Protein AF-0000000074299273 (afdb_homodimer)

Foldseek 3Di:
DPDDDPDPPPPPDDPPPDPPDPVVVVVVVVVVLVVLLVVLVVCVVVPVVVVSVVSLVVVCVVVVLDLSSLQSVLVSCVVVPVLLSSLVSLLSSCVSPVPPVSSVVSNVVSLVVVDDPLVVQAVVFPQNLVLLLVLLLVLVVLPFQAEEEEQCQLVSSQVSNVVSPRQAGEYEHQRPSSQSNNCVNCVVVVCNVRYHYYNDHLLPDADPPRPPAAGLEYEYDQQALLGCLRPPLVSLLSSQVGRHAAADDPDDDPPPRSHRGHAYFLQWKWKKKFFKADPQLQVVWFDPDQDDPPHGCVVVRVHGRQLVQDDPCPPPDHSWDWDLQLPHVVGMGTQFPIDTDDITGSSDSVRSVCLLVDFWDWDFTQTPAKDKGFWMWMGMWGRRDPPGIDTQDNVDDGSHTITIRTDSDTDIDHNDPDGDIDGRGSVSRD/DPDDDPDPPPPPDDPPPDPPDPVVVVVVVVVVLVVLLVVLVVCVVVPVVVVSVVSLVVVCVVVVLDLSSLLSVLVSCVVVPVLLSSLVSLLSSCVSPVPPVSSVVSNVVSLVVVDDPLVVQAVVFPQNLVLLLVLLLVLVVLPFQAEEEEQCQLVSSQVSNVVSPRQAGEYEHQRPSSQSNNCVNCVVVVCNVRYHYYNDHLLPDADPPRPPAAGLEYEYDQQALLGCLRPPLVSLLSSQVGRHAAADDPDDDPPCRSRRGHAYFLQKKWKKKFFKDDPQLQVVWFDPDQADPPHGCVVVRVHGRQLVQDDPCPPPDHSWDWDLQLPHVVGMGTQFPIDTDDITGSSDSVRSVCLLVDFWDWFFTQTPAKDKGFWMWMGMWGRRDPPGIDTQDNVDDGSHTITIRTDSDTDIDHNDPDGDIDGRGSVSRD

Structure (mmCIF, N/CA/C/O backbone):
data_AF-0000000074299273-model_v1
#
loop_
_entity.id
_entity.type
_entity.pdbx_description
1 polymer 'Protein arginine N-methyltransferase domain-containing protein'
#
loop_
_atom_site.group_PDB
_atom_site.id
_atom_site.type_symbol
_atom_site.label_atom_id
_atom_site.label_alt_id
_atom_site.label_comp_id
_atom_site.label_asym_id
_atom_site.label_entity_id
_atom_site.label_seq_id
_atom_site.pdbx_PDB_ins_code
_atom_site.Cartn_x
_atom_site.Cartn_y
_atom_site.Cartn_z
_atom_site.occupancy
_atom_site.B_iso_or_equiv
_atom_site.auth_seq_id
_atom_site.auth_comp_id
_atom_site.auth_asym_id
_atom_site.auth_atom_id
_atom_site.pdbx_PDB_model_num
ATOM 1 N N . MET A 1 1 ? -39.156 -10.43 -30.016 1 23.95 1 MET A N 1
ATOM 2 C CA . MET A 1 1 ? -40.188 -9.391 -29.938 1 23.95 1 MET A CA 1
ATOM 3 C C . MET A 1 1 ? -39.688 -8.203 -29.109 1 23.95 1 MET A C 1
ATOM 5 O O . MET A 1 1 ? -39.094 -8.383 -28.047 1 23.95 1 MET A O 1
ATOM 9 N N . PRO A 1 2 ? -39.594 -6.91 -29.75 1 25.08 2 PRO A N 1
ATOM 10 C CA . PRO A 1 2 ? -38.938 -5.715 -29.219 1 25.08 2 PRO A CA 1
ATOM 11 C C . PRO A 1 2 ? -39.531 -5.227 -27.906 1 25.08 2 PRO A C 1
ATOM 13 O O . PRO A 1 2 ? -40.719 -5.395 -27.672 1 25.08 2 PRO A O 1
ATOM 16 N N . LEU A 1 3 ? -38.812 -5.422 -26.781 1 25.59 3 LEU A N 1
ATOM 17 C CA . LEU A 1 3 ? -39.25 -5.137 -25.422 1 25.59 3 LEU A CA 1
ATOM 18 C C . LEU A 1 3 ? -39.875 -3.752 -25.328 1 25.59 3 LEU A C 1
ATOM 20 O O . LEU A 1 3 ? -39.375 -2.795 -25.922 1 25.59 3 LEU A O 1
ATOM 24 N N . PRO A 1 4 ? -41.25 -3.594 -25.094 1 26.61 4 PRO A N 1
ATOM 25 C CA . PRO A 1 4 ? -42 -2.336 -25.156 1 26.61 4 PRO A CA 1
ATOM 26 C C . PRO A 1 4 ? -41.344 -1.207 -24.391 1 26.61 4 PRO A C 1
ATOM 28 O O . PRO A 1 4 ? -40.562 -1.464 -23.453 1 26.61 4 PRO A O 1
ATOM 31 N N . ALA A 1 5 ? -41.156 -0.043 -25.062 1 28.45 5 ALA A N 1
ATOM 32 C CA . ALA A 1 5 ? -40.625 1.282 -24.75 1 28.45 5 ALA A CA 1
ATOM 33 C C . ALA A 1 5 ? -41.25 1.847 -23.484 1 28.45 5 ALA A C 1
ATOM 35 O O . ALA A 1 5 ? -42.5 1.976 -23.422 1 28.45 5 ALA A O 1
ATOM 36 N N . GLY A 1 6 ? -40.781 1.539 -22.281 1 27.16 6 GLY A N 1
ATOM 37 C CA . GLY A 1 6 ? -41.281 1.94 -20.984 1 27.16 6 GLY A CA 1
ATOM 38 C C . GLY A 1 6 ? -41.656 3.412 -20.922 1 27.16 6 GLY A C 1
ATOM 39 O O . GLY A 1 6 ? -41.094 4.227 -21.672 1 27.16 6 GLY A O 1
ATOM 40 N N . PRO A 1 7 ? -42.906 3.891 -20.578 1 29.45 7 PRO A N 1
ATOM 41 C CA . PRO A 1 7 ? -43.438 5.246 -20.547 1 29.45 7 PRO A CA 1
ATOM 42 C C . PRO A 1 7 ? -42.469 6.266 -19.938 1 29.45 7 PRO A C 1
ATOM 44 O O . PRO A 1 7 ? -41.781 5.957 -18.969 1 29.45 7 PRO A O 1
ATOM 47 N N . ARG A 1 8 ? -41.906 7.172 -20.781 1 31.61 8 ARG A N 1
ATOM 48 C CA . ARG A 1 8 ? -41.156 8.391 -20.484 1 31.61 8 ARG A CA 1
ATOM 49 C C . ARG A 1 8 ? -41.969 9.312 -19.562 1 31.61 8 ARG A C 1
ATOM 51 O O . ARG A 1 8 ? -42.844 10.047 -20.016 1 31.61 8 ARG A O 1
ATOM 58 N N . HIS A 1 9 ? -42.5 8.922 -18.5 1 29.06 9 HIS A N 1
ATOM 59 C CA . HIS A 1 9 ? -43.125 9.953 -17.672 1 29.06 9 HIS A CA 1
ATOM 60 C C . HIS A 1 9 ? -42.156 11.133 -17.484 1 29.06 9 HIS A C 1
ATOM 62 O O . HIS A 1 9 ? -41.125 10.984 -16.859 1 29.06 9 HIS A O 1
ATOM 68 N N . ARG A 1 10 ? -42.125 12.078 -18.5 1 30.22 10 ARG A N 1
ATOM 69 C CA . ARG A 1 10 ? -41.5 13.391 -18.406 1 30.22 10 ARG A CA 1
ATOM 70 C C . ARG A 1 10 ? -41.906 14.109 -17.125 1 30.22 10 ARG A C 1
ATOM 72 O O . ARG A 1 10 ? -43.094 14.297 -16.875 1 30.22 10 ARG A O 1
ATOM 79 N N . VAL A 1 11 ? -41.25 13.992 -16.094 1 32.69 11 VAL A N 1
ATOM 80 C CA . VAL A 1 11 ? -41.438 14.891 -14.961 1 32.69 11 VAL A CA 1
ATOM 81 C C . VAL A 1 11 ? -41.531 16.328 -15.445 1 32.69 11 VAL A C 1
ATOM 83 O O . VAL A 1 11 ? -40.594 16.891 -16 1 32.69 11 VAL A O 1
ATOM 86 N N . ARG A 1 12 ? -42.75 16.797 -16.062 1 30.5 12 ARG A N 1
ATOM 87 C CA . ARG A 1 12 ? -43.031 18.172 -16.469 1 30.5 12 ARG A CA 1
ATOM 88 C C . ARG A 1 12 ? -42.625 19.156 -15.367 1 30.5 12 ARG A C 1
ATOM 90 O O . ARG A 1 12 ? -42.969 18.953 -14.195 1 30.5 12 ARG A O 1
ATOM 97 N N . PRO A 1 13 ? -41.75 20.016 -15.688 1 35 13 PRO A N 1
ATOM 98 C CA . PRO A 1 13 ? -41.344 21.062 -14.742 1 35 13 PRO A CA 1
ATOM 99 C C . PRO A 1 13 ? -42.531 21.844 -14.188 1 35 13 PRO A C 1
ATOM 101 O O . PRO A 1 13 ? -43.531 22.016 -14.883 1 35 13 PRO A O 1
ATOM 104 N N . LEU A 1 14 ? -42.844 21.703 -12.961 1 35.34 14 LEU A N 1
ATOM 105 C CA . LEU A 1 14 ? -43.875 22.547 -12.359 1 35.34 14 LEU A CA 1
ATOM 106 C C . LEU A 1 14 ? -43.719 24 -12.82 1 35.34 14 LEU A C 1
ATOM 108 O O . LEU A 1 14 ? -42.594 24.453 -13.062 1 35.34 14 LEU A O 1
ATOM 112 N N . PRO A 1 15 ? -44.812 24.672 -13.359 1 34.72 15 PRO A N 1
ATOM 113 C CA . PRO A 1 15 ? -44.75 26.078 -13.781 1 34.72 15 PRO A CA 1
ATOM 114 C C . PRO A 1 15 ? -44.094 26.984 -12.742 1 34.72 15 PRO A C 1
ATOM 116 O O . PRO A 1 15 ? -44.219 26.734 -11.539 1 34.72 15 PRO A O 1
ATOM 119 N N . PRO A 1 16 ? -43.156 27.781 -13.07 1 38.59 16 PRO A N 1
ATOM 120 C CA . PRO A 1 16 ? -42.375 28.656 -12.203 1 38.59 16 PRO A CA 1
ATOM 121 C C . PRO A 1 16 ? -43.219 29.422 -11.203 1 38.59 16 PRO A C 1
ATOM 123 O O . PRO A 1 16 ? -42.75 29.766 -10.117 1 38.59 16 PRO A O 1
ATOM 126 N N . GLY A 1 17 ? -44.375 29.984 -11.578 1 37.88 17 GLY A N 1
ATOM 127 C CA . GLY A 1 17 ? -45.094 31.062 -10.914 1 37.88 17 GLY A CA 1
ATOM 128 C C . GLY A 1 17 ? -45.938 30.609 -9.758 1 37.88 17 GLY A C 1
ATOM 129 O O . GLY A 1 17 ? -46.812 31.344 -9.281 1 37.88 17 GLY A O 1
ATOM 130 N N . LEU A 1 18 ? -46.188 29.359 -9.617 1 35.31 18 LEU A N 1
ATOM 131 C CA . LEU A 1 18 ? -47.188 29.156 -8.594 1 35.31 18 LEU A CA 1
ATOM 132 C C . LEU A 1 18 ? -46.688 29.547 -7.215 1 35.31 18 LEU A C 1
ATOM 134 O O . LEU A 1 18 ? -45.719 28.969 -6.723 1 35.31 18 LEU A O 1
ATOM 138 N N . ASN A 1 19 ? -46.844 30.812 -6.832 1 38.5 19 ASN A N 1
ATOM 139 C CA . ASN A 1 19 ? -46.781 31.297 -5.457 1 38.5 19 ASN A CA 1
ATOM 140 C C . ASN A 1 19 ? -47.469 30.328 -4.492 1 38.5 19 ASN A C 1
ATOM 142 O O . ASN A 1 19 ? -48.656 30.438 -4.223 1 38.5 19 ASN A O 1
ATOM 146 N N . LEU A 1 20 ? -47.219 29.094 -4.617 1 42.16 20 LEU A N 1
ATOM 147 C CA . LEU A 1 20 ? -47.875 28.188 -3.668 1 42.16 20 LEU A CA 1
ATOM 148 C C . LEU A 1 20 ? -47.5 28.562 -2.234 1 42.16 20 LEU A C 1
ATOM 150 O O . LEU A 1 20 ? -46.406 29.047 -1.975 1 42.16 20 LEU A O 1
ATOM 154 N N . ALA A 1 21 ? -48.469 28.672 -1.383 1 49.62 21 ALA A N 1
ATOM 155 C CA . ALA A 1 21 ? -48.25 28.828 0.056 1 49.62 21 ALA A CA 1
ATOM 156 C C . ALA A 1 21 ? -47.094 27.953 0.538 1 49.62 21 ALA A C 1
ATOM 158 O O . ALA A 1 21 ? -46.844 26.875 -0.01 1 49.62 21 ALA A O 1
ATOM 159 N N . PRO A 1 22 ? -46.281 28.531 1.396 1 52.56 22 PRO A N 1
ATOM 160 C CA . PRO A 1 22 ? -45.094 27.844 1.901 1 52.56 22 PRO A CA 1
ATOM 161 C C . PRO A 1 22 ? -45.375 26.359 2.17 1 52.56 22 PRO A C 1
ATOM 163 O O . PRO A 1 22 ? -44.5 25.516 1.874 1 52.56 22 PRO A O 1
ATOM 166 N N . ALA A 1 23 ? -46.562 26.047 2.701 1 52.88 23 ALA A N 1
ATOM 167 C CA . ALA A 1 23 ? -46.906 24.656 3.006 1 52.88 23 ALA A CA 1
ATOM 168 C C . ALA A 1 23 ? -47.031 23.844 1.729 1 52.88 23 ALA A C 1
ATOM 170 O O . ALA A 1 23 ? -46.656 22.672 1.698 1 52.88 23 ALA A O 1
ATOM 171 N N . LEU A 1 24 ? -47.594 24.484 0.777 1 51.31 24 LEU A N 1
ATOM 172 C CA . LEU A 1 24 ? -47.781 23.766 -0.483 1 51.31 24 LEU A CA 1
ATOM 173 C C . LEU A 1 24 ? -46.438 23.562 -1.201 1 51.31 24 LEU A C 1
ATOM 175 O O . LEU A 1 24 ? -46.25 22.531 -1.854 1 51.31 24 LEU A O 1
ATOM 179 N N . LYS A 1 25 ? -45.625 24.5 -0.967 1 58.84 25 LYS A N 1
ATOM 180 C CA . LYS A 1 25 ? -44.281 24.359 -1.534 1 58.84 25 LYS A CA 1
ATOM 181 C C . LYS A 1 25 ? -43.531 23.188 -0.903 1 58.84 25 LYS A C 1
ATOM 183 O O . LYS A 1 25 ? -42.844 22.438 -1.597 1 58.84 25 LYS A O 1
ATOM 188 N N . ASP A 1 26 ? -43.812 23.109 0.321 1 65.69 26 ASP A N 1
ATOM 189 C CA . ASP A 1 26 ? -43.156 22.016 1.038 1 65.69 26 ASP A CA 1
ATOM 190 C C . ASP A 1 26 ? -43.688 20.656 0.582 1 65.69 26 ASP A C 1
ATOM 192 O O . ASP A 1 26 ? -42.938 19.703 0.423 1 65.69 26 ASP A O 1
ATOM 196 N N . LEU A 1 27 ? -45.031 20.594 0.42 1 63.28 27 LEU A N 1
ATOM 197 C CA . LEU A 1 27 ? -45.625 19.359 -0.045 1 63.28 27 LEU A CA 1
ATOM 198 C C . LEU A 1 27 ? -45.156 19.016 -1.453 1 63.28 27 LEU A C 1
ATOM 200 O O . LEU A 1 27 ? -44.875 17.844 -1.758 1 63.28 27 LEU A O 1
ATOM 204 N N . ALA A 1 28 ? -45.094 20.078 -2.189 1 66.88 28 ALA A N 1
ATOM 205 C CA . ALA A 1 28 ? -44.625 19.891 -3.559 1 66.88 28 ALA A CA 1
ATOM 206 C C . ALA A 1 28 ? -43.188 19.406 -3.582 1 66.88 28 ALA A C 1
ATOM 208 O O . ALA A 1 28 ? -42.812 18.531 -4.371 1 66.88 28 ALA A O 1
ATOM 209 N N . ARG A 1 29 ? -42.531 19.984 -2.66 1 76.06 29 ARG A N 1
ATOM 210 C CA . ARG A 1 29 ? -41.125 19.594 -2.576 1 76.06 29 ARG A CA 1
ATOM 211 C C . ARG A 1 29 ? -40.969 18.141 -2.152 1 76.06 29 ARG A C 1
ATOM 213 O O . ARG A 1 29 ? -40.188 17.391 -2.727 1 76.06 29 ARG A O 1
ATOM 220 N N . ASP A 1 30 ? -41.812 17.781 -1.223 1 79.25 30 ASP A N 1
ATOM 221 C CA . ASP A 1 30 ? -41.75 16.422 -0.722 1 79.25 30 ASP A CA 1
ATOM 222 C C . ASP A 1 30 ? -42.156 15.414 -1.806 1 79.25 30 ASP A C 1
ATOM 224 O O . ASP A 1 30 ? -41.562 14.352 -1.93 1 79.25 30 ASP A O 1
ATOM 228 N N . SER A 1 31 ? -43.188 15.828 -2.443 1 75.06 31 SER A N 1
ATOM 229 C CA . SER A 1 31 ? -43.625 14.961 -3.529 1 75.06 31 SER A CA 1
ATOM 230 C C . SER A 1 31 ? -42.594 14.859 -4.629 1 75.06 31 SER A C 1
ATOM 232 O O . SER A 1 31 ? -42.344 13.789 -5.188 1 75.06 31 SER A O 1
ATOM 234 N N . PHE A 1 32 ? -42.094 16 -4.891 1 77.56 32 PHE A N 1
ATOM 235 C CA . PHE A 1 32 ? -41.031 16.047 -5.898 1 77.56 32 PHE A CA 1
ATOM 236 C C . PHE A 1 32 ? -39.844 15.164 -5.484 1 77.56 32 PHE A C 1
ATOM 238 O O . PHE A 1 32 ? -39.344 14.367 -6.285 1 77.56 32 PHE A O 1
ATOM 245 N N . ARG A 1 33 ? -39.375 15.289 -4.266 1 85.19 33 ARG A N 1
ATOM 246 C CA . ARG A 1 33 ? -38.312 14.469 -3.723 1 85.19 33 ARG A CA 1
ATOM 247 C C . ARG A 1 33 ? -38.594 12.984 -3.916 1 85.19 33 ARG A C 1
ATOM 249 O O . ARG A 1 33 ? -37.75 12.242 -4.414 1 85.19 33 ARG A O 1
ATOM 256 N N . PHE A 1 34 ? -39.75 12.664 -3.531 1 82.62 34 PHE A N 1
ATOM 257 C CA . PHE A 1 34 ? -40.125 11.266 -3.57 1 82.62 34 PHE A CA 1
ATOM 258 C C . PHE A 1 34 ? -40.062 10.719 -4.992 1 82.62 34 PHE A C 1
ATOM 260 O O . PHE A 1 34 ? -39.531 9.641 -5.227 1 82.62 34 PHE A O 1
ATOM 267 N N . THR A 1 35 ? -40.594 11.445 -5.883 1 78.31 35 THR A N 1
ATOM 268 C CA . THR A 1 35 ? -40.625 11.023 -7.277 1 78.31 35 THR A CA 1
ATOM 269 C C . THR A 1 35 ? -39.219 10.953 -7.836 1 78.31 35 THR A C 1
ATOM 271 O O . THR A 1 35 ? -38.844 10.016 -8.555 1 78.31 35 THR A O 1
ATOM 274 N N . LEU A 1 36 ? -38.5 11.938 -7.539 1 79.81 36 LEU A N 1
ATOM 275 C CA . LEU A 1 36 ? -37.125 11.984 -8.023 1 79.81 36 LEU A CA 1
ATOM 276 C C . LEU A 1 36 ? -36.312 10.773 -7.531 1 79.81 36 LEU A C 1
ATOM 278 O O . LEU A 1 36 ? -35.625 10.117 -8.32 1 79.81 36 LEU A O 1
ATOM 282 N N . LEU A 1 37 ? -36.406 10.5 -6.289 1 84.12 37 LEU A N 1
ATOM 283 C CA . LEU A 1 37 ? -35.625 9.414 -5.695 1 84.12 37 LEU A CA 1
ATOM 284 C C . LEU A 1 37 ? -36.062 8.07 -6.27 1 84.12 37 LEU A C 1
ATOM 286 O O . LEU A 1 37 ? -35.188 7.227 -6.574 1 84.12 37 LEU A O 1
ATOM 290 N N . LYS A 1 38 ? -37.344 7.934 -6.434 1 83.25 38 LYS A N 1
ATOM 291 C CA . LYS A 1 38 ? -37.844 6.695 -7.023 1 83.25 38 LYS A CA 1
ATOM 292 C C . LYS A 1 38 ? -37.375 6.539 -8.461 1 83.25 38 LYS A C 1
ATOM 294 O O . LYS A 1 38 ? -36.969 5.449 -8.867 1 83.25 38 LYS A O 1
ATOM 299 N N . TRP A 1 39 ? -37.531 7.609 -9.148 1 82.44 39 TRP A N 1
ATOM 300 C CA . TRP A 1 39 ? -37.094 7.602 -10.547 1 82.44 39 TRP A CA 1
ATOM 301 C C . TRP A 1 39 ? -35.594 7.352 -10.664 1 82.44 39 TRP A C 1
ATOM 303 O O . TRP A 1 39 ? -35.156 6.59 -11.531 1 82.44 39 TRP A O 1
ATOM 313 N N . ALA A 1 40 ? -34.844 7.973 -9.844 1 83.19 40 ALA A N 1
ATOM 314 C CA . ALA A 1 40 ? -33.406 7.805 -9.859 1 83.19 40 ALA A CA 1
ATOM 315 C C . ALA A 1 40 ? -33 6.359 -9.562 1 83.19 40 ALA A C 1
ATOM 317 O O . ALA A 1 40 ? -32.125 5.805 -10.211 1 83.19 40 ALA A O 1
ATOM 318 N N . ASP A 1 41 ? -33.688 5.793 -8.664 1 86.38 41 ASP A N 1
ATOM 319 C CA . ASP A 1 41 ? -33.438 4.395 -8.32 1 86.38 41 ASP A CA 1
ATOM 320 C C . ASP A 1 41 ? -33.75 3.479 -9.508 1 86.38 41 ASP A C 1
ATOM 322 O O . ASP A 1 41 ? -33.031 2.502 -9.734 1 86.38 41 ASP A O 1
ATOM 326 N N . GLU A 1 42 ? -34.75 3.781 -10.156 1 82.19 42 GLU A N 1
ATOM 327 C CA . GLU A 1 42 ? -35.094 3.004 -11.336 1 82.19 42 GLU A CA 1
ATOM 328 C C . GLU A 1 42 ? -34.062 3.133 -12.43 1 82.19 42 GLU A C 1
ATOM 330 O O . GLU A 1 42 ? -33.656 2.141 -13.055 1 82.19 42 GLU A O 1
ATOM 335 N N . LEU A 1 43 ? -33.719 4.363 -12.656 1 84.06 43 LEU A N 1
ATOM 336 C CA . LEU A 1 43 ? -32.688 4.613 -13.672 1 84.06 43 LEU A CA 1
ATOM 337 C C . LEU A 1 43 ? -31.391 3.904 -13.312 1 84.06 43 LEU A C 1
ATOM 339 O O . LEU A 1 43 ? -30.719 3.354 -14.188 1 84.06 43 LEU A O 1
ATOM 343 N N . ASP A 1 44 ? -31.031 3.951 -12.023 1 84 44 ASP A N 1
ATOM 344 C CA . ASP A 1 44 ? -29.828 3.262 -11.539 1 84 44 ASP A CA 1
ATOM 345 C C . ASP A 1 44 ? -29.922 1.758 -11.789 1 84 44 ASP A C 1
ATOM 347 O O . ASP A 1 44 ? -28.953 1.133 -12.234 1 84 44 ASP A O 1
ATOM 351 N N . GLY A 1 45 ? -31.016 1.208 -11.555 1 82.12 45 GLY A N 1
ATOM 352 C CA . GLY A 1 45 ? -31.25 -0.219 -11.719 1 82.12 45 GLY A CA 1
ATOM 353 C C . GLY A 1 45 ? -31.062 -0.694 -13.148 1 82.12 45 GLY A C 1
ATOM 354 O O . GLY A 1 45 ? -30.594 -1.815 -13.375 1 82.12 45 GLY A O 1
ATOM 355 N N . VAL A 1 46 ? -31.328 0.138 -14.078 1 83 46 VAL A N 1
ATOM 356 C CA . VAL A 1 46 ? -31.234 -0.26 -15.484 1 83 46 VAL A CA 1
ATOM 357 C C . VAL A 1 46 ? -29.938 0.275 -16.094 1 83 46 VAL A C 1
ATOM 359 O O . VAL A 1 46 ? -29.703 0.135 -17.297 1 83 46 VAL A O 1
ATOM 362 N N . GLY A 1 47 ? -29.188 1.021 -15.359 1 84.69 47 GLY A N 1
ATOM 363 C CA . GLY A 1 47 ? -27.859 1.445 -15.773 1 84.69 47 GLY A CA 1
ATOM 364 C C . GLY A 1 47 ? -27.875 2.701 -16.625 1 84.69 47 GLY A C 1
ATOM 365 O O . GLY A 1 47 ? -26.922 2.967 -17.359 1 84.69 47 GLY A O 1
ATOM 366 N N . ARG A 1 48 ? -29 3.379 -16.719 1 85.12 48 ARG A N 1
ATOM 367 C CA . ARG A 1 48 ? -29.078 4.652 -17.438 1 85.12 48 ARG A CA 1
ATOM 368 C C . ARG A 1 48 ? -28.5 5.785 -16.594 1 85.12 48 ARG A C 1
ATOM 370 O O . ARG A 1 48 ? -29.234 6.703 -16.188 1 85.12 48 ARG A O 1
ATOM 377 N N . ILE A 1 49 ? -27.312 5.848 -16.484 1 86.44 49 ILE A N 1
ATOM 378 C CA . ILE A 1 49 ? -26.578 6.66 -15.516 1 86.44 49 ILE A CA 1
ATOM 379 C C . ILE A 1 49 ? -26.609 8.125 -15.953 1 86.44 49 ILE A C 1
ATOM 381 O O . ILE A 1 49 ? -26.75 9.023 -15.125 1 86.44 49 ILE A O 1
ATOM 385 N N . GLN A 1 50 ? -26.422 8.367 -17.188 1 85.12 50 GLN A N 1
ATOM 386 C CA . GLN A 1 50 ? -26.438 9.75 -17.672 1 85.12 50 GLN A CA 1
ATOM 387 C C . GLN A 1 50 ? -27.766 10.422 -17.375 1 85.12 50 GLN A C 1
ATOM 389 O O . GLN A 1 50 ? -27.812 11.562 -16.922 1 85.12 50 GLN A O 1
ATOM 394 N N . GLU A 1 51 ? -28.812 9.789 -17.641 1 83.62 51 GLU A N 1
ATOM 395 C CA . GLU A 1 51 ? -30.141 10.336 -17.375 1 83.62 51 GLU A CA 1
ATOM 396 C C . GLU A 1 51 ? -30.359 10.547 -15.883 1 83.62 51 GLU A C 1
ATOM 398 O O . GLU A 1 51 ? -31.016 11.508 -15.477 1 83.62 51 GLU A O 1
ATOM 403 N N . LEU A 1 52 ? -29.875 9.641 -15.164 1 87.69 52 LEU A N 1
ATOM 404 C CA . LEU A 1 52 ? -29.953 9.75 -13.711 1 87.69 52 LEU A CA 1
ATOM 405 C C . LEU A 1 52 ? -29.328 11.055 -13.227 1 87.69 52 LEU A C 1
ATOM 407 O O . LEU A 1 52 ? -29.969 11.82 -12.5 1 87.69 52 LEU A O 1
ATOM 411 N N . PHE A 1 53 ? -28.203 11.375 -13.695 1 87.81 53 PHE A N 1
ATOM 412 C CA . PHE A 1 53 ? -27.516 12.578 -13.234 1 87.81 53 PHE A CA 1
ATOM 413 C C . PHE A 1 53 ? -28.141 13.828 -13.836 1 87.81 53 PHE A C 1
ATOM 415 O O . PHE A 1 53 ? -28.188 14.875 -13.195 1 87.81 53 PHE A O 1
ATOM 422 N N . ASP A 1 54 ? -28.672 13.641 -14.984 1 84.62 54 ASP A N 1
ATOM 423 C CA . ASP A 1 54 ? -29.406 14.758 -15.57 1 84.62 54 ASP A CA 1
ATOM 424 C C . ASP A 1 54 ? -30.609 15.133 -14.703 1 84.62 54 ASP A C 1
ATOM 426 O O . ASP A 1 54 ? -30.891 16.328 -14.516 1 84.62 54 ASP A O 1
ATOM 430 N N . CYS A 1 55 ? -31.281 14.156 -14.273 1 85.38 55 CYS A N 1
ATOM 431 C CA . CYS A 1 55 ? -32.438 14.391 -13.406 1 85.38 55 CYS A CA 1
ATOM 432 C C . CYS A 1 55 ? -32 15.133 -12.141 1 85.38 55 CYS A C 1
ATOM 434 O O . CYS A 1 55 ? -32.688 16.062 -11.711 1 85.38 55 CYS A O 1
ATOM 436 N N . TYR A 1 56 ? -30.922 14.734 -11.578 1 88.88 56 TYR A N 1
ATOM 437 C CA . TYR A 1 56 ? -30.453 15.398 -10.367 1 88.88 56 TYR A CA 1
ATOM 438 C C . TYR A 1 56 ? -30 16.828 -10.656 1 88.88 56 TYR A C 1
ATOM 440 O O . TYR A 1 56 ? -30.25 17.734 -9.859 1 88.88 56 TYR A O 1
ATOM 448 N N . GLU A 1 57 ? -29.375 17 -11.75 1 85.62 57 GLU A N 1
ATOM 449 C CA . GLU A 1 57 ? -28.953 18.344 -12.125 1 85.62 57 GLU A CA 1
ATOM 450 C C . GLU A 1 57 ? -30.141 19.281 -12.289 1 85.62 57 GLU A C 1
ATOM 452 O O . GLU A 1 57 ? -30.109 20.422 -11.844 1 85.62 57 GLU A O 1
ATOM 457 N N . GLN A 1 58 ? -31.094 18.75 -12.914 1 82.25 58 GLN A N 1
ATOM 458 C CA . GLN A 1 58 ? -32.312 19.531 -13.086 1 82.25 58 GLN A CA 1
ATOM 459 C C . GLN A 1 58 ? -32.969 19.812 -11.742 1 82.25 58 GLN A C 1
ATOM 461 O O . GLN A 1 58 ? -33.469 20.922 -11.5 1 82.25 58 GLN A O 1
ATOM 466 N N . ALA A 1 59 ? -33.031 18.844 -10.969 1 86.56 59 ALA A N 1
ATOM 467 C CA . ALA A 1 59 ? -33.625 19 -9.641 1 86.56 59 ALA A CA 1
ATOM 468 C C . ALA A 1 59 ? -32.875 20.047 -8.828 1 86.56 59 ALA A C 1
ATOM 470 O O . ALA A 1 59 ? -33.469 20.859 -8.141 1 86.56 59 ALA A O 1
ATOM 471 N N . LEU A 1 60 ? -31.594 20.062 -8.953 1 87.56 60 LEU A N 1
ATOM 472 C CA . LEU A 1 60 ? -30.766 20.984 -8.18 1 87.56 60 LEU A CA 1
ATOM 473 C C . LEU A 1 60 ? -30.828 22.391 -8.75 1 87.56 60 LEU A C 1
ATOM 475 O O . LEU A 1 60 ? -30.562 23.359 -8.047 1 87.56 60 LEU A O 1
ATOM 479 N N . GLU A 1 61 ? -31.172 22.453 -9.969 1 83.81 61 GLU A N 1
ATOM 480 C CA . GLU A 1 61 ? -31.453 23.766 -10.531 1 83.81 61 GLU A CA 1
ATOM 481 C C . GLU A 1 61 ? -32.719 24.359 -9.938 1 83.81 61 GLU A C 1
ATOM 483 O O . GLU A 1 61 ? -32.812 25.562 -9.695 1 83.81 61 GLU A O 1
ATOM 488 N N . LEU A 1 62 ? -33.688 23.531 -9.742 1 80.81 62 LEU A N 1
ATOM 489 C CA . LEU A 1 62 ? -34.969 23.938 -9.188 1 80.81 62 LEU A CA 1
ATOM 490 C C . LEU A 1 62 ? -34.875 24.125 -7.68 1 80.81 62 LEU A C 1
ATOM 492 O O . LEU A 1 62 ? -35.469 25.047 -7.125 1 80.81 62 LEU A O 1
ATOM 496 N N . PHE A 1 63 ? -34.125 23.219 -7.035 1 87.69 63 PHE A N 1
ATOM 497 C CA . PHE A 1 63 ? -33.969 23.266 -5.586 1 87.69 63 PHE A CA 1
ATOM 498 C C . PHE A 1 63 ? -32.5 23.156 -5.191 1 87.69 63 PHE A C 1
ATOM 500 O O . PHE A 1 63 ? -32.094 22.141 -4.633 1 87.69 63 PHE A O 1
ATOM 507 N N . PRO A 1 64 ? -31.734 24.203 -5.27 1 85.88 64 PRO A N 1
ATOM 508 C CA . PRO A 1 64 ? -30.281 24.125 -5.07 1 85.88 64 PRO A CA 1
ATOM 509 C C . PRO A 1 64 ? -29.891 23.906 -3.607 1 85.88 64 PRO A C 1
ATOM 511 O O . PRO A 1 64 ? -28.797 23.406 -3.32 1 85.88 64 PRO A O 1
ATOM 514 N N . LYS A 1 65 ? -30.844 24.219 -2.688 1 90.81 65 LYS A N 1
ATOM 515 C CA . LYS A 1 65 ? -30.5 24.125 -1.271 1 90.81 65 LYS A CA 1
ATOM 516 C C . LYS A 1 65 ? -31.266 23 -0.593 1 90.81 65 LYS A C 1
ATOM 518 O O . LYS A 1 65 ? -31.641 23.094 0.582 1 90.81 65 LYS A O 1
ATOM 523 N N . ASP A 1 66 ? -31.609 22.094 -1.35 1 90.69 66 ASP A N 1
ATOM 524 C CA . ASP A 1 66 ? -32.312 20.953 -0.77 1 90.69 66 ASP A CA 1
ATOM 525 C C . ASP A 1 66 ? -31.328 19.875 -0.311 1 90.69 66 ASP A C 1
ATOM 527 O O . ASP A 1 66 ? -30.734 19.188 -1.135 1 90.69 66 ASP A O 1
ATOM 531 N N . GLU A 1 67 ? -31.219 19.641 0.99 1 92.81 67 GLU A N 1
ATOM 532 C CA . GLU A 1 67 ? -30.234 18.734 1.573 1 92.81 67 GLU A CA 1
ATOM 533 C C . GLU A 1 67 ? -30.516 17.281 1.193 1 92.81 67 GLU A C 1
ATOM 535 O O . GLU A 1 67 ? -29.609 16.469 1.035 1 92.81 67 GLU A O 1
ATOM 540 N N . VAL A 1 68 ? -31.797 16.953 1.032 1 91.94 68 VAL A N 1
ATOM 541 C CA . VAL A 1 68 ? -32.188 15.578 0.742 1 91.94 68 VAL A CA 1
ATOM 542 C C . VAL A 1 68 ? -31.75 15.211 -0.678 1 91.94 68 VAL A C 1
ATOM 544 O O . VAL A 1 68 ? -31.219 14.125 -0.909 1 91.94 68 VAL A O 1
ATOM 547 N N . ILE A 1 69 ? -32 16.109 -1.597 1 90.44 69 ILE A N 1
ATOM 548 C CA . ILE A 1 69 ? -31.641 15.875 -2.992 1 90.44 69 ILE A CA 1
ATOM 549 C C . ILE A 1 69 ? -30.125 15.789 -3.133 1 90.44 69 ILE A C 1
ATOM 551 O O . ILE A 1 69 ? -29.609 14.883 -3.795 1 90.44 69 ILE A O 1
ATOM 555 N N . VAL A 1 70 ? -29.453 16.688 -2.496 1 92.56 70 VAL A N 1
ATOM 556 C CA . VAL A 1 70 ? -28 16.734 -2.547 1 92.56 70 VAL A CA 1
ATOM 557 C C . VAL A 1 70 ? -27.422 15.438 -1.959 1 92.56 70 VAL A C 1
ATOM 559 O O . VAL A 1 70 ? -26.531 14.828 -2.545 1 92.56 70 VAL A O 1
ATOM 562 N N . ASN A 1 71 ? -27.938 15.008 -0.878 1 93.69 71 ASN A N 1
ATOM 563 C CA . ASN A 1 71 ? -27.484 13.781 -0.227 1 93.69 71 ASN A CA 1
ATOM 564 C C . ASN A 1 71 ? -27.75 12.555 -1.1 1 93.69 71 ASN A C 1
ATOM 566 O O . ASN A 1 71 ? -26.906 11.656 -1.189 1 93.69 71 ASN A O 1
ATOM 570 N N . SER A 1 72 ? -28.922 12.555 -1.65 1 91.62 72 SER A N 1
ATOM 571 C CA . SER A 1 72 ? -29.297 11.43 -2.5 1 91.62 72 SER A CA 1
ATOM 572 C C . SER A 1 72 ? -28.359 11.32 -3.705 1 91.62 72 SER A C 1
ATOM 574 O O . SER A 1 72 ? -27.969 10.219 -4.094 1 91.62 72 SER A O 1
ATOM 576 N N . MET A 1 73 ? -28.078 12.406 -4.297 1 90.31 73 MET A N 1
ATOM 577 C CA . MET A 1 73 ? -27.109 12.406 -5.398 1 90.31 73 MET A CA 1
ATOM 578 C C . MET A 1 73 ? -25.781 11.82 -4.965 1 90.31 73 MET A C 1
ATOM 580 O O . MET A 1 73 ? -25.172 11.031 -5.695 1 90.31 73 MET A O 1
ATOM 584 N N . GLY A 1 74 ? -25.297 12.219 -3.785 1 91.44 74 GLY A N 1
ATOM 585 C CA . GLY A 1 74 ? -24.078 11.664 -3.234 1 91.44 74 GLY A CA 1
ATOM 586 C C . GLY A 1 74 ? -24.109 10.156 -3.105 1 91.44 74 GLY A C 1
ATOM 587 O O . GLY A 1 74 ? -23.109 9.484 -3.367 1 91.44 74 GLY A O 1
ATOM 588 N N . GLU A 1 75 ? -25.266 9.617 -2.711 1 90.44 75 GLU A N 1
ATOM 589 C CA . GLU A 1 75 ? -25.406 8.172 -2.543 1 90.44 75 GLU A CA 1
ATOM 590 C C . GLU A 1 75 ? -25.203 7.441 -3.867 1 90.44 75 GLU A C 1
ATOM 592 O O . GLU A 1 75 ? -24.562 6.391 -3.908 1 90.44 75 GLU A O 1
ATOM 597 N N . HIS A 1 76 ? -25.734 7.984 -4.883 1 87.88 76 HIS A N 1
ATOM 598 C CA . HIS A 1 76 ? -25.547 7.371 -6.191 1 87.88 76 HIS A CA 1
ATOM 599 C C . HIS A 1 76 ? -24.094 7.484 -6.66 1 87.88 76 HIS A C 1
ATOM 601 O O . HIS A 1 76 ? -23.547 6.539 -7.23 1 87.88 76 HIS A O 1
ATOM 607 N N . LEU A 1 77 ? -23.531 8.617 -6.457 1 86.81 77 LEU A N 1
ATOM 608 C CA . LEU A 1 77 ? -22.141 8.805 -6.801 1 86.81 77 LEU A CA 1
ATOM 609 C C . LEU A 1 77 ? -21.25 7.801 -6.07 1 86.81 77 LEU A C 1
ATOM 611 O O . LEU A 1 77 ? -20.344 7.215 -6.668 1 86.81 77 LEU A O 1
ATOM 615 N N . PHE A 1 78 ? -21.531 7.523 -4.906 1 87.62 78 PHE A N 1
ATOM 616 C CA . PHE A 1 78 ? -20.766 6.578 -4.102 1 87.62 78 PHE A CA 1
ATOM 617 C C . PHE A 1 78 ? -20.891 5.168 -4.66 1 87.62 78 PHE A C 1
ATOM 619 O O . PHE A 1 78 ? -19.891 4.449 -4.781 1 87.62 78 PHE A O 1
ATOM 626 N N . ARG A 1 79 ? -22.078 4.883 -4.934 1 81.62 79 ARG A N 1
ATOM 627 C CA . ARG A 1 79 ? -22.328 3.553 -5.477 1 81.62 79 ARG A CA 1
ATOM 628 C C . ARG A 1 79 ? -21.562 3.34 -6.777 1 81.62 79 ARG A C 1
ATOM 630 O O . ARG A 1 79 ? -21.125 2.227 -7.074 1 81.62 79 ARG A O 1
ATOM 637 N N . MET A 1 80 ? -21.359 4.406 -7.438 1 77.44 80 MET A N 1
ATOM 638 C CA . MET A 1 80 ? -20.688 4.332 -8.734 1 77.44 80 MET A CA 1
ATOM 639 C C . MET A 1 80 ? -19.172 4.465 -8.562 1 77.44 80 MET A C 1
ATOM 641 O O . MET A 1 80 ? -18.438 4.438 -9.547 1 77.44 80 MET A O 1
ATOM 645 N N . GLY A 1 81 ? -18.703 4.75 -7.34 1 77.5 81 GLY A N 1
ATOM 646 C CA . GLY A 1 81 ? -17.266 4.754 -7.082 1 77.5 81 GLY A CA 1
ATOM 647 C C . GLY A 1 81 ? -16.672 6.148 -7.055 1 77.5 81 GLY A C 1
ATOM 648 O O . GLY A 1 81 ? -15.461 6.305 -6.887 1 77.5 81 GLY A O 1
ATOM 649 N N . PHE A 1 82 ? -17.484 7.098 -7.348 1 81.19 82 PHE A N 1
ATOM 650 C CA . PHE A 1 82 ? -16.984 8.469 -7.293 1 81.19 82 PHE A CA 1
ATOM 651 C C . PHE A 1 82 ? -16.938 8.969 -5.855 1 81.19 82 PHE A C 1
ATOM 653 O O . PHE A 1 82 ? -17.766 9.797 -5.453 1 81.19 82 PHE A O 1
ATOM 660 N N . ARG A 1 83 ? -15.961 8.547 -5.137 1 83.88 83 ARG A N 1
ATOM 661 C CA . ARG A 1 83 ? -15.922 8.727 -3.689 1 83.88 83 ARG A CA 1
ATOM 662 C C . ARG A 1 83 ? -15.68 10.188 -3.326 1 83.88 83 ARG A C 1
ATOM 664 O O . ARG A 1 83 ? -16.328 10.727 -2.428 1 83.88 83 ARG A O 1
ATOM 671 N N . ASP A 1 84 ? -14.773 10.828 -3.998 1 84.31 84 ASP A N 1
ATOM 672 C CA . ASP A 1 84 ? -14.492 12.234 -3.701 1 84.31 84 ASP A CA 1
ATOM 673 C C . ASP A 1 84 ? -15.727 13.102 -3.916 1 84.31 84 ASP A C 1
ATOM 675 O O . ASP A 1 84 ? -16.078 13.922 -3.061 1 84.31 84 ASP A O 1
ATOM 679 N N . GLU A 1 85 ? -16.344 12.898 -5.031 1 87.38 85 GLU A N 1
ATOM 680 C CA . GLU A 1 85 ? -17.531 13.672 -5.359 1 87.38 85 GLU A CA 1
ATOM 681 C C . GLU A 1 85 ? -18.672 13.375 -4.387 1 87.38 85 GLU A C 1
ATOM 683 O O . GLU A 1 85 ? -19.406 14.281 -3.982 1 87.38 85 GLU A O 1
ATOM 688 N N . ALA A 1 86 ? -18.812 12.125 -4.082 1 90.25 86 ALA A N 1
ATOM 689 C CA . ALA A 1 86 ? -19.828 11.742 -3.107 1 90.25 86 ALA A CA 1
ATOM 690 C C . ALA A 1 86 ? -19.609 12.445 -1.772 1 90.25 86 ALA A C 1
ATOM 692 O O . ALA A 1 86 ? -20.531 13.031 -1.208 1 90.25 86 ALA A O 1
ATOM 693 N N . ALA A 1 87 ? -18.359 12.414 -1.328 1 89.12 87 ALA A N 1
ATOM 694 C CA . ALA A 1 87 ? -18.016 13.055 -0.064 1 89.12 87 ALA A CA 1
ATOM 695 C C . ALA A 1 87 ? -18.375 14.539 -0.094 1 89.12 87 ALA A C 1
ATOM 697 O O . ALA A 1 87 ? -18.922 15.078 0.876 1 89.12 87 ALA A O 1
ATOM 698 N N . ALA A 1 88 ? -18.094 15.141 -1.164 1 89.44 88 ALA A N 1
ATOM 699 C CA . ALA A 1 88 ? -18.375 16.562 -1.319 1 89.44 88 ALA A CA 1
ATOM 700 C C . ALA A 1 88 ? -19.875 16.844 -1.225 1 89.44 88 ALA A C 1
ATOM 702 O O . ALA A 1 88 ? -20.297 17.828 -0.622 1 89.44 88 ALA A O 1
ATOM 703 N N . HIS A 1 89 ? -20.672 15.984 -1.825 1 91.44 89 HIS A N 1
ATOM 704 C CA . HIS A 1 89 ? -22.109 16.156 -1.789 1 91.44 89 HIS A CA 1
ATOM 705 C C . HIS A 1 89 ? -22.656 15.914 -0.387 1 91.44 89 HIS A C 1
ATOM 707 O O . HIS A 1 89 ? -23.547 16.641 0.072 1 91.44 89 HIS A O 1
ATOM 713 N N . PHE A 1 90 ? -22.156 14.953 0.274 1 92.69 90 PHE A N 1
ATOM 714 C CA . PHE A 1 90 ? -22.594 14.695 1.642 1 92.69 90 PHE A CA 1
ATOM 715 C C . PHE A 1 90 ? -22.25 15.867 2.551 1 92.69 90 PHE A C 1
ATOM 717 O O . PHE A 1 90 ? -23.078 16.281 3.371 1 92.69 90 PHE A O 1
ATOM 724 N N . TYR A 1 91 ? -21.078 16.344 2.381 1 90.75 91 TYR A N 1
ATOM 725 C CA . TYR A 1 91 ? -20.656 17.484 3.186 1 90.75 91 TYR A CA 1
ATOM 726 C C . TYR A 1 91 ? -21.516 18.703 2.883 1 90.75 91 TYR A C 1
ATOM 728 O O . TYR A 1 91 ? -21.891 19.453 3.793 1 90.75 91 TYR A O 1
ATOM 736 N N . LYS A 1 92 ? -21.734 18.922 1.602 1 91.62 92 LYS A N 1
ATOM 737 C CA . LYS A 1 92 ? -22.609 20.031 1.22 1 91.62 92 LYS A CA 1
ATOM 738 C C . LYS A 1 92 ? -23.984 19.891 1.88 1 91.62 92 LYS A C 1
ATOM 740 O O . LYS A 1 92 ? -24.547 20.875 2.35 1 91.62 92 LYS A O 1
ATOM 745 N N . ALA A 1 93 ? -24.547 18.734 1.888 1 93 93 ALA A N 1
ATOM 746 C CA . ALA A 1 93 ? -25.812 18.469 2.557 1 93 93 ALA A CA 1
ATOM 747 C C . ALA A 1 93 ? -25.734 18.797 4.043 1 93 93 ALA A C 1
ATOM 749 O O . ALA A 1 93 ? -26.672 19.359 4.617 1 93 93 ALA A O 1
ATOM 750 N N . LEU A 1 94 ? -24.625 18.531 4.613 1 88.69 94 LEU A N 1
ATOM 751 C CA . LEU A 1 94 ? -24.406 18.797 6.031 1 88.69 94 LEU A CA 1
ATOM 752 C C . LEU A 1 94 ? -24.328 20.297 6.293 1 88.69 94 LEU A C 1
ATOM 754 O O . LEU A 1 94 ? -24.766 20.781 7.344 1 88.69 94 LEU A O 1
ATOM 758 N N . LYS A 1 95 ? -23.719 20.953 5.426 1 88.25 95 LYS A N 1
ATOM 759 C CA . LYS A 1 95 ? -23.641 22.406 5.555 1 88.25 95 LYS A CA 1
ATOM 760 C C . LYS A 1 95 ? -25.031 23.031 5.469 1 88.25 95 LYS A C 1
ATOM 762 O O . LYS A 1 95 ? -25.328 24.016 6.16 1 88.25 95 LYS A O 1
ATOM 767 N N . LEU A 1 96 ? -25.875 22.438 4.613 1 90.44 96 LEU A N 1
ATOM 768 C CA . LEU A 1 96 ? -27.25 22.938 4.445 1 90.44 96 LEU A CA 1
ATOM 769 C C . LEU A 1 96 ? -28.094 22.609 5.672 1 90.44 96 LEU A C 1
ATOM 771 O O . LEU A 1 96 ? -28.938 23.422 6.078 1 90.44 96 LEU A O 1
ATOM 775 N N . LYS A 1 97 ? -27.859 21.453 6.25 1 91.94 97 LYS A N 1
ATOM 776 C CA . LYS A 1 97 ? -28.531 21.016 7.469 1 91.94 97 LYS A CA 1
ATOM 777 C C . LYS A 1 97 ? -27.594 20.25 8.375 1 91.94 97 LYS A C 1
ATOM 779 O O . LYS A 1 97 ? -27.5 19.016 8.297 1 91.94 97 LYS A O 1
ATOM 784 N N . PRO A 1 98 ? -26.969 20.922 9.336 1 85.06 98 PRO A N 1
ATOM 785 C CA . PRO A 1 98 ? -25.922 20.328 10.172 1 85.06 98 PRO A CA 1
ATOM 786 C C . PRO A 1 98 ? -26.422 19.141 10.984 1 85.06 98 PRO A C 1
ATOM 788 O O . PRO A 1 98 ? -25.641 18.266 11.359 1 85.06 98 PRO A O 1
ATOM 791 N N . ASP A 1 99 ? -27.75 19.062 11.211 1 86 99 ASP A N 1
ATOM 792 C CA . ASP A 1 99 ? -28.297 17.984 12.031 1 86 99 ASP A CA 1
ATOM 793 C C . ASP A 1 99 ? -28.906 16.891 11.164 1 86 99 ASP A C 1
ATOM 795 O O . ASP A 1 99 ? -29.734 16.109 11.633 1 86 99 ASP A O 1
ATOM 799 N N . PHE A 1 100 ? -28.531 16.859 9.93 1 91.19 100 PHE A N 1
ATOM 800 C CA . PHE A 1 100 ? -29.016 15.836 9.016 1 91.19 100 PHE A CA 1
ATOM 801 C C . PHE A 1 100 ? -28.281 14.516 9.25 1 91.19 100 PHE A C 1
ATOM 803 O O . PHE A 1 100 ? -27.203 14.305 8.719 1 91.19 100 PHE A O 1
ATOM 810 N N . PRO A 1 101 ? -28.875 13.555 9.953 1 88.69 101 PRO A N 1
ATOM 811 C CA . PRO A 1 101 ? -28.156 12.352 10.383 1 88.69 101 PRO A CA 1
ATOM 812 C C . PRO A 1 101 ? -27.688 11.492 9.219 1 88.69 101 PRO A C 1
ATOM 814 O O . PRO A 1 101 ? -26.578 10.953 9.25 1 88.69 101 PRO A O 1
ATOM 817 N N . GLU A 1 102 ? -28.516 11.359 8.211 1 89.44 102 GLU A N 1
ATOM 818 C CA . GLU A 1 102 ? -28.141 10.523 7.07 1 89.44 102 GLU A CA 1
ATOM 819 C C . GLU A 1 102 ? -26.922 11.086 6.348 1 89.44 102 GLU A C 1
ATOM 821 O O . GLU A 1 102 ? -26.016 10.328 5.953 1 89.44 102 GLU A O 1
ATOM 826 N N . ALA A 1 103 ? -26.922 12.383 6.121 1 90.56 103 ALA A N 1
ATOM 827 C CA . ALA A 1 103 ? -25.797 13.023 5.453 1 90.56 103 ALA A CA 1
ATOM 828 C C . ALA A 1 103 ? -24.516 12.875 6.273 1 90.56 103 ALA A C 1
ATOM 830 O O . ALA A 1 103 ? -23.438 12.656 5.719 1 90.56 103 ALA A O 1
ATOM 831 N N . LYS A 1 104 ? -24.672 13.039 7.535 1 85.75 104 LYS A N 1
ATOM 832 C CA . LYS A 1 104 ? -23.531 12.898 8.43 1 85.75 104 LYS A CA 1
ATOM 833 C C . LYS A 1 104 ? -22.953 11.484 8.367 1 85.75 104 LYS A C 1
ATOM 835 O O . LYS A 1 104 ? -21.75 11.312 8.203 1 85.75 104 LYS A O 1
ATOM 840 N N . GLU A 1 105 ? -23.812 10.531 8.438 1 84.88 105 GLU A N 1
ATOM 841 C CA . GLU A 1 105 ? -23.391 9.133 8.352 1 84.88 105 GLU A CA 1
ATOM 842 C C . GLU A 1 105 ? -22.734 8.836 7.008 1 84.88 105 GLU A C 1
ATOM 844 O O . GLU A 1 105 ? -21.703 8.172 6.949 1 84.88 105 GLU A O 1
ATOM 849 N N . ASN A 1 106 ? -23.359 9.32 5.977 1 87.38 106 ASN A N 1
ATOM 850 C CA . ASN A 1 106 ? -22.812 9.102 4.641 1 87.38 106 ASN A CA 1
ATOM 851 C C . ASN A 1 106 ? -21.438 9.75 4.473 1 87.38 106 ASN A C 1
ATOM 853 O O . ASN A 1 106 ? -20.547 9.164 3.873 1 87.38 106 ASN A O 1
ATOM 857 N N . PHE A 1 107 ? -21.297 10.898 5.004 1 86.25 107 PHE A N 1
ATOM 858 C CA . PHE A 1 107 ? -20.031 11.609 4.883 1 86.25 107 PHE A CA 1
ATOM 859 C C . PHE A 1 107 ? -18.906 10.836 5.566 1 86.25 107 PHE A C 1
ATOM 861 O O . PHE A 1 107 ? -17.859 10.586 4.969 1 86.25 107 PHE A O 1
ATOM 868 N N . TYR A 1 108 ? -19.156 10.453 6.738 1 80.56 108 TYR A N 1
ATOM 869 C CA . TYR A 1 108 ? -18.125 9.766 7.492 1 80.56 108 TYR A CA 1
ATOM 870 C C . TYR A 1 108 ? -17.828 8.398 6.898 1 80.56 108 TYR A C 1
ATOM 872 O O . TYR A 1 108 ? -16.688 7.941 6.891 1 80.56 108 TYR A O 1
ATOM 880 N N . ARG A 1 109 ? -18.812 7.809 6.375 1 78.5 109 ARG A N 1
ATOM 881 C CA . ARG A 1 109 ? -18.625 6.531 5.695 1 78.5 109 ARG A CA 1
ATOM 882 C C . ARG A 1 109 ? -17.672 6.684 4.516 1 78.5 109 ARG A C 1
ATOM 884 O O . ARG A 1 109 ? -16.734 5.887 4.355 1 78.5 109 ARG A O 1
ATOM 891 N N . VAL A 1 110 ? -17.922 7.656 3.754 1 80.62 110 VAL A N 1
ATOM 892 C CA . VAL A 1 110 ? -17.094 7.867 2.568 1 80.62 110 VAL A CA 1
ATOM 893 C C . VAL A 1 110 ? -15.711 8.375 2.982 1 80.62 110 VAL A C 1
ATOM 895 O O . VAL A 1 110 ? -14.695 7.984 2.396 1 80.62 110 VAL A O 1
ATOM 898 N N . ALA A 1 111 ? -15.664 9.211 3.959 1 79.62 111 ALA A N 1
ATOM 899 C CA . ALA A 1 111 ? -14.391 9.727 4.461 1 79.62 111 ALA A CA 1
ATOM 900 C C . ALA A 1 111 ? -13.5 8.594 4.969 1 79.62 111 ALA A C 1
ATOM 902 O O . ALA A 1 111 ? -12.281 8.641 4.812 1 79.62 111 ALA A O 1
ATOM 903 N N . ASN A 1 112 ? -14.086 7.645 5.469 1 76.31 112 ASN A N 1
ATOM 904 C CA . ASN A 1 112 ? -13.352 6.488 5.969 1 76.31 112 ASN A CA 1
ATOM 905 C C . ASN A 1 112 ? -12.562 5.805 4.855 1 76.31 112 ASN A C 1
ATOM 907 O O . ASN A 1 112 ? -11.508 5.215 5.109 1 76.31 112 ASN A O 1
ATOM 911 N N . TRP A 1 113 ? -13.055 6.008 3.742 1 69.06 113 TRP A N 1
ATOM 912 C CA . TRP A 1 113 ? -12.383 5.418 2.59 1 69.06 113 TRP A CA 1
ATOM 913 C C . TRP A 1 113 ? -11.25 6.316 2.102 1 69.06 113 TRP A C 1
ATOM 915 O O . TRP A 1 113 ? -10.273 5.832 1.526 1 69.06 113 TRP A O 1
ATOM 925 N N . LEU A 1 114 ? -11.43 7.484 2.371 1 70.75 114 LEU A N 1
ATOM 926 C CA . LEU A 1 114 ? -10.57 8.453 1.701 1 70.75 114 LEU A CA 1
ATOM 927 C C . LEU A 1 114 ? -9.453 8.922 2.631 1 70.75 114 LEU A C 1
ATOM 929 O O . LEU A 1 114 ? -8.438 9.445 2.174 1 70.75 114 LEU A O 1
ATOM 933 N N . VAL A 1 115 ? -9.578 8.672 3.916 1 77.12 115 VAL A N 1
ATOM 934 C CA . VAL A 1 115 ? -8.578 9.133 4.879 1 77.12 115 VAL A CA 1
ATOM 935 C C . VAL A 1 115 ? -7.523 8.047 5.082 1 77.12 115 VAL A C 1
ATOM 937 O O . VAL A 1 115 ? -7.852 6.887 5.34 1 77.12 115 VAL A O 1
ATOM 940 N N . GLU A 1 116 ? -6.305 8.469 4.93 1 78.06 116 GLU A N 1
ATOM 941 C CA . GLU A 1 116 ? -5.203 7.527 5.09 1 78.06 116 GLU A CA 1
ATOM 942 C C . GLU A 1 116 ? -5.008 7.148 6.555 1 78.06 116 GLU A C 1
ATOM 944 O O . GLU A 1 116 ? -5.141 7.996 7.441 1 78.06 116 GLU A O 1
ATOM 949 N N . ARG A 1 117 ? -4.566 5.941 6.789 1 78.81 117 ARG A N 1
ATOM 950 C CA . ARG A 1 117 ? -4.504 5.348 8.117 1 78.81 117 ARG A CA 1
ATOM 951 C C . ARG A 1 117 ? -3.432 6.02 8.969 1 78.81 117 ARG A C 1
ATOM 953 O O . ARG A 1 117 ? -3.52 6.023 10.203 1 78.81 117 ARG A O 1
ATOM 960 N N . TRP A 1 118 ? -2.473 6.547 8.328 1 80.62 118 TRP A N 1
ATOM 961 C CA . TRP A 1 118 ? -1.396 7.16 9.094 1 80.62 118 TRP A CA 1
ATOM 962 C C . TRP A 1 118 ? -1.913 8.352 9.898 1 80.62 118 TRP A C 1
ATOM 964 O O . TRP A 1 118 ? -1.283 8.766 10.875 1 80.62 118 TRP A O 1
ATOM 974 N N . HIS A 1 119 ? -3.033 8.93 9.531 1 84.19 119 HIS A N 1
ATOM 975 C CA . HIS A 1 119 ? -3.609 10.031 10.289 1 84.19 119 HIS A CA 1
ATOM 976 C C . HIS A 1 119 ? -3.971 9.594 11.703 1 84.19 119 HIS A C 1
ATOM 978 O O . HIS A 1 119 ? -3.809 10.359 12.656 1 84.19 119 HIS A O 1
ATOM 984 N N . PHE A 1 120 ? -4.434 8.367 11.828 1 85.5 120 PHE A N 1
ATOM 985 C CA . PHE A 1 120 ? -4.789 7.855 13.148 1 85.5 120 PHE A CA 1
ATOM 986 C C . PHE A 1 120 ? -3.553 7.715 14.031 1 85.5 120 PHE A C 1
ATOM 988 O O . PHE A 1 120 ? -3.57 8.086 15.203 1 85.5 120 PHE A O 1
ATOM 995 N N . LEU A 1 121 ? -2.572 7.188 13.406 1 87.94 121 LEU A N 1
ATOM 996 C CA . LEU A 1 121 ? -1.327 7.008 14.141 1 87.94 121 LEU A CA 1
ATOM 997 C C . LEU A 1 121 ? -0.793 8.344 14.641 1 87.94 121 LEU A C 1
ATOM 999 O O . LEU A 1 121 ? -0.35 8.445 15.789 1 87.94 121 LEU A O 1
ATOM 1003 N N . MET A 1 122 ? -0.88 9.328 13.828 1 89.81 122 MET A N 1
ATOM 1004 C CA . MET A 1 122 ? -0.361 10.641 14.188 1 89.81 122 MET A CA 1
ATOM 1005 C C . MET A 1 122 ? -1.219 11.281 15.273 1 89.81 122 MET A C 1
ATOM 1007 O O . MET A 1 122 ? -0.692 11.836 16.234 1 89.81 122 MET A O 1
ATOM 1011 N N . LEU A 1 123 ? -2.475 11.188 15.094 1 89.19 123 LEU A N 1
ATOM 1012 C CA . LEU A 1 123 ? -3.387 11.758 16.078 1 89.19 123 LEU A CA 1
ATOM 1013 C C . LEU A 1 123 ? -3.271 11.039 17.406 1 89.19 123 LEU A C 1
ATOM 1015 O O . LEU A 1 123 ? -3.422 11.656 18.469 1 89.19 123 LEU A O 1
ATOM 1019 N N . ASN A 1 124 ? -2.965 9.766 17.344 1 89.56 124 ASN A N 1
ATOM 1020 C CA . ASN A 1 124 ? -2.857 8.938 18.547 1 89.56 124 ASN A CA 1
ATOM 1021 C C . ASN A 1 124 ? -1.492 9.094 19.203 1 89.56 124 ASN A C 1
ATOM 1023 O O . ASN A 1 124 ? -1.274 8.586 20.312 1 89.56 124 ASN A O 1
ATOM 1027 N N . ASP A 1 125 ? -0.526 9.742 18.641 1 92.06 125 ASP A N 1
ATOM 1028 C CA . ASP A 1 125 ? 0.812 9.938 19.188 1 92.06 125 ASP A CA 1
ATOM 1029 C C . ASP A 1 125 ? 0.846 11.141 20.125 1 92.06 125 ASP A C 1
ATOM 1031 O O . ASP A 1 125 ? 1.11 12.266 19.703 1 92.06 125 ASP A O 1
ATOM 1035 N N . ASN A 1 126 ? 0.683 10.859 21.344 1 91.25 126 ASN A N 1
ATOM 1036 C CA . ASN A 1 126 ? 0.578 11.906 22.359 1 91.25 126 ASN A CA 1
ATOM 1037 C C . ASN A 1 126 ? 1.868 12.719 22.469 1 91.25 126 ASN A C 1
ATOM 1039 O O . ASN A 1 126 ? 1.829 13.93 22.672 1 91.25 126 ASN A O 1
ATOM 1043 N N . GLY A 1 127 ? 2.971 11.984 22.438 1 92.75 127 GLY A N 1
ATOM 1044 C CA . GLY A 1 127 ? 4.246 12.672 22.516 1 92.75 127 GLY A CA 1
ATOM 1045 C C . GLY A 1 127 ? 4.445 13.695 21.422 1 92.75 127 GLY A C 1
ATOM 1046 O O . GLY A 1 127 ? 4.82 14.836 21.672 1 92.75 127 GLY A O 1
ATOM 1047 N N . ARG A 1 128 ? 4.172 13.289 20.203 1 94.25 128 ARG A N 1
ATOM 1048 C CA . ARG A 1 128 ? 4.246 14.164 19.047 1 94.25 128 ARG A CA 1
ATOM 1049 C C . ARG A 1 128 ? 3.33 15.375 19.219 1 94.25 128 ARG A C 1
ATOM 1051 O O . ARG A 1 128 ? 3.752 16.516 19.016 1 94.25 128 ARG A O 1
ATOM 1058 N N . ASN A 1 129 ? 2.094 15.164 19.562 1 93.88 129 ASN A N 1
ATOM 1059 C CA . ASN A 1 129 ? 1.093 16.219 19.656 1 93.88 129 ASN A CA 1
ATOM 1060 C C . ASN A 1 129 ? 1.447 17.219 20.75 1 93.88 129 ASN A C 1
ATOM 1062 O O . ASN A 1 129 ? 1.314 18.438 20.562 1 93.88 129 ASN A O 1
ATOM 1066 N N . ARG A 1 130 ? 1.913 16.703 21.828 1 94.62 130 ARG A N 1
ATOM 1067 C CA . ARG A 1 130 ? 2.287 17.578 22.953 1 94.62 130 ARG A CA 1
ATOM 1068 C C . ARG A 1 130 ? 3.465 18.469 22.578 1 94.62 130 ARG A C 1
ATOM 1070 O O . ARG A 1 130 ? 3.465 19.656 22.891 1 94.62 130 ARG A O 1
ATOM 1077 N N . LYS A 1 131 ? 4.414 17.922 21.969 1 96.56 131 LYS A N 1
ATOM 1078 C CA . LYS A 1 131 ? 5.609 18.672 21.609 1 96.56 131 LYS A CA 1
ATOM 1079 C C . LYS A 1 131 ? 5.277 19.781 20.609 1 96.56 131 LYS A C 1
ATOM 1081 O O . LYS A 1 131 ? 5.785 20.891 20.719 1 96.56 131 LYS A O 1
ATOM 1086 N N . TYR A 1 132 ? 4.473 19.516 19.625 1 97.19 132 TYR A N 1
ATOM 1087 C CA . TYR A 1 132 ? 4.027 20.547 18.703 1 97.19 132 TYR A CA 1
ATOM 1088 C C . TYR A 1 132 ? 3.24 21.641 19.422 1 97.19 132 TYR A C 1
ATOM 1090 O O . TYR A 1 132 ? 3.438 22.828 19.156 1 97.19 132 TYR A O 1
ATOM 1098 N N . GLN A 1 133 ? 2.346 21.203 20.281 1 96.62 133 GLN A N 1
ATOM 1099 C CA . GLN A 1 133 ? 1.547 22.172 21.047 1 96.62 133 GLN A CA 1
ATOM 1100 C C . GLN A 1 133 ? 2.438 23.109 21.844 1 96.62 133 GLN A C 1
ATOM 1102 O O . GLN A 1 133 ? 2.219 24.328 21.844 1 96.62 133 GLN A O 1
ATOM 1107 N N . LEU A 1 134 ? 3.41 22.531 22.516 1 97.06 134 LEU A N 1
ATOM 1108 C CA . LEU A 1 134 ? 4.32 23.328 23.328 1 97.06 134 LEU A CA 1
ATOM 1109 C C . LEU A 1 134 ? 5.102 24.312 22.469 1 97.06 134 LEU A C 1
ATOM 1111 O O . LEU A 1 134 ? 5.262 25.484 22.828 1 97.06 134 LEU A O 1
ATOM 1115 N N . ALA A 1 135 ? 5.605 23.875 21.359 1 98.19 135 ALA A N 1
ATOM 1116 C CA . ALA A 1 135 ? 6.391 24.719 20.469 1 98.19 135 ALA A CA 1
ATOM 1117 C C . ALA A 1 135 ? 5.543 25.859 19.922 1 98.19 135 ALA A C 1
ATOM 1119 O O . ALA A 1 135 ? 5.996 27.016 19.859 1 98.19 135 ALA A O 1
ATOM 1120 N N . ILE A 1 136 ? 4.332 25.609 19.531 1 98.12 136 ILE A N 1
ATOM 1121 C CA . ILE A 1 136 ? 3.43 26.609 18.984 1 98.12 136 ILE A CA 1
ATOM 1122 C C . ILE A 1 136 ? 3.041 27.609 20.062 1 98.12 136 ILE A C 1
ATOM 1124 O O . ILE A 1 136 ? 3.045 28.812 19.844 1 98.12 136 ILE A O 1
ATOM 1128 N N . GLN A 1 137 ? 2.738 27.062 21.203 1 97.06 137 GLN A N 1
ATOM 1129 C CA . GLN A 1 137 ? 2.391 27.938 22.328 1 97.06 137 GLN A CA 1
ATOM 1130 C C . GLN A 1 137 ? 3.514 28.922 22.641 1 97.06 137 GLN A C 1
ATOM 1132 O O . GLN A 1 137 ? 3.264 30.109 22.844 1 97.06 137 GLN A O 1
ATOM 1137 N N . ARG A 1 138 ? 4.688 28.453 22.703 1 97.25 138 ARG A N 1
ATOM 1138 C CA . ARG A 1 138 ? 5.836 29.297 22.969 1 97.25 138 ARG A CA 1
ATOM 1139 C C . ARG A 1 138 ? 6 30.359 21.891 1 97.25 138 ARG A C 1
ATOM 1141 O O . ARG A 1 138 ? 6.281 31.531 22.188 1 97.25 138 ARG A O 1
ATOM 1148 N N . ALA A 1 139 ? 5.887 29.984 20.672 1 97.19 139 ALA A N 1
ATOM 1149 C CA . ALA A 1 139 ? 6.023 30.922 19.562 1 97.19 139 ALA A CA 1
ATOM 1150 C C . ALA A 1 139 ? 4.984 32.031 19.656 1 97.19 139 ALA A C 1
ATOM 1152 O O . ALA A 1 139 ? 5.301 33.219 19.453 1 97.19 139 ALA A O 1
ATOM 1153 N N . VAL A 1 140 ? 3.77 31.672 19.969 1 97.25 140 VAL A N 1
ATOM 1154 C CA . VAL A 1 140 ? 2.691 32.656 20.078 1 97.25 140 VAL A CA 1
ATOM 1155 C C . VAL A 1 140 ? 2.938 33.562 21.281 1 97.25 140 VAL A C 1
ATOM 1157 O O . VAL A 1 140 ? 2.768 34.781 21.188 1 97.25 140 VAL A O 1
ATOM 1160 N N . GLN A 1 141 ? 3.393 33 22.312 1 95.75 141 GLN A N 1
ATOM 1161 C CA . GLN A 1 141 ? 3.707 33.781 23.5 1 95.75 141 GLN A CA 1
ATOM 1162 C C . GLN A 1 141 ? 4.883 34.719 23.25 1 95.75 141 GLN A C 1
ATOM 1164 O O . GLN A 1 141 ? 4.953 35.812 23.828 1 95.75 141 GLN A O 1
ATOM 1169 N N . ASP A 1 142 ? 5.738 34.312 22.391 1 94.5 142 ASP A N 1
ATOM 1170 C CA . ASP A 1 142 ? 6.91 35.094 22.047 1 94.5 142 ASP A CA 1
ATOM 1171 C C . ASP A 1 142 ? 6.539 36.219 21.109 1 94.5 142 ASP A C 1
ATOM 1173 O O . ASP A 1 142 ? 7.375 37.094 20.781 1 94.5 142 ASP A O 1
ATOM 1177 N N . GLY A 1 143 ? 5.309 36.188 20.562 1 94.69 143 GLY A N 1
ATOM 1178 C CA . GLY A 1 143 ? 4.887 37.375 19.797 1 94.69 143 GLY A CA 1
ATOM 1179 C C . GLY A 1 143 ? 4.375 37.031 18.422 1 94.69 143 GLY A C 1
ATOM 1180 O O . GLY A 1 143 ? 3.943 37.938 17.672 1 94.69 143 GLY A O 1
ATOM 1181 N N . CYS A 1 144 ? 4.449 35.781 18.016 1 95.56 144 CYS A N 1
ATOM 1182 C CA . CYS A 1 144 ? 3.861 35.406 16.734 1 95.56 144 CYS A CA 1
ATOM 1183 C C . CYS A 1 144 ? 2.342 35.5 16.781 1 95.56 144 CYS A C 1
ATOM 1185 O O . CYS A 1 144 ? 1.687 34.594 17.312 1 95.56 144 CYS A O 1
ATOM 1187 N N . ARG A 1 145 ? 1.771 36.406 16.047 1 94.81 145 ARG A N 1
ATOM 1188 C CA . ARG A 1 145 ? 0.349 36.688 16.219 1 94.81 145 ARG A CA 1
ATOM 1189 C C . ARG A 1 145 ? -0.458 36.156 15.039 1 94.81 145 ARG A C 1
ATOM 1191 O O . ARG A 1 145 ? -1.662 35.906 15.164 1 94.81 145 ARG A O 1
ATOM 1198 N N . SER A 1 146 ? 0.13 36.062 13.891 1 97.75 146 SER A N 1
ATOM 1199 C CA . SER A 1 146 ? -0.521 35.531 12.695 1 97.75 146 SER A CA 1
ATOM 1200 C C . SER A 1 146 ? 0.115 34.219 12.258 1 97.75 146 SER A C 1
ATOM 1202 O O . SER A 1 146 ? 1.328 34.156 12.055 1 97.75 146 SER A O 1
ATOM 1204 N N . VAL A 1 147 ? -0.744 33.188 12.109 1 98.62 147 VAL A N 1
ATOM 1205 C CA . VAL A 1 147 ? -0.223 31.844 11.906 1 98.62 147 VAL A CA 1
ATOM 1206 C C . VAL A 1 147 ? -0.854 31.219 10.664 1 98.62 147 VAL A C 1
ATOM 1208 O O . VAL A 1 147 ? -2.051 31.391 10.414 1 98.62 147 VAL A O 1
ATOM 1211 N N . LEU A 1 148 ? -0.031 30.578 9.859 1 98.88 148 LEU A N 1
ATOM 1212 C CA . LEU A 1 148 ? -0.5 29.766 8.75 1 98.88 148 LEU A CA 1
ATOM 1213 C C . LEU A 1 148 ? -0.112 28.297 8.945 1 98.88 148 LEU A C 1
ATOM 1215 O O . LEU A 1 148 ? 1.073 27.984 9.062 1 98.88 148 LEU A O 1
ATOM 1219 N N . ASP A 1 149 ? -1.076 27.438 9.055 1 98.81 149 ASP A N 1
ATOM 1220 C CA . ASP A 1 149 ? -0.927 26 9.156 1 98.81 149 ASP A CA 1
ATOM 1221 C C . ASP A 1 149 ? -0.977 25.328 7.781 1 98.81 149 ASP A C 1
ATOM 1223 O O . ASP A 1 149 ? -2.059 25.078 7.25 1 98.81 149 ASP A O 1
ATOM 1227 N N . ILE A 1 150 ? 0.209 24.984 7.234 1 98.81 150 ILE A N 1
ATOM 1228 C CA . ILE A 1 150 ? 0.306 24.406 5.898 1 98.81 150 ILE A CA 1
ATOM 1229 C C . ILE A 1 150 ? 0.143 22.891 5.973 1 98.81 150 ILE A C 1
ATOM 1231 O O . ILE A 1 150 ? 0.867 22.219 6.711 1 98.81 150 ILE A O 1
ATOM 1235 N N . GLY A 1 151 ? -0.754 22.328 5.09 1 97.75 151 GLY A N 1
ATOM 1236 C CA . GLY A 1 151 ? -1.082 20.922 5.223 1 97.75 151 GLY A CA 1
ATOM 1237 C C . GLY A 1 151 ? -1.743 20.578 6.543 1 97.75 151 GLY A C 1
ATOM 1238 O O . GLY A 1 151 ? -1.252 19.734 7.289 1 97.75 151 GLY A O 1
ATOM 1239 N N . THR A 1 152 ? -2.873 21.141 6.723 1 97.19 152 THR A N 1
ATOM 1240 C CA . THR A 1 152 ? -3.412 21.219 8.078 1 97.19 152 THR A CA 1
ATOM 1241 C C . THR A 1 152 ? -3.967 19.859 8.508 1 97.19 152 THR A C 1
ATOM 1243 O O . THR A 1 152 ? -4.098 19.594 9.711 1 97.19 152 THR A O 1
ATOM 1246 N N . GLY A 1 153 ? -4.305 19 7.551 1 93.62 153 GLY A N 1
ATOM 1247 C CA . GLY A 1 153 ? -4.918 17.734 7.914 1 93.62 153 GLY A CA 1
ATOM 1248 C C . GLY A 1 153 ? -6.211 17.906 8.688 1 93.62 153 GLY A C 1
ATOM 1249 O O . GLY A 1 153 ? -7.16 18.516 8.203 1 93.62 153 GLY A O 1
ATOM 1250 N N . THR A 1 154 ? -6.242 17.484 10 1 92.12 154 THR A N 1
ATOM 1251 C CA . THR A 1 154 ? -7.449 17.562 10.812 1 92.12 154 THR A CA 1
ATOM 1252 C C . THR A 1 154 ? -7.559 18.938 11.484 1 92.12 154 THR A C 1
ATOM 1254 O O . THR A 1 154 ? -8.523 19.203 12.195 1 92.12 154 THR A O 1
ATOM 1257 N N . GLY A 1 155 ? -6.621 19.812 11.297 1 95.31 155 GLY A N 1
ATOM 1258 C CA . GLY A 1 155 ? -6.699 21.188 11.781 1 95.31 155 GLY A CA 1
ATOM 1259 C C . GLY A 1 155 ? -6.062 21.375 13.141 1 95.31 155 GLY A C 1
ATOM 1260 O O . GLY A 1 155 ? -6.109 22.469 13.711 1 95.31 155 GLY A O 1
ATOM 1261 N N . ILE A 1 156 ? -5.352 20.406 13.641 1 94.31 156 ILE A N 1
ATOM 1262 C CA . ILE A 1 156 ? -4.93 20.375 15.039 1 94.31 156 ILE A CA 1
ATOM 1263 C C . ILE A 1 156 ? -3.889 21.469 15.289 1 94.31 156 ILE A C 1
ATOM 1265 O O . ILE A 1 156 ? -3.928 22.156 16.312 1 94.31 156 ILE A O 1
ATOM 1269 N N . LEU A 1 157 ? -2.936 21.656 14.445 1 97.44 157 LEU A N 1
ATOM 1270 C CA . LEU A 1 157 ? -1.86 22.609 14.688 1 97.44 157 LEU A CA 1
ATOM 1271 C C . LEU A 1 157 ? -2.385 24.031 14.648 1 97.44 157 LEU A C 1
ATOM 1273 O O . LEU A 1 157 ? -1.996 24.875 15.469 1 97.44 157 LEU A O 1
ATOM 1277 N N . GLY A 1 158 ? -3.252 24.328 13.664 1 97.94 158 GLY A N 1
ATOM 1278 C CA . GLY A 1 158 ? -3.904 25.641 13.641 1 97.94 158 GLY A CA 1
ATOM 1279 C C . GLY A 1 158 ? -4.719 25.922 14.891 1 97.94 158 GLY A C 1
ATOM 1280 O O . GLY A 1 158 ? -4.684 27.031 15.422 1 97.94 158 GLY A O 1
ATOM 1281 N N . MET A 1 159 ? -5.43 24.922 15.336 1 97.62 159 MET A N 1
ATOM 1282 C CA . MET A 1 159 ? -6.23 25.062 16.547 1 97.62 159 MET A CA 1
ATOM 1283 C C . MET A 1 159 ? -5.34 25.312 17.766 1 97.62 159 MET A C 1
ATOM 1285 O O . MET A 1 159 ? -5.699 26.078 18.656 1 97.62 159 MET A O 1
ATOM 1289 N N . CYS A 1 160 ? -4.191 24.641 17.828 1 97.19 160 CYS A N 1
ATOM 1290 C CA . CYS A 1 160 ? -3.221 24.891 18.891 1 97.19 160 CYS A CA 1
ATOM 1291 C C . CYS A 1 160 ? -2.789 26.344 18.906 1 97.19 160 CYS A C 1
ATOM 1293 O O . CYS A 1 160 ? -2.662 26.938 19.984 1 97.19 160 CYS A O 1
ATOM 1295 N N . ALA A 1 161 ? -2.555 26.875 17.766 1 98.12 161 ALA A N 1
ATOM 1296 C CA . ALA A 1 161 ? -2.158 28.281 17.656 1 98.12 161 ALA A CA 1
ATOM 1297 C C . ALA A 1 161 ? -3.26 29.188 18.188 1 98.12 161 ALA A C 1
ATOM 1299 O O . ALA A 1 161 ? -2.988 30.141 18.938 1 98.12 161 ALA A O 1
ATOM 1300 N N . LYS A 1 162 ? -4.477 28.922 17.766 1 97.81 162 LYS A N 1
ATOM 1301 C CA . LYS A 1 162 ? -5.605 29.734 18.219 1 97.81 162 LYS A CA 1
ATOM 1302 C C . LYS A 1 162 ? -5.773 29.641 19.734 1 97.81 162 LYS A C 1
ATOM 1304 O O . LYS A 1 162 ? -5.973 30.656 20.406 1 97.81 162 LYS A O 1
ATOM 1309 N N . LYS A 1 163 ? -5.727 28.453 20.25 1 96 163 LYS A N 1
ATOM 1310 C CA . LYS A 1 163 ? -5.84 28.219 21.688 1 96 163 LYS A CA 1
ATOM 1311 C C . LYS A 1 163 ? -4.746 28.953 22.453 1 96 163 LYS A C 1
ATOM 1313 O O . LYS A 1 163 ? -4.973 29.438 23.562 1 96 163 LYS A O 1
ATOM 1318 N N . ALA A 1 164 ? -3.576 29.062 21.891 1 96.75 164 ALA A N 1
ATOM 1319 C CA . ALA A 1 164 ? -2.432 29.734 22.5 1 96.75 164 ALA A CA 1
ATOM 1320 C C . ALA A 1 164 ? -2.605 31.25 22.484 1 96.75 164 ALA A C 1
ATOM 1322 O O . ALA A 1 164 ? -1.849 31.969 23.141 1 96.75 164 ALA A O 1
ATOM 1323 N N . GLY A 1 165 ? -3.543 31.75 21.672 1 97 165 GLY A N 1
ATOM 1324 C CA . GLY A 1 165 ? -3.846 33.188 21.719 1 97 165 GLY A CA 1
ATOM 1325 C C . GLY A 1 165 ? -3.473 33.906 20.453 1 97 165 GLY A C 1
ATOM 1326 O O . GLY A 1 165 ? -3.484 35.156 20.422 1 97 165 GLY A O 1
ATOM 1327 N N . ALA A 1 166 ? -3.135 33.219 19.406 1 97.75 166 ALA A N 1
ATOM 1328 C CA . ALA A 1 166 ? -2.838 33.875 18.125 1 97.75 166 ALA A CA 1
ATOM 1329 C C . ALA A 1 166 ? -4.035 34.688 17.641 1 97.75 166 ALA A C 1
ATOM 1331 O O . ALA A 1 166 ? -5.176 34.25 17.734 1 97.75 166 ALA A O 1
ATOM 1332 N N . SER A 1 167 ? -3.797 35.906 17.125 1 96.94 167 SER A N 1
ATOM 1333 C CA . SER A 1 167 ? -4.855 36.812 16.703 1 96.94 167 SER A CA 1
ATOM 1334 C C . SER A 1 167 ? -5.5 36.344 15.398 1 96.94 167 SER A C 1
ATOM 1336 O O . SER A 1 167 ? -6.719 36.406 15.242 1 96.94 167 SER A O 1
ATOM 1338 N N . GLU A 1 168 ? -4.641 35.938 14.477 1 97.56 168 GLU A N 1
ATOM 1339 C CA . GLU A 1 168 ? -5.09 35.438 13.172 1 97.56 168 GLU A CA 1
ATOM 1340 C C . GLU A 1 168 ? -4.527 34.062 12.875 1 97.56 168 GLU A C 1
ATOM 1342 O O . GLU A 1 168 ? -3.318 33.844 12.984 1 97.56 168 GLU A O 1
ATOM 1347 N N . VAL A 1 169 ? -5.422 33.156 12.547 1 98.75 169 VAL A N 1
ATOM 1348 C CA . VAL A 1 169 ? -4.988 31.812 12.211 1 98.75 169 VAL A CA 1
ATOM 1349 C C . VAL A 1 169 ? -5.602 31.391 10.875 1 98.75 169 VAL A C 1
ATOM 1351 O O . VAL A 1 169 ? -6.816 31.469 10.695 1 98.75 169 VAL A O 1
ATOM 1354 N N . TYR A 1 170 ? -4.75 30.984 9.969 1 98.81 170 TYR A N 1
ATOM 1355 C CA . TYR A 1 170 ? -5.117 30.453 8.664 1 98.81 170 TYR A CA 1
ATOM 1356 C C . TYR A 1 170 ? -4.586 29.031 8.492 1 98.81 170 TYR A C 1
ATOM 1358 O O . TYR A 1 170 ? -3.635 28.641 9.164 1 98.81 170 TYR A O 1
ATOM 1366 N N . ALA A 1 171 ? -5.258 28.266 7.664 1 98.75 171 ALA A N 1
ATOM 1367 C CA . ALA A 1 171 ? -4.801 26.922 7.316 1 98.75 171 ALA A CA 1
ATOM 1368 C C . ALA A 1 171 ? -5.113 26.594 5.859 1 98.75 171 ALA A C 1
ATOM 1370 O O . ALA A 1 171 ? -6.004 27.203 5.258 1 98.75 171 ALA A O 1
ATOM 1371 N N . CYS A 1 172 ? -4.348 25.734 5.273 1 98.56 172 CYS A N 1
ATOM 1372 C CA . CYS A 1 172 ? -4.648 25.266 3.924 1 98.56 172 CYS A CA 1
ATOM 1373 C C . CYS A 1 172 ? -4.465 23.75 3.814 1 98.56 172 CYS A C 1
ATOM 1375 O O . CYS A 1 172 ? -3.637 23.172 4.52 1 98.56 172 CYS A O 1
ATOM 1377 N N . GLU A 1 173 ? -5.258 23.156 3.012 1 96.69 173 GLU A N 1
ATOM 1378 C CA . GLU A 1 173 ? -5.297 21.703 2.803 1 96.69 173 GLU A CA 1
ATOM 1379 C C . GLU A 1 173 ? -5.66 21.375 1.36 1 96.69 173 GLU A C 1
ATOM 1381 O O . GLU A 1 173 ? -6.613 21.922 0.808 1 96.69 173 GLU A O 1
ATOM 1386 N N . LEU A 1 174 ? -4.816 20.484 0.829 1 93 174 LEU A N 1
ATOM 1387 C CA . LEU A 1 174 ? -5.004 20.125 -0.572 1 93 174 LEU A CA 1
ATOM 1388 C C . LEU A 1 174 ? -6.148 19.141 -0.729 1 93 174 LEU A C 1
ATOM 1390 O O . LEU A 1 174 ? -6.973 19.266 -1.638 1 93 174 LEU A O 1
ATOM 1394 N N . SER A 1 175 ? -6.18 18.109 0.119 1 88.5 175 SER A N 1
ATOM 1395 C CA . SER A 1 175 ? -7.211 17.078 0.046 1 88.5 175 SER A CA 1
ATOM 1396 C C . SER A 1 175 ? -8.586 17.656 0.386 1 88.5 175 SER A C 1
ATOM 1398 O O . SER A 1 175 ? -8.789 18.188 1.475 1 88.5 175 SER A O 1
ATOM 1400 N N . LYS A 1 176 ? -9.531 17.51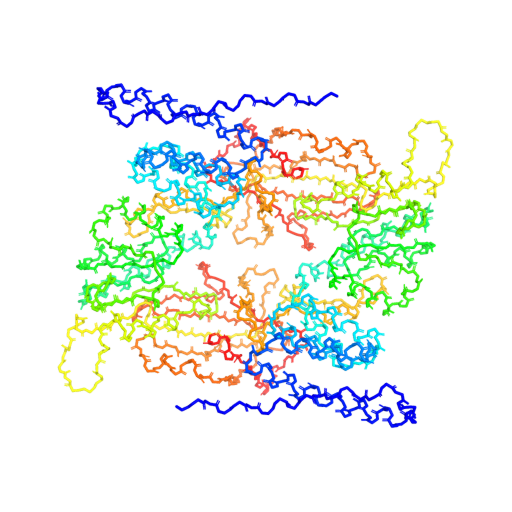6 -0.503 1 88.75 176 LYS A N 1
ATOM 1401 C CA . LYS A 1 176 ? -10.875 18.031 -0.281 1 88.75 176 LYS A CA 1
ATOM 1402 C C . LYS A 1 176 ? -11.523 17.391 0.939 1 88.75 176 LYS A C 1
ATOM 1404 O O . LYS A 1 176 ? -12.109 18.078 1.777 1 88.75 176 LYS A O 1
ATOM 1409 N N . THR A 1 177 ? -11.422 16.094 1.021 1 86.12 177 THR A N 1
ATOM 1410 C CA . THR A 1 177 ? -12.023 15.375 2.137 1 86.12 177 THR A CA 1
ATOM 1411 C C . THR A 1 177 ? -11.391 15.805 3.459 1 86.12 177 THR A C 1
ATOM 1413 O O . THR A 1 177 ? -12.094 16 4.453 1 86.12 177 THR A O 1
ATOM 1416 N N . MET A 1 178 ? -10.094 15.898 3.469 1 89.94 178 MET A N 1
ATOM 1417 C CA . MET A 1 178 ? -9.422 16.312 4.695 1 89.94 178 MET A CA 1
ATOM 1418 C C . MET A 1 178 ? -9.789 17.75 5.047 1 89.94 178 MET A C 1
ATOM 1420 O O . MET A 1 178 ? -9.938 18.094 6.223 1 89.94 178 MET A O 1
ATOM 1424 N N . TYR A 1 179 ? -9.867 18.578 4.008 1 93.25 179 TYR A N 1
ATOM 1425 C CA . TYR A 1 179 ? -10.32 19.953 4.203 1 93.25 179 TYR A CA 1
ATOM 1426 C C . TYR A 1 179 ? -11.68 19.984 4.887 1 93.25 179 TYR A C 1
ATOM 1428 O O . TYR A 1 179 ? -11.875 20.703 5.871 1 93.25 179 TYR A O 1
ATOM 1436 N N . GLU A 1 180 ? -12.609 19.234 4.398 1 89.75 180 GLU A N 1
ATOM 1437 C CA . GLU A 1 180 ? -13.961 19.188 4.941 1 89.75 180 GLU A CA 1
ATOM 1438 C C . GLU A 1 180 ? -13.961 18.641 6.363 1 89.75 180 GLU A C 1
ATOM 1440 O O . GLU A 1 180 ? -14.695 19.125 7.227 1 89.75 180 GLU A O 1
ATOM 1445 N N . LEU A 1 181 ? -13.141 17.641 6.586 1 88.19 181 LEU A N 1
ATOM 1446 C CA . LEU A 1 181 ? -13.016 17.078 7.926 1 88.19 181 LEU A CA 1
ATOM 1447 C C . LEU A 1 181 ? -12.445 18.109 8.891 1 88.19 181 LEU A C 1
ATOM 1449 O O . LEU A 1 181 ? -12.914 18.234 10.031 1 88.19 181 LEU A O 1
ATOM 1453 N N . ALA A 1 182 ? -11.445 18.797 8.461 1 93.69 182 ALA A N 1
ATOM 1454 C CA . ALA A 1 182 ? -10.859 19.859 9.281 1 93.69 182 ALA A CA 1
ATOM 1455 C C . ALA A 1 182 ? -11.906 20.906 9.664 1 93.69 182 ALA A C 1
ATOM 1457 O O . ALA A 1 182 ? -11.953 21.359 10.805 1 93.69 182 ALA A O 1
ATOM 1458 N N . CYS A 1 183 ? -12.695 21.266 8.695 1 93.25 183 CYS A N 1
ATOM 1459 C CA . CYS A 1 183 ? -13.758 22.234 8.953 1 93.25 183 CYS A CA 1
ATOM 1460 C C . CYS A 1 183 ? -14.711 21.719 10.023 1 93.25 183 CYS A C 1
ATOM 1462 O O . CYS A 1 183 ? -15.117 22.484 10.914 1 93.25 183 CYS A O 1
ATOM 1464 N N . GLU A 1 184 ? -15.039 20.453 9.945 1 88.06 184 GLU A N 1
ATOM 1465 C CA . GLU A 1 184 ? -15.914 19.859 10.945 1 88.06 184 GLU A CA 1
ATOM 1466 C C . GLU A 1 184 ? -15.266 19.859 12.32 1 88.06 184 GLU A C 1
ATOM 1468 O O . GLU A 1 184 ? -15.922 20.156 13.32 1 88.06 184 GLU A O 1
ATOM 1473 N N . VAL A 1 185 ? -13.992 19.531 12.43 1 90.75 185 VAL A N 1
ATOM 1474 C CA . VAL A 1 185 ? -13.266 19.453 13.688 1 90.75 185 VAL A CA 1
ATOM 1475 C C . VAL A 1 185 ? -13.148 20.844 14.312 1 90.75 185 VAL A C 1
ATOM 1477 O O . VAL A 1 185 ? -13.414 21.016 15.5 1 90.75 185 VAL A O 1
ATOM 1480 N N . VAL A 1 186 ? -12.781 21.797 13.5 1 94.88 186 VAL A N 1
ATOM 1481 C CA . VAL A 1 186 ? -12.641 23.172 13.961 1 94.88 186 VAL A CA 1
ATOM 1482 C C . VAL A 1 186 ? -13.984 23.688 14.453 1 94.88 186 VAL A C 1
ATOM 1484 O O . VAL A 1 186 ? -14.055 24.375 15.477 1 94.88 186 VAL A O 1
ATOM 1487 N N . SER A 1 187 ? -15.055 23.391 13.711 1 90.94 187 SER A N 1
ATOM 1488 C CA . SER A 1 187 ? -16.406 23.797 14.102 1 90.94 187 SER A CA 1
ATOM 1489 C C . SER A 1 187 ? -16.797 23.172 15.438 1 90.94 187 SER A C 1
ATOM 1491 O O . SER A 1 187 ? -17.375 23.844 16.297 1 90.94 187 SER A O 1
ATOM 1493 N N . ALA A 1 188 ? -16.484 21.953 15.617 1 87.25 188 ALA A N 1
ATOM 1494 C CA . ALA A 1 188 ? -16.797 21.234 16.844 1 87.25 188 ALA A CA 1
ATOM 1495 C C . ALA A 1 188 ? -16.094 21.859 18.047 1 87.25 188 ALA A C 1
ATOM 1497 O O . ALA A 1 188 ? -16.547 21.719 19.188 1 87.25 188 ALA A O 1
ATOM 1498 N N . ASN A 1 189 ? -15.023 22.562 17.844 1 94.06 189 ASN A N 1
ATOM 1499 C CA . ASN A 1 189 ? -14.258 23.203 18.922 1 94.06 189 ASN A CA 1
ATOM 1500 C C . ASN A 1 189 ? -14.594 24.688 19.047 1 94.06 189 ASN A C 1
ATOM 1502 O O . ASN A 1 189 ? -13.898 25.422 19.734 1 94.06 189 ASN A O 1
ATOM 1506 N N . GLY A 1 190 ? -15.602 25.125 18.281 1 93 190 GLY A N 1
ATOM 1507 C CA . GLY A 1 190 ? -16.062 26.5 18.375 1 93 190 GLY A CA 1
ATOM 1508 C C . GLY A 1 190 ? -15.109 27.5 17.734 1 93 190 GLY A C 1
ATOM 1509 O O . GLY A 1 190 ? -15.062 28.672 18.125 1 93 190 GLY A O 1
ATOM 1510 N N . MET A 1 191 ? -14.328 27.047 16.75 1 95.75 191 MET A N 1
ATOM 1511 C CA . MET A 1 191 ? -13.297 27.906 16.188 1 95.75 191 MET A CA 1
ATOM 1512 C C . MET A 1 191 ? -13.555 28.141 14.695 1 95.75 191 MET A C 1
ATOM 1514 O O . MET A 1 191 ? -12.656 28.562 13.969 1 95.75 191 MET A O 1
ATOM 1518 N N . ALA A 1 192 ? -14.719 27.875 14.188 1 93.06 192 ALA A N 1
ATOM 1519 C CA . ALA A 1 192 ? -15.047 28 12.766 1 93.06 192 ALA A CA 1
ATOM 1520 C C . ALA A 1 192 ? -14.859 29.438 12.281 1 93.06 192 ALA A C 1
ATOM 1522 O O . ALA A 1 192 ? -14.453 29.672 11.141 1 93.06 192 ALA A O 1
ATOM 1523 N N . ASP A 1 193 ? -15.172 30.375 13.195 1 94.81 193 ASP A N 1
ATOM 1524 C CA . ASP A 1 193 ? -15.078 31.797 12.82 1 94.81 193 ASP A CA 1
ATOM 1525 C C . ASP A 1 193 ? -13.688 32.344 13.102 1 94.81 193 ASP A C 1
ATOM 1527 O O . ASP A 1 193 ? -13.336 33.438 12.641 1 94.81 193 ASP A O 1
ATOM 1531 N N . SER A 1 194 ? -12.914 31.609 13.812 1 96.25 194 SER A N 1
ATOM 1532 C CA . SER A 1 194 ? -11.625 32.125 14.273 1 96.25 194 SER A CA 1
ATOM 1533 C C . SER A 1 194 ? -10.484 31.578 13.422 1 96.25 194 SER A C 1
ATOM 1535 O O . SER A 1 194 ? -9.375 32.125 13.445 1 96.25 194 SER A O 1
ATOM 1537 N N . ILE A 1 195 ? -10.672 30.516 12.734 1 98.25 195 ILE A N 1
ATOM 1538 C CA . ILE A 1 195 ? -9.672 29.906 11.867 1 98.25 195 ILE A CA 1
ATOM 1539 C C . ILE A 1 195 ? -10.203 29.828 10.438 1 98.25 195 ILE A C 1
ATOM 1541 O O . ILE A 1 195 ? -11.258 29.234 10.203 1 98.25 195 ILE A O 1
ATOM 1545 N N . LYS A 1 196 ? -9.555 30.422 9.547 1 98.25 196 LYS A N 1
ATOM 1546 C CA . LYS A 1 196 ? -9.93 30.312 8.133 1 98.25 196 LYS A CA 1
ATOM 1547 C C . LYS A 1 196 ? -9.164 29.188 7.441 1 98.25 196 LYS A C 1
ATOM 1549 O O . LYS A 1 196 ? -7.938 29.266 7.301 1 98.25 196 LYS A O 1
ATOM 1554 N N . ILE A 1 197 ? -9.836 28.188 7 1 98.25 197 ILE A N 1
ATOM 1555 C CA . ILE A 1 197 ? -9.211 27.062 6.312 1 98.25 197 ILE A CA 1
ATOM 1556 C C . ILE A 1 197 ? -9.469 27.172 4.812 1 98.25 197 ILE A C 1
ATOM 1558 O O . ILE A 1 197 ? -10.617 27.328 4.383 1 98.25 197 ILE A O 1
ATOM 1562 N N . LEU A 1 198 ? -8.438 27.109 4.043 1 98.19 198 LEU A N 1
ATOM 1563 C CA . LEU A 1 198 ? -8.539 27.203 2.588 1 98.19 198 LEU A CA 1
ATOM 1564 C C . LEU A 1 198 ? -8.289 25.844 1.941 1 98.19 198 LEU A C 1
ATOM 1566 O O . LEU A 1 198 ? -7.328 25.156 2.295 1 98.19 198 LEU A O 1
ATOM 1570 N N . HIS A 1 199 ? -9.195 25.391 1.047 1 96.69 199 HIS A N 1
ATOM 1571 C CA . HIS A 1 199 ? -8.945 24.234 0.211 1 96.69 199 HIS A CA 1
ATOM 1572 C C . HIS A 1 199 ? -8.008 24.562 -0.944 1 96.69 199 HIS A C 1
ATOM 1574 O O . HIS A 1 199 ? -8.461 24.797 -2.068 1 96.69 199 HIS A O 1
ATOM 1580 N N . LYS A 1 200 ? -6.691 24.484 -0.631 1 96.56 200 LYS A N 1
ATOM 1581 C CA . LYS A 1 200 ? -5.719 24.969 -1.607 1 96.56 200 LYS A CA 1
ATOM 1582 C C . LYS A 1 200 ? -4.324 24.422 -1.307 1 96.56 200 LYS A C 1
ATOM 1584 O O . LYS A 1 200 ? -3.998 24.141 -0.151 1 96.56 200 LYS A O 1
ATOM 1589 N N . LYS A 1 201 ? -3.613 24.219 -2.395 1 96.12 201 LYS A N 1
ATOM 1590 C CA . LYS A 1 201 ? -2.184 23.953 -2.252 1 96.12 201 LYS A CA 1
ATOM 1591 C C . LYS A 1 201 ? -1.435 25.203 -1.805 1 96.12 201 LYS A C 1
ATOM 1593 O O . LYS A 1 201 ? -1.697 26.312 -2.301 1 96.12 201 LYS A O 1
ATOM 1598 N N . SER A 1 202 ? -0.551 25.062 -0.863 1 97.75 202 SER A N 1
ATOM 1599 C CA . SER A 1 202 ? 0.163 26.219 -0.327 1 97.75 202 SER A CA 1
ATOM 1600 C C . SER A 1 202 ? 0.928 26.953 -1.423 1 97.75 202 SER A C 1
ATOM 1602 O O . SER A 1 202 ? 1.038 28.188 -1.395 1 97.75 202 SER A O 1
ATOM 1604 N N . LEU A 1 203 ? 1.438 26.203 -2.412 1 96.94 203 LEU A N 1
ATOM 1605 C CA . LEU A 1 203 ? 2.242 26.766 -3.492 1 96.94 203 LEU A CA 1
ATOM 1606 C C . LEU A 1 203 ? 1.409 27.703 -4.359 1 96.94 203 LEU A C 1
ATOM 1608 O O . LEU A 1 203 ? 1.958 28.484 -5.145 1 96.94 203 LEU A O 1
ATOM 1612 N N . GLU A 1 204 ? 0.146 27.656 -4.23 1 97.19 204 GLU A N 1
ATOM 1613 C CA . GLU A 1 204 ? -0.753 28.469 -5.055 1 97.19 204 GLU A CA 1
ATOM 1614 C C . GLU A 1 204 ? -1.333 29.641 -4.258 1 97.19 204 GLU A C 1
ATOM 1616 O O . GLU A 1 204 ? -2.086 30.453 -4.797 1 97.19 204 GLU A O 1
ATOM 1621 N N . MET A 1 205 ? -1.024 29.766 -3.035 1 97.75 205 MET A N 1
ATOM 1622 C CA . MET A 1 205 ? -1.575 30.812 -2.18 1 97.75 205 MET A CA 1
ATOM 1623 C C . MET A 1 205 ? -0.93 32.156 -2.484 1 97.75 205 MET A C 1
ATOM 1625 O O . MET A 1 205 ? 0.266 32.219 -2.775 1 97.75 205 MET A O 1
ATOM 1629 N N . GLU A 1 206 ? -1.745 33.188 -2.396 1 96.44 206 GLU A N 1
ATOM 1630 C CA . GLU A 1 206 ? -1.28 34.531 -2.697 1 96.44 206 GLU A CA 1
ATOM 1631 C C . GLU A 1 206 ? -1.842 35.562 -1.699 1 96.44 206 GLU A C 1
ATOM 1633 O O . GLU A 1 206 ? -2.914 35.344 -1.129 1 96.44 206 GLU A O 1
ATOM 1638 N N . ILE A 1 207 ? -1.105 36.594 -1.486 1 96.69 207 ILE A N 1
ATOM 1639 C CA . ILE A 1 207 ? -1.537 37.781 -0.744 1 96.69 207 ILE A CA 1
ATOM 1640 C C . ILE A 1 207 ? -1.878 38.906 -1.717 1 96.69 207 ILE A C 1
ATOM 1642 O O . ILE A 1 207 ? -1.098 39.219 -2.623 1 96.69 207 ILE A O 1
ATOM 1646 N N . PRO A 1 208 ? -2.965 39.531 -1.607 1 95.81 208 PRO A N 1
ATOM 1647 C CA . PRO A 1 208 ? -3.951 39.438 -0.528 1 95.81 208 PRO A CA 1
ATOM 1648 C C . PRO A 1 208 ? -5.129 38.531 -0.881 1 95.81 208 PRO A C 1
ATOM 1650 O O . PRO A 1 208 ? -6.113 38.469 -0.136 1 95.81 208 PRO A O 1
ATOM 1653 N N . ARG A 1 209 ? -5.055 37.812 -1.844 1 96.06 209 ARG A N 1
ATOM 1654 C CA . ARG A 1 209 ? -6.191 37.062 -2.361 1 96.06 209 ARG A CA 1
ATOM 1655 C C . ARG A 1 209 ? -6.633 36 -1.373 1 96.06 209 ARG A C 1
ATOM 1657 O O . ARG A 1 209 ? -7.824 35.875 -1.092 1 96.06 209 ARG A O 1
ATOM 1664 N N . ASP A 1 210 ? -5.711 35.312 -0.852 1 97.44 210 ASP A N 1
ATOM 1665 C CA . ASP A 1 210 ? -6.031 34.156 -0.011 1 97.44 210 ASP A CA 1
ATOM 1666 C C . ASP A 1 210 ? -5.898 34.5 1.47 1 97.44 210 ASP A C 1
ATOM 1668 O O . ASP A 1 210 ? -6.723 34.094 2.287 1 97.44 210 ASP A O 1
ATOM 1672 N N . ILE A 1 211 ? -4.891 35.188 1.837 1 97.62 211 ILE A N 1
ATOM 1673 C CA . ILE A 1 211 ? -4.715 35.781 3.166 1 97.62 211 ILE A CA 1
ATOM 1674 C C . ILE A 1 211 ? -4.305 37.219 3.043 1 97.62 211 ILE A C 1
ATOM 1676 O O . ILE A 1 211 ? -3.604 37.625 2.1 1 97.62 211 ILE A O 1
ATOM 1680 N N . PRO A 1 212 ? -4.785 38 3.953 1 97.31 212 PRO A N 1
ATOM 1681 C CA . PRO A 1 212 ? -4.66 39.438 3.76 1 97.31 212 PRO A CA 1
ATOM 1682 C C . PRO A 1 212 ? -3.217 39.906 3.85 1 97.31 212 PRO A C 1
ATOM 1684 O O . PRO A 1 212 ? -2.818 40.812 3.107 1 97.31 212 PRO A O 1
ATOM 1687 N N . ASN A 1 213 ? -2.451 39.406 4.762 1 97 213 ASN A N 1
ATOM 1688 C CA . ASN A 1 213 ? -1.079 39.844 5 1 97 213 ASN A CA 1
ATOM 1689 C C . ASN A 1 213 ? -0.146 38.656 5.223 1 97 213 ASN A C 1
ATOM 1691 O O . ASN A 1 213 ? -0.604 37.531 5.457 1 97 213 ASN A O 1
ATOM 1695 N N . ARG A 1 214 ? 1.151 38.938 5.086 1 97.62 214 ARG A N 1
ATOM 1696 C CA . ARG A 1 214 ? 2.145 37.938 5.461 1 97.62 214 ARG A CA 1
ATOM 1697 C C . ARG A 1 214 ? 2.014 37.562 6.93 1 97.62 214 ARG A C 1
ATOM 1699 O O . ARG A 1 214 ? 1.655 38.406 7.762 1 97.62 214 ARG A O 1
ATOM 1706 N N . VAL A 1 215 ? 2.271 36.406 7.207 1 98.19 215 VAL A N 1
ATOM 1707 C CA . VAL A 1 215 ? 2.088 35.906 8.57 1 98.19 215 VAL A CA 1
ATOM 1708 C C . VAL A 1 215 ? 3.436 35.875 9.289 1 98.19 215 VAL A C 1
ATOM 1710 O O . VAL A 1 215 ? 4.488 35.906 8.648 1 98.19 215 VAL A O 1
ATOM 1713 N N . SER A 1 216 ? 3.393 35.812 10.609 1 97.81 216 SER A N 1
ATOM 1714 C CA . SER A 1 216 ? 4.605 35.781 11.422 1 97.81 216 SER A CA 1
ATOM 1715 C C . SER A 1 216 ? 5.043 34.375 11.742 1 97.81 216 SER A C 1
ATOM 1717 O O . SER A 1 216 ? 6.18 34.156 12.164 1 97.81 216 SER A O 1
ATOM 1719 N N . LEU A 1 217 ? 4.152 33.375 11.523 1 98.5 217 LEU A N 1
ATOM 1720 C CA . LEU A 1 217 ? 4.488 31.984 11.828 1 98.5 217 LEU A CA 1
ATOM 1721 C C . LEU A 1 217 ? 3.852 31.031 10.82 1 98.5 217 LEU A C 1
ATOM 1723 O O . LEU A 1 217 ? 2.66 31.141 10.531 1 98.5 217 LEU A O 1
ATOM 1727 N N . VAL A 1 218 ? 4.676 30.172 10.266 1 98.75 218 VAL A N 1
ATOM 1728 C CA . VAL A 1 218 ? 4.195 29.031 9.508 1 98.75 218 VAL A CA 1
ATOM 1729 C C . VAL A 1 218 ? 4.445 27.75 10.297 1 98.75 218 VAL A C 1
ATOM 1731 O O . VAL A 1 218 ? 5.555 27.516 10.789 1 98.75 218 VAL A O 1
ATOM 1734 N N . VAL A 1 219 ? 3.426 27 10.523 1 98.81 219 VAL A N 1
ATOM 1735 C CA . VAL A 1 219 ? 3.547 25.672 11.109 1 98.81 219 VAL A CA 1
ATOM 1736 C C . VAL A 1 219 ? 3.16 24.625 10.078 1 98.81 219 VAL A C 1
ATOM 1738 O O . VAL A 1 219 ? 2.217 24.812 9.305 1 98.81 219 VAL A O 1
ATOM 1741 N N . THR A 1 220 ? 3.951 23.547 9.977 1 98.56 220 THR A N 1
ATOM 1742 C CA . THR A 1 220 ? 3.666 22.5 9 1 98.56 220 THR A CA 1
ATOM 1743 C C . THR A 1 220 ? 4.309 21.172 9.414 1 98.56 220 THR A C 1
ATOM 1745 O O . THR A 1 220 ? 5.316 21.172 10.125 1 98.56 220 THR A O 1
ATOM 1748 N N . GLU A 1 221 ? 3.676 20.094 9.117 1 96.06 221 GLU A N 1
ATOM 1749 C CA . GLU A 1 221 ? 4.281 18.766 9.211 1 96.06 221 GLU A CA 1
ATOM 1750 C C . GLU A 1 221 ? 4.055 17.969 7.93 1 96.06 221 GLU A C 1
ATOM 1752 O O . GLU A 1 221 ? 3.449 16.891 7.957 1 96.06 221 GLU A O 1
ATOM 1757 N N . THR A 1 222 ? 4.516 18.484 6.855 1 95.56 222 THR A N 1
ATOM 1758 C CA . THR A 1 222 ? 4.441 17.812 5.555 1 95.56 222 THR A CA 1
ATOM 1759 C C . THR A 1 222 ? 5.73 17.062 5.262 1 95.56 222 THR A C 1
ATOM 1761 O O . THR A 1 222 ? 6.441 17.375 4.305 1 95.56 222 THR A O 1
ATOM 1764 N N . VAL A 1 223 ? 5.934 16.094 6.086 1 94.44 223 VAL A N 1
ATOM 1765 C CA . VAL A 1 223 ? 7.109 15.234 5.961 1 94.44 223 VAL A CA 1
ATOM 1766 C C . VAL A 1 223 ? 6.684 13.773 5.895 1 94.44 223 VAL A C 1
ATOM 1768 O O . VAL A 1 223 ? 5.605 13.414 6.379 1 94.44 223 VAL A O 1
ATOM 1771 N N . ASP A 1 224 ? 7.488 13.008 5.242 1 92.06 224 ASP A N 1
ATOM 1772 C CA . ASP A 1 224 ? 7.309 11.562 5.215 1 92.06 224 ASP A CA 1
ATOM 1773 C C . ASP A 1 224 ? 8.461 10.852 5.918 1 92.06 224 ASP A C 1
ATOM 1775 O O . ASP A 1 224 ? 9.266 11.492 6.602 1 92.06 224 ASP A O 1
ATOM 1779 N N . ALA A 1 225 ? 8.461 9.562 5.777 1 91.56 225 ALA A N 1
ATOM 1780 C CA . ALA A 1 225 ? 9.469 8.789 6.5 1 91.56 225 ALA A CA 1
ATOM 1781 C C . ALA A 1 225 ? 10.883 9.18 6.059 1 91.56 225 ALA A C 1
ATOM 1783 O O . ALA A 1 225 ? 11.836 9.07 6.832 1 91.56 225 ALA A O 1
ATOM 1784 N N . GLY A 1 226 ? 11.016 9.648 4.832 1 90.44 226 GLY A N 1
ATOM 1785 C CA . GLY A 1 226 ? 12.297 10.117 4.324 1 90.44 226 GLY A CA 1
ATOM 1786 C C . GLY A 1 226 ? 12.5 11.609 4.5 1 90.44 226 GLY A C 1
ATOM 1787 O O . GLY A 1 226 ? 13.477 12.172 4.008 1 90.44 226 GLY A O 1
ATOM 1788 N N . LEU A 1 227 ? 11.5 12.305 5.117 1 92.5 227 LEU A N 1
ATOM 1789 C CA . LEU A 1 227 ? 11.516 13.719 5.496 1 92.5 227 LEU A CA 1
ATOM 1790 C C . LEU A 1 227 ? 11.047 14.594 4.34 1 92.5 227 LEU A C 1
ATOM 1792 O O . LEU A 1 227 ? 10.133 15.406 4.508 1 92.5 227 LEU A O 1
ATOM 1796 N N . LEU A 1 228 ? 11.609 14.43 3.162 1 88.62 228 LEU A N 1
ATOM 1797 C CA . LEU A 1 228 ? 11.469 15.469 2.145 1 88.62 228 LEU A CA 1
ATOM 1798 C C . LEU A 1 228 ? 10.445 15.062 1.091 1 88.62 228 LEU A C 1
ATOM 1800 O O . LEU A 1 228 ? 10.078 15.859 0.229 1 88.62 228 LEU A O 1
ATOM 1804 N N . GLY A 1 229 ? 9.969 13.891 1.156 1 83.62 229 GLY A N 1
ATOM 1805 C CA . GLY A 1 229 ? 9.18 13.32 0.076 1 83.62 229 GLY A CA 1
ATOM 1806 C C . GLY A 1 229 ? 7.848 14.023 -0.121 1 83.62 229 GLY A C 1
ATOM 1807 O O . GLY A 1 229 ? 7.242 13.93 -1.191 1 83.62 229 GLY A O 1
ATOM 1808 N N . GLU A 1 230 ? 7.418 14.734 0.816 1 86.81 230 GLU A N 1
ATOM 1809 C CA . GLU A 1 230 ? 6.113 15.383 0.716 1 86.81 230 GLU A CA 1
ATOM 1810 C C . GLU A 1 230 ? 6.25 16.828 0.244 1 86.81 230 GLU A C 1
ATOM 1812 O O . GLU A 1 230 ? 5.266 17.562 0.211 1 86.81 230 GLU A O 1
ATOM 1817 N N . GLY A 1 231 ? 7.457 17.297 0.005 1 88.38 231 GLY A N 1
ATOM 1818 C CA . GLY A 1 231 ? 7.66 18.609 -0.619 1 88.38 231 GLY A CA 1
ATOM 1819 C C . GLY A 1 231 ? 7.746 19.734 0.383 1 88.38 231 GLY A C 1
ATOM 1820 O O . GLY A 1 231 ? 7.332 20.859 0.09 1 88.38 231 GLY A O 1
ATOM 1821 N N . ILE A 1 232 ? 8.172 19.453 1.526 1 95.38 232 ILE A N 1
ATOM 1822 C CA . ILE A 1 232 ? 8.227 20.469 2.57 1 95.38 232 ILE A CA 1
ATOM 1823 C C . ILE A 1 232 ? 9.164 21.594 2.145 1 95.38 232 ILE A C 1
ATOM 1825 O O . ILE A 1 232 ? 8.891 22.766 2.412 1 95.38 232 ILE A O 1
ATOM 1829 N N . VAL A 1 233 ? 10.195 21.312 1.462 1 93.88 233 VAL A N 1
ATOM 1830 C CA . VAL A 1 233 ? 11.188 22.328 1.081 1 93.88 233 VAL A CA 1
ATOM 1831 C C . VAL A 1 233 ? 10.57 23.297 0.079 1 93.88 233 VAL A C 1
ATOM 1833 O O . VAL A 1 233 ? 10.648 24.516 0.261 1 93.88 233 VAL A O 1
ATOM 1836 N N . GLU A 1 234 ? 9.969 22.766 -0.894 1 93.38 234 GLU A N 1
ATOM 1837 C CA . GLU A 1 234 ? 9.32 23.609 -1.891 1 93.38 234 GLU A CA 1
ATOM 1838 C C . GLU A 1 234 ? 8.242 24.484 -1.253 1 93.38 234 GLU A C 1
ATOM 1840 O O . GLU A 1 234 ? 8.133 25.672 -1.577 1 93.38 234 GLU A O 1
ATOM 1845 N N . SER A 1 235 ? 7.48 23.922 -0.405 1 96.69 235 SER A N 1
ATOM 1846 C CA . SER A 1 235 ? 6.418 24.641 0.281 1 96.69 235 SER A CA 1
ATOM 1847 C C . SER A 1 235 ? 6.98 25.781 1.117 1 96.69 235 SER A C 1
ATOM 1849 O O . SER A 1 235 ? 6.434 26.891 1.122 1 96.69 235 SER A O 1
ATOM 1851 N N . LEU A 1 236 ? 8.07 25.516 1.785 1 97.81 236 LEU A N 1
ATOM 1852 C CA . LEU A 1 236 ? 8.641 26.531 2.674 1 97.81 236 LEU A CA 1
ATOM 1853 C C . LEU A 1 236 ? 9.352 27.625 1.876 1 97.81 236 LEU A C 1
ATOM 1855 O O . LEU A 1 236 ? 9.352 28.781 2.273 1 97.81 236 LEU A O 1
ATOM 1859 N N . ILE A 1 237 ? 9.992 27.234 0.788 1 96.38 237 ILE A N 1
ATOM 1860 C CA . ILE A 1 237 ? 10.578 28.25 -0.088 1 96.38 237 ILE A CA 1
ATOM 1861 C C . ILE A 1 237 ? 9.484 29.203 -0.559 1 96.38 237 ILE A C 1
ATOM 1863 O O . ILE A 1 237 ? 9.648 30.422 -0.49 1 96.38 237 ILE A O 1
ATOM 1867 N N . HIS A 1 238 ? 8.422 28.656 -1.033 1 97.88 238 HIS A N 1
ATOM 1868 C CA . HIS A 1 238 ? 7.293 29.469 -1.464 1 97.88 238 HIS A CA 1
ATOM 1869 C C . HIS A 1 238 ? 6.777 30.344 -0.323 1 97.88 238 HIS A C 1
ATOM 1871 O O . HIS A 1 238 ? 6.488 31.531 -0.52 1 97.88 238 HIS A O 1
ATOM 1877 N N . ALA A 1 239 ? 6.617 29.812 0.868 1 98.5 239 ALA A N 1
ATOM 1878 C CA . ALA A 1 239 ? 6.109 30.547 2.023 1 98.5 239 ALA A CA 1
ATOM 1879 C C . ALA A 1 239 ? 7.02 31.719 2.363 1 98.5 239 ALA A C 1
ATOM 1881 O O . ALA A 1 239 ? 6.539 32.844 2.617 1 98.5 239 ALA A O 1
ATOM 1882 N N . TRP A 1 240 ? 8.297 31.484 2.404 1 97.88 240 TRP A N 1
ATOM 1883 C CA . TRP A 1 240 ? 9.25 32.531 2.717 1 97.88 240 TRP A CA 1
ATOM 1884 C C . TRP A 1 240 ? 9.203 33.625 1.662 1 97.88 240 TRP A C 1
ATOM 1886 O O . TRP A 1 240 ? 9.328 34.812 1.984 1 97.88 240 TRP A O 1
ATOM 1896 N N . LYS A 1 241 ? 9.023 33.281 0.469 1 97.19 241 LYS A N 1
ATOM 1897 C CA . LYS A 1 241 ? 9.008 34.25 -0.622 1 97.19 241 LYS A CA 1
ATOM 1898 C C . LYS A 1 241 ? 7.711 35.062 -0.624 1 97.19 241 LYS A C 1
ATOM 1900 O O . LYS A 1 241 ? 7.715 36.25 -0.946 1 97.19 241 LYS A O 1
ATOM 1905 N N . HIS A 1 242 ? 6.609 34.406 -0.196 1 97.69 242 HIS A N 1
ATOM 1906 C CA . HIS A 1 242 ? 5.352 35.062 -0.551 1 97.69 242 HIS A CA 1
ATOM 1907 C C . HIS A 1 242 ? 4.438 35.188 0.662 1 97.69 242 HIS A C 1
ATOM 1909 O O . HIS A 1 242 ? 3.533 36.031 0.678 1 97.69 242 HIS A O 1
ATOM 1915 N N . LEU A 1 243 ? 4.605 34.375 1.697 1 98.44 243 LEU A N 1
ATOM 1916 C CA . LEU A 1 243 ? 3.541 34.25 2.686 1 98.44 243 LEU A CA 1
ATOM 1917 C C . LEU A 1 243 ? 4.039 34.656 4.074 1 98.44 243 LEU A C 1
ATOM 1919 O O . LEU A 1 243 ? 3.242 35.031 4.938 1 98.44 243 LEU A O 1
ATOM 1923 N N . LEU A 1 244 ? 5.348 34.531 4.312 1 97.69 244 LEU A N 1
ATOM 1924 C CA . LEU A 1 244 ? 5.949 34.812 5.617 1 97.69 244 LEU A CA 1
ATOM 1925 C C . LEU A 1 244 ? 6.559 36.188 5.656 1 97.69 244 LEU A C 1
ATOM 1927 O O . LEU A 1 244 ? 7.012 36.719 4.633 1 97.69 244 LEU A O 1
ATOM 1931 N N . LEU A 1 245 ? 6.465 36.781 6.848 1 96.56 245 LEU A N 1
ATOM 1932 C CA . LEU A 1 245 ? 7.301 37.938 7.109 1 96.56 245 LEU A CA 1
ATOM 1933 C C . LEU A 1 245 ? 8.773 37.594 6.918 1 96.56 245 LEU A C 1
ATOM 1935 O O . LEU A 1 245 ? 9.156 36.438 6.945 1 96.56 245 LEU A O 1
ATOM 1939 N N . PRO A 1 246 ? 9.633 38.625 6.645 1 94.19 246 PRO A N 1
ATOM 1940 C CA . PRO A 1 246 ? 11.055 38.344 6.418 1 94.19 246 PRO A CA 1
ATOM 1941 C C . PRO A 1 246 ? 11.742 37.75 7.641 1 94.19 246 PRO A C 1
ATOM 1943 O O . PRO A 1 246 ? 11.305 37.969 8.773 1 94.19 246 PRO A O 1
ATOM 1946 N N . PRO A 1 247 ? 12.766 36.938 7.371 1 91.12 247 PRO A N 1
ATOM 1947 C CA . PRO A 1 247 ? 13.508 36.375 8.5 1 91.12 247 PRO A CA 1
ATOM 1948 C C . PRO A 1 247 ? 14.227 37.438 9.328 1 91.12 247 PRO A C 1
ATOM 1950 O O . PRO A 1 247 ? 14.43 38.562 8.852 1 91.12 247 PRO A O 1
ATOM 1953 N N . PRO A 1 248 ? 14.539 37.062 10.531 1 80.69 248 PRO A N 1
ATOM 1954 C CA . PRO A 1 248 ? 15.266 38.062 11.328 1 80.69 248 PRO A CA 1
ATOM 1955 C C . PRO A 1 248 ? 16.641 38.375 10.742 1 80.69 248 PRO A C 1
ATOM 1957 O O . PRO A 1 248 ? 17.297 37.5 10.18 1 80.69 248 PRO A O 1
ATOM 1960 N N . ASN A 1 249 ? 17.141 39.562 10.211 1 68.06 249 ASN A N 1
ATOM 1961 C CA . ASN A 1 249 ? 18.438 40 9.695 1 68.06 249 ASN A CA 1
ATOM 1962 C C . ASN A 1 249 ? 19.531 39.875 10.75 1 68.06 249 ASN A C 1
ATOM 1964 O O . ASN A 1 249 ? 19.312 40.281 11.906 1 68.06 249 ASN A O 1
ATOM 1968 N N . ALA A 1 250 ? 20.594 39 10.375 1 56.47 250 ALA A N 1
ATOM 1969 C CA . ALA A 1 250 ? 21.766 38.875 11.234 1 56.47 250 ALA A CA 1
ATOM 1970 C C . ALA A 1 250 ? 22.328 40.25 11.602 1 56.47 250 ALA A C 1
ATOM 1972 O O . ALA A 1 250 ? 23.031 40.406 12.602 1 56.47 250 ALA A O 1
ATOM 1973 N N . GLU A 1 251 ? 22.703 41.219 10.602 1 51.44 251 GLU A N 1
ATOM 1974 C CA . GLU A 1 251 ? 23.484 42.438 10.914 1 51.44 251 GLU A CA 1
ATOM 1975 C C . GLU A 1 251 ? 22.734 43.312 11.898 1 51.44 251 GLU A C 1
ATOM 1977 O O . GLU A 1 251 ? 23.297 43.75 12.922 1 51.44 251 GLU A O 1
ATOM 1982 N N . ASP A 1 252 ? 22.234 44.594 11.352 1 42.28 252 ASP A N 1
ATOM 1983 C CA . ASP A 1 252 ? 22.078 45.938 11.945 1 42.28 252 ASP A CA 1
ATOM 1984 C C . ASP A 1 252 ? 20.953 45.938 12.984 1 42.28 252 ASP A C 1
ATOM 1986 O O . ASP A 1 252 ? 20.906 46.844 13.836 1 42.28 252 ASP A O 1
ATOM 1990 N N . VAL A 1 253 ? 19.656 46 12.43 1 45.84 253 VAL A N 1
ATOM 1991 C CA . VAL A 1 253 ? 18.688 46.812 13.164 1 45.84 253 VAL A CA 1
ATOM 1992 C C . VAL A 1 253 ? 18.297 46.094 14.453 1 45.84 253 VAL A C 1
ATOM 1994 O O . VAL A 1 253 ? 18.234 44.844 14.5 1 45.84 253 VAL A O 1
ATOM 1997 N N . PRO A 1 254 ? 18.062 46.844 15.531 1 45.94 254 PRO A N 1
ATOM 1998 C CA . PRO A 1 254 ? 17.594 46.5 16.875 1 45.94 254 PRO A CA 1
ATOM 1999 C C . PRO A 1 254 ? 16.641 45.281 16.875 1 45.94 254 PRO A C 1
ATOM 2001 O O . PRO A 1 254 ? 16.109 44.938 15.836 1 45.94 254 PRO A O 1
ATOM 2004 N N . LEU A 1 255 ? 16.062 44.812 18.141 1 48 255 LEU A N 1
ATOM 2005 C CA . LEU A 1 255 ? 15.133 43.844 18.719 1 48 255 LEU A CA 1
ATOM 2006 C C . LEU A 1 255 ? 13.922 43.656 17.812 1 48 255 LEU A C 1
ATOM 2008 O O . LEU A 1 255 ? 12.93 44.375 17.938 1 48 255 LEU A O 1
ATOM 2012 N N . SER A 1 256 ? 14.094 43.406 16.609 1 52.94 256 SER A N 1
ATOM 2013 C CA . SER A 1 256 ? 12.859 43.188 15.852 1 52.94 256 SER A CA 1
ATOM 2014 C C . SER A 1 256 ? 11.93 42.219 16.547 1 52.94 256 SER A C 1
ATOM 2016 O O . SER A 1 256 ? 12.375 41.219 17.078 1 52.94 256 SER A O 1
ATOM 2018 N N . SER A 1 257 ? 10.82 42.688 17.062 1 64.19 257 SER A N 1
ATOM 2019 C CA . SER A 1 257 ? 9.766 41.938 17.766 1 64.19 257 SER A CA 1
ATOM 2020 C C . SER A 1 257 ? 9.312 40.719 16.953 1 64.19 257 SER A C 1
ATOM 2022 O O . SER A 1 257 ? 9.328 40.75 15.727 1 64.19 257 SER A O 1
ATOM 2024 N N . PRO A 1 258 ? 9.398 39.531 17.562 1 69.19 258 PRO A N 1
ATOM 2025 C CA . PRO A 1 258 ? 8.906 38.312 16.906 1 69.19 258 PRO A CA 1
ATOM 2026 C C . PRO A 1 258 ? 7.68 38.562 16.031 1 69.19 258 PRO A C 1
ATOM 2028 O O . PRO A 1 258 ? 7.391 37.781 15.125 1 69.19 258 PRO A O 1
ATOM 2031 N N . SER A 1 259 ? 7.129 39.688 16.25 1 74.75 259 SER A N 1
ATOM 2032 C CA . SER A 1 259 ? 5.949 40 15.453 1 74.75 259 SER A CA 1
ATOM 2033 C C . SER A 1 259 ? 6.34 40.594 14.109 1 74.75 259 SER A C 1
ATOM 2035 O O . SER A 1 259 ? 5.512 40.688 13.195 1 74.75 259 SER A O 1
ATOM 2037 N N . GLN A 1 260 ? 7.605 40.844 14.016 1 85.38 260 GLN A N 1
ATOM 2038 C CA . GLN A 1 260 ? 8.008 41.531 12.797 1 85.38 260 GLN A CA 1
ATOM 2039 C C . GLN A 1 260 ? 8.867 40.625 11.922 1 85.38 260 GLN A C 1
ATOM 2041 O O . GLN A 1 260 ? 9.344 41.031 10.859 1 85.38 260 GLN A O 1
ATOM 2046 N N . THR A 1 261 ? 8.977 39.469 12.398 1 92.69 261 THR A N 1
ATOM 2047 C CA . THR A 1 261 ? 9.766 38.531 11.625 1 92.69 261 THR A CA 1
ATOM 2048 C C . THR A 1 261 ? 9.008 37.188 11.461 1 92.69 261 THR A C 1
ATOM 2050 O O . THR A 1 261 ? 8.109 36.906 12.25 1 92.69 261 THR A O 1
ATOM 2053 N N . GLY A 1 262 ? 9.367 36.562 10.375 1 95.81 262 GLY A N 1
ATOM 2054 C CA . GLY A 1 262 ? 8.758 35.25 10.117 1 95.81 262 GLY A CA 1
ATOM 2055 C C . GLY A 1 262 ? 9.477 34.125 10.805 1 95.81 262 GLY A C 1
ATOM 2056 O O . GLY A 1 262 ? 10.672 34.219 11.086 1 95.81 262 GLY A O 1
ATOM 2057 N N . ARG A 1 263 ? 8.742 33.094 11.047 1 96.88 263 ARG A N 1
ATOM 2058 C CA . ARG A 1 263 ? 9.273 31.891 11.68 1 96.88 263 ARG A CA 1
ATOM 2059 C C . ARG A 1 263 ? 8.547 30.656 11.18 1 96.88 263 ARG A C 1
ATOM 2061 O O . ARG A 1 263 ? 7.379 30.719 10.797 1 96.88 263 ARG A O 1
ATOM 2068 N N . VAL A 1 264 ? 9.32 29.531 11.18 1 98.38 264 VAL A N 1
ATOM 2069 C CA . VAL A 1 264 ? 8.734 28.266 10.766 1 98.38 264 VAL A CA 1
ATOM 2070 C C . VAL A 1 264 ? 8.875 27.234 11.891 1 98.38 264 VAL A C 1
ATOM 2072 O O . VAL A 1 264 ? 9.914 27.156 12.547 1 98.38 264 VAL A O 1
ATOM 2075 N N . ILE A 1 265 ? 7.816 26.562 12.156 1 98.75 265 ILE A N 1
ATOM 2076 C CA . ILE A 1 265 ? 7.824 25.344 12.969 1 98.75 265 ILE A CA 1
ATOM 2077 C C . ILE A 1 265 ? 7.422 24.141 12.109 1 98.75 265 ILE A C 1
ATOM 2079 O O . ILE A 1 265 ? 6.316 24.109 11.555 1 98.75 265 ILE A O 1
ATOM 2083 N N . PRO A 1 266 ? 8.219 23.109 12.07 1 98.56 266 PRO A N 1
ATOM 2084 C CA . PRO A 1 266 ? 9.484 22.875 12.766 1 98.56 266 PRO A CA 1
ATOM 2085 C C . PRO A 1 266 ? 10.594 23.812 12.305 1 98.56 266 PRO A C 1
ATOM 2087 O O . PRO A 1 266 ? 10.617 24.234 11.141 1 98.56 266 PRO A O 1
ATOM 2090 N N . ALA A 1 267 ? 11.523 24.094 13.219 1 98.38 267 ALA A N 1
ATOM 2091 C CA . ALA A 1 267 ? 12.625 25.016 12.93 1 98.38 267 ALA A CA 1
ATOM 2092 C C . ALA A 1 267 ? 13.633 24.359 11.992 1 98.38 267 ALA A C 1
ATOM 2094 O O . ALA A 1 267 ? 14.297 25.047 11.211 1 98.38 267 ALA A O 1
ATOM 2095 N N . GLY A 1 268 ? 13.742 23.141 12.062 1 98 268 GLY A N 1
ATOM 2096 C CA . GLY A 1 268 ? 14.695 22.406 11.242 1 98 268 GLY A CA 1
ATOM 2097 C C . GLY A 1 268 ? 14.633 20.906 11.438 1 98 268 GLY A C 1
ATOM 2098 O O . GLY A 1 268 ? 13.727 20.406 12.102 1 98 268 GLY A O 1
ATOM 2099 N N . ALA A 1 269 ? 15.539 20.203 10.75 1 97.62 269 ALA A N 1
ATOM 2100 C CA . ALA A 1 269 ? 15.594 18.75 10.852 1 97.62 269 ALA A CA 1
ATOM 2101 C C . ALA A 1 269 ? 17.016 18.234 10.641 1 97.62 269 ALA A C 1
ATOM 2103 O O . ALA A 1 269 ? 17.812 18.859 9.945 1 97.62 269 ALA A O 1
ATOM 2104 N N . THR A 1 270 ? 17.297 17.172 11.336 1 96.56 270 THR A N 1
ATOM 2105 C CA . THR A 1 270 ? 18.531 16.438 11.133 1 96.56 270 THR A CA 1
ATOM 2106 C C . THR A 1 270 ? 18.25 15.016 10.648 1 96.56 270 THR A C 1
ATOM 2108 O O . THR A 1 270 ? 17.453 14.305 11.25 1 96.56 270 THR A O 1
ATOM 2111 N N . VAL A 1 271 ? 18.891 14.625 9.547 1 93.94 271 VAL A N 1
ATOM 2112 C CA . VAL A 1 271 ? 18.672 13.305 8.961 1 93.94 271 VAL A CA 1
ATOM 2113 C C . VAL A 1 271 ? 19.828 12.375 9.32 1 93.94 271 VAL A C 1
ATOM 2115 O O . VAL A 1 271 ? 21 12.773 9.25 1 93.94 271 VAL A O 1
ATOM 2118 N N . PHE A 1 272 ? 19.453 11.211 9.742 1 93.88 272 PHE A N 1
ATOM 2119 C CA . PHE A 1 272 ? 20.438 10.195 10.102 1 93.88 272 PHE A CA 1
ATOM 2120 C C . PHE A 1 272 ? 20.344 8.984 9.18 1 93.88 272 PHE A C 1
ATOM 2122 O O . PHE A 1 272 ? 19.281 8.719 8.617 1 93.88 272 PHE A O 1
ATOM 2129 N N . ALA A 1 273 ? 21.438 8.266 8.969 1 92.06 273 ALA A N 1
ATOM 2130 C CA . ALA A 1 273 ? 21.469 7.012 8.219 1 92.06 273 ALA A CA 1
ATOM 2131 C C . ALA A 1 273 ? 22.312 5.965 8.93 1 92.06 273 ALA A C 1
ATOM 2133 O O . ALA A 1 273 ? 23.219 6.312 9.688 1 92.06 273 ALA A O 1
ATOM 2134 N N . MET A 1 274 ? 22 4.746 8.711 1 92.88 274 MET A N 1
ATOM 2135 C CA . MET A 1 274 ? 22.703 3.615 9.312 1 92.88 274 MET A CA 1
ATOM 2136 C C . MET A 1 274 ? 22.609 2.381 8.422 1 92.88 274 MET A C 1
ATOM 2138 O O . MET A 1 274 ? 21.531 2.041 7.934 1 92.88 274 MET A O 1
ATOM 2142 N N . ALA A 1 275 ? 23.781 1.813 8.109 1 92 275 ALA A N 1
ATOM 2143 C CA . ALA A 1 275 ? 23.766 0.531 7.41 1 92 275 ALA A CA 1
ATOM 2144 C C . ALA A 1 275 ? 23.359 -0.601 8.352 1 92 275 ALA A C 1
ATOM 2146 O O . ALA A 1 275 ? 23.859 -0.684 9.477 1 92 275 ALA A O 1
ATOM 2147 N N . VAL A 1 276 ? 22.484 -1.438 7.867 1 95.12 276 VAL A N 1
ATOM 2148 C CA . VAL A 1 276 ? 21.984 -2.471 8.773 1 95.12 276 VAL A CA 1
ATOM 2149 C C . VAL A 1 276 ? 22.016 -3.826 8.07 1 95.12 276 VAL A C 1
ATOM 2151 O O . VAL A 1 276 ? 21.891 -3.902 6.844 1 95.12 276 VAL A O 1
ATOM 2154 N N . GLU A 1 277 ? 22.312 -4.824 8.844 1 95.62 277 GLU A N 1
ATOM 2155 C CA . GLU A 1 277 ? 22.047 -6.211 8.477 1 95.62 277 GLU A CA 1
ATOM 2156 C C . GLU A 1 277 ? 20.719 -6.688 9.062 1 95.62 277 GLU A C 1
ATOM 2158 O O . GLU A 1 277 ? 20.5 -6.598 10.273 1 95.62 277 GLU A O 1
ATOM 2163 N N . CYS A 1 278 ? 19.828 -7.027 8.211 1 95 278 CYS A N 1
ATOM 2164 C CA . CYS A 1 278 ? 18.516 -7.461 8.641 1 95 278 CYS A CA 1
ATOM 2165 C C . CYS A 1 278 ? 17.953 -8.531 7.711 1 95 278 CYS A C 1
ATOM 2167 O O . CYS A 1 278 ? 17.594 -8.242 6.57 1 95 278 CYS A O 1
ATOM 2169 N N . HIS A 1 279 ? 17.828 -9.695 8.281 1 92.25 279 HIS A N 1
ATOM 2170 C CA . HIS A 1 279 ? 17.375 -10.836 7.492 1 92.25 279 HIS A CA 1
ATOM 2171 C C . HIS A 1 279 ? 15.969 -10.602 6.945 1 92.25 279 HIS A C 1
ATOM 2173 O O . HIS A 1 279 ? 15.664 -10.984 5.812 1 92.25 279 HIS A O 1
ATOM 2179 N N . GLU A 1 280 ? 15.102 -10.023 7.703 1 90.12 280 GLU A N 1
ATOM 2180 C CA . GLU A 1 280 ? 13.727 -9.781 7.285 1 90.12 280 GLU A CA 1
ATOM 2181 C C . GLU A 1 280 ? 13.664 -8.836 6.09 1 90.12 280 GLU A C 1
ATOM 2183 O O . GLU A 1 280 ? 12.898 -9.062 5.152 1 90.12 280 GLU A O 1
ATOM 2188 N N . ILE A 1 281 ? 14.422 -7.789 6.117 1 90.81 281 ILE A N 1
ATOM 2189 C CA . ILE A 1 281 ? 14.477 -6.871 4.988 1 90.81 281 ILE A CA 1
ATOM 2190 C C . ILE A 1 281 ? 15.023 -7.594 3.758 1 90.81 281 ILE A C 1
ATOM 2192 O O . ILE A 1 281 ? 14.5 -7.438 2.652 1 90.81 281 ILE A O 1
ATOM 2196 N N . ARG A 1 282 ? 16.016 -8.398 3.971 1 90.5 282 ARG A N 1
ATOM 2197 C CA . ARG A 1 282 ? 16.625 -9.156 2.885 1 90.5 282 ARG A CA 1
ATOM 2198 C C . ARG A 1 282 ? 15.594 -10.023 2.176 1 90.5 282 ARG A C 1
ATOM 2200 O O . ARG A 1 282 ? 15.484 -9.984 0.949 1 90.5 282 ARG A O 1
ATOM 2207 N N . ARG A 1 283 ? 14.883 -10.75 2.9 1 88.19 283 ARG A N 1
ATOM 2208 C CA . ARG A 1 283 ? 13.969 -11.727 2.312 1 88.19 283 ARG A CA 1
ATOM 2209 C C . ARG A 1 283 ? 12.789 -11.031 1.633 1 88.19 283 ARG A C 1
ATOM 2211 O O . ARG A 1 283 ? 12.109 -11.633 0.799 1 88.19 283 ARG A O 1
ATOM 2218 N N . HIS A 1 284 ? 12.539 -9.812 1.99 1 86.88 284 HIS A N 1
ATOM 2219 C CA . HIS A 1 284 ? 11.453 -9.055 1.377 1 86.88 284 HIS A CA 1
ATOM 2220 C C . HIS A 1 284 ? 11.891 -8.422 0.062 1 86.88 284 HIS A C 1
ATOM 2222 O O . HIS A 1 284 ? 11.055 -8.055 -0.767 1 86.88 284 HIS A O 1
ATOM 2228 N N . HIS A 1 285 ? 13.219 -8.328 -0.068 1 85 285 HIS A N 1
ATOM 2229 C CA . HIS A 1 285 ? 13.625 -7.453 -1.164 1 85 285 HIS A CA 1
ATOM 2230 C C . HIS A 1 285 ? 14.562 -8.18 -2.123 1 85 285 HIS A C 1
ATOM 2232 O O . HIS A 1 285 ? 14.945 -7.629 -3.16 1 85 285 HIS A O 1
ATOM 2238 N N . ARG A 1 286 ? 14.898 -9.344 -1.805 1 84.25 286 ARG A N 1
ATOM 2239 C CA . ARG A 1 286 ? 15.758 -10.094 -2.717 1 84.25 286 ARG A CA 1
ATOM 2240 C C . ARG A 1 286 ? 15.508 -11.594 -2.59 1 84.25 286 ARG A C 1
ATOM 2242 O O . ARG A 1 286 ? 15 -12.062 -1.567 1 84.25 286 ARG A O 1
ATOM 2249 N N . LEU A 1 287 ? 15.781 -12.258 -3.611 1 86.5 287 LEU A N 1
ATOM 2250 C CA . LEU A 1 287 ? 15.773 -13.711 -3.57 1 86.5 287 LEU A CA 1
ATOM 2251 C C . LEU A 1 287 ? 16.969 -14.242 -2.781 1 86.5 287 LEU A C 1
ATOM 2253 O O . LEU A 1 287 ? 18.109 -13.898 -3.08 1 86.5 287 LEU A O 1
ATOM 2257 N N . CYS A 1 288 ? 16.703 -15.031 -1.758 1 86.69 288 CYS A N 1
ATOM 2258 C CA . CYS A 1 288 ? 17.75 -15.508 -0.867 1 86.69 288 CYS A CA 1
ATOM 2259 C C . CYS A 1 288 ? 18.141 -16.938 -1.201 1 86.69 288 CYS A C 1
ATOM 2261 O O . CYS A 1 288 ? 19.078 -17.484 -0.628 1 86.69 288 CYS A O 1
ATOM 2263 N N . VAL A 1 289 ? 17.391 -17.484 -2.121 1 84.81 289 VAL A N 1
ATOM 2264 C CA . VAL A 1 289 ? 17.656 -18.859 -2.488 1 84.81 289 VAL A CA 1
ATOM 2265 C C . VAL A 1 289 ? 18.016 -18.953 -3.971 1 84.81 289 VAL A C 1
ATOM 2267 O O . VAL A 1 289 ? 17.469 -18.203 -4.793 1 84.81 289 VAL A O 1
ATOM 2270 N N . SER A 1 290 ? 18.938 -19.766 -4.277 1 82.75 290 SER A N 1
ATOM 2271 C CA . SER A 1 290 ? 19.375 -19.906 -5.664 1 82.75 290 SER A CA 1
ATOM 2272 C C . SER A 1 290 ? 18.578 -21 -6.379 1 82.75 290 SER A C 1
ATOM 2274 O O . SER A 1 290 ? 18.562 -21.062 -7.609 1 82.75 290 SER A O 1
ATOM 2276 N N . ALA A 1 291 ? 17.984 -21.828 -5.574 1 87.25 291 ALA A N 1
ATOM 2277 C CA . ALA A 1 291 ? 17.203 -22.922 -6.156 1 87.25 291 ALA A CA 1
ATOM 2278 C C . ALA A 1 291 ? 16.109 -23.391 -5.207 1 87.25 291 ALA A C 1
ATOM 2280 O O . ALA A 1 291 ? 16.203 -23.188 -3.992 1 87.25 291 ALA A O 1
ATOM 2281 N N . VAL A 1 292 ? 15.078 -23.844 -5.746 1 81.56 292 VAL A N 1
ATOM 2282 C CA . VAL A 1 292 ? 13.992 -24.469 -5.004 1 81.56 292 VAL A CA 1
ATOM 2283 C C . VAL A 1 292 ? 13.773 -25.891 -5.527 1 81.56 292 VAL A C 1
ATOM 2285 O O . VAL A 1 292 ? 13.406 -26.078 -6.688 1 81.56 292 VAL A O 1
ATOM 2288 N N . GLY A 1 293 ? 14 -26.922 -4.66 1 79.38 293 GLY A N 1
ATOM 2289 C CA . GLY A 1 293 ? 13.797 -28.297 -5.082 1 79.38 293 GLY A CA 1
ATOM 2290 C C . GLY A 1 293 ? 14.625 -28.688 -6.293 1 79.38 293 GLY A C 1
ATOM 2291 O O . GLY A 1 293 ? 14.133 -29.375 -7.195 1 79.38 293 GLY A O 1
ATOM 2292 N N . GLY A 1 294 ? 15.773 -28.141 -6.465 1 81.94 294 GLY A N 1
ATOM 2293 C CA . GLY A 1 294 ? 16.656 -28.438 -7.578 1 81.94 294 GLY A CA 1
ATOM 2294 C C . GLY A 1 294 ? 16.391 -27.578 -8.797 1 81.94 294 GLY A C 1
ATOM 2295 O O . GLY A 1 294 ? 17.062 -27.719 -9.82 1 81.94 294 GLY A O 1
ATOM 2296 N N . LEU A 1 295 ? 15.445 -26.766 -8.711 1 87.25 295 LEU A N 1
ATOM 2297 C CA . LEU A 1 295 ? 15.133 -25.859 -9.812 1 87.25 295 LEU A CA 1
ATOM 2298 C C . LEU A 1 295 ? 15.883 -24.547 -9.664 1 87.25 295 LEU A C 1
ATOM 2300 O O . LEU A 1 295 ? 15.836 -23.906 -8.602 1 87.25 295 LEU A O 1
ATOM 2304 N N . ASP A 1 296 ? 16.531 -24.125 -10.688 1 88.75 296 ASP A N 1
ATOM 2305 C CA . ASP A 1 296 ? 17.375 -22.938 -10.688 1 88.75 296 ASP A CA 1
ATOM 2306 C C . ASP A 1 296 ? 16.531 -21.672 -10.75 1 88.75 296 ASP A C 1
ATOM 2308 O O . ASP A 1 296 ? 15.703 -21.516 -11.656 1 88.75 296 ASP A O 1
ATOM 2312 N N . LEU A 1 297 ? 16.812 -20.781 -9.828 1 85.25 297 LEU A N 1
ATOM 2313 C CA . LEU A 1 297 ? 16.062 -19.547 -9.789 1 85.25 297 LEU A CA 1
ATOM 2314 C C . LEU A 1 297 ? 16.953 -18.344 -10.117 1 85.25 297 LEU A C 1
ATOM 2316 O O . LEU A 1 297 ? 16.609 -17.203 -9.836 1 85.25 297 LEU A O 1
ATOM 2320 N N . ALA A 1 298 ? 18.016 -18.547 -10.75 1 79.62 298 ALA A N 1
ATOM 2321 C CA . ALA A 1 298 ? 18.984 -17.484 -11.031 1 79.62 298 ALA A CA 1
ATOM 2322 C C . ALA A 1 298 ? 18.359 -16.375 -11.859 1 79.62 298 ALA A C 1
ATOM 2324 O O . ALA A 1 298 ? 18.656 -15.195 -11.648 1 79.62 298 ALA A O 1
ATOM 2325 N N . ALA A 1 299 ? 17.594 -16.75 -12.805 1 77.25 299 ALA A N 1
ATOM 2326 C CA . ALA A 1 299 ? 16.969 -15.742 -13.656 1 77.25 299 ALA A CA 1
ATOM 2327 C C . ALA A 1 299 ? 16.062 -14.82 -12.836 1 77.25 299 ALA A C 1
ATOM 2329 O O . ALA A 1 299 ? 16.016 -13.617 -13.086 1 77.25 299 ALA A O 1
ATOM 2330 N N . ALA A 1 300 ? 15.383 -15.438 -11.883 1 76.12 300 ALA A N 1
ATOM 2331 C CA . ALA A 1 300 ? 14.523 -14.648 -11.008 1 76.12 300 ALA A CA 1
ATOM 2332 C C . ALA A 1 300 ? 15.344 -13.812 -10.031 1 76.12 300 ALA A C 1
ATOM 2334 O O . ALA A 1 300 ? 14.859 -12.805 -9.5 1 76.12 300 ALA A O 1
ATOM 2335 N N . GLY A 1 301 ? 16.516 -14.234 -9.867 1 74.69 301 GLY A N 1
ATOM 2336 C CA . GLY A 1 301 ? 17.406 -13.562 -8.922 1 74.69 301 GLY A CA 1
ATOM 2337 C C . GLY A 1 301 ? 17.812 -12.18 -9.383 1 74.69 301 GLY A C 1
ATOM 2338 O O . GLY A 1 301 ? 18.281 -11.367 -8.578 1 74.69 301 GLY A O 1
ATOM 2339 N N . HIS A 1 302 ? 17.594 -11.953 -10.672 1 73.06 302 HIS A N 1
ATOM 2340 C CA . HIS A 1 302 ? 17.938 -10.633 -11.195 1 73.06 302 HIS A CA 1
ATOM 2341 C C . HIS A 1 302 ? 16.891 -9.594 -10.805 1 73.06 302 HIS A C 1
ATOM 2343 O O . HIS A 1 302 ? 17.141 -8.391 -10.906 1 73.06 302 HIS A O 1
ATOM 2349 N N . ILE A 1 303 ? 15.82 -10.156 -10.367 1 69.69 303 ILE A N 1
ATOM 2350 C CA . ILE A 1 303 ? 14.773 -9.242 -9.93 1 69.69 303 ILE A CA 1
ATOM 2351 C C . ILE A 1 303 ? 15.047 -8.797 -8.5 1 69.69 303 ILE A C 1
ATOM 2353 O O . ILE A 1 303 ? 15.312 -9.617 -7.625 1 69.69 303 ILE A O 1
ATOM 2357 N N . ARG A 1 304 ? 15.141 -7.543 -8.352 1 67 304 ARG A N 1
ATOM 2358 C CA . ARG A 1 304 ? 15.359 -6.945 -7.039 1 67 304 ARG A CA 1
ATOM 2359 C C . ARG A 1 304 ? 14.391 -5.789 -6.797 1 67 304 ARG A C 1
ATOM 2361 O O . ARG A 1 304 ? 13.867 -5.207 -7.746 1 67 304 ARG A O 1
ATOM 2368 N N . SER A 1 305 ? 13.844 -5.781 -5.574 1 60.44 305 SER A N 1
ATOM 2369 C CA . SER A 1 305 ? 12.945 -4.668 -5.289 1 60.44 305 SER A CA 1
ATOM 2370 C C . SER A 1 305 ? 13.57 -3.334 -5.68 1 60.44 305 SER A C 1
ATOM 2372 O O . SER A 1 305 ? 14.758 -3.105 -5.441 1 60.44 305 SER A O 1
ATOM 2374 N N . PRO A 1 306 ? 12.828 -2.621 -6.609 1 52.28 306 PRO A N 1
ATOM 2375 C CA . PRO A 1 306 ? 13.414 -1.363 -7.078 1 52.28 306 PRO A CA 1
ATOM 2376 C C . PRO A 1 306 ? 13.703 -0.385 -5.938 1 52.28 306 PRO A C 1
ATOM 2378 O O . PRO A 1 306 ? 12.914 -0.284 -4.996 1 52.28 306 PRO A O 1
ATOM 2381 N N . VAL A 1 307 ? 14.773 -0.515 -5.137 1 48.62 307 VAL A N 1
ATOM 2382 C CA . VAL A 1 307 ? 15.031 0.7 -4.371 1 48.62 307 VAL A CA 1
ATOM 2383 C C . VAL A 1 307 ? 15.477 1.818 -5.312 1 48.62 307 VAL A C 1
ATOM 2385 O O . VAL A 1 307 ? 16.312 1.6 -6.199 1 48.62 307 VAL A O 1
ATOM 2388 N N . ARG A 1 308 ? 14.531 2.549 -5.773 1 44.25 308 ARG A N 1
ATOM 2389 C CA . ARG A 1 308 ? 14.781 3.623 -6.73 1 44.25 308 ARG A CA 1
ATOM 2390 C C . ARG A 1 308 ? 16.078 4.359 -6.402 1 44.25 308 ARG A C 1
ATOM 2392 O O . ARG A 1 308 ? 16.094 5.242 -5.543 1 44.25 308 ARG A O 1
ATOM 2399 N N . CYS A 1 309 ? 17.25 3.709 -6.16 1 34.91 309 CYS A N 1
ATOM 2400 C CA . CYS A 1 309 ? 18.359 4.648 -6.059 1 34.91 309 CYS A CA 1
ATOM 2401 C C . CYS A 1 309 ? 18.469 5.496 -7.32 1 34.91 309 CYS A C 1
ATOM 2403 O O . CYS A 1 309 ? 19.328 6.371 -7.41 1 34.91 309 CYS A O 1
ATOM 2405 N N . SER A 1 310 ? 18.422 4.836 -8.453 1 34.34 310 SER A N 1
ATOM 2406 C CA . SER A 1 310 ? 19.016 5.551 -9.586 1 34.34 310 SER A CA 1
ATOM 2407 C C . SER A 1 310 ? 18.141 6.727 -10.008 1 34.34 310 SER A C 1
ATOM 2409 O O . SER A 1 310 ? 16.938 6.754 -9.719 1 34.34 310 SER A O 1
ATOM 2411 N N . GLY A 1 311 ? 18.719 7.707 -10.609 1 32.72 311 GLY A N 1
ATOM 2412 C CA . GLY A 1 311 ? 18.406 9.008 -11.172 1 32.72 311 GLY A CA 1
ATOM 2413 C C . GLY A 1 311 ? 17.141 9.016 -12.008 1 32.72 311 GLY A C 1
ATOM 2414 O O . GLY A 1 311 ? 16.781 10.039 -12.594 1 32.72 311 GLY A O 1
ATOM 2415 N N . ASP A 1 312 ? 16.875 7.934 -12.734 1 36.28 312 ASP A N 1
ATOM 2416 C CA . ASP A 1 312 ? 15.789 8.172 -13.695 1 36.28 312 ASP A CA 1
ATOM 2417 C C . ASP A 1 312 ? 14.43 8.203 -12.992 1 36.28 312 ASP A C 1
ATOM 2419 O O . ASP A 1 312 ? 13.945 7.176 -12.523 1 36.28 312 ASP A O 1
ATOM 2423 N N . ALA A 1 313 ? 14.242 9.234 -12.273 1 37 313 ALA A N 1
ATOM 2424 C CA . ALA A 1 313 ? 13.148 9.781 -11.469 1 37 313 ALA A CA 1
ATOM 2425 C C . ALA A 1 313 ? 11.797 9.445 -12.078 1 37 313 ALA A C 1
ATOM 2427 O O . ALA A 1 313 ? 11.367 10.094 -13.039 1 37 313 ALA A O 1
ATOM 2428 N N . ASP A 1 314 ? 11.367 8.32 -12.492 1 38.53 314 ASP A N 1
ATOM 2429 C CA . ASP A 1 314 ? 9.922 8.469 -12.602 1 38.53 314 ASP A CA 1
ATOM 2430 C C . ASP A 1 314 ? 9.336 9.039 -11.312 1 38.53 314 ASP A C 1
ATOM 2432 O O . ASP A 1 314 ? 9.695 8.609 -10.211 1 38.53 314 ASP A O 1
ATOM 2436 N N . GLU A 1 315 ? 8.953 10.297 -11.18 1 41.94 315 GLU A N 1
ATOM 2437 C CA . GLU A 1 315 ? 8.469 11.273 -10.211 1 41.94 315 GLU A CA 1
ATOM 2438 C C . GLU A 1 315 ? 7.676 10.602 -9.094 1 41.94 315 GLU A C 1
ATOM 2440 O O . GLU A 1 315 ? 7.668 11.078 -7.957 1 41.94 315 GLU A O 1
ATOM 2445 N N . SER A 1 316 ? 6.859 9.539 -9.383 1 43.34 316 SER A N 1
ATOM 2446 C CA . SER A 1 316 ? 5.785 9.289 -8.422 1 43.34 316 SER A CA 1
ATOM 2447 C C . SER A 1 316 ? 6.215 8.289 -7.359 1 43.34 316 SER A C 1
ATOM 2449 O O . SER A 1 316 ? 5.617 8.219 -6.281 1 43.34 316 SER A O 1
ATOM 2451 N N . SER A 1 317 ? 7.227 7.312 -7.574 1 50.41 317 SER A N 1
ATOM 2452 C CA . SER A 1 317 ? 7.363 6.246 -6.586 1 50.41 317 SER A CA 1
ATOM 2453 C C . SER A 1 317 ? 8.523 6.523 -5.633 1 50.41 317 SER A C 1
ATOM 2455 O O . SER A 1 317 ? 9.57 7.016 -6.047 1 50.41 317 SER A O 1
ATOM 2457 N N . GLU A 1 318 ? 8.258 6.645 -4.336 1 59.59 318 GLU A N 1
ATOM 2458 C CA . GLU A 1 318 ? 9.266 6.816 -3.295 1 59.59 318 GLU A CA 1
ATOM 2459 C C . GLU A 1 318 ? 10.375 5.77 -3.418 1 59.59 318 GLU A C 1
ATOM 2461 O O . GLU A 1 318 ? 10.094 4.586 -3.621 1 59.59 318 GLU A O 1
ATOM 2466 N N . PRO A 1 319 ? 11.633 6.219 -3.496 1 66.94 319 PRO A N 1
ATOM 2467 C CA . PRO A 1 319 ? 12.773 5.324 -3.691 1 66.94 319 PRO A CA 1
ATOM 2468 C C . PRO A 1 319 ? 13.023 4.418 -2.49 1 66.94 319 PRO A C 1
ATOM 2470 O O . PRO A 1 319 ? 14.031 3.697 -2.453 1 66.94 319 PRO A O 1
ATOM 2473 N N . TYR A 1 320 ? 12.156 4.547 -1.444 1 79.56 320 TYR A N 1
ATOM 2474 C CA . TYR A 1 320 ? 12.352 3.732 -0.25 1 79.56 320 TYR A CA 1
ATOM 2475 C C . TYR A 1 320 ? 11.039 3.094 0.196 1 79.56 320 TYR A C 1
ATOM 2477 O O . TYR A 1 320 ? 9.961 3.484 -0.265 1 79.56 320 TYR A O 1
ATOM 2485 N N . THR A 1 321 ? 11.188 2.055 0.907 1 85.44 321 THR A N 1
ATOM 2486 C CA . THR A 1 321 ? 10.07 1.518 1.686 1 85.44 321 THR A CA 1
ATOM 2487 C C . THR A 1 321 ? 10.203 1.914 3.154 1 85.44 321 THR A C 1
ATOM 2489 O O . THR A 1 321 ? 11.125 2.639 3.529 1 85.44 321 THR A O 1
ATOM 2492 N N . THR A 1 322 ? 9.219 1.584 3.926 1 90.25 322 THR A N 1
ATOM 2493 C CA . THR A 1 322 ? 9.258 1.949 5.336 1 90.25 322 THR A CA 1
ATOM 2494 C C . THR A 1 322 ? 9.141 0.71 6.219 1 90.25 322 THR A C 1
ATOM 2496 O O . THR A 1 322 ? 8.477 -0.259 5.852 1 90.25 322 THR A O 1
ATOM 2499 N N . GLU A 1 323 ? 9.922 0.727 7.305 1 90.75 323 GLU A N 1
ATOM 2500 C CA . GLU A 1 323 ? 9.859 -0.318 8.32 1 90.75 323 GLU A CA 1
ATOM 2501 C C . GLU A 1 323 ? 10.016 0.266 9.727 1 90.75 323 GLU A C 1
ATOM 2503 O O . GLU A 1 323 ? 10.648 1.307 9.898 1 90.75 323 GLU A O 1
ATOM 2508 N N . ARG A 1 324 ? 9.328 -0.423 10.609 1 90 324 ARG A N 1
ATOM 2509 C CA . ARG A 1 324 ? 9.688 -0.208 12.008 1 90 324 ARG A CA 1
ATOM 2510 C C . ARG A 1 324 ? 10.805 -1.153 12.445 1 90 324 ARG A C 1
ATOM 2512 O O . ARG A 1 324 ? 10.539 -2.275 12.883 1 90 324 ARG A O 1
ATOM 2519 N N . LEU A 1 325 ? 11.984 -0.659 12.453 1 92.12 325 LEU A N 1
ATOM 2520 C CA . LEU A 1 325 ? 13.164 -1.495 12.633 1 92.12 325 LEU A CA 1
ATOM 2521 C C . LEU A 1 325 ? 13.117 -2.223 13.969 1 92.12 325 LEU A C 1
ATOM 2523 O O . LEU A 1 325 ? 13.492 -3.395 14.062 1 92.12 325 LEU A O 1
ATOM 2527 N N . SER A 1 326 ? 12.672 -1.547 14.984 1 87.62 326 SER A N 1
ATOM 2528 C CA . SER A 1 326 ? 12.672 -2.104 16.328 1 87.62 326 SER A CA 1
ATOM 2529 C C . SER A 1 326 ? 11.719 -3.287 16.438 1 87.62 326 SER A C 1
ATOM 2531 O O . SER A 1 326 ? 11.758 -4.035 17.422 1 87.62 326 SER A O 1
ATOM 2533 N N . ARG A 1 327 ? 10.992 -3.471 15.422 1 84.06 327 ARG A N 1
ATOM 2534 C CA . ARG A 1 327 ? 9.953 -4.488 15.539 1 84.06 327 ARG A CA 1
ATOM 2535 C C . ARG A 1 327 ? 10.125 -5.57 14.477 1 84.06 327 ARG A C 1
ATOM 2537 O O . ARG A 1 327 ? 9.281 -6.461 14.352 1 84.06 327 ARG A O 1
ATOM 2544 N N . LEU A 1 328 ? 11.117 -5.488 13.719 1 87.56 328 LEU A N 1
ATOM 2545 C CA . LEU A 1 328 ? 11.344 -6.488 12.68 1 87.56 328 LEU A CA 1
ATOM 2546 C C . LEU A 1 328 ? 11.672 -7.844 13.297 1 87.56 328 LEU A C 1
ATOM 2548 O O . LEU A 1 328 ? 12.43 -7.922 14.273 1 87.56 328 LEU A O 1
ATOM 2552 N N . PRO A 1 329 ? 11.062 -8.891 12.766 1 81.88 329 PRO A N 1
ATOM 2553 C CA . PRO A 1 329 ? 11.438 -10.227 13.242 1 81.88 329 PRO A CA 1
ATOM 2554 C C . PRO A 1 329 ? 12.938 -10.492 13.141 1 81.88 329 PRO A C 1
ATOM 2556 O O . PRO A 1 329 ? 13.547 -10.203 12.109 1 81.88 329 PRO A O 1
ATOM 2559 N N . GLY A 1 330 ? 13.492 -11.055 14.242 1 86.69 330 GLY A N 1
ATOM 2560 C CA . GLY A 1 330 ? 14.914 -11.344 14.266 1 86.69 330 GLY A CA 1
ATOM 2561 C C . GLY A 1 330 ? 15.766 -10.109 14.523 1 86.69 330 GLY A C 1
ATOM 2562 O O . GLY A 1 330 ? 16.969 -10.227 14.742 1 86.69 330 GLY A O 1
ATOM 2563 N N . GLY A 1 331 ? 15.078 -8.938 14.516 1 89.88 331 GLY A N 1
ATOM 2564 C CA . GLY A 1 331 ? 15.781 -7.695 14.781 1 89.88 331 GLY A CA 1
ATOM 2565 C C . GLY A 1 331 ? 16.719 -7.289 13.656 1 89.88 331 GLY A C 1
ATOM 2566 O O . GLY A 1 331 ? 16.609 -7.793 12.531 1 89.88 331 GLY A O 1
ATOM 2567 N N . PHE A 1 332 ? 17.5 -6.285 13.922 1 95.12 332 PHE A N 1
ATOM 2568 C CA . PHE A 1 332 ? 18.516 -5.828 12.992 1 95.12 332 PHE A CA 1
ATOM 2569 C C . PHE A 1 332 ? 19.844 -5.629 13.703 1 95.12 332 PHE A C 1
ATOM 2571 O O . PHE A 1 332 ? 19.891 -5.52 14.93 1 95.12 332 PHE A O 1
ATOM 2578 N N . THR A 1 333 ? 20.891 -5.746 12.953 1 95.75 333 THR A N 1
ATOM 2579 C CA . THR A 1 333 ? 22.234 -5.461 13.453 1 95.75 333 THR A CA 1
ATOM 2580 C C . THR A 1 333 ? 22.797 -4.211 12.797 1 95.75 333 THR A C 1
ATOM 2582 O O . THR A 1 333 ? 22.906 -4.137 11.57 1 95.75 333 THR A O 1
ATOM 2585 N N . ALA A 1 334 ? 23.109 -3.264 13.672 1 94.94 334 ALA A N 1
ATOM 2586 C CA . ALA A 1 334 ? 23.766 -2.07 13.148 1 94.94 334 ALA A CA 1
ATOM 2587 C C . ALA A 1 334 ? 25.188 -2.385 12.68 1 94.94 334 ALA A C 1
ATOM 2589 O O . ALA A 1 334 ? 25.984 -2.949 13.438 1 94.94 334 ALA A O 1
ATOM 2590 N N . LEU A 1 335 ? 25.453 -2.051 11.438 1 93.56 335 LEU A N 1
ATOM 2591 C CA . LEU A 1 335 ? 26.797 -2.283 10.906 1 93.56 335 LEU A CA 1
ATOM 2592 C C . LEU A 1 335 ? 27.641 -1.018 10.984 1 93.56 335 LEU A C 1
ATOM 2594 O O . LEU A 1 335 ? 28.875 -1.085 10.938 1 93.56 335 LEU A O 1
ATOM 2598 N N . THR A 1 336 ? 26.984 0.153 11.031 1 90.81 336 THR A N 1
ATOM 2599 C CA . THR A 1 336 ? 27.609 1.45 11.258 1 90.81 336 THR A CA 1
ATOM 2600 C C . THR A 1 336 ? 26.906 2.201 12.383 1 90.81 336 THR A C 1
ATOM 2602 O O . THR A 1 336 ? 25.781 1.876 12.742 1 90.81 336 THR A O 1
ATOM 2605 N N . GLU A 1 337 ? 27.641 3.158 12.953 1 90.75 337 GLU A N 1
ATOM 2606 C CA . GLU A 1 337 ? 26.938 4.094 13.836 1 90.75 337 GLU A CA 1
ATOM 2607 C C . GLU A 1 337 ? 26.016 5.016 13.039 1 90.75 337 GLU A C 1
ATOM 2609 O O . GLU A 1 337 ? 26.266 5.277 11.859 1 90.75 337 GLU A O 1
ATOM 2614 N N . PRO A 1 338 ? 24.859 5.383 13.742 1 92.38 338 PRO A N 1
ATOM 2615 C CA . PRO A 1 338 ? 24.078 6.418 13.062 1 92.38 338 PRO A CA 1
ATOM 2616 C C . PRO A 1 338 ? 24.922 7.641 12.688 1 92.38 338 PRO A C 1
ATOM 2618 O O . PRO A 1 338 ? 25.656 8.164 13.523 1 92.38 338 PRO A O 1
ATOM 2621 N N . CYS A 1 339 ? 24.891 7.996 11.469 1 90.06 339 CYS A N 1
ATOM 2622 C CA . CYS A 1 339 ? 25.641 9.148 10.992 1 90.06 339 CYS A CA 1
ATOM 2623 C C . CYS A 1 339 ? 24.719 10.258 10.523 1 90.06 339 CYS A C 1
ATOM 2625 O O . CYS A 1 339 ? 23.672 9.992 9.914 1 90.06 339 CYS A O 1
ATOM 2627 N N . ARG A 1 340 ? 25.062 11.445 10.836 1 90.31 340 ARG A N 1
ATOM 2628 C CA . ARG A 1 340 ? 24.312 12.602 10.359 1 90.31 340 ARG A CA 1
ATOM 2629 C C . ARG A 1 340 ? 24.578 12.844 8.875 1 90.31 340 ARG A C 1
ATOM 2631 O O . ARG A 1 340 ? 25.719 13.07 8.469 1 90.31 340 ARG A O 1
ATOM 2638 N N . VAL A 1 341 ? 23.547 12.797 8.148 1 86 341 VAL A N 1
ATOM 2639 C CA . VAL A 1 341 ? 23.688 12.906 6.699 1 86 341 VAL A CA 1
ATOM 2640 C C . VAL A 1 341 ? 23.391 14.336 6.254 1 86 341 VAL A C 1
ATOM 2642 O O . VAL A 1 341 ? 23.953 14.82 5.277 1 86 341 VAL A O 1
ATOM 2645 N N . MET A 1 342 ? 22.453 14.906 6.977 1 87.94 342 MET A N 1
ATOM 2646 C CA . MET A 1 342 ? 22.016 16.234 6.551 1 87.94 342 MET A CA 1
ATOM 2647 C C . MET A 1 342 ? 21.391 17 7.711 1 87.94 342 MET A C 1
ATOM 2649 O O . MET A 1 342 ? 20.781 16.406 8.602 1 87.94 342 MET A O 1
ATOM 2653 N N . ASN A 1 343 ? 21.688 18.266 7.723 1 92.44 343 ASN A N 1
ATOM 2654 C CA . ASN A 1 343 ? 21.016 19.219 8.594 1 92.44 343 ASN A CA 1
ATOM 2655 C C . ASN A 1 343 ? 20.328 20.328 7.797 1 92.44 343 ASN A C 1
ATOM 2657 O O . ASN A 1 343 ? 20.938 20.922 6.906 1 92.44 343 ASN A O 1
ATOM 2661 N N . ILE A 1 344 ? 19.094 20.531 8.086 1 94.62 344 ILE A N 1
ATOM 2662 C CA . ILE A 1 344 ? 18.344 21.531 7.344 1 94.62 344 ILE A CA 1
ATOM 2663 C C . ILE A 1 344 ? 17.766 22.562 8.312 1 94.62 344 ILE A C 1
ATOM 2665 O O . ILE A 1 344 ? 17.172 22.188 9.328 1 94.62 344 ILE A O 1
ATOM 2669 N N . ASP A 1 345 ? 18 23.797 8.039 1 96.38 345 ASP A N 1
ATOM 2670 C CA . ASP A 1 345 ? 17.359 24.906 8.75 1 96.38 345 ASP A CA 1
ATOM 2671 C C . ASP A 1 345 ? 16.172 25.453 7.969 1 96.38 345 ASP A C 1
ATOM 2673 O O . ASP A 1 345 ? 16.344 26.172 6.988 1 96.38 345 ASP A O 1
ATOM 2677 N N . PHE A 1 346 ? 14.984 25.188 8.422 1 97.44 346 PHE A N 1
ATOM 2678 C CA . PHE A 1 346 ? 13.781 25.594 7.707 1 97.44 346 PHE A CA 1
ATOM 2679 C C . PHE A 1 346 ? 13.555 27.094 7.84 1 97.44 346 PHE A C 1
ATOM 2681 O O . PHE A 1 346 ? 12.688 27.656 7.16 1 97.44 346 PHE A O 1
ATOM 2688 N N . ASN A 1 347 ? 14.297 27.734 8.672 1 97.19 347 ASN A N 1
ATOM 2689 C CA . ASN A 1 347 ? 14.172 29.188 8.867 1 97.19 347 ASN A CA 1
ATOM 2690 C C . ASN A 1 347 ? 15.266 29.938 8.117 1 97.19 347 ASN A C 1
ATOM 2692 O O . ASN A 1 347 ? 15.484 31.125 8.383 1 97.19 347 ASN A O 1
ATOM 2696 N N . ASN A 1 348 ? 15.992 29.297 7.297 1 95.12 348 ASN A N 1
ATOM 2697 C CA . ASN A 1 348 ? 16.984 29.891 6.418 1 95.12 348 ASN A CA 1
ATOM 2698 C C . ASN A 1 348 ? 16.609 29.719 4.949 1 95.12 348 ASN A C 1
ATOM 2700 O O . ASN A 1 348 ? 17.047 28.766 4.301 1 95.12 348 ASN A O 1
ATOM 2704 N N . PRO A 1 349 ? 15.945 30.734 4.438 1 94.44 349 PRO A N 1
ATOM 2705 C CA . PRO A 1 349 ? 15.461 30.625 3.061 1 94.44 349 PRO A CA 1
ATOM 2706 C C . PRO A 1 349 ? 16.578 30.391 2.055 1 94.44 349 PRO A C 1
ATOM 2708 O O . PRO A 1 349 ? 16.406 29.688 1.063 1 94.44 349 PRO A O 1
ATOM 2711 N N . GLN A 1 350 ? 17.734 30.953 2.283 1 91.56 350 GLN A N 1
ATOM 2712 C CA . GLN A 1 350 ? 18.859 30.766 1.374 1 91.56 350 GLN A CA 1
ATOM 2713 C C . GLN A 1 350 ? 19.328 29.312 1.363 1 91.56 350 GLN A C 1
ATOM 2715 O O . GLN A 1 350 ? 19.594 28.75 0.301 1 91.56 350 GLN A O 1
ATOM 2720 N N . GLU A 1 351 ? 19.375 28.828 2.518 1 91.44 351 GLU A N 1
ATOM 2721 C CA . GLU A 1 351 ? 19.766 27.422 2.619 1 91.44 351 GLU A CA 1
ATOM 2722 C C . GLU A 1 351 ? 18.734 26.516 1.936 1 91.44 351 GLU A C 1
ATOM 2724 O O . GLU A 1 351 ? 19.109 25.547 1.268 1 91.44 351 GLU A O 1
ATOM 2729 N N . LEU A 1 352 ? 17.5 26.812 2.094 1 93.38 352 LEU A N 1
ATOM 2730 C CA . LEU A 1 352 ? 16.438 26.016 1.497 1 93.38 352 LEU A CA 1
ATOM 2731 C C . LEU A 1 352 ? 16.531 26.047 -0.025 1 93.38 352 LEU A C 1
ATOM 2733 O O . LEU A 1 352 ? 16.391 25 -0.672 1 93.38 352 LEU A O 1
ATOM 2737 N N . GLU A 1 353 ? 16.781 27.125 -0.559 1 90.62 353 GLU A N 1
ATOM 2738 C CA . GLU A 1 353 ? 16.891 27.266 -2.008 1 90.62 353 GLU A CA 1
ATOM 2739 C C . GLU A 1 353 ? 18.109 26.5 -2.535 1 90.62 353 GLU A C 1
ATOM 2741 O O . GLU A 1 353 ? 18.078 25.969 -3.646 1 90.62 353 GLU A O 1
ATOM 2746 N N . GLY A 1 354 ? 19.094 26.375 -1.743 1 85.94 354 GLY A N 1
ATOM 2747 C CA . GLY A 1 354 ? 20.297 25.672 -2.125 1 85.94 354 GLY A CA 1
ATOM 2748 C C . GLY A 1 354 ? 20.156 24.156 -2.07 1 85.94 354 GLY A C 1
ATOM 2749 O O . GLY A 1 354 ? 20.875 23.438 -2.76 1 85.94 354 GLY A O 1
ATOM 2750 N N . LEU A 1 355 ? 19.328 23.672 -1.209 1 82.19 355 LEU A N 1
ATOM 2751 C CA . LEU A 1 355 ? 19.125 22.25 -1.044 1 82.19 355 LEU A CA 1
ATOM 2752 C C . LEU A 1 355 ? 18.625 21.609 -2.34 1 82.19 355 LEU A C 1
ATOM 2754 O O . LEU A 1 355 ? 18.969 20.469 -2.648 1 82.19 355 LEU A O 1
ATOM 2758 N N . CYS A 1 356 ? 17.875 22.234 -3.09 1 64.12 356 CYS A N 1
ATOM 2759 C CA . CYS A 1 356 ? 17.297 21.75 -4.34 1 64.12 356 CYS A CA 1
ATOM 2760 C C . CYS A 1 356 ? 18.391 21.578 -5.395 1 64.12 356 CYS A C 1
ATOM 2762 O O . CYS A 1 356 ? 18.219 20.812 -6.352 1 64.12 356 CYS A O 1
ATOM 2764 N N . LEU A 1 357 ? 19.469 22.109 -5.152 1 60.56 357 LEU A N 1
ATOM 2765 C CA . LEU A 1 357 ? 20.547 22.125 -6.141 1 60.56 357 LEU A CA 1
ATOM 2766 C C . LEU A 1 357 ? 21.688 21.203 -5.711 1 60.56 357 LEU A C 1
ATOM 2768 O O . LEU A 1 357 ? 22.625 20.953 -6.484 1 60.56 357 LEU A O 1
ATOM 2772 N N . ARG A 1 358 ? 21.516 20.734 -4.617 1 61.84 358 ARG A N 1
ATOM 2773 C CA . ARG A 1 358 ? 22.641 19.984 -4.066 1 61.84 358 ARG A CA 1
ATOM 2774 C C . ARG A 1 358 ? 22.797 18.641 -4.773 1 61.84 358 ARG A C 1
ATOM 2776 O O . ARG A 1 358 ? 21.797 17.984 -5.09 1 61.84 358 ARG A O 1
ATOM 2783 N N . GLU A 1 359 ? 24.016 18.281 -5.191 1 60.72 359 GLU A N 1
ATOM 2784 C CA . GLU A 1 359 ? 24.375 17.016 -5.797 1 60.72 359 GLU A CA 1
ATOM 2785 C C . GLU A 1 359 ? 24.516 15.914 -4.742 1 60.72 359 GLU A C 1
ATOM 2787 O O . GLU A 1 359 ? 24.578 16.203 -3.547 1 60.72 359 GLU A O 1
ATOM 2792 N N . ALA A 1 360 ? 24.547 14.742 -5.258 1 61.47 360 ALA A N 1
ATOM 2793 C CA . ALA A 1 360 ? 24.719 13.578 -4.387 1 61.47 360 ALA A CA 1
ATOM 2794 C C . ALA A 1 360 ? 26.016 13.695 -3.582 1 61.47 360 ALA A C 1
ATOM 2796 O O . ALA A 1 360 ? 27.031 14.164 -4.094 1 61.47 360 ALA A O 1
ATOM 2797 N N . THR A 1 361 ? 25.797 13.703 -2.203 1 63.09 361 THR A N 1
ATOM 2798 C CA . THR A 1 361 ? 26.969 13.734 -1.322 1 63.09 361 THR A CA 1
ATOM 2799 C C . THR A 1 361 ? 27.375 12.32 -0.93 1 63.09 361 THR A C 1
ATOM 2801 O O . THR A 1 361 ? 26.531 11.445 -0.755 1 63.09 361 THR A O 1
ATOM 2804 N N . ARG A 1 362 ? 28.688 12.109 -1.018 1 68.19 362 ARG A N 1
ATOM 2805 C CA . ARG A 1 362 ? 29.266 10.852 -0.549 1 68.19 362 ARG A CA 1
ATOM 2806 C C . ARG A 1 362 ? 29.625 10.93 0.93 1 68.19 362 ARG A C 1
ATOM 2808 O O . ARG A 1 362 ? 30.156 11.938 1.389 1 68.19 362 ARG A O 1
ATOM 2815 N N . LEU A 1 363 ? 29.047 10.039 1.665 1 71.19 363 LEU A N 1
ATOM 2816 C CA . LEU A 1 363 ? 29.359 10.016 3.09 1 71.19 363 LEU A CA 1
ATOM 2817 C C . LEU A 1 363 ? 30.172 8.773 3.447 1 71.19 363 LEU A C 1
ATOM 2819 O O . LEU A 1 363 ? 29.891 7.68 2.945 1 71.19 363 LEU A O 1
ATOM 2823 N N . ARG A 1 364 ? 31.266 9.062 4.105 1 74.75 364 ARG A N 1
ATOM 2824 C CA . ARG A 1 364 ? 32.062 7.973 4.652 1 74.75 364 ARG A CA 1
ATOM 2825 C C . ARG A 1 364 ? 31.641 7.637 6.078 1 74.75 364 ARG A C 1
ATOM 2827 O O . ARG A 1 364 ? 31.656 8.5 6.957 1 74.75 364 ARG A O 1
ATOM 2834 N N . VAL A 1 365 ? 31.172 6.434 6.223 1 78.06 365 VAL A N 1
ATOM 2835 C CA . VAL A 1 365 ? 30.734 6.035 7.551 1 78.06 365 VAL A CA 1
ATOM 2836 C C . VAL A 1 365 ? 31.547 4.84 8.039 1 78.06 365 VAL A C 1
ATOM 2838 O O . VAL A 1 365 ? 31.734 3.867 7.305 1 78.06 365 VAL A O 1
ATOM 2841 N N . PRO A 1 366 ? 32.125 4.988 9.227 1 81.69 366 PRO A N 1
ATOM 2842 C CA . PRO A 1 366 ? 32.875 3.861 9.773 1 81.69 366 PRO A CA 1
ATOM 2843 C C . PRO A 1 366 ? 32 2.631 10.023 1 81.69 366 PRO A C 1
ATOM 2845 O O . PRO A 1 366 ? 30.875 2.754 10.516 1 81.69 366 PRO A O 1
ATOM 2848 N N . VAL A 1 367 ? 32.562 1.478 9.648 1 88 367 VAL A N 1
ATOM 2849 C CA . VAL A 1 367 ? 31.906 0.2 9.914 1 88 367 VAL A CA 1
ATOM 2850 C C . VAL A 1 367 ? 32.312 -0.3 11.305 1 88 367 VAL A C 1
ATOM 2852 O O . VAL A 1 367 ? 33.5 -0.37 11.633 1 88 367 VAL A O 1
ATOM 2855 N N . ILE A 1 368 ? 31.359 -0.61 12.094 1 90.69 368 ILE A N 1
ATOM 2856 C CA . ILE A 1 368 ? 31.641 -0.971 13.477 1 90.69 368 ILE A CA 1
ATOM 2857 C C . ILE A 1 368 ? 31.516 -2.482 13.656 1 90.69 368 ILE A C 1
ATOM 2859 O O . ILE A 1 368 ? 31.938 -3.033 14.672 1 90.69 368 ILE A O 1
ATOM 2863 N N . ARG A 1 369 ? 30.906 -3.174 12.719 1 90.75 369 ARG A N 1
ATOM 2864 C CA . ARG A 1 369 ? 30.703 -4.613 12.805 1 90.75 369 ARG A CA 1
ATOM 2865 C C . ARG A 1 369 ? 30.734 -5.254 11.422 1 90.75 369 ARG A C 1
ATOM 2867 O O . ARG A 1 369 ? 30.203 -4.691 10.453 1 90.75 369 ARG A O 1
ATOM 2874 N N . ASP A 1 370 ? 31.406 -6.441 11.375 1 91 370 ASP A N 1
ATOM 2875 C CA . ASP A 1 370 ? 31.359 -7.203 10.133 1 91 370 ASP A CA 1
ATOM 2876 C C . ASP A 1 370 ? 29.969 -7.746 9.859 1 91 370 ASP A C 1
ATOM 2878 O O . ASP A 1 370 ? 29.25 -8.117 10.789 1 91 370 ASP A O 1
ATOM 2882 N N . GLY A 1 371 ? 29.562 -7.625 8.617 1 92.12 371 GLY A N 1
ATOM 2883 C CA . GLY A 1 371 ? 28.281 -8.203 8.266 1 92.12 371 GLY A CA 1
ATOM 2884 C C . GLY A 1 371 ? 27.859 -7.906 6.84 1 92.12 371 GLY A C 1
ATOM 2885 O O . GLY A 1 371 ? 28.625 -7.32 6.07 1 92.12 371 GLY A O 1
ATOM 2886 N N . ASP A 1 372 ? 26.719 -8.406 6.457 1 91.19 372 ASP A N 1
ATOM 2887 C CA . ASP A 1 372 ? 26.125 -8.156 5.148 1 91.19 372 ASP A CA 1
ATOM 2888 C C . ASP A 1 372 ? 25.172 -6.965 5.195 1 91.19 372 ASP A C 1
ATOM 2890 O O . ASP A 1 372 ? 24.266 -6.93 6.02 1 91.19 372 ASP A O 1
ATOM 2894 N N . VAL A 1 373 ? 25.422 -6.008 4.309 1 90.56 373 VAL A N 1
ATOM 2895 C CA . VAL A 1 373 ? 24.562 -4.836 4.273 1 90.56 373 VAL A CA 1
ATOM 2896 C C . VAL A 1 373 ? 23.266 -5.172 3.541 1 90.56 373 VAL A C 1
ATOM 2898 O O . VAL A 1 373 ? 23.266 -5.371 2.324 1 90.56 373 VAL A O 1
ATOM 2901 N N . ASP A 1 374 ? 22.203 -5.176 4.246 1 91.75 374 ASP A N 1
ATOM 2902 C CA . ASP A 1 374 ? 20.906 -5.473 3.645 1 91.75 374 ASP A CA 1
ATOM 2903 C C . ASP A 1 374 ? 20.156 -4.188 3.277 1 91.75 374 ASP A C 1
ATOM 2905 O O . ASP A 1 374 ? 19.375 -4.168 2.328 1 91.75 374 ASP A O 1
ATOM 2909 N N . ALA A 1 375 ? 20.422 -3.125 4.047 1 91.69 375 ALA A N 1
ATOM 2910 C CA . ALA A 1 375 ? 19.719 -1.869 3.773 1 91.69 375 ALA A CA 1
ATOM 2911 C C . ALA A 1 375 ? 20.422 -0.694 4.441 1 91.69 375 ALA A C 1
ATOM 2913 O O . ALA A 1 375 ? 21.25 -0.885 5.344 1 91.69 375 ALA A O 1
ATOM 2914 N N . LEU A 1 376 ? 20.125 0.416 3.902 1 90.19 376 LEU A N 1
ATOM 2915 C CA . LEU A 1 376 ? 20.375 1.672 4.605 1 90.19 376 LEU A CA 1
ATOM 2916 C C . LEU A 1 376 ? 19.094 2.182 5.262 1 90.19 376 LEU A C 1
ATOM 2918 O O . LEU A 1 376 ? 18.094 2.395 4.586 1 90.19 376 LEU A O 1
ATOM 2922 N N . ALA A 1 377 ? 19.141 2.268 6.551 1 94.12 377 ALA A N 1
ATOM 2923 C CA . ALA A 1 377 ? 18.016 2.834 7.289 1 94.12 377 ALA A CA 1
ATOM 2924 C C . ALA A 1 377 ? 18.203 4.336 7.504 1 94.12 377 ALA A C 1
ATOM 2926 O O . ALA A 1 377 ? 19.266 4.777 7.957 1 94.12 377 ALA A O 1
ATOM 2927 N N . VAL A 1 378 ? 17.172 5.086 7.16 1 93.12 378 VAL A N 1
ATOM 2928 C CA . VAL A 1 378 ? 17.219 6.539 7.273 1 93.12 378 VAL A CA 1
ATOM 2929 C C . VAL A 1 378 ? 16.078 7.027 8.156 1 93.12 378 VAL A C 1
ATOM 2931 O O . VAL A 1 378 ? 14.961 6.516 8.07 1 93.12 378 VAL A O 1
ATOM 2934 N N . TRP A 1 379 ? 16.359 7.895 9.039 1 96.31 379 TRP A N 1
ATOM 2935 C CA . TRP A 1 379 ? 15.352 8.547 9.867 1 96.31 379 TRP A CA 1
ATOM 2936 C C . TRP A 1 379 ? 15.758 9.992 10.18 1 96.31 379 TRP A C 1
ATOM 2938 O O . TRP A 1 379 ? 16.766 10.477 9.672 1 96.31 379 TRP A O 1
ATOM 2948 N N . PHE A 1 380 ? 14.898 10.758 10.93 1 97.06 380 PHE A N 1
ATOM 2949 C CA . PHE A 1 380 ? 15.242 12.148 11.172 1 97.06 380 PHE A CA 1
ATOM 2950 C C . PHE A 1 380 ? 14.789 12.586 12.562 1 97.06 380 PHE A C 1
ATOM 2952 O O . PHE A 1 380 ? 14.047 11.859 13.234 1 97.06 380 PHE A O 1
ATOM 2959 N N . GLN A 1 381 ? 15.422 13.594 13.031 1 97.5 381 GLN A N 1
ATOM 2960 C CA . GLN A 1 381 ? 14.969 14.383 14.172 1 97.5 381 GLN A CA 1
ATOM 2961 C C . GLN A 1 381 ? 14.406 15.727 13.727 1 97.5 381 GLN A C 1
ATOM 2963 O O . GLN A 1 381 ? 15.094 16.5 13.062 1 97.5 381 GLN A O 1
ATOM 2968 N N . LEU A 1 382 ? 13.195 15.898 14 1 97.81 382 LEU A N 1
ATOM 2969 C CA . LEU A 1 382 ? 12.547 17.172 13.703 1 97.81 382 LEU A CA 1
ATOM 2970 C C . LEU A 1 382 ? 12.703 18.141 14.867 1 97.81 382 LEU A C 1
ATOM 2972 O O . LEU A 1 382 ? 12.273 17.859 15.984 1 97.81 382 LEU A O 1
ATOM 2976 N N . HIS A 1 383 ? 13.367 19.25 14.617 1 98.5 383 HIS A N 1
ATOM 2977 C CA . HIS A 1 383 ? 13.531 20.266 15.641 1 98.5 383 HIS A CA 1
ATOM 2978 C C . HIS A 1 383 ? 12.406 21.297 15.578 1 98.5 383 HIS A C 1
ATOM 2980 O O . HIS A 1 383 ? 12.422 22.188 14.727 1 98.5 383 HIS A O 1
ATOM 2986 N N . LEU A 1 384 ? 11.477 21.156 16.5 1 98.5 384 LEU A N 1
ATOM 2987 C CA . LEU A 1 384 ? 10.336 22.062 16.484 1 98.5 384 LEU A CA 1
ATOM 2988 C C . LEU A 1 384 ? 10.742 23.453 16.953 1 98.5 384 LEU A C 1
ATOM 2990 O O . LEU A 1 384 ? 10.375 24.453 16.328 1 98.5 384 LEU A O 1
ATOM 2994 N N . ASP A 1 385 ? 11.43 23.562 18 1 96.25 385 ASP A N 1
ATOM 2995 C CA . ASP A 1 385 ? 12.055 24.766 18.516 1 96.25 385 ASP A CA 1
ATOM 2996 C C . ASP A 1 385 ? 13.328 24.453 19.297 1 96.25 385 ASP A C 1
ATOM 2998 O O . ASP A 1 385 ? 13.961 23.422 19.062 1 96.25 385 ASP A O 1
ATOM 3002 N N . GLN A 1 386 ? 13.805 25.344 20.125 1 92.94 386 GLN A N 1
ATOM 3003 C CA . GLN A 1 386 ? 15.094 25.172 20.797 1 92.94 386 GLN A CA 1
ATOM 3004 C C . GLN A 1 386 ? 15.031 24.062 21.844 1 92.94 386 GLN A C 1
ATOM 3006 O O . GLN A 1 386 ? 16.047 23.438 22.141 1 92.94 386 GLN A O 1
ATOM 3011 N N . GLU A 1 387 ? 13.828 23.688 22.297 1 93.94 387 GLU A N 1
ATOM 3012 C CA . GLU A 1 387 ? 13.711 22.766 23.438 1 93.94 387 GLU A CA 1
ATOM 3013 C C . GLU A 1 387 ? 13.023 21.469 23.031 1 93.94 387 GLU A C 1
ATOM 3015 O O . GLU A 1 387 ? 13.211 20.438 23.672 1 93.94 387 GLU A O 1
ATOM 3020 N N . ASN A 1 388 ? 12.242 21.578 22.016 1 96.06 388 ASN A N 1
ATOM 3021 C CA . ASN A 1 388 ? 11.398 20.438 21.672 1 96.06 388 ASN A CA 1
ATOM 3022 C C . ASN A 1 388 ? 11.805 19.812 20.344 1 96.06 388 ASN A C 1
ATOM 3024 O O . ASN A 1 388 ? 11.922 20.516 19.328 1 96.06 388 ASN A O 1
ATOM 3028 N N . SER A 1 389 ? 12.07 18.516 20.375 1 97.25 389 SER A N 1
ATOM 3029 C CA . SER A 1 389 ? 12.383 17.766 19.156 1 97.25 389 SER A CA 1
ATOM 3030 C C . SER A 1 389 ? 11.664 16.422 19.141 1 97.25 389 SER A C 1
ATOM 3032 O O . SER A 1 389 ? 11.32 15.875 20.188 1 97.25 389 SER A O 1
ATOM 3034 N N . ILE A 1 390 ? 11.352 15.984 17.922 1 96.81 390 ILE A N 1
ATOM 3035 C CA . ILE A 1 390 ? 10.742 14.68 17.703 1 96.81 390 ILE A CA 1
ATOM 3036 C C . ILE A 1 390 ? 11.695 13.797 16.906 1 96.81 390 ILE A C 1
ATOM 3038 O O . ILE A 1 390 ? 12.109 14.156 15.805 1 96.81 390 ILE A O 1
ATOM 3042 N N . SER A 1 391 ? 12.047 12.664 17.453 1 96.25 391 SER A N 1
ATOM 3043 C CA . SER A 1 391 ? 12.898 11.711 16.75 1 96.25 391 SER A CA 1
ATOM 3044 C C . SER A 1 391 ? 12.078 10.578 16.141 1 96.25 391 SER A C 1
ATOM 3046 O O . SER A 1 391 ? 11.133 10.094 16.766 1 96.25 391 SER A O 1
ATOM 3048 N N . THR A 1 392 ? 12.43 10.211 14.906 1 95.88 392 THR A N 1
ATOM 3049 C CA . THR A 1 392 ? 11.789 9.086 14.242 1 95.88 392 THR A CA 1
ATOM 3050 C C . THR A 1 392 ? 12.703 7.867 14.227 1 95.88 392 THR A C 1
ATOM 3052 O O . THR A 1 392 ? 12.492 6.93 13.461 1 95.88 392 THR A O 1
ATOM 3055 N N . GLY A 1 393 ? 13.688 7.879 15.055 1 95.75 393 GLY A N 1
ATOM 3056 C CA . GLY A 1 393 ? 14.688 6.82 15.094 1 95.75 393 GLY A CA 1
ATOM 3057 C C . GLY A 1 393 ? 14.125 5.484 15.547 1 95.75 393 GLY A C 1
ATOM 3058 O O . GLY A 1 393 ? 13.008 5.422 16.078 1 95.75 393 GLY A O 1
ATOM 3059 N N . PRO A 1 394 ? 14.883 4.426 15.336 1 93.12 394 PRO A N 1
ATOM 3060 C CA . PRO A 1 394 ? 14.406 3.064 15.586 1 93.12 394 PRO A CA 1
ATOM 3061 C C . PRO A 1 394 ? 14.094 2.811 17.062 1 93.12 394 PRO A C 1
ATOM 3063 O O . PRO A 1 394 ? 13.281 1.945 17.391 1 93.12 394 PRO A O 1
ATOM 3066 N N . ASP A 1 395 ? 14.641 3.52 17.938 1 90.12 395 ASP A N 1
ATOM 3067 C CA . ASP A 1 395 ? 14.453 3.262 19.359 1 90.12 395 ASP A CA 1
ATOM 3068 C C . ASP A 1 395 ? 13.281 4.074 19.906 1 90.12 395 ASP A C 1
ATOM 3070 O O . ASP A 1 395 ? 12.945 3.959 21.094 1 90.12 395 ASP A O 1
ATOM 3074 N N . GLU A 1 396 ? 12.703 4.859 19.062 1 90 396 GLU A N 1
ATOM 3075 C CA . GLU A 1 396 ? 11.609 5.723 19.5 1 90 396 GLU A CA 1
ATOM 3076 C C . GLU A 1 396 ? 10.258 5.02 19.375 1 90 396 GLU A C 1
ATOM 3078 O O . GLU A 1 396 ? 10.062 4.227 18.453 1 90 396 GLU A O 1
ATOM 3083 N N . ASP A 1 397 ? 9.398 5.258 20.312 1 83.81 397 ASP A N 1
ATOM 3084 C CA . ASP A 1 397 ? 8.008 4.82 20.203 1 83.81 397 ASP A CA 1
ATOM 3085 C C . ASP A 1 397 ? 7.117 5.941 19.672 1 83.81 397 ASP A C 1
ATOM 3087 O O . ASP A 1 397 ? 6.48 6.656 20.438 1 83.81 397 ASP A O 1
ATOM 3091 N N . THR A 1 398 ? 7.148 6.141 18.406 1 86.81 398 THR A N 1
ATOM 3092 C CA . THR A 1 398 ? 6.398 7.195 17.719 1 86.81 398 THR A CA 1
ATOM 3093 C C . THR A 1 398 ? 5.566 6.621 16.578 1 86.81 398 THR A C 1
ATOM 3095 O O . THR A 1 398 ? 5.566 5.41 16.359 1 86.81 398 THR A O 1
ATOM 3098 N N . CYS A 1 399 ? 4.836 7.441 15.984 1 87.31 399 CYS A N 1
ATOM 3099 C CA . CYS A 1 399 ? 4.004 7.047 14.852 1 87.31 399 CYS A CA 1
ATOM 3100 C C . CYS A 1 399 ? 4.852 6.844 13.594 1 87.31 399 CYS A C 1
ATOM 3102 O O . CYS A 1 399 ? 4.367 6.309 12.594 1 87.31 399 CYS A O 1
ATOM 3104 N N . TRP A 1 400 ? 6.113 7.094 13.664 1 89.88 400 TRP A N 1
ATOM 3105 C CA . TRP A 1 400 ? 6.945 7.129 12.461 1 89.88 400 TRP A CA 1
ATOM 3106 C C . TRP A 1 400 ? 7.719 5.828 12.297 1 89.88 400 TRP A C 1
ATOM 3108 O O . TRP A 1 400 ? 8.125 5.211 13.281 1 89.88 400 TRP A O 1
ATOM 3118 N N . GLU A 1 401 ? 7.84 5.461 11.07 1 91.75 401 GLU A N 1
ATOM 3119 C CA . GLU A 1 401 ? 8.734 4.387 10.648 1 91.75 401 GLU A CA 1
ATOM 3120 C C . GLU A 1 401 ? 10.016 4.949 10.031 1 91.75 401 GLU A C 1
ATOM 3122 O O . GLU A 1 401 ? 10.164 6.164 9.898 1 91.75 401 GLU A O 1
ATOM 3127 N N . GLN A 1 402 ? 10.953 4.07 9.828 1 95.06 402 GLN A N 1
ATOM 3128 C CA . GLN A 1 402 ? 12.195 4.473 9.18 1 95.06 402 GLN A CA 1
ATOM 3129 C C . GLN A 1 402 ? 12.133 4.223 7.672 1 95.06 402 GLN A C 1
ATOM 3131 O O . GLN A 1 402 ? 11.5 3.27 7.223 1 95.06 402 GLN A O 1
ATOM 3136 N N . ALA A 1 403 ? 12.695 5.137 6.93 1 92.69 403 ALA A N 1
ATOM 3137 C CA . ALA A 1 403 ? 12.859 4.914 5.492 1 92.69 403 ALA A CA 1
ATOM 3138 C C . ALA A 1 403 ? 13.953 3.877 5.223 1 92.69 403 ALA A C 1
ATOM 3140 O O . ALA A 1 403 ? 15.078 4.016 5.695 1 92.69 403 ALA A O 1
ATOM 3141 N N . ILE A 1 404 ? 13.609 2.844 4.496 1 91.75 404 ILE A N 1
ATOM 3142 C CA . ILE A 1 404 ? 14.523 1.74 4.246 1 91.75 404 ILE A CA 1
ATOM 3143 C C . ILE A 1 404 ? 14.93 1.727 2.773 1 91.75 404 ILE A C 1
ATOM 3145 O O . ILE A 1 404 ? 14.07 1.676 1.89 1 91.75 404 ILE A O 1
ATOM 3149 N N . TYR A 1 405 ? 16.172 1.818 2.561 1 87 405 TYR A N 1
ATOM 3150 C CA . TYR A 1 405 ? 16.75 1.673 1.229 1 87 405 TYR A CA 1
ATOM 3151 C C . TYR A 1 405 ? 17.469 0.33 1.085 1 87 405 TYR A C 1
ATOM 3153 O O . TYR A 1 405 ? 18.641 0.202 1.424 1 87 405 TYR A O 1
ATOM 3161 N N . PRO A 1 406 ? 16.766 -0.648 0.602 1 86.38 406 PRO A N 1
ATOM 3162 C CA . PRO A 1 406 ? 17.375 -1.976 0.499 1 86.38 406 PRO A CA 1
ATOM 3163 C C . PRO A 1 406 ? 18.531 -2.016 -0.498 1 86.38 406 PRO A C 1
ATOM 3165 O O . PRO A 1 406 ? 18.484 -1.339 -1.528 1 86.38 406 PRO A O 1
ATOM 3168 N N . VAL A 1 407 ? 19.516 -2.779 -0.18 1 80.69 407 VAL A N 1
ATOM 3169 C CA . VAL A 1 407 ? 20.641 -3.008 -1.077 1 80.69 407 VAL A CA 1
ATOM 3170 C C . VAL A 1 407 ? 20.359 -4.219 -1.963 1 80.69 407 VAL A C 1
ATOM 3172 O O . VAL A 1 407 ? 20.125 -5.324 -1.462 1 80.69 407 VAL A O 1
ATOM 3175 N N . PRO A 1 408 ? 20.328 -3.957 -3.225 1 72.12 408 PRO A N 1
ATOM 3176 C CA . PRO A 1 408 ? 19.875 -5.004 -4.137 1 72.12 408 PRO A CA 1
ATOM 3177 C C . PRO A 1 408 ? 20.844 -6.176 -4.234 1 72.12 408 PRO A C 1
ATOM 3179 O O . PRO A 1 408 ? 20.453 -7.289 -4.578 1 72.12 408 PRO A O 1
ATOM 3182 N N . THR A 1 409 ? 22.094 -5.938 -4.156 1 73.38 409 THR A N 1
ATOM 3183 C CA . THR A 1 409 ? 23.078 -7.004 -4.305 1 73.38 409 THR A CA 1
ATOM 3184 C C . THR A 1 409 ? 23.797 -7.273 -2.986 1 73.38 409 THR A C 1
ATOM 3186 O O . THR A 1 409 ? 23.812 -6.414 -2.102 1 73.38 409 THR A O 1
ATOM 3189 N N . HIS A 1 410 ? 24.219 -8.531 -2.996 1 77.38 410 HIS A N 1
ATOM 3190 C CA . HIS A 1 410 ? 24.953 -8.906 -1.799 1 77.38 410 HIS A CA 1
ATOM 3191 C C . HIS A 1 410 ? 26.188 -8.016 -1.613 1 77.38 410 HIS A C 1
ATOM 3193 O O . HIS A 1 410 ? 26.969 -7.828 -2.549 1 77.38 410 HIS A O 1
ATOM 3199 N N . TYR A 1 411 ? 26.25 -7.375 -0.493 1 79.31 411 TYR A N 1
ATOM 3200 C CA . TYR A 1 411 ? 27.344 -6.477 -0.142 1 79.31 411 TYR A CA 1
ATOM 3201 C C . TYR A 1 411 ? 27.781 -6.695 1.3 1 79.31 411 TYR A C 1
ATOM 3203 O O . TYR A 1 411 ? 26.984 -6.559 2.229 1 79.31 411 TYR A O 1
ATOM 3211 N N . SER A 1 412 ? 29 -7.129 1.444 1 83.88 412 SER A N 1
ATOM 3212 C CA . SER A 1 412 ? 29.531 -7.379 2.779 1 83.88 412 SER A CA 1
ATOM 3213 C C . SER A 1 412 ? 30.531 -6.297 3.188 1 83.88 412 SER A C 1
ATOM 3215 O O . SER A 1 412 ? 31.219 -5.73 2.34 1 83.88 412 SER A O 1
ATOM 3217 N N . VAL A 1 413 ? 30.531 -5.938 4.477 1 82.12 413 VAL A N 1
ATOM 3218 C CA . VAL A 1 413 ? 31.453 -4.945 5.012 1 82.12 413 VAL A CA 1
ATOM 3219 C C . VAL A 1 413 ? 32.25 -5.547 6.164 1 82.12 413 VAL A C 1
ATOM 3221 O O . VAL A 1 413 ? 31.797 -6.492 6.812 1 82.12 413 VAL A O 1
ATOM 3224 N N . LYS A 1 414 ? 33.5 -5.223 6.328 1 81.06 414 LYS A N 1
ATOM 3225 C CA . LYS A 1 414 ? 34.375 -5.637 7.426 1 81.06 414 LYS A CA 1
ATOM 3226 C C . LYS A 1 414 ? 34.812 -4.434 8.258 1 81.06 414 LYS A C 1
ATOM 3228 O O . LYS A 1 414 ? 35 -3.34 7.723 1 81.06 414 LYS A O 1
ATOM 3233 N N . ARG A 1 415 ? 34.688 -4.852 9.633 1 76.31 415 ARG A N 1
ATOM 3234 C CA . ARG A 1 415 ? 35.188 -3.828 10.555 1 76.31 415 ARG A CA 1
ATOM 3235 C C . ARG A 1 415 ? 36.625 -3.459 10.234 1 76.31 415 ARG A C 1
ATOM 3237 O O . ARG A 1 415 ? 37.5 -4.336 10.07 1 76.31 415 ARG A O 1
ATOM 3244 N N . THR A 1 416 ? 37 -3.172 9.188 1 59.5 416 THR A N 1
ATOM 3245 C CA . THR A 1 416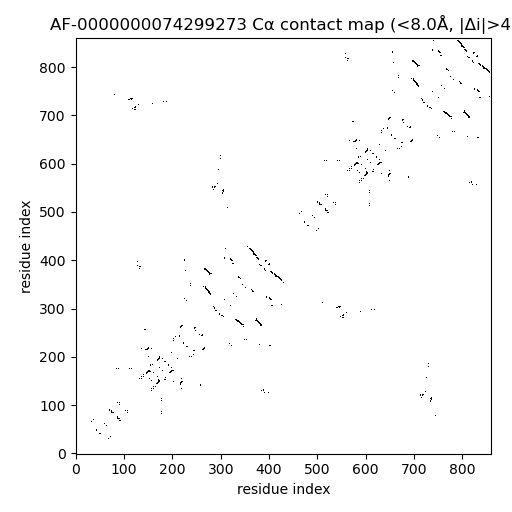 ? 38.312 -2.572 8.977 1 59.5 416 THR A CA 1
ATOM 3246 C C . THR A 1 416 ? 38.188 -1.082 8.672 1 59.5 416 THR A C 1
ATOM 3248 O O . THR A 1 416 ? 37.062 -0.572 8.5 1 59.5 416 THR A O 1
ATOM 3251 N N . VAL A 1 417 ? 39.25 -0.494 8.062 1 49.62 417 VAL A N 1
ATOM 3252 C CA . VAL A 1 417 ? 39.438 0.874 7.598 1 49.62 417 VAL A CA 1
ATOM 3253 C C . VAL A 1 417 ? 38.375 1.244 6.586 1 49.62 417 VAL A C 1
ATOM 3255 O O . VAL A 1 417 ? 38.344 2.361 6.062 1 49.62 417 VAL A O 1
ATOM 3258 N N . MET A 1 418 ? 37.531 0.317 6.141 1 47.44 418 MET A N 1
ATOM 3259 C CA . MET A 1 418 ? 36.844 0.714 4.91 1 47.44 418 MET A CA 1
ATOM 3260 C C . MET A 1 418 ? 35.625 1.557 5.215 1 47.44 418 MET A C 1
ATOM 3262 O O . MET A 1 418 ? 34.812 1.203 6.082 1 47.44 418 MET A O 1
ATOM 3266 N N . ASN A 1 419 ? 35.812 2.766 4.883 1 51.38 419 ASN A N 1
ATOM 3267 C CA . ASN A 1 419 ? 34.75 3.777 4.773 1 51.38 419 ASN A CA 1
ATOM 3268 C C . ASN A 1 419 ? 33.688 3.377 3.76 1 51.38 419 ASN A C 1
ATOM 3270 O O . ASN A 1 419 ? 34 2.805 2.715 1 51.38 419 ASN A O 1
ATOM 3274 N N . CYS A 1 420 ? 32.562 2.9 4.191 1 52.75 420 CYS A N 1
ATOM 3275 C CA . CYS A 1 420 ? 31.484 2.723 3.246 1 52.75 420 CYS A CA 1
ATOM 3276 C C . CYS A 1 420 ? 31 4.062 2.697 1 52.75 420 CYS A C 1
ATOM 3278 O O . CYS A 1 420 ? 30.828 5.02 3.453 1 52.75 420 CYS A O 1
ATOM 3280 N N . TRP A 1 421 ? 31.25 4.176 1.356 1 52.94 421 TRP A N 1
ATOM 3281 C CA . TRP A 1 421 ? 30.75 5.363 0.673 1 52.94 421 TRP A CA 1
ATOM 3282 C C . TRP A 1 421 ? 29.297 5.172 0.234 1 52.94 421 TRP A C 1
ATOM 3284 O O . TRP A 1 421 ? 28.953 4.121 -0.307 1 52.94 421 TRP A O 1
ATOM 3294 N N . TRP A 1 422 ? 28.516 5.902 0.927 1 52.78 422 TRP A N 1
ATOM 3295 C CA . TRP A 1 422 ? 27.125 5.855 0.495 1 52.78 422 TRP A CA 1
ATOM 3296 C C . TRP A 1 422 ? 26.766 7.105 -0.302 1 52.78 422 TRP A C 1
ATOM 3298 O O . TRP A 1 422 ? 27.094 8.219 0.094 1 52.78 422 TRP A O 1
ATOM 3308 N N . LYS A 1 423 ? 26.375 6.848 -1.625 1 49.38 423 LYS A N 1
ATOM 3309 C CA . LYS A 1 423 ? 25.828 7.949 -2.414 1 49.38 423 LYS A CA 1
ATOM 3310 C C . LYS A 1 423 ? 24.328 8.102 -2.188 1 49.38 423 LYS A C 1
ATOM 3312 O O . LYS A 1 423 ? 23.562 7.156 -2.385 1 49.38 423 LYS A O 1
ATOM 3317 N N . PHE A 1 424 ? 23.969 9 -1.384 1 46.62 424 PHE A N 1
ATOM 3318 C CA . PHE A 1 424 ? 22.547 9.297 -1.213 1 46.62 424 PHE A CA 1
ATOM 3319 C C . PHE A 1 424 ? 22.016 10.133 -2.371 1 46.62 424 PHE A C 1
ATOM 3321 O O . PHE A 1 424 ? 22.594 11.188 -2.689 1 46.62 424 PHE A O 1
ATOM 3328 N N . PRO A 1 425 ? 21.266 9.477 -3.209 1 45.09 425 PRO A N 1
ATOM 3329 C CA . PRO A 1 425 ? 20.766 10.25 -4.344 1 45.09 425 PRO A CA 1
ATOM 3330 C C . PRO A 1 425 ? 20.172 11.586 -3.92 1 45.09 425 PRO A C 1
ATOM 3332 O O . PRO A 1 425 ? 19.609 11.703 -2.822 1 45.09 425 PRO A O 1
ATOM 3335 N N . ALA A 1 426 ? 20.562 12.523 -4.785 1 43.22 426 ALA A N 1
ATOM 3336 C CA . ALA A 1 426 ? 20 13.859 -4.652 1 43.22 426 ALA A CA 1
ATOM 3337 C C . ALA A 1 426 ? 18.484 13.789 -4.488 1 43.22 426 ALA A C 1
ATOM 3339 O O . ALA A 1 426 ? 17.875 14.617 -3.803 1 43.22 426 ALA A O 1
ATOM 3340 N N . GLU A 1 427 ? 18 12.727 -4.988 1 45.41 427 GLU A N 1
ATOM 3341 C CA . GLU A 1 427 ? 16.531 12.625 -5.008 1 45.41 427 GLU A CA 1
ATOM 3342 C C . GLU A 1 427 ? 15.992 12.312 -3.617 1 45.41 427 GLU A C 1
ATOM 3344 O O . GLU A 1 427 ? 14.82 12.586 -3.33 1 45.41 427 GLU A O 1
ATOM 3349 N N . MET A 1 428 ? 16.734 11.523 -3.004 1 42.75 428 MET A N 1
ATOM 3350 C CA . MET A 1 428 ? 16.328 11.391 -1.606 1 42.75 428 MET A CA 1
ATOM 3351 C C . MET A 1 428 ? 16.219 12.758 -0.939 1 42.75 428 MET A C 1
ATOM 3353 O O . MET A 1 428 ? 15.5 12.914 0.05 1 42.75 428 MET A O 1
ATOM 3357 N N . LEU A 1 429 ? 17.062 13.68 -1.45 1 39.41 429 LEU A N 1
ATOM 3358 C CA . LEU A 1 429 ? 17.156 14.992 -0.822 1 39.41 429 LEU A CA 1
ATOM 3359 C C . LEU A 1 429 ? 16.25 16 -1.514 1 39.41 429 LEU A C 1
ATOM 3361 O O . LEU A 1 429 ? 16.047 17.109 -1.012 1 39.41 429 LEU A O 1
ATOM 3365 N N . THR A 1 430 ? 15.781 15.703 -2.773 1 36.41 430 THR A N 1
ATOM 3366 C CA . THR A 1 430 ? 14.953 16.703 -3.457 1 36.41 430 THR A CA 1
ATOM 3367 C C . THR A 1 430 ? 13.562 16.141 -3.742 1 36.41 430 THR A C 1
ATOM 3369 O O . THR A 1 430 ? 13.414 14.953 -4.027 1 36.41 430 THR A O 1
ATOM 3372 N N . MET B 1 1 ? 12.867 38.469 -32.562 1 22.55 1 MET B N 1
ATOM 3373 C CA . MET B 1 1 ? 13.25 37.844 -33.844 1 22.55 1 MET B CA 1
ATOM 3374 C C . MET B 1 1 ? 13.031 36.312 -33.75 1 22.55 1 MET B C 1
ATOM 3376 O O . MET B 1 1 ? 13.32 35.688 -32.75 1 22.55 1 MET B O 1
ATOM 3380 N N . PRO B 1 2 ? 12.117 35.719 -34.719 1 24.72 2 PRO B N 1
ATOM 3381 C CA . PRO B 1 2 ? 11.562 34.344 -34.75 1 24.72 2 PRO B CA 1
ATOM 3382 C C . PRO B 1 2 ? 12.641 33.281 -34.812 1 24.72 2 PRO B C 1
ATOM 3384 O O . PRO B 1 2 ? 13.695 33.5 -35.406 1 24.72 2 PRO B O 1
ATOM 3387 N N . LEU B 1 3 ? 12.867 32.531 -33.719 1 25.23 3 LEU B N 1
ATOM 3388 C CA . LEU B 1 3 ? 13.93 31.531 -33.594 1 25.23 3 LEU B CA 1
ATOM 3389 C C . LEU B 1 3 ? 13.961 30.594 -34.781 1 25.23 3 LEU B C 1
ATOM 3391 O O . LEU B 1 3 ? 12.922 30.156 -35.281 1 25.23 3 LEU B O 1
ATOM 3395 N N . PRO B 1 4 ? 15.023 30.625 -35.719 1 25.81 4 PRO B N 1
ATOM 3396 C CA . PRO B 1 4 ? 15.109 29.906 -37 1 25.81 4 PRO B CA 1
ATOM 3397 C C . PRO B 1 4 ? 14.773 28.422 -36.875 1 25.81 4 PRO B C 1
ATOM 3399 O O . PRO B 1 4 ? 14.922 27.859 -35.781 1 25.81 4 PRO B O 1
ATOM 3402 N N . ALA B 1 5 ? 13.812 27.938 -37.719 1 28.42 5 ALA B N 1
ATOM 3403 C CA . ALA B 1 5 ? 13.18 26.656 -38.031 1 28.42 5 ALA B CA 1
ATOM 3404 C C . ALA B 1 5 ? 14.227 25.578 -38.281 1 28.42 5 ALA B C 1
ATOM 3406 O O . ALA B 1 5 ? 15.078 25.75 -39.156 1 28.42 5 ALA B O 1
ATOM 3407 N N . GLY B 1 6 ? 14.711 24.875 -37.281 1 26.91 6 GLY B N 1
ATOM 3408 C CA . GLY B 1 6 ? 15.766 23.859 -37.312 1 26.91 6 GLY B CA 1
ATOM 3409 C C . GLY B 1 6 ? 15.602 22.859 -38.438 1 26.91 6 GLY B C 1
ATOM 3410 O O . GLY B 1 6 ? 14.484 22.594 -38.875 1 26.91 6 GLY B O 1
ATOM 3411 N N . PRO B 1 7 ? 16.547 22.625 -39.406 1 29.28 7 PRO B N 1
ATOM 3412 C CA . PRO B 1 7 ? 16.547 21.797 -40.625 1 29.28 7 PRO B CA 1
ATOM 3413 C C . PRO B 1 7 ? 15.953 20.406 -40.344 1 29.28 7 PRO B C 1
ATOM 3415 O O . PRO B 1 7 ? 16.203 19.812 -39.312 1 29.28 7 PRO B O 1
ATOM 3418 N N . ARG B 1 8 ? 14.734 20.125 -40.906 1 31.61 8 ARG B N 1
ATOM 3419 C CA . ARG B 1 8 ? 14.016 18.859 -41.062 1 31.61 8 ARG B CA 1
ATOM 3420 C C . ARG B 1 8 ? 14.859 17.828 -41.781 1 31.61 8 ARG B C 1
ATOM 3422 O O . ARG B 1 8 ? 14.945 17.844 -43 1 31.61 8 ARG B O 1
ATOM 3429 N N . HIS B 1 9 ? 16.047 17.562 -41.438 1 28.53 9 HIS B N 1
ATOM 3430 C CA . HIS B 1 9 ? 16.656 16.453 -42.156 1 28.53 9 HIS B CA 1
ATOM 3431 C C . HIS B 1 9 ? 15.734 15.234 -42.188 1 28.53 9 HIS B C 1
ATOM 3433 O O . HIS B 1 9 ? 15.43 14.656 -41.156 1 28.53 9 HIS B O 1
ATOM 3439 N N . ARG B 1 10 ? 14.75 15.219 -43.188 1 30.2 10 ARG B N 1
ATOM 3440 C CA . ARG B 1 10 ? 13.953 14.055 -43.562 1 30.2 10 ARG B CA 1
ATOM 3441 C C . ARG B 1 10 ? 14.836 12.828 -43.781 1 30.2 10 ARG B C 1
ATOM 3443 O O . ARG B 1 10 ? 15.773 12.859 -44.562 1 30.2 10 ARG B O 1
ATOM 3450 N N . VAL B 1 11 ? 15.07 12.055 -42.844 1 32.31 11 VAL B N 1
ATOM 3451 C CA . VAL B 1 11 ? 15.648 10.734 -43.062 1 32.31 11 VAL B CA 1
ATOM 3452 C C . VAL B 1 11 ? 14.961 10.047 -44.219 1 32.31 11 VAL B C 1
ATOM 3454 O O . VAL B 1 11 ? 13.773 9.734 -44.156 1 32.31 11 VAL B O 1
ATOM 3457 N N . ARG B 1 12 ? 15.258 10.445 -45.594 1 30.36 12 ARG B N 1
ATOM 3458 C CA . ARG B 1 12 ? 14.773 9.789 -46.812 1 30.36 12 ARG B CA 1
ATOM 3459 C C . ARG B 1 12 ? 14.914 8.273 -46.688 1 30.36 12 ARG B C 1
ATOM 3461 O O . ARG B 1 12 ? 15.969 7.773 -46.281 1 30.36 12 ARG B O 1
ATOM 3468 N N . PRO B 1 13 ? 13.828 7.605 -46.781 1 34.84 13 PRO B N 1
ATOM 3469 C CA . PRO B 1 13 ? 13.852 6.141 -46.812 1 34.84 13 PRO B CA 1
ATOM 3470 C C . PRO B 1 13 ? 14.828 5.578 -47.844 1 34.84 13 PRO B C 1
ATOM 3472 O O . PRO B 1 13 ? 15.031 6.184 -48.906 1 34.84 13 PRO B O 1
ATOM 3475 N N . LEU B 1 14 ? 15.883 4.992 -47.469 1 35.62 14 LEU B N 1
ATOM 3476 C CA . LEU B 1 14 ? 16.734 4.289 -48.406 1 35.62 14 LEU B CA 1
ATOM 3477 C C . LEU B 1 14 ? 15.914 3.506 -49.438 1 35.62 14 LEU B C 1
ATOM 3479 O O . LEU B 1 14 ? 14.836 3.008 -49.094 1 35.62 14 LEU B O 1
ATOM 3483 N N . PRO B 1 15 ? 16.109 3.666 -50.781 1 34.72 15 PRO B N 1
ATOM 3484 C CA . PRO B 1 15 ? 15.398 2.914 -51.812 1 34.72 15 PRO B CA 1
ATOM 3485 C C . PRO B 1 15 ? 15.352 1.414 -51.531 1 34.72 15 PRO B C 1
ATOM 3487 O O . PRO B 1 15 ? 16.297 0.867 -50.938 1 34.72 15 PRO B O 1
ATOM 3490 N N . PRO B 1 16 ? 14.266 0.773 -51.562 1 38.78 16 PRO B N 1
ATOM 3491 C CA . PRO B 1 16 ? 14.023 -0.637 -51.25 1 38.78 16 PRO B CA 1
ATOM 3492 C C . PRO B 1 16 ? 15.062 -1.568 -51.875 1 38.78 16 PRO B C 1
ATOM 3494 O O . PRO B 1 16 ? 15.336 -2.643 -51.344 1 38.78 16 PRO B O 1
ATOM 3497 N N . GLY B 1 17 ? 15.484 -1.393 -53.156 1 37.84 17 GLY B N 1
ATOM 3498 C CA . GLY B 1 17 ? 16.109 -2.379 -54.031 1 37.84 17 GLY B CA 1
ATOM 3499 C C . GLY B 1 17 ? 17.594 -2.518 -53.781 1 37.84 17 GLY B C 1
ATOM 3500 O O . GLY B 1 17 ? 18.312 -3.094 -54.625 1 37.84 17 GLY B O 1
ATOM 3501 N N . LEU B 1 18 ? 18.203 -1.648 -53.094 1 35.09 18 LEU B N 1
ATOM 3502 C CA . LEU B 1 18 ? 19.656 -1.853 -53.219 1 35.09 18 LEU B CA 1
ATOM 3503 C C . LEU B 1 18 ? 20.062 -3.158 -52.531 1 35.09 18 LEU B C 1
ATOM 3505 O O . LEU B 1 18 ? 19.875 -3.334 -51.344 1 35.09 18 LEU B O 1
ATOM 3509 N N . ASN B 1 19 ? 20.094 -4.246 -53.281 1 38.41 19 ASN B N 1
ATOM 3510 C CA . ASN B 1 19 ? 20.812 -5.48 -52.969 1 38.41 19 ASN B CA 1
ATOM 3511 C C . ASN B 1 19 ? 22.188 -5.199 -52.375 1 38.41 19 ASN B C 1
ATOM 3513 O O . ASN B 1 19 ? 23.172 -5.094 -53.094 1 38.41 19 ASN B O 1
ATOM 3517 N N . LEU B 1 20 ? 22.281 -4.297 -51.5 1 41.75 20 LEU B N 1
ATOM 3518 C CA . LEU B 1 20 ? 23.609 -4.066 -50.938 1 41.75 20 LEU B CA 1
ATOM 3519 C C . LEU B 1 20 ? 24.172 -5.348 -50.344 1 41.75 20 LEU B C 1
ATOM 3521 O O . LEU B 1 20 ? 23.438 -6.18 -49.812 1 41.75 20 LEU B O 1
ATOM 3525 N N . ALA B 1 21 ? 25.375 -5.676 -50.688 1 48.88 21 ALA B N 1
ATOM 3526 C CA . ALA B 1 21 ? 26.125 -6.75 -50.062 1 48.88 21 ALA B CA 1
ATOM 3527 C C . ALA B 1 21 ? 25.891 -6.77 -48.562 1 48.88 21 ALA B C 1
ATOM 3529 O O . ALA B 1 21 ? 25.656 -5.723 -47.938 1 48.88 21 ALA B O 1
ATOM 3530 N N . PRO B 1 22 ? 25.719 -7.965 -48.031 1 52.34 22 PRO B N 1
ATOM 3531 C CA . PRO B 1 22 ? 25.422 -8.133 -46.625 1 52.34 22 PRO B CA 1
ATOM 3532 C C . PRO B 1 22 ? 26.203 -7.16 -45.75 1 52.34 22 PRO B C 1
ATOM 3534 O O . PRO B 1 22 ? 25.641 -6.625 -44.781 1 52.34 22 PRO B O 1
ATOM 3537 N N . ALA B 1 23 ? 27.438 -6.922 -46.094 1 52.41 23 ALA B N 1
ATOM 3538 C CA . ALA B 1 23 ? 28.281 -6.016 -45.312 1 52.41 23 ALA B CA 1
ATOM 3539 C C . ALA B 1 23 ? 27.781 -4.578 -45.406 1 52.41 23 ALA B C 1
ATOM 3541 O O . ALA B 1 23 ? 27.828 -3.83 -44.438 1 52.41 23 ALA B O 1
ATOM 3542 N N . LEU B 1 24 ? 27.344 -4.273 -46.562 1 50.28 24 LEU B N 1
ATOM 3543 C CA . LEU B 1 24 ? 26.859 -2.914 -46.75 1 50.28 24 LEU B CA 1
ATOM 3544 C C . LEU B 1 24 ? 25.516 -2.701 -46.062 1 50.28 24 LEU B C 1
ATOM 3546 O O . LEU B 1 24 ? 25.25 -1.612 -45.562 1 50.28 24 LEU B O 1
ATOM 3550 N N . LYS B 1 25 ? 24.828 -3.754 -46.031 1 58.47 25 LYS B N 1
ATOM 3551 C CA . LYS B 1 25 ? 23.562 -3.689 -45.281 1 58.47 25 LYS B CA 1
ATOM 3552 C C . LYS B 1 25 ? 23.797 -3.471 -43.812 1 58.47 25 LYS B C 1
ATOM 3554 O O . LYS B 1 25 ? 23.078 -2.695 -43.156 1 58.47 25 LYS B O 1
ATOM 3559 N N . ASP B 1 26 ? 24.812 -4.117 -43.438 1 65.19 26 ASP B N 1
ATOM 3560 C CA . ASP B 1 26 ? 25.141 -3.98 -42 1 65.19 26 ASP B CA 1
ATOM 3561 C C . ASP B 1 26 ? 25.609 -2.561 -41.688 1 65.19 26 ASP B C 1
ATOM 3563 O O . ASP B 1 26 ? 25.25 -2.004 -40.656 1 65.19 26 ASP B O 1
ATOM 3567 N N . LEU B 1 27 ? 26.453 -2.016 -42.594 1 62.53 27 LEU B N 1
ATOM 3568 C CA . LEU B 1 27 ? 26.922 -0.65 -42.375 1 62.53 27 LEU B CA 1
ATOM 3569 C C . LEU B 1 27 ? 25.766 0.342 -42.438 1 62.53 27 LEU B C 1
ATOM 3571 O O . LEU B 1 27 ? 25.719 1.291 -41.656 1 62.53 27 LEU B O 1
ATOM 3575 N N . ALA B 1 28 ? 24.938 0.017 -43.375 1 66.31 28 ALA B N 1
ATOM 3576 C CA . ALA B 1 28 ? 23.766 0.884 -43.531 1 66.31 28 ALA B CA 1
ATOM 3577 C C . ALA B 1 28 ? 22.891 0.813 -42.281 1 66.31 28 ALA B C 1
ATOM 3579 O O . ALA B 1 28 ? 22.375 1.834 -41.812 1 66.31 28 ALA B O 1
ATOM 3580 N N . ARG B 1 29 ? 22.859 -0.38 -41.844 1 75.69 29 ARG B N 1
ATOM 3581 C CA . ARG B 1 29 ? 22.047 -0.57 -40.656 1 75.69 29 ARG B CA 1
ATOM 3582 C C . ARG B 1 29 ? 22.641 0.17 -39.469 1 75.69 29 ARG B C 1
ATOM 3584 O O . ARG B 1 29 ? 21.922 0.826 -38.688 1 75.69 29 ARG B O 1
ATOM 3591 N N . ASP B 1 30 ? 23.953 0.089 -39.375 1 78.38 30 ASP B N 1
ATOM 3592 C CA . ASP B 1 30 ? 24.625 0.742 -38.281 1 78.38 30 ASP B CA 1
ATOM 3593 C C . ASP B 1 30 ? 24.484 2.26 -38.344 1 78.38 30 ASP B C 1
ATOM 3595 O O . ASP B 1 30 ? 24.281 2.924 -37.344 1 78.38 30 ASP B O 1
ATOM 3599 N N . SER B 1 31 ? 24.656 2.678 -39.562 1 74.06 31 SER B N 1
ATOM 3600 C CA . SER B 1 31 ? 24.5 4.117 -39.75 1 74.06 31 SER B CA 1
ATOM 3601 C C . SER B 1 31 ? 23.078 4.562 -39.469 1 74.06 31 SER B C 1
ATOM 3603 O O . SER B 1 31 ? 22.859 5.617 -38.875 1 74.06 31 SER B O 1
ATOM 3605 N N . PHE B 1 32 ? 22.234 3.742 -39.969 1 76.81 32 PHE B N 1
ATOM 3606 C CA . PHE B 1 32 ? 20.828 4.035 -39.719 1 76.81 32 PHE B CA 1
ATOM 3607 C C . PHE B 1 32 ? 20.531 4.062 -38.219 1 76.81 32 PHE B C 1
ATOM 3609 O O . PHE B 1 32 ? 19.875 4.984 -37.75 1 76.81 32 PHE B O 1
ATOM 3616 N N . ARG B 1 33 ? 20.969 3.066 -37.5 1 84.62 33 ARG B N 1
ATOM 3617 C CA . ARG B 1 33 ? 20.797 2.99 -36.062 1 84.62 33 ARG B CA 1
ATOM 3618 C C . ARG B 1 33 ? 21.297 4.266 -35.375 1 84.62 33 ARG B C 1
ATOM 3620 O O . ARG B 1 33 ? 20.578 4.859 -34.562 1 84.62 33 ARG B O 1
ATOM 3627 N N . PHE B 1 34 ? 22.438 4.605 -35.75 1 81.94 34 PHE B N 1
ATOM 3628 C CA . PHE B 1 34 ? 23.078 5.758 -35.156 1 81.94 34 PHE B CA 1
ATOM 3629 C C . PHE B 1 34 ? 22.25 7.016 -35.344 1 81.94 34 PHE B C 1
ATOM 3631 O O . PHE B 1 34 ? 22.031 7.777 -34.406 1 81.94 34 PHE B O 1
ATOM 3638 N N . THR B 1 35 ? 21.844 7.211 -36.531 1 77.31 35 THR B N 1
ATOM 3639 C CA . THR B 1 35 ? 21.047 8.391 -36.844 1 77.31 35 THR B CA 1
ATOM 3640 C C . THR B 1 35 ? 19.719 8.367 -36.125 1 77.31 35 THR B C 1
ATOM 3642 O O . THR B 1 35 ? 19.266 9.391 -35.594 1 77.31 35 THR B O 1
ATOM 3645 N N . LEU B 1 36 ? 19.141 7.262 -36.156 1 79.56 36 LEU B N 1
ATOM 3646 C CA . LEU B 1 36 ? 17.844 7.117 -35.5 1 79.56 36 LEU B CA 1
ATOM 3647 C C . LEU B 1 36 ? 17.953 7.441 -34 1 79.56 36 LEU B C 1
ATOM 3649 O O . LEU B 1 36 ? 17.141 8.211 -33.469 1 79.56 36 LEU B O 1
ATOM 3653 N N . LEU B 1 37 ? 18.906 6.895 -33.375 1 83.69 37 LEU B N 1
ATOM 3654 C CA . LEU B 1 37 ? 19.062 7.07 -31.922 1 83.69 37 LEU B CA 1
ATOM 3655 C C . LEU B 1 37 ? 19.359 8.531 -31.594 1 83.69 37 LEU B C 1
ATOM 3657 O O . LEU B 1 37 ? 18.812 9.07 -30.625 1 83.69 37 LEU B O 1
ATOM 3661 N N . LYS B 1 38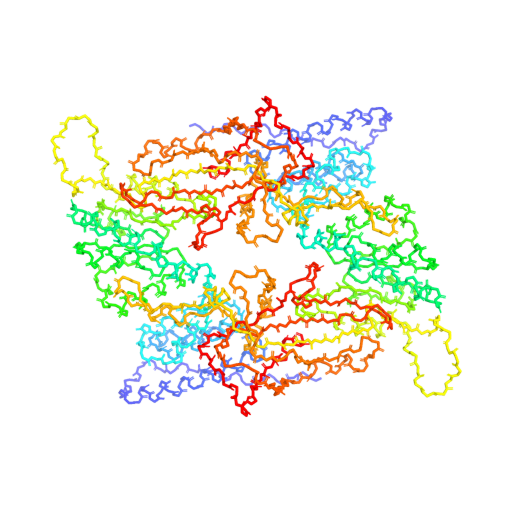 ? 20.188 9.125 -32.406 1 83 38 LYS B N 1
ATOM 3662 C CA . LYS B 1 38 ? 20.5 10.531 -32.188 1 83 38 LYS B CA 1
ATOM 3663 C C . LYS B 1 38 ? 19.266 11.406 -32.375 1 83 38 LYS B C 1
ATOM 3665 O O . LYS B 1 38 ? 19.031 12.32 -31.609 1 83 38 LYS B O 1
ATOM 3670 N N . TRP B 1 39 ? 18.625 11.094 -33.469 1 82 39 TRP B N 1
ATOM 3671 C CA . TRP B 1 39 ? 17.422 11.859 -33.75 1 82 39 TRP B CA 1
ATOM 3672 C C . TRP B 1 39 ? 16.375 11.664 -32.688 1 82 39 TRP B C 1
ATOM 3674 O O . TRP B 1 39 ? 15.703 12.617 -32.281 1 82 39 TRP B O 1
ATOM 3684 N N . ALA B 1 40 ? 16.203 10.484 -32.25 1 82.88 40 ALA B N 1
ATOM 3685 C CA . ALA B 1 40 ? 15.219 10.18 -31.188 1 82.88 40 ALA B CA 1
ATOM 3686 C C . ALA B 1 40 ? 15.555 10.922 -29.906 1 82.88 40 ALA B C 1
ATOM 3688 O O . ALA B 1 40 ? 14.656 11.453 -29.234 1 82.88 40 ALA B O 1
ATOM 3689 N N . ASP B 1 41 ? 16.781 10.969 -29.625 1 85.94 41 ASP B N 1
ATOM 3690 C CA . ASP B 1 41 ? 17.219 11.688 -28.422 1 85.94 41 ASP B CA 1
ATOM 3691 C C . ASP B 1 41 ? 16.906 13.172 -28.531 1 85.94 41 ASP B C 1
ATOM 3693 O O . ASP B 1 41 ? 16.531 13.812 -27.547 1 85.94 41 ASP B O 1
ATOM 3697 N N . GLU B 1 42 ? 17.109 13.664 -29.656 1 81.69 42 GLU B N 1
ATOM 3698 C CA . GLU B 1 42 ? 16.797 15.07 -29.891 1 81.69 42 GLU B CA 1
ATOM 3699 C C . GLU B 1 42 ? 15.312 15.344 -29.734 1 81.69 42 GLU B C 1
ATOM 3701 O O . GLU B 1 42 ? 14.914 16.344 -29.125 1 81.69 42 GLU B O 1
ATOM 3706 N N . LEU B 1 43 ? 14.578 14.5 -30.406 1 83.31 43 LEU B N 1
ATOM 3707 C CA . LEU B 1 43 ? 13.125 14.656 -30.312 1 83.31 43 LEU B CA 1
ATOM 3708 C C . LEU B 1 43 ? 12.648 14.547 -28.875 1 83.31 43 LEU B C 1
ATOM 3710 O O . LEU B 1 43 ? 11.758 15.297 -28.453 1 83.31 43 LEU B O 1
ATOM 3714 N N . ASP B 1 44 ? 13.219 13.602 -28.125 1 83.44 44 ASP B N 1
ATOM 3715 C CA . ASP B 1 44 ? 12.898 13.438 -26.703 1 83.44 44 ASP B CA 1
ATOM 3716 C C . ASP B 1 44 ? 13.227 14.703 -25.922 1 83.44 44 ASP B C 1
ATOM 3718 O O . ASP B 1 44 ? 12.43 15.141 -25.078 1 83.44 44 ASP B O 1
ATOM 3722 N N . GLY B 1 45 ? 14.289 15.281 -26.172 1 81.62 45 GLY B N 1
ATOM 3723 C CA . GLY B 1 45 ? 14.742 16.484 -25.484 1 81.62 45 GLY B CA 1
ATOM 3724 C C . GLY B 1 45 ? 13.805 17.656 -25.656 1 81.62 45 GLY B C 1
ATOM 3725 O O . GLY B 1 45 ? 13.648 18.469 -24.75 1 81.62 45 GLY B O 1
ATOM 3726 N N . VAL B 1 46 ? 13.148 17.719 -26.75 1 82.44 46 VAL B N 1
ATOM 3727 C CA . VAL B 1 46 ? 12.273 18.859 -27.031 1 82.44 46 VAL B CA 1
ATOM 3728 C C . VAL B 1 46 ? 10.82 18.469 -26.781 1 82.44 46 VAL B C 1
ATOM 3730 O O . VAL B 1 46 ? 9.906 19.25 -27.047 1 82.44 46 VAL B O 1
ATOM 3733 N N . GLY B 1 47 ? 10.57 17.25 -26.469 1 84.5 47 GLY B N 1
ATOM 3734 C CA . GLY B 1 47 ? 9.25 16.812 -26.047 1 84.5 47 GLY B CA 1
ATOM 3735 C C . GLY B 1 47 ? 8.344 16.438 -27.203 1 84.5 47 GLY B C 1
ATOM 3736 O O . GLY B 1 47 ? 7.121 16.438 -27.078 1 84.5 47 GLY B O 1
ATOM 3737 N N . ARG B 1 48 ? 8.891 16.359 -28.422 1 84.75 48 ARG B N 1
ATOM 3738 C CA . ARG B 1 48 ? 8.117 15.914 -29.578 1 84.75 48 ARG B CA 1
ATOM 3739 C C . ARG B 1 48 ? 7.949 14.398 -29.562 1 84.75 48 ARG B C 1
ATOM 3741 O O . ARG B 1 48 ? 8.461 13.703 -30.453 1 84.75 48 ARG B O 1
ATOM 3748 N N . ILE B 1 49 ? 7.172 13.938 -28.797 1 86.25 49 ILE B N 1
ATOM 3749 C CA . ILE B 1 49 ? 7.062 12.531 -28.422 1 86.25 49 ILE B CA 1
ATOM 3750 C C . ILE B 1 49 ? 6.375 11.758 -29.547 1 86.25 49 ILE B C 1
ATOM 3752 O O . ILE B 1 49 ? 6.773 10.633 -29.875 1 86.25 49 ILE B O 1
ATOM 3756 N N . GLN B 1 50 ? 5.375 12.297 -30.109 1 85 50 GLN B N 1
ATOM 3757 C CA . GLN B 1 50 ? 4.68 11.609 -31.188 1 85 50 GLN B CA 1
ATOM 3758 C C . GLN B 1 50 ? 5.617 11.336 -32.344 1 85 50 GLN B C 1
ATOM 3760 O O . GLN B 1 50 ? 5.621 10.234 -32.906 1 85 50 GLN B O 1
ATOM 3765 N N . GLU B 1 51 ? 6.352 12.281 -32.75 1 83.38 51 GLU B N 1
ATOM 3766 C CA . GLU B 1 51 ? 7.301 12.117 -33.844 1 83.38 51 GLU B CA 1
ATOM 3767 C C . GLU B 1 51 ? 8.383 11.094 -33.5 1 83.38 51 GLU B C 1
ATOM 3769 O O . GLU B 1 51 ? 8.836 10.344 -34.344 1 83.38 51 GLU B O 1
ATOM 3774 N N . LEU B 1 52 ? 8.75 11.141 -32.312 1 87.62 52 LEU B N 1
ATOM 3775 C CA . LEU B 1 52 ? 9.727 10.18 -31.797 1 87.62 52 LEU B CA 1
ATOM 3776 C C . LEU B 1 52 ? 9.242 8.75 -32.031 1 87.62 52 LEU B C 1
ATOM 3778 O O . LEU B 1 52 ? 9.953 7.938 -32.625 1 87.62 52 LEU B O 1
ATOM 3782 N N . PHE B 1 53 ? 8.062 8.477 -31.703 1 87.62 53 PHE B N 1
ATOM 3783 C CA . PHE B 1 53 ? 7.547 7.117 -31.828 1 87.62 53 PHE B CA 1
ATOM 3784 C C . PHE B 1 53 ? 7.242 6.781 -33.281 1 87.62 53 PHE B C 1
ATOM 3786 O O . PHE B 1 53 ? 7.395 5.633 -33.688 1 87.62 53 PHE B O 1
ATOM 3793 N N . ASP B 1 54 ? 6.902 7.789 -33.969 1 84.44 54 ASP B N 1
ATOM 3794 C CA . ASP B 1 54 ? 6.727 7.574 -35.406 1 84.44 54 ASP B CA 1
ATOM 3795 C C . ASP B 1 54 ? 8.023 7.117 -36.062 1 84.44 54 ASP B C 1
ATOM 3797 O O . ASP B 1 54 ? 8.016 6.234 -36.938 1 84.44 54 ASP B O 1
ATOM 3801 N N . CYS B 1 55 ? 9.039 7.754 -35.719 1 85.12 55 CYS B N 1
ATOM 3802 C CA . CYS B 1 55 ? 10.352 7.387 -36.25 1 85.12 55 CYS B CA 1
ATOM 3803 C C . CYS B 1 55 ? 10.68 5.934 -35.906 1 85.12 55 CYS B C 1
ATOM 3805 O O . CYS B 1 55 ? 11.18 5.199 -36.75 1 85.12 55 CYS B O 1
ATOM 3807 N N . TYR B 1 56 ? 10.398 5.535 -34.719 1 88.69 56 TYR B N 1
ATOM 3808 C CA . TYR B 1 56 ? 10.68 4.164 -34.312 1 88.69 56 TYR B CA 1
ATOM 3809 C C . TYR B 1 56 ? 9.773 3.184 -35.062 1 88.69 56 TYR B C 1
ATOM 3811 O O . TYR B 1 56 ? 10.211 2.104 -35.469 1 88.69 56 TYR B O 1
ATOM 3819 N N . GLU B 1 57 ? 8.578 3.561 -35.219 1 85.31 57 GLU B N 1
ATOM 3820 C CA . GLU B 1 57 ? 7.656 2.695 -35.938 1 85.31 57 GLU B CA 1
ATOM 3821 C C . GLU B 1 57 ? 8.125 2.486 -37.375 1 85.31 57 GLU B C 1
ATOM 3823 O O . GLU B 1 57 ? 8.07 1.368 -37.906 1 85.31 57 GLU B O 1
ATOM 3828 N N . GLN B 1 58 ? 8.508 3.535 -37.938 1 82 58 GLN B N 1
ATOM 3829 C CA . GLN B 1 58 ? 9.031 3.443 -39.281 1 82 58 GLN B CA 1
ATOM 3830 C C . GLN B 1 58 ? 10.297 2.598 -39.344 1 82 58 GLN B C 1
ATOM 3832 O O . GLN B 1 58 ? 10.484 1.786 -40.25 1 82 58 GLN B O 1
ATOM 3837 N N . ALA B 1 59 ? 11.133 2.828 -38.438 1 86.38 59 ALA B N 1
ATOM 3838 C CA . ALA B 1 59 ? 12.367 2.055 -38.344 1 86.38 59 ALA B CA 1
ATOM 3839 C C . ALA B 1 59 ? 12.078 0.567 -38.188 1 86.38 59 ALA B C 1
ATOM 3841 O O . ALA B 1 59 ? 12.727 -0.274 -38.812 1 86.38 59 ALA B O 1
ATOM 3842 N N . LEU B 1 60 ? 11.086 0.256 -37.406 1 87.38 60 LEU B N 1
ATOM 3843 C CA . LEU B 1 60 ? 10.75 -1.136 -37.125 1 87.38 60 LEU B CA 1
ATOM 3844 C C . LEU B 1 60 ? 10.023 -1.771 -38.312 1 87.38 60 LEU B C 1
ATOM 3846 O O . LEU B 1 60 ? 10.023 -2.996 -38.438 1 87.38 60 LEU B O 1
ATOM 3850 N N . GLU B 1 61 ? 9.461 -0.945 -39.062 1 83.56 61 GLU B N 1
ATOM 3851 C CA . GLU B 1 61 ? 8.914 -1.455 -40.312 1 83.56 61 GLU B CA 1
ATOM 3852 C C . GLU B 1 61 ? 10.031 -1.876 -41.281 1 83.56 61 GLU B C 1
ATOM 3854 O O . GLU B 1 61 ? 9.906 -2.877 -42 1 83.56 61 GLU B O 1
ATOM 3859 N N . LEU B 1 62 ? 11.039 -1.13 -41.281 1 80.56 62 LEU B N 1
ATOM 3860 C CA . LEU B 1 62 ? 12.188 -1.393 -42.156 1 80.56 62 LEU B CA 1
ATOM 3861 C C . LEU B 1 62 ? 13.062 -2.504 -41.594 1 80.56 62 LEU B C 1
ATOM 3863 O O . LEU B 1 62 ? 13.586 -3.336 -42.344 1 80.56 62 LEU B O 1
ATOM 3867 N N . PHE B 1 63 ? 13.211 -2.482 -40.25 1 87.5 63 PHE B N 1
ATOM 3868 C CA . PHE B 1 63 ? 14.047 -3.469 -39.562 1 87.5 63 PHE B CA 1
ATOM 3869 C C . PHE B 1 63 ? 13.312 -4.07 -38.375 1 87.5 63 PHE B C 1
ATOM 3871 O O . PHE B 1 63 ? 13.68 -3.818 -37.219 1 87.5 63 PHE B O 1
ATOM 3878 N N . PRO B 1 64 ? 12.43 -4.996 -38.562 1 85.56 64 PRO B N 1
ATOM 3879 C CA . PRO B 1 64 ? 11.57 -5.504 -37.5 1 85.56 64 PRO B CA 1
ATOM 3880 C C . PRO B 1 64 ? 12.328 -6.375 -36.5 1 85.56 64 PRO B C 1
ATOM 3882 O O . PRO B 1 64 ? 11.891 -6.527 -35.375 1 85.56 64 PRO B O 1
ATOM 3885 N N . LYS B 1 65 ? 13.492 -6.898 -36.938 1 90.56 65 LYS B N 1
ATOM 3886 C CA . LYS B 1 65 ? 14.211 -7.82 -36.062 1 90.56 65 LYS B CA 1
ATOM 3887 C C . LYS B 1 65 ? 15.516 -7.203 -35.562 1 90.56 65 LYS B C 1
ATOM 3889 O O . LYS B 1 65 ? 16.5 -7.91 -35.344 1 90.56 65 LYS B O 1
ATOM 3894 N N . ASP B 1 66 ? 15.523 -5.969 -35.531 1 90.5 66 ASP B N 1
ATOM 3895 C CA . ASP B 1 66 ? 16.719 -5.305 -35 1 90.5 66 ASP B CA 1
ATOM 3896 C C . ASP B 1 66 ? 16.641 -5.113 -33.5 1 90.5 66 ASP B C 1
ATOM 3898 O O . ASP B 1 66 ? 15.867 -4.281 -33 1 90.5 66 ASP B O 1
ATOM 3902 N N . GLU B 1 67 ? 17.469 -5.797 -32.719 1 92.62 67 GLU B N 1
ATOM 3903 C CA . GLU B 1 67 ? 17.422 -5.801 -31.266 1 92.62 67 GLU B CA 1
ATOM 3904 C C . GLU B 1 67 ? 17.797 -4.434 -30.688 1 92.62 67 GLU B C 1
ATOM 3906 O O . GLU B 1 67 ? 17.266 -4.031 -29.656 1 92.62 67 GLU B O 1
ATOM 3911 N N . VAL B 1 68 ? 18.656 -3.717 -31.391 1 91.69 68 VAL B N 1
ATOM 3912 C CA . VAL B 1 68 ? 19.125 -2.43 -30.891 1 91.69 68 VAL B CA 1
ATOM 3913 C C . VAL B 1 68 ? 18 -1.4 -30.969 1 91.69 68 VAL B C 1
ATOM 3915 O O . VAL B 1 68 ? 17.781 -0.637 -30.031 1 91.69 68 VAL B O 1
ATOM 3918 N N . ILE B 1 69 ? 17.312 -1.405 -32.094 1 90.19 69 ILE B N 1
ATOM 3919 C CA . ILE B 1 69 ? 16.219 -0.466 -32.281 1 90.19 69 ILE B CA 1
ATOM 3920 C C . ILE B 1 69 ? 15.094 -0.765 -31.312 1 90.19 69 ILE B C 1
ATOM 3922 O O . ILE B 1 69 ? 14.555 0.147 -30.672 1 90.19 69 ILE B O 1
ATOM 3926 N N . VAL B 1 70 ? 14.789 -2.01 -31.172 1 92.38 70 VAL B N 1
ATOM 3927 C CA . VAL B 1 70 ? 13.727 -2.438 -30.281 1 92.38 70 VAL B CA 1
ATOM 3928 C C . VAL B 1 70 ? 14.078 -2.047 -28.844 1 92.38 70 VAL B C 1
ATOM 3930 O O . VAL B 1 70 ? 13.234 -1.506 -28.109 1 92.38 70 VAL B O 1
ATOM 3933 N N . ASN B 1 71 ? 15.258 -2.27 -28.438 1 93.56 71 ASN B N 1
ATOM 3934 C CA . ASN B 1 71 ? 15.727 -1.924 -27.094 1 93.56 71 ASN B CA 1
ATOM 3935 C C . ASN B 1 71 ? 15.68 -0.417 -26.859 1 93.56 71 ASN B C 1
ATOM 3937 O O . ASN B 1 71 ? 15.289 0.035 -25.781 1 93.56 71 ASN B O 1
ATOM 3941 N N . SER B 1 72 ? 16.141 0.284 -27.859 1 91.44 72 SER B N 1
ATOM 3942 C CA . SER B 1 72 ? 16.156 1.738 -27.734 1 91.44 72 SER B CA 1
ATOM 3943 C C . SER B 1 72 ? 14.75 2.297 -27.562 1 91.44 72 SER B C 1
ATOM 3945 O O . SER B 1 72 ? 14.531 3.219 -26.781 1 91.44 72 SER B O 1
ATOM 3947 N N . MET B 1 73 ? 13.852 1.797 -28.312 1 90 73 MET B N 1
ATOM 3948 C CA . MET B 1 73 ? 12.461 2.203 -28.156 1 90 73 MET B CA 1
ATOM 3949 C C . MET B 1 73 ? 11.977 1.953 -26.734 1 90 73 MET B C 1
ATOM 3951 O O . MET B 1 73 ? 11.297 2.797 -26.141 1 90 73 MET B O 1
ATOM 3955 N N . GLY B 1 74 ? 12.305 0.785 -26.188 1 91.12 74 GLY B N 1
ATOM 3956 C CA . GLY B 1 74 ? 11.969 0.472 -24.797 1 91.12 74 GLY B CA 1
ATOM 3957 C C . GLY B 1 74 ? 12.5 1.489 -23.812 1 91.12 74 GLY B C 1
ATOM 3958 O O . GLY B 1 74 ? 11.82 1.843 -22.844 1 91.12 74 GLY B O 1
ATOM 3959 N N . GLU B 1 75 ? 13.719 1.979 -24.047 1 90.25 75 GLU B N 1
ATOM 3960 C CA . GLU B 1 75 ? 14.336 2.957 -23.172 1 90.25 75 GLU B CA 1
ATOM 3961 C C . GLU B 1 75 ? 13.531 4.254 -23.125 1 90.25 75 GLU B C 1
ATOM 3963 O O . GLU B 1 75 ? 13.352 4.844 -22.062 1 90.25 75 GLU B O 1
ATOM 3968 N N . HIS B 1 76 ? 13.078 4.652 -24.234 1 87.5 76 HIS B N 1
ATOM 3969 C CA . HIS B 1 76 ? 12.266 5.863 -24.281 1 87.5 76 HIS B CA 1
ATOM 3970 C C . HIS B 1 76 ? 10.914 5.645 -23.609 1 87.5 76 HIS B C 1
ATOM 3972 O O . HIS B 1 76 ? 10.43 6.523 -22.891 1 87.5 76 HIS B O 1
ATOM 3978 N N . LEU B 1 77 ? 10.328 4.531 -23.875 1 86.5 77 LEU B N 1
ATOM 3979 C CA . LEU B 1 77 ? 9.07 4.191 -23.219 1 86.5 77 LEU B CA 1
ATOM 3980 C C . LEU B 1 77 ? 9.219 4.199 -21.703 1 86.5 77 LEU B C 1
ATOM 3982 O O . LEU B 1 77 ? 8.359 4.723 -21 1 86.5 77 LEU B O 1
ATOM 3986 N N . PHE B 1 78 ? 10.25 3.748 -21.219 1 87.38 78 PHE B N 1
ATOM 3987 C CA . PHE B 1 78 ? 10.508 3.697 -19.797 1 87.38 78 PHE B CA 1
ATOM 3988 C C . PHE B 1 78 ? 10.633 5.102 -19.219 1 87.38 78 PHE B C 1
ATOM 3990 O O . PHE B 1 78 ? 10.062 5.398 -18.156 1 87.38 78 PHE B O 1
ATOM 3997 N N . ARG B 1 79 ? 11.367 5.832 -19.922 1 81.44 79 ARG B N 1
ATOM 3998 C CA . ARG B 1 79 ? 11.562 7.207 -19.469 1 81.44 79 ARG B CA 1
ATOM 3999 C C . ARG B 1 79 ? 10.234 7.949 -19.375 1 81.44 79 ARG B C 1
ATOM 4001 O O . ARG B 1 79 ? 10.047 8.805 -18.516 1 81.44 79 ARG B O 1
ATOM 4008 N N . MET B 1 80 ? 9.359 7.539 -20.219 1 77.31 80 MET B N 1
ATOM 4009 C CA . MET B 1 80 ? 8.055 8.203 -20.266 1 77.31 80 MET B CA 1
ATOM 4010 C C . MET B 1 80 ? 7.074 7.551 -19.297 1 77.31 80 MET B C 1
ATOM 4012 O O . MET B 1 80 ? 5.918 7.969 -19.203 1 77.31 80 MET B O 1
ATOM 4016 N N . GLY B 1 81 ? 7.457 6.43 -18.641 1 77.38 81 GLY B N 1
ATOM 4017 C CA . GLY B 1 81 ? 6.629 5.836 -17.594 1 77.38 81 GLY B CA 1
ATOM 4018 C C . GLY B 1 81 ? 5.832 4.641 -18.078 1 77.38 81 GLY B C 1
ATOM 4019 O O . GLY B 1 81 ? 5.059 4.055 -17.328 1 77.38 81 GLY B O 1
ATOM 4020 N N . PHE B 1 82 ? 5.934 4.387 -19.328 1 81.06 82 PHE B N 1
ATOM 4021 C CA . PHE B 1 82 ? 5.238 3.219 -19.859 1 81.06 82 PHE B CA 1
ATOM 4022 C C . PHE B 1 82 ? 6.012 1.941 -19.547 1 81.06 82 PHE B C 1
ATOM 4024 O O . PHE B 1 82 ? 6.598 1.332 -20.453 1 81.06 82 PHE B O 1
ATOM 4031 N N . ARG B 1 83 ? 5.926 1.51 -18.344 1 83.69 83 ARG B N 1
ATOM 4032 C CA . ARG B 1 83 ? 6.797 0.46 -17.828 1 83.69 83 ARG B CA 1
ATOM 4033 C C . ARG B 1 83 ? 6.449 -0.892 -18.438 1 83.69 83 ARG B C 1
ATOM 4035 O O . ARG B 1 83 ? 7.34 -1.65 -18.828 1 83.69 83 ARG B O 1
ATOM 4042 N N . ASP B 1 84 ? 5.207 -1.212 -18.547 1 83.88 84 ASP B N 1
ATOM 4043 C CA . ASP B 1 84 ? 4.809 -2.492 -19.125 1 83.88 84 ASP B CA 1
ATOM 4044 C C . ASP B 1 84 ? 5.281 -2.615 -20.562 1 83.88 84 ASP B C 1
ATOM 4046 O O . ASP B 1 84 ? 5.852 -3.637 -20.953 1 83.88 84 ASP B O 1
ATOM 4050 N N . GLU B 1 85 ? 5.031 -1.572 -21.297 1 87.06 85 GLU B N 1
ATOM 4051 C CA . GLU B 1 85 ? 5.426 -1.575 -22.703 1 87.06 85 GLU B CA 1
ATOM 4052 C C . GLU B 1 85 ? 6.945 -1.64 -22.844 1 87.06 85 GLU B C 1
ATOM 4054 O O . GLU B 1 85 ? 7.457 -2.33 -23.734 1 87.06 85 GLU B O 1
ATOM 4059 N N . ALA B 1 86 ? 7.598 -0.892 -22.031 1 90.06 86 ALA B N 1
ATOM 4060 C CA . ALA B 1 86 ? 9.055 -0.927 -22.031 1 90.06 86 ALA B CA 1
ATOM 4061 C C . ALA B 1 86 ? 9.57 -2.34 -21.781 1 90.06 86 ALA B C 1
ATOM 4063 O O . ALA B 1 86 ? 10.422 -2.84 -22.516 1 90.06 86 ALA B O 1
ATOM 4064 N N . ALA B 1 87 ? 9.008 -2.957 -20.766 1 88.94 87 ALA B N 1
ATOM 4065 C CA . ALA B 1 87 ? 9.414 -4.316 -20.422 1 88.94 87 ALA B CA 1
ATOM 4066 C C . ALA B 1 87 ? 9.219 -5.262 -21.609 1 88.94 87 ALA B C 1
ATOM 4068 O O . ALA B 1 87 ? 10.086 -6.094 -21.891 1 88.94 87 ALA B O 1
ATOM 4069 N N . ALA B 1 88 ? 8.156 -5.105 -22.25 1 89.25 88 ALA B N 1
ATOM 4070 C CA . ALA B 1 88 ? 7.844 -5.949 -23.391 1 89.25 88 ALA B CA 1
ATOM 4071 C C . ALA B 1 88 ? 8.875 -5.762 -24.5 1 89.25 88 ALA B C 1
ATOM 4073 O O . ALA B 1 88 ? 9.281 -6.727 -25.156 1 89.25 88 ALA B O 1
ATOM 4074 N N . HIS B 1 89 ? 9.281 -4.531 -24.734 1 91.25 89 HIS B N 1
ATOM 4075 C CA . HIS B 1 89 ? 10.266 -4.254 -25.766 1 91.25 89 HIS B CA 1
ATOM 4076 C C . HIS B 1 89 ? 11.641 -4.797 -25.391 1 91.25 89 HIS B C 1
ATOM 4078 O O . HIS B 1 89 ? 12.352 -5.344 -26.234 1 91.25 89 HIS B O 1
ATOM 4084 N N . PHE B 1 90 ? 11.992 -4.676 -24.172 1 92.5 90 PHE B N 1
ATOM 4085 C CA . PHE B 1 90 ? 13.266 -5.219 -23.719 1 92.5 90 PHE B CA 1
ATOM 4086 C C . PHE B 1 90 ? 13.281 -6.738 -23.859 1 92.5 90 PHE B C 1
ATOM 4088 O O . PHE B 1 90 ? 14.273 -7.312 -24.312 1 92.5 90 PHE B O 1
ATOM 4095 N N . TYR B 1 91 ? 12.219 -7.309 -23.453 1 90.44 91 TYR B N 1
ATOM 4096 C CA . TYR B 1 91 ? 12.125 -8.758 -23.578 1 90.44 91 TYR B CA 1
ATOM 4097 C C . TYR B 1 91 ? 12.18 -9.195 -25.031 1 90.44 91 TYR B C 1
ATOM 4099 O O . TYR B 1 91 ? 12.828 -10.195 -25.359 1 90.44 91 TYR B O 1
ATOM 4107 N N . LYS B 1 92 ? 11.43 -8.484 -25.859 1 91.38 92 LYS B N 1
ATOM 4108 C CA . LYS B 1 92 ? 11.484 -8.773 -27.281 1 91.38 92 LYS B CA 1
ATOM 4109 C C . LYS B 1 92 ? 12.922 -8.688 -27.812 1 91.38 92 LYS B C 1
ATOM 4111 O O . LYS B 1 92 ? 13.344 -9.523 -28.609 1 91.38 92 LYS B O 1
ATOM 4116 N N . ALA B 1 93 ? 13.633 -7.699 -27.438 1 92.81 93 ALA B N 1
ATOM 4117 C CA . ALA B 1 93 ? 15.039 -7.551 -27.828 1 92.81 93 ALA B CA 1
ATOM 4118 C C . ALA B 1 93 ? 15.859 -8.75 -27.359 1 92.81 93 ALA B C 1
ATOM 4120 O O . ALA B 1 93 ? 16.734 -9.227 -28.078 1 92.81 93 ALA B O 1
ATOM 4121 N N . LEU B 1 94 ? 15.539 -9.234 -26.219 1 88.38 94 LEU B N 1
ATOM 4122 C CA . LEU B 1 94 ? 16.234 -10.391 -25.656 1 88.38 94 LEU B CA 1
ATOM 4123 C C . LEU B 1 94 ? 15.93 -11.656 -26.453 1 88.38 94 LEU B C 1
ATOM 4125 O O . LEU B 1 94 ? 16.781 -12.531 -26.594 1 88.38 94 LEU B O 1
ATOM 4129 N N . LYS B 1 95 ? 14.75 -11.766 -26.828 1 87.75 95 LYS B N 1
ATOM 4130 C CA . LYS B 1 95 ? 14.375 -12.914 -27.641 1 87.75 95 LYS B CA 1
ATOM 4131 C C . LYS B 1 95 ? 15.109 -12.898 -28.984 1 87.75 95 LYS B C 1
ATOM 4133 O O . LYS B 1 95 ? 15.484 -13.945 -29.5 1 87.75 95 LYS B O 1
ATOM 4138 N N . LEU B 1 96 ? 15.305 -11.695 -29.531 1 90.19 96 LEU B N 1
ATOM 4139 C CA . LEU B 1 96 ? 16.016 -11.531 -30.797 1 90.19 96 LEU B CA 1
ATOM 4140 C C . LEU B 1 96 ? 17.5 -11.82 -30.625 1 90.19 96 LEU B C 1
ATOM 4142 O O . LEU B 1 96 ? 18.125 -12.414 -31.5 1 90.19 96 LEU B O 1
ATOM 4146 N N . LYS B 1 97 ? 18.047 -11.414 -29.5 1 91.75 97 LYS B N 1
ATOM 4147 C CA . LYS B 1 97 ? 19.453 -11.664 -29.141 1 91.75 97 LYS B CA 1
ATOM 414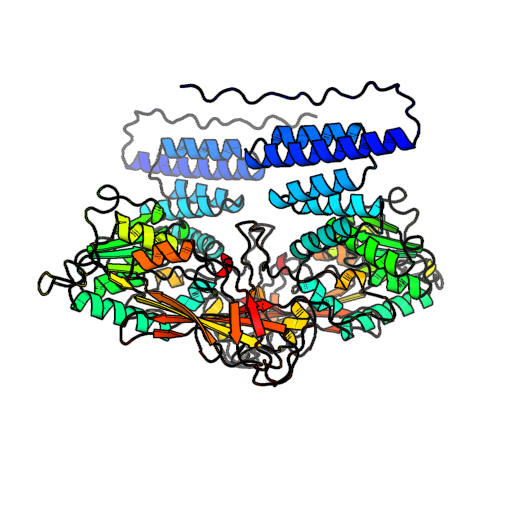8 C C . LYS B 1 97 ? 19.594 -11.961 -27.656 1 91.75 97 LYS B C 1
ATOM 4150 O O . LYS B 1 97 ? 19.844 -11.047 -26.859 1 91.75 97 LYS B O 1
ATOM 4155 N N . PRO B 1 98 ? 19.609 -13.234 -27.266 1 84.88 98 PRO B N 1
ATOM 4156 C CA . PRO B 1 98 ? 19.594 -13.633 -25.859 1 84.88 98 PRO B CA 1
ATOM 4157 C C . PRO B 1 98 ? 20.812 -13.141 -25.094 1 84.88 98 PRO B C 1
ATOM 4159 O O . PRO B 1 98 ? 20.75 -12.977 -23.875 1 84.88 98 PRO B O 1
ATOM 4162 N N . ASP B 1 99 ? 21.906 -12.844 -25.828 1 85.94 99 ASP B N 1
ATOM 4163 C CA . ASP B 1 99 ? 23.125 -12.422 -25.156 1 85.94 99 ASP B CA 1
ATOM 4164 C C . ASP B 1 99 ? 23.297 -10.906 -25.219 1 85.94 99 ASP B C 1
ATOM 4166 O O . ASP B 1 99 ? 24.406 -10.391 -25.062 1 85.94 99 ASP B O 1
ATOM 4170 N N . PHE B 1 100 ? 22.234 -10.219 -25.484 1 91 100 PHE B N 1
ATOM 4171 C CA . PHE B 1 100 ? 22.281 -8.758 -25.531 1 91 100 PHE B CA 1
ATOM 4172 C C . PHE B 1 100 ? 22.297 -8.172 -24.125 1 91 100 PHE B C 1
ATOM 4174 O O . PHE B 1 100 ? 21.234 -8.008 -23.5 1 91 100 PHE B O 1
ATOM 4181 N N . PRO B 1 101 ? 23.438 -7.746 -23.609 1 88.62 101 PRO B N 1
ATOM 4182 C CA . PRO B 1 101 ? 23.562 -7.363 -22.203 1 88.62 101 PRO B CA 1
ATOM 4183 C C . PRO B 1 101 ? 22.719 -6.152 -21.844 1 88.62 101 PRO B C 1
ATOM 4185 O O . PRO B 1 101 ? 22.109 -6.117 -20.766 1 88.62 101 PRO B O 1
ATOM 4188 N N . GLU B 1 102 ? 22.656 -5.176 -22.719 1 89.31 102 GLU B N 1
ATOM 4189 C CA . GLU B 1 102 ? 21.891 -3.969 -22.422 1 89.31 102 GLU B CA 1
ATOM 4190 C C . GLU B 1 102 ? 20.406 -4.281 -22.281 1 89.31 102 GLU B C 1
ATOM 4192 O O . GLU B 1 102 ? 19.734 -3.756 -21.391 1 89.31 102 GLU B O 1
ATOM 4197 N N . ALA B 1 103 ? 19.891 -5.074 -23.203 1 90.38 103 ALA B N 1
ATOM 4198 C CA . ALA B 1 103 ? 18.484 -5.453 -23.141 1 90.38 103 ALA B CA 1
ATOM 4199 C C . ALA B 1 103 ? 18.172 -6.242 -21.875 1 90.38 103 ALA B C 1
ATOM 4201 O O . ALA B 1 103 ? 17.109 -6.059 -21.266 1 90.38 103 ALA B O 1
ATOM 4202 N N . LYS B 1 104 ? 19.047 -7.113 -21.562 1 85.56 104 LYS B N 1
ATOM 4203 C CA . LYS B 1 104 ? 18.891 -7.91 -20.344 1 85.56 104 LYS B CA 1
ATOM 4204 C C . LYS B 1 104 ? 18.844 -7.023 -19.109 1 85.56 104 LYS B C 1
ATOM 4206 O O . LYS B 1 104 ? 17.938 -7.156 -18.266 1 85.56 104 LYS B O 1
ATOM 4211 N N . GLU B 1 105 ? 19.766 -6.125 -19.016 1 84.62 105 GLU B N 1
ATOM 4212 C CA . GLU B 1 105 ? 19.812 -5.184 -17.906 1 84.62 105 GLU B CA 1
ATOM 4213 C C . GLU B 1 105 ? 18.547 -4.324 -17.844 1 84.62 105 GLU B C 1
ATOM 4215 O O . GLU B 1 105 ? 17.984 -4.121 -16.781 1 84.62 105 GLU B O 1
ATOM 4220 N N . ASN B 1 106 ? 18.172 -3.842 -19 1 87.06 106 ASN B N 1
ATOM 4221 C CA . ASN B 1 106 ? 16.969 -3.004 -19.078 1 87.06 106 ASN B CA 1
ATOM 4222 C C . ASN B 1 106 ? 15.719 -3.775 -18.656 1 87.06 106 ASN B C 1
ATOM 4224 O O . ASN B 1 106 ? 14.867 -3.24 -17.953 1 87.06 106 ASN B O 1
ATOM 4228 N N . PHE B 1 107 ? 15.648 -4.977 -19.062 1 86.06 107 PHE B N 1
ATOM 4229 C CA . PHE B 1 107 ? 14.477 -5.785 -18.734 1 86.06 107 PHE B CA 1
ATOM 4230 C C . PHE B 1 107 ? 14.367 -5.988 -17.234 1 86.06 107 PHE B C 1
ATOM 4232 O O . PHE B 1 107 ? 13.305 -5.75 -16.641 1 86.06 107 PHE B O 1
ATOM 4239 N N . TYR B 1 108 ? 15.414 -6.387 -16.672 1 80.31 108 TYR B N 1
ATOM 4240 C CA . TYR B 1 108 ? 15.375 -6.672 -15.242 1 80.31 108 TYR B CA 1
ATOM 4241 C C . TYR B 1 108 ? 15.172 -5.395 -14.438 1 80.31 108 TYR B C 1
ATOM 4243 O O . TYR B 1 108 ? 14.492 -5.406 -13.406 1 80.31 108 TYR B O 1
ATOM 4251 N N . ARG B 1 109 ? 15.68 -4.344 -14.922 1 78.31 109 ARG B N 1
ATOM 4252 C CA . ARG B 1 109 ? 15.461 -3.055 -14.273 1 78.31 109 ARG B CA 1
ATOM 4253 C C . ARG B 1 109 ? 13.977 -2.703 -14.242 1 78.31 109 ARG B C 1
ATOM 4255 O O . ARG B 1 109 ? 13.445 -2.309 -13.203 1 78.31 109 ARG B O 1
ATOM 4262 N N . VAL B 1 110 ? 13.375 -2.854 -15.344 1 80.44 110 VAL B N 1
ATOM 4263 C CA . VAL B 1 110 ? 11.961 -2.506 -15.438 1 80.44 110 VAL B CA 1
ATOM 4264 C C . VAL B 1 110 ? 11.125 -3.537 -14.688 1 80.44 110 VAL B C 1
ATOM 4266 O O . VAL B 1 110 ? 10.141 -3.188 -14.031 1 80.44 110 VAL B O 1
ATOM 4269 N N . ALA B 1 111 ? 11.5 -4.77 -14.773 1 79.44 111 ALA B N 1
ATOM 4270 C CA . ALA B 1 111 ? 10.797 -5.832 -14.062 1 79.44 111 ALA B CA 1
ATOM 4271 C C . ALA B 1 111 ? 10.828 -5.594 -12.555 1 79.44 111 ALA B C 1
ATOM 4273 O O . ALA B 1 111 ? 9.852 -5.891 -11.852 1 79.44 111 ALA B O 1
ATOM 4274 N N . ASN B 1 112 ? 11.836 -5.062 -12.125 1 76.12 112 ASN B N 1
ATOM 4275 C CA . ASN B 1 112 ? 11.977 -4.758 -10.703 1 76.12 112 ASN B CA 1
ATOM 4276 C C . ASN B 1 112 ? 10.898 -3.797 -10.227 1 76.12 112 ASN B C 1
ATOM 4278 O O . ASN B 1 112 ? 10.492 -3.838 -9.062 1 76.12 112 ASN B O 1
ATOM 4282 N N . TRP B 1 113 ? 10.445 -3.1 -11.148 1 68.69 113 TRP B N 1
ATOM 4283 C CA . TRP B 1 113 ? 9.391 -2.145 -10.82 1 68.69 113 TRP B CA 1
ATOM 4284 C C . TRP B 1 113 ? 8.023 -2.812 -10.852 1 68.69 113 TRP B C 1
ATOM 4286 O O . TRP B 1 113 ? 7.098 -2.387 -10.156 1 68.69 113 TRP B O 1
ATOM 4296 N N . LEU B 1 114 ? 7.996 -3.773 -11.586 1 70.12 114 LEU B N 1
ATOM 4297 C CA . LEU B 1 114 ? 6.676 -4.301 -11.914 1 70.12 114 LEU B CA 1
ATOM 4298 C C . LEU B 1 114 ? 6.375 -5.551 -11.094 1 70.12 114 LEU B C 1
ATOM 4300 O O . LEU B 1 114 ? 5.211 -5.938 -10.953 1 70.12 114 LEU B O 1
ATOM 4304 N N . VAL B 1 115 ? 7.379 -6.141 -10.477 1 76.75 115 VAL B N 1
ATOM 4305 C CA . VAL B 1 115 ? 7.18 -7.371 -9.719 1 76.75 115 VAL B CA 1
ATOM 4306 C C . VAL B 1 115 ? 6.895 -7.031 -8.258 1 76.75 115 VAL B C 1
ATOM 4308 O O . VAL B 1 115 ? 7.637 -6.266 -7.633 1 76.75 115 VAL B O 1
ATOM 4311 N N . GLU B 1 116 ? 5.82 -7.59 -7.785 1 77.56 116 GLU B N 1
ATOM 4312 C CA . GLU B 1 116 ? 5.426 -7.336 -6.402 1 77.56 116 GLU B CA 1
ATOM 4313 C C . GLU B 1 116 ? 6.359 -8.039 -5.426 1 77.56 116 GLU B C 1
ATOM 4315 O O . GLU B 1 116 ? 6.789 -9.172 -5.676 1 77.56 116 GLU B O 1
ATOM 4320 N N . ARG B 1 117 ? 6.555 -7.449 -4.285 1 78.31 117 ARG B N 1
ATOM 4321 C CA . ARG B 1 117 ? 7.551 -7.879 -3.311 1 78.31 117 ARG B CA 1
ATOM 4322 C C . ARG B 1 117 ? 7.164 -9.211 -2.684 1 78.31 117 ARG B C 1
ATOM 4324 O O . ARG B 1 117 ? 8.031 -9.969 -2.229 1 78.31 117 ARG B O 1
ATOM 4331 N N . TRP B 1 118 ? 5.918 -9.461 -2.666 1 80.19 118 TRP B N 1
ATOM 4332 C CA . TRP B 1 118 ? 5.488 -10.703 -2.031 1 80.19 118 TRP B CA 1
ATOM 4333 C C . TRP B 1 118 ? 6.035 -11.914 -2.781 1 80.19 118 TRP B C 1
ATOM 4335 O O . TRP B 1 118 ? 6.113 -13.016 -2.225 1 80.19 118 TRP B O 1
ATOM 4345 N N . HIS B 1 119 ? 6.414 -11.773 -4.031 1 83.88 119 HIS B N 1
ATOM 4346 C CA . HIS B 1 119 ? 6.996 -12.883 -4.781 1 83.88 119 HIS B CA 1
ATOM 4347 C C . HIS B 1 119 ? 8.297 -13.359 -4.145 1 83.88 119 HIS B C 1
ATOM 4349 O O . HIS B 1 119 ? 8.586 -14.555 -4.125 1 83.88 119 HIS B O 1
ATOM 4355 N N . PHE B 1 120 ? 9.062 -12.414 -3.623 1 85.31 120 PHE B N 1
ATOM 4356 C CA . PHE B 1 120 ? 10.32 -12.773 -2.984 1 85.31 120 PHE B CA 1
ATOM 4357 C C . PHE B 1 120 ? 10.07 -13.586 -1.718 1 85.31 120 PHE B C 1
ATOM 4359 O O . PHE B 1 120 ? 10.742 -14.586 -1.471 1 85.31 120 PHE B O 1
ATOM 4366 N N . LEU B 1 121 ? 9.125 -13.094 -1.003 1 87.94 121 LEU B N 1
ATOM 4367 C CA . LEU B 1 121 ? 8.789 -13.797 0.233 1 87.94 121 LEU 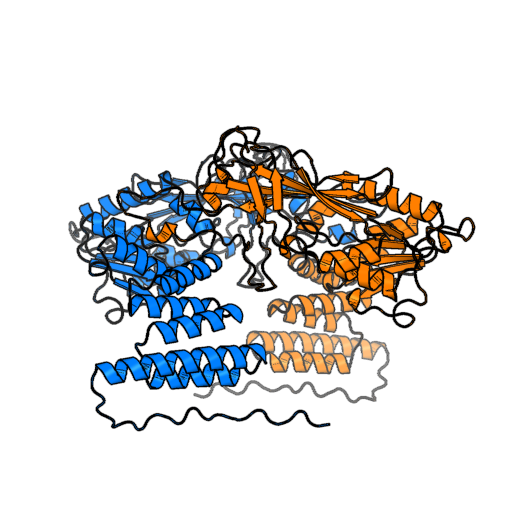B CA 1
ATOM 4368 C C . LEU B 1 121 ? 8.359 -15.227 -0.053 1 87.94 121 LEU B C 1
ATOM 4370 O O . LEU B 1 121 ? 8.766 -16.156 0.65 1 87.94 121 LEU B O 1
ATOM 4374 N N . MET B 1 122 ? 7.602 -15.391 -1.073 1 89.69 122 MET B N 1
ATOM 4375 C CA . MET B 1 122 ? 7.094 -16.719 -1.413 1 89.69 122 MET B CA 1
ATOM 4376 C C . MET B 1 122 ? 8.211 -17.625 -1.928 1 89.69 122 MET B C 1
ATOM 4378 O O . MET B 1 122 ? 8.312 -18.781 -1.53 1 89.69 122 MET B O 1
ATOM 4382 N N . LEU B 1 123 ? 9.016 -17.062 -2.762 1 89.12 123 LEU B N 1
ATOM 4383 C CA . LEU B 1 123 ? 10.133 -17.828 -3.309 1 89.12 123 LEU B CA 1
ATOM 4384 C C . LEU B 1 123 ? 11.133 -18.203 -2.217 1 89.12 123 LEU B C 1
ATOM 4386 O O . LEU B 1 123 ? 11.742 -19.266 -2.26 1 89.12 123 LEU B O 1
ATOM 4390 N N . ASN B 1 124 ? 11.234 -17.328 -1.236 1 89.62 124 ASN B N 1
ATOM 4391 C CA . ASN B 1 124 ? 12.188 -17.516 -0.143 1 89.62 124 ASN B CA 1
ATOM 4392 C C . ASN B 1 124 ? 11.617 -18.438 0.929 1 89.62 124 ASN B C 1
ATOM 4394 O O . ASN B 1 124 ? 12.336 -18.844 1.851 1 89.62 124 ASN B O 1
ATOM 4398 N N . ASP B 1 125 ? 10.383 -18.844 0.908 1 92.06 125 ASP B N 1
ATOM 4399 C CA . ASP B 1 125 ? 9.75 -19.719 1.885 1 92.06 125 ASP B CA 1
ATOM 4400 C C . ASP B 1 125 ? 9.992 -21.188 1.542 1 92.06 125 ASP B C 1
ATOM 4402 O O . ASP B 1 125 ? 9.203 -21.797 0.828 1 92.06 125 ASP B O 1
ATOM 4406 N N . ASN B 1 126 ? 10.977 -21.703 2.123 1 91.25 126 ASN B N 1
ATOM 4407 C CA . ASN B 1 126 ? 11.414 -23.062 1.819 1 91.25 126 ASN B CA 1
ATOM 4408 C C . ASN B 1 126 ? 10.344 -24.078 2.195 1 91.25 126 ASN B C 1
ATOM 4410 O O . ASN B 1 126 ? 10.148 -25.078 1.483 1 91.25 126 ASN B O 1
ATOM 4414 N N . GLY B 1 127 ? 9.773 -23.875 3.369 1 92.75 127 GLY B N 1
ATOM 4415 C CA . GLY B 1 127 ? 8.734 -24.797 3.799 1 92.75 127 GLY B CA 1
ATOM 4416 C C . GLY B 1 127 ? 7.578 -24.875 2.824 1 92.75 127 GLY B C 1
ATOM 4417 O O . GLY B 1 127 ? 7.152 -25.969 2.453 1 92.75 127 GLY B O 1
ATOM 4418 N N . ARG B 1 128 ? 7.094 -23.75 2.391 1 94.12 128 ARG B N 1
ATOM 4419 C CA . ARG B 1 128 ? 6.027 -23.656 1.399 1 94.12 128 ARG B CA 1
ATOM 4420 C C . ARG B 1 128 ? 6.426 -24.375 0.107 1 94.12 128 ARG B C 1
ATOM 4422 O O . ARG B 1 128 ? 5.668 -25.188 -0.416 1 94.12 128 ARG B O 1
ATOM 4429 N N . ASN B 1 129 ? 7.578 -24.078 -0.42 1 93.81 129 ASN B N 1
ATOM 4430 C CA . ASN B 1 129 ? 8.039 -24.609 -1.699 1 93.81 129 ASN B CA 1
ATOM 4431 C C . ASN B 1 129 ? 8.211 -26.125 -1.646 1 93.81 129 ASN B C 1
ATOM 4433 O O . ASN B 1 129 ? 7.824 -26.828 -2.578 1 93.81 129 ASN B O 1
ATOM 4437 N N . ARG B 1 130 ? 8.742 -26.578 -0.566 1 94.62 130 ARG B N 1
ATOM 4438 C CA . ARG B 1 130 ? 8.953 -28 -0.402 1 94.62 130 ARG B CA 1
ATOM 4439 C C . ARG B 1 130 ? 7.633 -28.766 -0.351 1 94.62 130 ARG B C 1
ATOM 4441 O O . ARG B 1 130 ? 7.484 -29.812 -0.978 1 94.62 130 ARG B O 1
ATOM 4448 N N . LYS B 1 131 ? 6.73 -28.25 0.363 1 96.5 131 LYS B N 1
ATOM 4449 C CA . LYS B 1 131 ? 5.441 -28.922 0.511 1 96.5 131 LYS B CA 1
ATOM 4450 C C . LYS B 1 131 ? 4.699 -28.984 -0.821 1 96.5 131 LYS B C 1
ATOM 4452 O O . LYS B 1 131 ? 4.09 -30.016 -1.15 1 96.5 131 LYS B O 1
ATOM 4457 N N . TYR B 1 132 ? 4.691 -27.953 -1.593 1 97.12 132 TYR B N 1
ATOM 4458 C CA . TYR B 1 132 ? 4.098 -27.969 -2.924 1 97.12 132 TYR B CA 1
ATOM 4459 C C . TYR B 1 132 ? 4.801 -28.969 -3.822 1 97.12 132 TYR B C 1
ATOM 4461 O O . TYR B 1 132 ? 4.148 -29.719 -4.555 1 97.12 132 TYR B O 1
ATOM 4469 N N . GLN B 1 133 ? 6.125 -28.953 -3.766 1 96.62 133 GLN B N 1
ATOM 4470 C CA . GLN B 1 133 ? 6.898 -29.891 -4.574 1 96.62 133 GLN B CA 1
ATOM 4471 C C . GLN B 1 133 ? 6.523 -31.344 -4.254 1 96.62 133 GLN B C 1
ATOM 4473 O O . GLN B 1 133 ? 6.328 -32.156 -5.164 1 96.62 133 GLN B O 1
ATOM 4478 N N . LEU B 1 134 ? 6.445 -31.625 -2.975 1 97.06 134 LEU B N 1
ATOM 4479 C CA . LEU B 1 134 ? 6.109 -32.969 -2.543 1 97.06 134 LEU B CA 1
ATOM 4480 C C . LEU B 1 134 ? 4.715 -33.375 -3.016 1 97.06 134 LEU B C 1
ATOM 4482 O O . LEU B 1 134 ? 4.504 -34.5 -3.496 1 97.06 134 LEU B O 1
ATOM 4486 N N . ALA B 1 135 ? 3.773 -32.5 -2.875 1 98.19 135 ALA B N 1
ATOM 4487 C CA . ALA B 1 135 ? 2.396 -32.781 -3.277 1 98.19 135 ALA B CA 1
ATOM 4488 C C . ALA B 1 135 ? 2.301 -33 -4.781 1 98.19 135 ALA B C 1
ATOM 4490 O O . ALA B 1 135 ? 1.615 -33.938 -5.23 1 98.19 135 ALA B O 1
ATOM 4491 N N . ILE B 1 136 ? 2.971 -32.219 -5.57 1 98.12 136 ILE B N 1
ATOM 4492 C CA . ILE B 1 136 ? 2.949 -32.344 -7.023 1 98.12 136 ILE B CA 1
ATOM 4493 C C . ILE B 1 136 ? 3.641 -33.625 -7.453 1 98.12 136 ILE B C 1
ATOM 4495 O O . ILE B 1 136 ? 3.135 -34.375 -8.312 1 98.12 136 ILE B O 1
ATOM 4499 N N . GLN B 1 137 ? 4.758 -33.875 -6.832 1 97.06 137 GLN B N 1
ATOM 4500 C CA . GLN B 1 137 ? 5.484 -35.094 -7.129 1 97.06 137 GLN B CA 1
ATOM 4501 C C . GLN B 1 137 ? 4.613 -36.344 -6.891 1 97.06 137 GLN B C 1
ATOM 4503 O O . GLN B 1 137 ? 4.57 -37.25 -7.719 1 97.06 137 GLN B O 1
ATOM 4508 N N . ARG B 1 138 ? 3.965 -36.375 -5.801 1 97.25 138 ARG B N 1
ATOM 4509 C CA . ARG B 1 138 ? 3.094 -37.5 -5.473 1 97.25 138 ARG B CA 1
ATOM 4510 C C . ARG B 1 138 ? 1.964 -37.625 -6.488 1 97.25 138 ARG B C 1
ATOM 4512 O O . ARG B 1 138 ? 1.628 -38.719 -6.914 1 97.25 138 ARG B O 1
ATOM 4519 N N . ALA B 1 139 ? 1.352 -36.562 -6.844 1 97.19 139 ALA B N 1
ATOM 4520 C CA . ALA B 1 139 ? 0.259 -36.562 -7.812 1 97.19 139 ALA B CA 1
ATOM 4521 C C . ALA B 1 139 ? 0.725 -37.125 -9.156 1 97.19 139 ALA B C 1
ATOM 4523 O O . ALA B 1 139 ? 0.029 -37.938 -9.773 1 97.19 139 ALA B O 1
ATOM 4524 N N . VAL B 1 140 ? 1.886 -36.719 -9.586 1 97.25 140 VAL B N 1
ATOM 4525 C CA . VAL B 1 140 ? 2.426 -37.188 -10.867 1 97.25 140 VAL B CA 1
ATOM 4526 C C . VAL B 1 140 ? 2.773 -38.656 -10.773 1 97.25 140 VAL B C 1
ATOM 4528 O O . VAL B 1 140 ? 2.479 -39.438 -11.695 1 97.25 140 VAL B O 1
ATOM 4531 N N . GLN B 1 141 ? 3.307 -39.031 -9.68 1 95.75 141 GLN B N 1
ATOM 4532 C CA . GLN B 1 141 ? 3.639 -40.438 -9.469 1 95.75 141 GLN B CA 1
ATOM 4533 C C . GLN B 1 141 ? 2.379 -41.312 -9.398 1 95.75 141 GLN B C 1
ATOM 4535 O O . GLN B 1 141 ? 2.395 -42.469 -9.789 1 95.75 141 GLN B O 1
ATOM 4540 N N . ASP B 1 142 ? 1.346 -40.688 -8.938 1 94.44 142 ASP B N 1
ATOM 4541 C CA . ASP B 1 142 ? 0.068 -41.406 -8.82 1 94.44 142 ASP B CA 1
ATOM 4542 C C . ASP B 1 142 ? -0.624 -41.5 -10.172 1 94.44 142 ASP B C 1
ATOM 4544 O O . ASP B 1 142 ? -1.662 -42.156 -10.297 1 94.44 142 ASP B O 1
ATOM 4548 N N . GLY B 1 143 ? -0.117 -40.781 -11.188 1 94.69 143 GLY B N 1
ATOM 4549 C CA . GLY B 1 143 ? -0.654 -41.031 -12.516 1 94.69 143 GLY B CA 1
ATOM 4550 C C . GLY B 1 143 ? -1.107 -39.781 -13.227 1 94.69 143 GLY B C 1
ATOM 4551 O O . GLY B 1 143 ? -1.545 -39.812 -14.375 1 94.69 143 GLY B O 1
ATOM 4552 N N . CYS B 1 144 ? -1.058 -38.625 -12.547 1 95.56 144 CYS B N 1
ATOM 4553 C CA . CYS B 1 144 ? -1.38 -37.375 -13.234 1 95.56 144 CYS B CA 1
ATOM 4554 C C . CYS B 1 144 ? -0.305 -37.031 -14.258 1 95.56 144 CYS B C 1
ATOM 4556 O O . CYS B 1 144 ? 0.764 -36.531 -13.891 1 95.56 144 CYS B O 1
ATOM 4558 N N . ARG B 1 145 ? -0.654 -37.062 -15.523 1 94.81 145 ARG B N 1
ATOM 4559 C CA . ARG B 1 145 ? 0.369 -36.938 -16.562 1 94.81 145 ARG B CA 1
ATOM 4560 C C . ARG B 1 145 ? 0.324 -35.594 -17.234 1 94.81 145 ARG B C 1
ATOM 4562 O O . ARG B 1 145 ? 1.316 -35.125 -17.812 1 94.81 145 ARG B O 1
ATOM 4569 N N . SER B 1 146 ? -0.814 -34.969 -17.281 1 97.75 146 SER B N 1
ATOM 4570 C CA . SER B 1 146 ? -0.984 -33.656 -17.875 1 97.75 146 SER B CA 1
ATOM 4571 C C . SER B 1 146 ? -1.336 -32.625 -16.812 1 97.75 146 SER B C 1
ATOM 4573 O O . SER B 1 146 ? -2.295 -32.781 -16.062 1 97.75 146 SER B O 1
ATOM 4575 N N . VAL B 1 147 ? -0.528 -31.531 -16.781 1 98.56 147 VAL B N 1
ATOM 4576 C CA . VAL B 1 147 ? -0.634 -30.578 -15.672 1 98.56 147 VAL B CA 1
ATOM 4577 C C . VAL B 1 147 ? -0.829 -29.172 -16.219 1 98.56 147 VAL B C 1
ATOM 4579 O O . VAL B 1 147 ? -0.203 -28.781 -17.203 1 98.56 147 VAL B O 1
ATOM 4582 N N . LEU B 1 148 ? -1.742 -28.438 -15.609 1 98.88 148 LEU B N 1
ATOM 4583 C CA . LEU B 1 148 ? -1.904 -27.016 -15.867 1 98.88 148 LEU B CA 1
ATOM 4584 C C . LEU B 1 148 ? -1.623 -26.203 -14.609 1 98.88 148 LEU B C 1
ATOM 4586 O O . LEU B 1 148 ? -2.283 -26.391 -13.578 1 98.88 148 LEU B O 1
ATOM 4590 N N . ASP B 1 149 ? -0.629 -25.359 -14.648 1 98.81 149 ASP B N 1
ATOM 4591 C CA . ASP B 1 149 ? -0.245 -24.438 -13.594 1 98.81 149 ASP B CA 1
ATOM 4592 C C . ASP B 1 149 ? -0.915 -23.078 -13.789 1 98.81 149 ASP B C 1
ATOM 4594 O O . ASP B 1 149 ? -0.427 -22.234 -14.555 1 98.81 149 ASP B O 1
ATOM 4598 N N . ILE B 1 150 ? -1.995 -22.828 -13.023 1 98.81 150 ILE B N 1
ATOM 4599 C CA . ILE B 1 150 ? -2.77 -21.594 -13.156 1 98.81 150 ILE B CA 1
ATOM 4600 C C . ILE B 1 150 ? -2.168 -20.5 -12.281 1 98.81 150 ILE B C 1
ATOM 4602 O O . ILE B 1 150 ? -1.995 -20.688 -11.07 1 98.81 150 ILE B O 1
ATOM 4606 N N . GLY B 1 151 ? -1.967 -19.281 -12.883 1 97.75 151 GLY B N 1
ATOM 4607 C CA . GLY B 1 151 ? -1.244 -18.266 -12.148 1 97.75 151 GLY B CA 1
ATOM 4608 C C . GLY B 1 151 ? 0.181 -18.656 -11.812 1 97.75 151 GLY B C 1
ATOM 4609 O O . GLY B 1 151 ? 0.572 -18.641 -10.641 1 97.75 151 GLY B O 1
ATOM 4610 N N . THR B 1 152 ? 0.928 -18.844 -12.828 1 97.19 152 THR B N 1
ATOM 4611 C CA . THR B 1 152 ? 2.168 -19.594 -12.648 1 97.19 152 THR B CA 1
ATOM 4612 C C . THR B 1 152 ? 3.23 -18.719 -11.977 1 97.19 152 THR B C 1
ATOM 4614 O O . THR B 1 152 ? 4.18 -19.25 -11.391 1 97.19 152 THR B O 1
ATOM 4617 N N . GLY B 1 153 ? 3.088 -17.406 -12.062 1 93.62 153 GLY B N 1
ATOM 4618 C CA . GLY B 1 153 ? 4.121 -16.547 -11.516 1 93.62 153 GLY B CA 1
ATOM 4619 C C . GLY B 1 153 ? 5.484 -16.781 -12.133 1 93.62 153 GLY B C 1
ATOM 4620 O O . GLY B 1 153 ? 5.656 -16.641 -13.344 1 93.62 153 GLY B O 1
ATOM 4621 N N . THR B 1 154 ? 6.488 -17.297 -11.344 1 91.94 154 THR B N 1
ATOM 4622 C CA . THR B 1 154 ? 7.844 -17.531 -11.828 1 91.94 154 THR B CA 1
ATOM 4623 C C . THR B 1 154 ? 7.961 -18.891 -12.492 1 91.94 154 THR B C 1
ATOM 4625 O O . THR B 1 154 ? 9.023 -19.266 -12.992 1 91.94 154 THR B O 1
ATOM 4628 N N . GLY B 1 155 ? 6.926 -19.672 -12.508 1 95.31 155 GLY B N 1
ATOM 4629 C CA . GLY B 1 155 ? 6.898 -20.938 -13.219 1 95.31 155 GLY B CA 1
ATOM 4630 C C . GLY B 1 155 ? 7.293 -22.125 -12.352 1 95.31 155 GLY B C 1
ATOM 4631 O O . GLY B 1 155 ? 7.383 -23.25 -12.836 1 95.31 155 GLY B O 1
ATOM 4632 N N . ILE B 1 156 ? 7.402 -21.953 -11.07 1 94.31 156 ILE B N 1
ATOM 4633 C CA . ILE B 1 156 ? 8.031 -22.938 -10.195 1 94.31 156 ILE B CA 1
ATOM 4634 C C . ILE B 1 156 ? 7.148 -24.188 -10.102 1 94.31 156 ILE B C 1
ATOM 4636 O O . ILE B 1 156 ? 7.648 -25.312 -10.133 1 94.31 156 ILE B O 1
ATOM 4640 N N . LEU B 1 157 ? 5.879 -24.062 -9.945 1 97.44 157 LEU B N 1
ATOM 4641 C CA . LEU B 1 157 ? 5.008 -25.219 -9.742 1 97.44 157 LEU B CA 1
ATOM 4642 C C . LEU B 1 157 ? 4.938 -26.062 -11.008 1 97.44 157 LEU B C 1
ATOM 4644 O O . LEU B 1 157 ? 4.961 -27.297 -10.938 1 97.44 157 LEU B O 1
ATOM 4648 N N . GLY B 1 158 ? 4.812 -25.406 -12.18 1 97.94 158 GLY B N 1
ATOM 4649 C CA . GLY B 1 158 ? 4.879 -26.141 -13.43 1 97.94 158 GLY B CA 1
ATOM 4650 C C . GLY B 1 158 ? 6.184 -26.891 -13.617 1 97.94 158 GLY B C 1
ATOM 4651 O O . GLY B 1 158 ? 6.188 -28.031 -14.07 1 97.94 158 GLY B O 1
ATOM 4652 N N . MET B 1 159 ? 7.266 -26.25 -13.258 1 97.69 159 MET B N 1
ATOM 4653 C CA . MET B 1 159 ? 8.57 -26.891 -13.367 1 97.69 159 MET B CA 1
ATOM 4654 C C . MET B 1 159 ? 8.672 -28.094 -12.43 1 97.69 159 MET B C 1
ATOM 4656 O O . MET B 1 159 ? 9.281 -29.094 -12.773 1 97.69 159 MET B O 1
ATOM 4660 N N . CYS B 1 160 ? 8.094 -27.984 -11.234 1 97.19 160 CYS B N 1
ATOM 4661 C CA . CYS B 1 160 ? 8.047 -29.109 -10.305 1 97.19 160 CYS B CA 1
ATOM 4662 C C . CYS B 1 160 ? 7.332 -30.297 -10.938 1 97.19 160 CYS B C 1
ATOM 4664 O O . CYS B 1 160 ? 7.773 -31.453 -10.781 1 97.19 160 CYS B O 1
ATOM 4666 N N . ALA B 1 161 ? 6.266 -30.031 -11.602 1 98.12 161 ALA B N 1
ATOM 4667 C CA . ALA B 1 161 ? 5.52 -31.094 -12.273 1 98.12 161 ALA B CA 1
ATOM 4668 C C . ALA B 1 161 ? 6.363 -31.75 -13.352 1 98.12 161 ALA B C 1
ATOM 4670 O O . ALA B 1 161 ? 6.391 -33 -13.453 1 98.12 161 ALA B O 1
ATOM 4671 N N . LYS B 1 162 ? 7.023 -30.938 -14.148 1 97.81 162 LYS B N 1
ATOM 4672 C CA . LYS B 1 162 ? 7.871 -31.484 -15.203 1 97.81 162 LYS B CA 1
ATOM 4673 C C . LYS B 1 162 ? 9.008 -32.312 -14.625 1 97.81 162 LYS B C 1
ATOM 4675 O O . LYS B 1 162 ? 9.289 -33.406 -15.109 1 97.81 162 LYS B O 1
ATOM 4680 N N . LYS B 1 163 ? 9.656 -31.797 -13.617 1 96.06 163 LYS B N 1
ATOM 4681 C CA . LYS B 1 163 ? 10.742 -32.5 -12.953 1 96.06 163 LYS B CA 1
ATOM 4682 C C . LYS B 1 163 ? 10.258 -33.844 -12.383 1 96.06 163 LYS B C 1
ATOM 4684 O O . LYS B 1 163 ? 11.008 -34.812 -12.359 1 96.06 163 LYS B O 1
ATOM 4689 N N . ALA B 1 164 ? 9.031 -33.906 -11.93 1 96.75 164 ALA B N 1
ATOM 4690 C CA . ALA B 1 164 ? 8.445 -35.094 -11.344 1 96.75 164 ALA B CA 1
ATOM 4691 C C . ALA B 1 164 ? 8.117 -36.156 -12.414 1 96.75 164 ALA B C 1
ATOM 4693 O O . ALA B 1 164 ? 7.805 -37.281 -12.102 1 96.75 164 ALA B O 1
ATOM 4694 N N . GLY B 1 165 ? 8.086 -35.719 -13.688 1 97 165 GLY B N 1
ATOM 4695 C CA . GLY B 1 165 ? 7.922 -36.688 -14.758 1 97 165 GLY B CA 1
ATOM 4696 C C . GLY B 1 165 ? 6.617 -36.5 -15.508 1 97 165 GLY B C 1
ATOM 4697 O O . GLY B 1 165 ? 6.246 -37.375 -16.312 1 97 165 GLY B O 1
ATOM 4698 N N . ALA B 1 166 ? 5.895 -35.469 -15.312 1 97.75 166 ALA B N 1
ATOM 4699 C CA . ALA B 1 166 ? 4.664 -35.219 -16.062 1 97.75 166 ALA B CA 1
ATOM 4700 C C . ALA B 1 166 ? 4.945 -35.156 -17.562 1 97.75 166 ALA B C 1
ATOM 4702 O O . ALA B 1 166 ? 5.934 -34.562 -17.984 1 97.75 166 ALA B O 1
ATOM 4703 N N . SER B 1 167 ? 4.102 -35.75 -18.375 1 96.88 167 SER B N 1
ATOM 4704 C CA . SER B 1 167 ? 4.301 -35.812 -19.828 1 96.88 167 SER B CA 1
ATOM 4705 C C . SER B 1 167 ? 4.035 -34.469 -20.5 1 96.88 167 SER B C 1
ATOM 4707 O O . SER B 1 167 ? 4.766 -34.062 -21.406 1 96.88 167 SER B O 1
ATOM 4709 N N . GLU B 1 168 ? 2.957 -33.844 -20.062 1 97.56 168 GLU B N 1
ATOM 4710 C CA . GLU B 1 168 ? 2.559 -32.562 -20.594 1 97.56 168 GLU B CA 1
ATOM 4711 C C . GLU B 1 168 ? 2.369 -31.531 -19.484 1 97.56 168 GLU B C 1
ATOM 4713 O O . GLU B 1 168 ? 1.658 -31.797 -18.5 1 97.56 168 GLU B O 1
ATOM 4718 N N . VAL B 1 169 ? 3.045 -30.422 -19.641 1 98.75 169 VAL B N 1
ATOM 4719 C CA . VAL B 1 169 ? 2.91 -29.359 -18.641 1 98.75 169 VAL B CA 1
ATOM 4720 C C . VAL B 1 169 ? 2.59 -28.047 -19.328 1 98.75 169 VAL B C 1
ATOM 4722 O O . VAL B 1 169 ? 3.297 -27.625 -20.25 1 98.75 169 VAL B O 1
ATOM 4725 N N . TYR B 1 170 ? 1.523 -27.422 -18.906 1 98.81 170 TYR B N 1
ATOM 4726 C CA . TYR B 1 170 ? 1.083 -26.109 -19.344 1 98.81 170 TYR B CA 1
ATOM 4727 C C . TYR B 1 170 ? 1.011 -25.125 -18.188 1 98.81 170 TYR B C 1
ATOM 4729 O O . TYR B 1 170 ? 0.897 -25.547 -17.031 1 98.81 170 TYR B O 1
ATOM 4737 N N . ALA B 1 171 ? 1.161 -23.859 -18.469 1 98.75 171 ALA B N 1
ATOM 4738 C CA . ALA B 1 171 ? 1.006 -22.812 -17.484 1 98.75 171 ALA B CA 1
ATOM 4739 C C . ALA B 1 171 ? 0.36 -21.562 -18.094 1 98.75 171 ALA B C 1
ATOM 4741 O O . ALA B 1 171 ? 0.419 -21.359 -19.297 1 98.75 171 ALA B O 1
ATOM 4742 N N . CYS B 1 172 ? -0.306 -20.797 -17.281 1 98.56 172 CYS B N 1
ATOM 4743 C CA . CYS B 1 172 ? -0.842 -19.516 -17.75 1 98.56 172 CYS B CA 1
ATOM 4744 C C . CYS B 1 172 ? -0.609 -18.422 -16.734 1 98.56 172 CYS B C 1
ATOM 4746 O O . CYS B 1 172 ? -0.559 -18.688 -15.523 1 98.56 172 CYS B O 1
ATOM 4748 N N . GLU B 1 173 ? -0.411 -17.25 -17.203 1 96.69 173 GLU B N 1
ATOM 4749 C CA . GLU B 1 173 ? -0.1 -16.062 -16.406 1 96.69 173 GLU B CA 1
ATOM 4750 C C . GLU B 1 173 ? -0.691 -14.805 -17.031 1 96.69 173 GLU B C 1
ATOM 4752 O O . GLU B 1 173 ? -0.551 -14.578 -18.234 1 96.69 173 GLU B O 1
ATOM 4757 N N . LEU B 1 174 ? -1.369 -14.094 -16.141 1 93 174 LEU B N 1
ATOM 4758 C CA . LEU B 1 174 ? -2.049 -12.898 -16.625 1 93 174 LEU B CA 1
ATOM 4759 C C . LEU B 1 174 ? -1.063 -11.75 -16.797 1 93 174 LEU B C 1
ATOM 4761 O O . LEU B 1 174 ? -1.116 -11.031 -17.797 1 93 174 LEU B O 1
ATOM 4765 N N . SER B 1 175 ? -0.2 -11.531 -15.82 1 88.31 175 SER B N 1
ATOM 4766 C CA . SER B 1 175 ? 0.774 -10.445 -15.875 1 88.31 175 SER B CA 1
ATOM 4767 C C . SER B 1 175 ? 1.793 -10.672 -16.984 1 88.31 175 SER B C 1
ATOM 4769 O O . SER B 1 175 ? 2.488 -11.688 -17 1 88.31 175 SER B O 1
ATOM 4771 N N . LYS B 1 176 ? 1.913 -9.734 -17.891 1 88.69 176 LYS B N 1
ATOM 4772 C CA . LYS B 1 176 ? 2.846 -9.859 -19 1 88.69 176 LYS B CA 1
ATOM 4773 C C . LYS B 1 176 ? 4.285 -9.969 -18.516 1 88.69 176 LYS B C 1
ATOM 4775 O O . LYS B 1 176 ? 5.043 -10.828 -18.969 1 88.69 176 LYS B O 1
ATOM 4780 N N . THR B 1 177 ? 4.633 -9.133 -17.594 1 85.81 177 THR B N 1
ATOM 4781 C CA . THR B 1 177 ? 5.992 -9.133 -17.062 1 85.81 177 THR B CA 1
ATOM 4782 C C . THR B 1 177 ? 6.297 -10.461 -16.375 1 85.81 177 THR B C 1
ATOM 4784 O O . THR B 1 177 ? 7.379 -11.023 -16.547 1 85.81 177 THR B O 1
ATOM 4787 N N . MET B 1 178 ? 5.379 -10.914 -15.578 1 89.75 178 MET B N 1
ATOM 4788 C CA . MET B 1 178 ? 5.59 -12.188 -14.898 1 89.75 178 MET B CA 1
ATOM 4789 C C . MET B 1 178 ? 5.66 -13.336 -15.898 1 89.75 178 MET B C 1
ATOM 4791 O O . MET B 1 178 ? 6.441 -14.273 -15.719 1 89.75 178 MET B O 1
ATOM 4795 N N . TYR B 1 179 ? 4.793 -13.25 -16.906 1 93.12 179 TYR B N 1
ATOM 4796 C CA . TYR B 1 179 ? 4.844 -14.227 -17.984 1 93.12 179 TYR B CA 1
ATOM 4797 C C . TYR B 1 179 ? 6.234 -14.281 -18.594 1 93.12 179 TYR B C 1
ATOM 4799 O O . TYR B 1 179 ? 6.801 -15.367 -18.766 1 93.12 179 TYR B O 1
ATOM 4807 N N . GLU B 1 180 ? 6.777 -13.172 -18.938 1 89.5 180 GLU B N 1
ATOM 4808 C CA . GLU B 1 180 ? 8.094 -13.086 -19.562 1 89.5 180 GLU B CA 1
ATOM 4809 C C . GLU B 1 180 ? 9.188 -13.578 -18.625 1 89.5 180 GLU B C 1
ATOM 4811 O O . GLU B 1 180 ? 10.117 -14.273 -19.047 1 89.5 180 GLU B O 1
ATOM 4816 N N . LEU B 1 181 ? 9.039 -13.242 -17.375 1 87.94 181 LEU B N 1
ATOM 4817 C CA . LEU B 1 181 ? 9.992 -13.727 -16.375 1 87.94 181 LEU B CA 1
ATOM 4818 C C . LEU B 1 181 ? 9.93 -15.242 -16.25 1 87.94 181 LEU B C 1
ATOM 4820 O O . LEU B 1 181 ? 10.961 -15.906 -16.141 1 87.94 181 LEU B O 1
ATOM 4824 N N . ALA B 1 182 ? 8.742 -15.766 -16.203 1 93.56 182 ALA B N 1
ATOM 4825 C CA . ALA B 1 182 ? 8.57 -17.219 -16.141 1 93.56 182 ALA B CA 1
ATOM 4826 C C . ALA B 1 182 ? 9.242 -17.891 -17.328 1 93.56 182 ALA B C 1
ATOM 4828 O O . ALA B 1 182 ? 9.898 -18.938 -17.172 1 93.56 182 ALA B O 1
ATOM 4829 N N . CYS B 1 183 ? 9.062 -17.312 -18.484 1 93.19 183 CYS B N 1
ATOM 4830 C CA . CYS B 1 183 ? 9.688 -17.875 -19.672 1 93.19 183 CYS B CA 1
ATOM 4831 C C . CYS B 1 183 ? 11.203 -17.906 -19.531 1 93.19 183 CYS B C 1
ATOM 4833 O O . CYS B 1 183 ? 11.852 -18.891 -19.906 1 93.19 183 CYS B O 1
ATOM 4835 N N . GLU B 1 184 ? 11.75 -16.844 -18.984 1 87.81 184 GLU B N 1
ATOM 4836 C CA . GLU B 1 184 ? 13.188 -16.781 -18.75 1 87.81 184 GLU B CA 1
ATOM 4837 C C . GLU B 1 184 ? 13.641 -17.844 -17.75 1 87.81 184 GLU B C 1
ATOM 4839 O O . GLU B 1 184 ? 14.664 -18.5 -17.953 1 87.81 184 GLU B O 1
ATOM 4844 N N . VAL B 1 185 ? 12.906 -18.047 -16.672 1 90.5 185 VAL B N 1
ATOM 4845 C CA . VAL B 1 185 ? 13.25 -19 -15.617 1 90.5 185 VAL B CA 1
ATOM 4846 C C . VAL B 1 185 ? 13.172 -20.422 -16.156 1 90.5 185 VAL B C 1
ATOM 4848 O O . VAL B 1 185 ? 14.078 -21.219 -15.953 1 90.5 185 VAL B O 1
ATOM 4851 N N . VAL B 1 186 ? 12.109 -20.703 -16.859 1 94.81 186 VAL B N 1
ATOM 4852 C CA . VAL B 1 186 ? 11.914 -22.016 -17.438 1 94.81 186 VAL B CA 1
ATOM 4853 C C . VAL B 1 186 ? 13.023 -22.312 -18.453 1 94.81 186 VAL B C 1
ATOM 4855 O O . VAL B 1 186 ? 13.547 -23.438 -18.5 1 94.81 186 VAL B O 1
ATOM 4858 N N . SER B 1 187 ? 13.367 -21.328 -19.266 1 90.81 187 SER B N 1
ATOM 4859 C CA . SER B 1 187 ? 14.445 -21.469 -20.234 1 90.81 187 SER B CA 1
ATOM 4860 C C . SER B 1 187 ? 15.773 -21.75 -19.547 1 90.81 187 SER B C 1
ATOM 4862 O O . SER B 1 187 ? 16.547 -22.609 -19.984 1 90.81 187 SER B O 1
ATOM 4864 N N . ALA B 1 188 ? 16.016 -21.078 -18.5 1 87.12 188 ALA B N 1
ATOM 4865 C CA . ALA B 1 188 ? 17.266 -21.25 -17.734 1 87.12 188 ALA B CA 1
ATOM 4866 C C . ALA B 1 188 ? 17.375 -22.656 -17.156 1 87.12 188 ALA B C 1
ATOM 4868 O O . ALA B 1 188 ? 18.469 -23.141 -16.891 1 87.12 188 ALA B O 1
ATOM 4869 N N . ASN B 1 189 ? 16.281 -23.344 -17 1 94.12 189 ASN B N 1
ATOM 4870 C CA . ASN B 1 189 ? 16.266 -24.703 -16.453 1 94.12 189 ASN B CA 1
ATOM 4871 C C . ASN B 1 189 ? 16.141 -25.75 -17.547 1 94.12 189 ASN B C 1
ATOM 4873 O O . ASN B 1 189 ? 15.891 -26.922 -17.281 1 94.12 189 ASN B O 1
ATOM 4877 N N . GLY B 1 190 ? 16.234 -25.297 -18.797 1 93.12 190 GLY B N 1
ATOM 4878 C CA . GLY B 1 190 ? 16.219 -26.219 -19.938 1 93.12 190 GLY B CA 1
ATOM 4879 C C . GLY B 1 190 ? 14.844 -26.797 -20.203 1 93.12 190 GLY B C 1
ATOM 4880 O O . GLY B 1 190 ? 14.727 -27.891 -20.75 1 93.12 190 GLY B O 1
ATOM 4881 N N . MET B 1 191 ? 13.789 -26.078 -19.828 1 95.81 191 MET B N 1
ATOM 4882 C CA . MET B 1 191 ? 12.445 -26.641 -19.938 1 95.81 191 MET B CA 1
ATOM 4883 C C . MET B 1 191 ? 11.586 -25.812 -20.875 1 95.81 191 MET B C 1
ATOM 4885 O O . MET B 1 191 ? 10.359 -25.906 -20.859 1 95.81 191 MET B O 1
ATOM 4889 N N . ALA B 1 192 ? 12.141 -24.953 -21.672 1 93 192 ALA B N 1
ATOM 4890 C CA . ALA B 1 192 ? 11.414 -24.047 -22.562 1 93 192 ALA B CA 1
ATOM 4891 C C . ALA B 1 192 ? 10.555 -24.828 -23.547 1 93 192 ALA B C 1
ATOM 4893 O O . ALA B 1 192 ? 9.453 -24.406 -23.906 1 93 192 ALA B O 1
ATOM 4894 N N . ASP B 1 193 ? 11.094 -26 -23.969 1 94.88 193 ASP B N 1
ATOM 4895 C CA . ASP B 1 193 ? 10.383 -26.797 -24.953 1 94.88 193 ASP B CA 1
ATOM 4896 C C . ASP B 1 193 ? 9.422 -27.781 -24.266 1 94.88 193 ASP B C 1
ATOM 4898 O O . ASP B 1 193 ? 8.57 -28.375 -24.922 1 94.88 193 ASP B O 1
ATOM 4902 N N . SER B 1 194 ? 9.555 -27.922 -23.016 1 96.25 194 SER B N 1
ATOM 4903 C CA . SER B 1 194 ? 8.805 -28.953 -22.297 1 96.25 194 SER B CA 1
ATOM 4904 C C . SER B 1 194 ? 7.605 -28.359 -21.578 1 96.25 194 SER B C 1
ATOM 4906 O O . SER B 1 194 ? 6.688 -29.078 -21.172 1 96.25 194 SER B O 1
ATOM 4908 N N . ILE B 1 195 ? 7.605 -27.094 -21.312 1 98.19 195 ILE B N 1
ATOM 4909 C CA . ILE B 1 195 ? 6.512 -26.406 -20.641 1 98.19 195 ILE B CA 1
ATOM 4910 C C . ILE B 1 195 ? 5.98 -25.281 -21.531 1 98.19 195 ILE B C 1
ATOM 4912 O O . ILE B 1 195 ? 6.734 -24.406 -21.938 1 98.19 195 ILE B O 1
ATOM 4916 N N . LYS B 1 196 ? 4.766 -25.344 -21.859 1 98.25 196 LYS B N 1
ATOM 4917 C CA . LYS B 1 196 ? 4.133 -24.281 -22.625 1 98.25 196 LYS B CA 1
ATOM 4918 C C . LYS B 1 196 ? 3.471 -23.25 -21.703 1 98.25 196 LYS B C 1
ATOM 4920 O O . LYS B 1 196 ? 2.504 -23.578 -21.016 1 98.25 196 LYS B O 1
ATOM 4925 N N . ILE B 1 197 ? 3.945 -22.062 -21.703 1 98.25 197 ILE B N 1
ATOM 4926 C CA . ILE B 1 197 ? 3.383 -21 -20.875 1 98.25 197 ILE B CA 1
ATOM 4927 C C . ILE B 1 197 ? 2.555 -20.047 -21.734 1 98.25 197 ILE B C 1
ATOM 4929 O O . ILE B 1 197 ? 3.029 -19.562 -22.766 1 98.25 197 ILE B O 1
ATOM 4933 N N . LEU B 1 198 ? 1.349 -19.812 -21.344 1 98.19 198 LEU B N 1
ATOM 4934 C CA . LEU B 1 198 ? 0.44 -18.938 -22.078 1 98.19 198 LEU B CA 1
ATOM 4935 C C . LEU B 1 198 ? 0.235 -17.625 -21.328 1 98.19 198 LEU B C 1
ATOM 4937 O O . LEU B 1 198 ? -0.003 -17.625 -20.109 1 98.19 198 LEU B O 1
ATOM 4941 N N . HIS B 1 199 ? 0.418 -16.484 -22.016 1 96.69 199 HIS B N 1
ATOM 4942 C CA . HIS B 1 199 ? 0.031 -15.188 -21.453 1 96.69 199 HIS B CA 1
ATOM 4943 C C . HIS B 1 199 ? -1.478 -14.977 -21.547 1 96.69 199 HIS B C 1
ATOM 4945 O O . HIS B 1 199 ? -1.961 -14.305 -22.469 1 96.69 199 HIS B O 1
ATOM 4951 N N . LYS B 1 200 ? -2.16 -15.5 -20.516 1 96.56 200 LYS B N 1
ATOM 4952 C CA . LYS B 1 200 ? -3.617 -15.516 -20.594 1 96.56 200 LYS B CA 1
ATOM 4953 C C . LYS B 1 200 ? -4.242 -15.719 -19.203 1 96.56 200 LYS B C 1
ATOM 4955 O O . LYS B 1 200 ? -3.639 -16.344 -18.328 1 96.56 200 LYS B O 1
ATOM 4960 N N . LYS B 1 201 ? -5.391 -15.094 -19.078 1 96.19 201 LYS B N 1
ATOM 4961 C CA . LYS B 1 201 ? -6.223 -15.406 -17.906 1 96.19 201 LYS B CA 1
ATOM 4962 C C . LYS B 1 201 ? -6.824 -16.812 -18.031 1 96.19 201 LYS B C 1
ATOM 4964 O O . LYS B 1 201 ? -7.281 -17.203 -19.094 1 96.19 201 LYS B O 1
ATOM 4969 N N . SER B 1 202 ? -6.781 -17.547 -16.969 1 97.75 202 SER B N 1
ATOM 4970 C CA . SER B 1 202 ? -7.262 -18.922 -17 1 97.75 202 SER B CA 1
ATOM 4971 C C . SER B 1 202 ? -8.727 -18.984 -17.422 1 97.75 202 SER B C 1
ATOM 4973 O O . SER B 1 202 ? -9.141 -19.922 -18.109 1 97.75 202 SER B O 1
ATOM 4975 N N . LEU B 1 203 ? -9.516 -17.984 -17.031 1 96.94 203 LEU B N 1
ATOM 4976 C CA . LEU B 1 203 ? -10.945 -17.938 -17.312 1 96.94 203 LEU B CA 1
ATOM 4977 C C . LEU B 1 203 ? -11.203 -17.828 -18.812 1 96.94 203 LEU B C 1
ATOM 4979 O O . LEU B 1 203 ? -12.32 -18.047 -19.281 1 96.94 203 LEU B O 1
ATOM 4983 N N . GLU B 1 204 ? -10.227 -17.516 -19.562 1 97.25 204 GLU B N 1
ATOM 4984 C CA . GLU B 1 204 ? -10.367 -17.312 -21 1 97.25 204 GLU B CA 1
ATOM 4985 C C . GLU B 1 204 ? -9.781 -18.484 -21.781 1 97.25 204 GLU B C 1
ATOM 4987 O O . GLU B 1 204 ? -9.852 -18.516 -23.016 1 97.25 204 GLU B O 1
ATOM 4992 N N . MET B 1 205 ? -9.234 -19.438 -21.156 1 97.69 205 MET B N 1
ATOM 4993 C CA . MET B 1 205 ? -8.586 -20.578 -21.828 1 97.69 205 MET B CA 1
ATOM 4994 C C . MET B 1 205 ? -9.633 -21.547 -22.375 1 97.69 205 MET B C 1
ATOM 4996 O O . MET B 1 205 ? -10.68 -21.75 -21.766 1 97.69 205 MET B O 1
ATOM 5000 N N . GLU B 1 206 ? -9.297 -22.094 -23.516 1 96.44 206 GLU B N 1
ATOM 5001 C CA . GLU B 1 206 ? -10.203 -23.016 -24.188 1 96.44 206 GLU B CA 1
ATOM 5002 C C . GLU B 1 206 ? -9.453 -24.203 -24.781 1 96.44 206 GLU B C 1
ATOM 5004 O O . GLU B 1 206 ? -8.273 -24.094 -25.109 1 96.44 206 GLU B O 1
ATOM 5009 N N . ILE B 1 207 ? -10.117 -25.312 -24.859 1 96.62 207 ILE B N 1
ATOM 5010 C CA . ILE B 1 207 ? -9.672 -26.5 -25.578 1 96.62 207 ILE B CA 1
ATOM 5011 C C . ILE B 1 207 ? -10.391 -26.594 -26.922 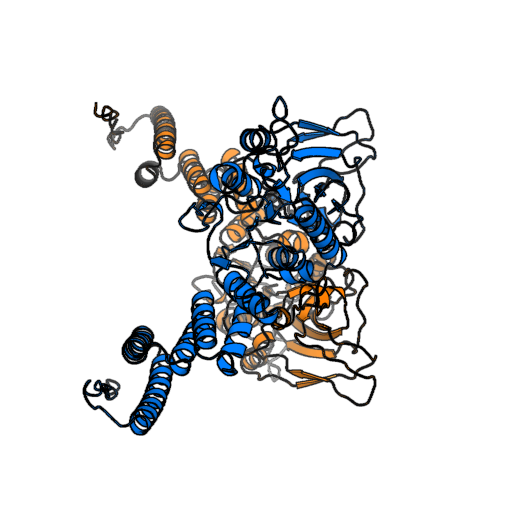1 96.62 207 ILE B C 1
ATOM 5013 O O . ILE B 1 207 ? -11.617 -26.469 -26.984 1 96.62 207 ILE B O 1
ATOM 5017 N N . PRO B 1 208 ? -9.75 -26.797 -27.969 1 95.81 208 PRO B N 1
ATOM 5018 C CA . PRO B 1 208 ? -8.328 -27.125 -28.109 1 95.81 208 PRO B CA 1
ATOM 5019 C C . PRO B 1 208 ? -7.473 -25.906 -28.453 1 95.81 208 PRO B C 1
ATOM 5021 O O . PRO B 1 208 ? -6.281 -26.047 -28.75 1 95.81 208 PRO B O 1
ATOM 5024 N N . ARG B 1 209 ? -7.953 -24.812 -28.359 1 96.06 209 ARG B N 1
ATOM 5025 C CA . ARG B 1 209 ? -7.277 -23.609 -28.844 1 96.06 209 ARG B CA 1
ATOM 5026 C C . ARG B 1 209 ? -6.012 -23.328 -28.047 1 96.06 209 ARG B C 1
ATOM 5028 O O . ARG B 1 209 ? -4.953 -23.062 -28.609 1 96.06 209 ARG B O 1
ATOM 5035 N N . ASP B 1 210 ? -6.121 -23.422 -26.781 1 97.44 210 ASP B N 1
ATOM 5036 C CA . ASP B 1 210 ? -5.016 -23.031 -25.906 1 97.44 210 ASP B CA 1
ATOM 5037 C C . ASP B 1 210 ? -4.242 -24.266 -25.422 1 97.44 210 ASP B C 1
ATOM 5039 O O . ASP B 1 210 ? -3.012 -24.234 -25.359 1 97.44 210 ASP B O 1
ATOM 5043 N N . ILE B 1 211 ? -4.906 -25.281 -25.047 1 97.62 211 ILE B N 1
ATOM 5044 C CA . ILE B 1 211 ? -4.328 -26.578 -24.734 1 97.62 211 ILE B CA 1
ATOM 5045 C C . ILE B 1 211 ? -5.121 -27.688 -25.453 1 97.62 211 ILE B C 1
ATOM 5047 O O . ILE B 1 211 ? -6.336 -27.562 -25.625 1 97.62 211 ILE B O 1
ATOM 5051 N N . PRO B 1 212 ? -4.402 -28.656 -25.859 1 97.31 212 PRO B N 1
ATOM 5052 C CA . PRO B 1 212 ? -5.035 -29.609 -26.766 1 97.31 212 PRO B CA 1
ATOM 5053 C C . PRO B 1 212 ? -6.125 -30.438 -26.094 1 97.31 212 PRO B C 1
ATOM 5055 O O . PRO B 1 212 ? -7.148 -30.734 -26.719 1 97.31 212 PRO B O 1
ATOM 5058 N N . ASN B 1 213 ? -5.918 -30.859 -24.891 1 97 213 ASN B N 1
ATOM 5059 C CA . ASN B 1 213 ? -6.852 -31.734 -24.172 1 97 213 ASN B CA 1
ATOM 5060 C C . ASN B 1 213 ? -7.016 -31.281 -22.719 1 97 213 ASN B C 1
ATOM 5062 O O . ASN B 1 213 ? -6.219 -30.5 -22.203 1 97 213 ASN B O 1
ATOM 5066 N N . ARG B 1 214 ? -8.102 -31.812 -22.109 1 97.56 214 ARG B N 1
ATOM 5067 C CA . ARG B 1 214 ? -8.266 -31.609 -20.672 1 97.56 214 ARG B CA 1
ATOM 5068 C C . ARG B 1 214 ? -7.105 -32.219 -19.906 1 97.56 214 ARG B C 1
ATOM 5070 O O . ARG B 1 214 ? -6.555 -33.25 -20.312 1 97.56 214 ARG B O 1
ATOM 5077 N N . VAL B 1 215 ? -6.762 -31.625 -18.891 1 98.19 215 VAL B N 1
ATOM 5078 C CA . VAL B 1 215 ? -5.605 -32.094 -18.125 1 98.19 215 VAL B CA 1
ATOM 5079 C C . VAL B 1 215 ? -6.066 -32.906 -16.922 1 98.19 215 VAL B C 1
ATOM 5081 O O . VAL B 1 215 ? -7.23 -32.812 -16.516 1 98.19 215 VAL B O 1
ATOM 5084 N N . SER B 1 216 ? -5.156 -33.688 -16.359 1 97.81 216 SER B N 1
ATOM 5085 C CA . SER B 1 216 ? -5.473 -34.531 -15.219 1 97.81 216 SER B CA 1
ATOM 5086 C C . SER B 1 216 ? -5.164 -33.812 -13.898 1 97.81 216 SER B C 1
ATOM 5088 O O . SER B 1 216 ? -5.613 -34.25 -12.836 1 97.81 216 SER B O 1
ATOM 5090 N N . LEU B 1 217 ? -4.387 -32.719 -13.945 1 98.5 217 LEU B N 1
ATOM 5091 C CA . LEU B 1 217 ? -4.02 -32 -12.719 1 98.5 217 LEU B CA 1
ATOM 5092 C C . LEU B 1 217 ? -3.957 -30.5 -12.961 1 98.5 217 LEU B C 1
ATOM 5094 O O . LEU B 1 217 ? -3.344 -30.047 -13.922 1 98.5 217 LEU B O 1
ATOM 5098 N N . VAL B 1 218 ? -4.652 -29.781 -12.109 1 98.75 218 VAL B N 1
ATOM 5099 C CA . VAL B 1 218 ? -4.48 -28.328 -12.016 1 98.75 218 VAL B CA 1
ATOM 5100 C C . VAL B 1 218 ? -3.768 -27.984 -10.711 1 98.75 218 VAL B C 1
ATOM 5102 O O . VAL B 1 218 ? -4.156 -28.453 -9.641 1 98.75 218 VAL B O 1
ATOM 5105 N N . VAL B 1 219 ? -2.695 -27.297 -10.812 1 98.81 219 VAL B N 1
ATOM 5106 C CA . VAL B 1 219 ? -2.012 -26.734 -9.648 1 98.81 219 VAL B CA 1
ATOM 5107 C C . VAL B 1 219 ? -2.111 -25.219 -9.664 1 98.81 219 VAL B C 1
ATOM 5109 O O . VAL B 1 219 ? -2.012 -24.594 -10.727 1 98.81 219 VAL B O 1
ATOM 5112 N N . THR B 1 220 ? -2.42 -24.594 -8.508 1 98.56 220 THR B N 1
ATOM 5113 C CA . THR B 1 220 ? -2.553 -23.156 -8.445 1 98.56 220 THR B CA 1
ATOM 5114 C C . THR B 1 220 ? -2.354 -22.656 -7.016 1 98.56 220 THR B C 1
ATOM 5116 O O . THR B 1 220 ? -2.605 -23.391 -6.055 1 98.56 220 THR B O 1
ATOM 5119 N N . GLU B 1 221 ? -1.78 -21.5 -6.867 1 96.12 221 GLU B N 1
ATOM 5120 C CA . GLU B 1 221 ? -1.763 -20.781 -5.598 1 96.12 221 GLU B CA 1
ATOM 5121 C C . GLU B 1 221 ? -2.213 -19.344 -5.777 1 96.12 221 GLU B C 1
ATOM 5123 O O . GLU B 1 221 ? -1.458 -18.406 -5.488 1 96.12 221 GLU B O 1
ATOM 5128 N N . THR B 1 222 ? -3.383 -19.156 -6.246 1 95.62 222 THR B N 1
ATOM 5129 C CA . THR B 1 222 ? -3.99 -17.844 -6.426 1 95.62 222 THR B CA 1
ATOM 5130 C C . THR B 1 222 ? -4.867 -17.484 -5.23 1 95.62 222 THR B C 1
ATOM 5132 O O . THR B 1 222 ? -6.082 -17.328 -5.367 1 95.62 222 THR B O 1
ATOM 5135 N N . VAL B 1 223 ? -4.188 -17.375 -4.141 1 94.44 223 VAL B N 1
ATOM 5136 C CA . VAL B 1 223 ? -4.844 -17.016 -2.885 1 94.44 223 VAL B CA 1
ATOM 5137 C C . VAL B 1 223 ? -4.168 -15.797 -2.268 1 94.44 223 VAL B C 1
ATOM 5139 O O . VAL B 1 223 ? -2.996 -15.531 -2.545 1 94.44 223 VAL B O 1
ATOM 5142 N N . ASP B 1 224 ? -4.93 -15.078 -1.54 1 91.94 224 ASP B N 1
ATOM 5143 C CA . ASP B 1 224 ? -4.406 -13.961 -0.757 1 91.94 224 ASP B CA 1
ATOM 5144 C C . ASP B 1 224 ? -4.547 -14.227 0.74 1 91.94 224 ASP B C 1
ATOM 5146 O O . ASP B 1 224 ? -4.848 -15.352 1.151 1 91.94 224 ASP B O 1
ATOM 5150 N N . ALA B 1 225 ? -4.27 -13.211 1.498 1 91.44 225 ALA B N 1
ATOM 5151 C CA . ALA B 1 225 ? -4.281 -13.398 2.945 1 91.44 225 ALA B CA 1
ATOM 5152 C C . ALA B 1 225 ? -5.668 -13.805 3.434 1 91.44 225 ALA B C 1
ATOM 5154 O O . ALA B 1 225 ? -5.797 -14.492 4.453 1 91.44 225 ALA B O 1
ATOM 5155 N N . GLY B 1 226 ? -6.699 -13.414 2.711 1 90.38 226 GLY B N 1
ATOM 5156 C CA . GLY B 1 226 ? -8.062 -13.805 3.035 1 90.38 226 GLY B CA 1
ATOM 5157 C C . GLY B 1 226 ? -8.516 -15.055 2.297 1 90.38 226 GLY B C 1
ATOM 5158 O O . GLY B 1 226 ? -9.688 -15.43 2.373 1 90.38 226 GLY B O 1
ATOM 5159 N N . LEU B 1 227 ? -7.617 -15.656 1.474 1 92.5 227 LEU B N 1
ATOM 5160 C CA . LEU B 1 227 ? -7.785 -16.906 0.757 1 92.5 227 LEU B CA 1
ATOM 5161 C C . LEU B 1 227 ? -8.461 -16.688 -0.589 1 92.5 227 LEU B C 1
ATOM 5163 O O . LEU B 1 227 ? -7.953 -17.109 -1.628 1 92.5 227 LEU B O 1
ATOM 5167 N N . LEU B 1 228 ? -9.586 -15.984 -0.618 1 88.69 228 LEU B N 1
ATOM 5168 C CA . LEU B 1 228 ? -10.453 -16.047 -1.788 1 88.69 228 LEU B CA 1
ATOM 5169 C C . LEU B 1 228 ? -10.305 -14.797 -2.643 1 88.69 228 LEU B C 1
ATOM 5171 O O . LEU B 1 228 ? -10.844 -14.727 -3.752 1 88.69 228 LEU B O 1
ATOM 5175 N N . GLY B 1 229 ? -9.602 -13.859 -2.193 1 83.75 229 GLY B N 1
ATOM 5176 C CA . GLY B 1 229 ? -9.586 -12.539 -2.805 1 83.75 229 GLY B CA 1
ATOM 5177 C C . GLY B 1 229 ? -8.992 -12.531 -4.199 1 83.75 229 GLY B C 1
ATOM 5178 O O . GLY B 1 229 ? -9.242 -11.617 -4.98 1 83.75 229 GLY B O 1
ATOM 5179 N N . GLU B 1 230 ? -8.273 -13.508 -4.527 1 87.19 230 GLU B N 1
ATOM 5180 C CA . GLU B 1 230 ? -7.613 -13.531 -5.832 1 87.19 230 GLU B CA 1
ATOM 5181 C C . GLU B 1 230 ? -8.438 -14.312 -6.852 1 87.19 230 GLU B C 1
ATOM 5183 O O . GLU B 1 230 ? -7.988 -14.539 -7.977 1 87.19 230 GLU B O 1
ATOM 5188 N N . GLY B 1 231 ? -9.578 -14.859 -6.473 1 88.38 231 GLY B N 1
ATOM 5189 C CA . GLY B 1 231 ? -10.5 -15.453 -7.422 1 88.38 231 GLY B CA 1
ATOM 5190 C C . GLY B 1 231 ? -10.234 -16.938 -7.664 1 88.38 231 GLY B C 1
ATOM 5191 O O . GLY B 1 231 ? -10.469 -17.438 -8.766 1 88.38 231 GLY B O 1
ATOM 5192 N N . ILE B 1 232 ? -9.703 -17.562 -6.719 1 95.44 232 ILE B N 1
ATOM 5193 C CA . ILE B 1 232 ? -9.352 -18.969 -6.891 1 95.44 232 ILE B CA 1
ATOM 5194 C C . ILE B 1 232 ? -10.617 -19.797 -7.168 1 95.44 232 ILE B C 1
ATOM 5196 O O . ILE B 1 232 ? -10.594 -20.719 -7.973 1 95.44 232 ILE B O 1
ATOM 5200 N N . VAL B 1 233 ? -11.695 -19.469 -6.598 1 93.88 233 VAL B N 1
ATOM 5201 C CA . VAL B 1 233 ? -12.93 -20.234 -6.746 1 93.88 233 VAL B CA 1
ATOM 5202 C C . VAL B 1 233 ? -13.438 -20.125 -8.18 1 93.88 233 VAL B C 1
ATOM 5204 O O . VAL B 1 233 ? -13.719 -21.141 -8.82 1 93.88 233 VAL B O 1
ATOM 5207 N N . GLU B 1 234 ? -13.5 -18.953 -8.648 1 93.44 234 GLU B N 1
ATOM 5208 C CA . GLU B 1 234 ? -13.945 -18.734 -10.023 1 93.44 234 GLU B CA 1
ATOM 5209 C C . GLU B 1 234 ? -13.031 -19.453 -11.008 1 93.44 234 GLU B C 1
ATOM 5211 O O . GLU B 1 234 ? -13.5 -20.078 -11.969 1 93.44 234 GLU B O 1
ATOM 5216 N N . SER B 1 235 ? -11.766 -19.359 -10.797 1 96.75 235 SER B N 1
ATOM 5217 C CA . SER B 1 235 ? -10.789 -20.016 -11.664 1 96.75 235 SER B CA 1
ATOM 5218 C C . SER B 1 235 ? -10.969 -21.531 -11.672 1 96.75 235 SER B C 1
ATOM 5220 O O . SER B 1 235 ? -10.906 -22.156 -12.727 1 96.75 235 SER B O 1
ATOM 5222 N N . LEU B 1 236 ? -11.219 -22.078 -10.508 1 97.81 236 LEU B N 1
ATOM 5223 C CA . LEU B 1 236 ? -11.328 -23.516 -10.398 1 97.81 236 LEU B CA 1
ATOM 5224 C C . LEU B 1 236 ? -12.664 -24.016 -10.953 1 97.81 236 LEU B C 1
ATOM 5226 O O . LEU B 1 236 ? -12.742 -25.094 -11.531 1 97.81 236 LEU B O 1
ATOM 5230 N N . ILE B 1 237 ? -13.711 -23.234 -10.766 1 96.38 237 ILE B N 1
ATOM 5231 C CA . ILE B 1 237 ? -14.984 -23.578 -11.398 1 96.38 237 ILE B CA 1
ATOM 5232 C C . ILE B 1 237 ? -14.805 -23.656 -12.906 1 96.38 237 ILE B C 1
ATOM 5234 O O . ILE B 1 237 ? -15.227 -24.625 -13.539 1 96.38 237 ILE B O 1
ATOM 5238 N N . HIS B 1 238 ? -14.203 -22.656 -13.445 1 97.88 238 HIS B N 1
ATOM 5239 C CA . HIS B 1 238 ? -13.938 -22.641 -14.883 1 97.88 238 HIS B CA 1
ATOM 5240 C C . HIS B 1 238 ? -13.078 -23.844 -15.289 1 97.88 238 HIS B C 1
ATOM 5242 O O . HIS B 1 238 ? -13.352 -24.484 -16.312 1 97.88 238 HIS B O 1
ATOM 5248 N N . ALA B 1 239 ? -12.031 -24.156 -14.555 1 98.5 239 ALA B N 1
ATOM 5249 C CA . ALA B 1 239 ? -11.141 -25.266 -14.867 1 98.5 239 ALA B CA 1
ATOM 5250 C C . ALA B 1 239 ? -11.891 -26.594 -14.875 1 98.5 239 ALA B C 1
ATOM 5252 O O . ALA B 1 239 ? -11.711 -27.406 -15.781 1 98.5 239 ALA B O 1
ATOM 5253 N N . TRP B 1 240 ? -12.688 -26.828 -13.867 1 97.81 240 TRP B N 1
ATOM 5254 C CA . TRP B 1 240 ? -13.461 -28.062 -13.789 1 97.81 240 TRP B CA 1
ATOM 5255 C C . TRP B 1 240 ? -14.438 -28.172 -14.953 1 97.81 240 TRP B C 1
ATOM 5257 O O . TRP B 1 240 ? -14.648 -29.266 -15.484 1 97.81 240 TRP B O 1
ATOM 5267 N N . LYS B 1 241 ? -14.984 -27.109 -15.352 1 97.19 241 LYS B N 1
ATOM 5268 C CA . LYS B 1 241 ? -15.969 -27.109 -16.422 1 97.19 241 LYS B CA 1
ATOM 5269 C C . LYS B 1 241 ? -15.297 -27.312 -17.781 1 97.19 241 LYS B C 1
ATOM 5271 O O . LYS B 1 241 ? -15.859 -27.953 -18.672 1 97.19 241 LYS B O 1
ATOM 5276 N N . HIS B 1 242 ? -14.062 -26.797 -17.922 1 97.69 242 HIS B N 1
ATOM 5277 C CA . HIS B 1 242 ? -13.602 -26.672 -19.297 1 97.69 242 HIS B CA 1
ATOM 5278 C C . HIS B 1 242 ? -12.203 -27.266 -19.469 1 97.69 242 HIS B C 1
ATOM 5280 O O . HIS B 1 242 ? -11.805 -27.609 -20.578 1 97.69 242 HIS B O 1
ATOM 5286 N N . LEU B 1 243 ? -11.414 -27.391 -18.406 1 98.44 243 LEU B N 1
ATOM 5287 C CA . LEU B 1 243 ? -9.984 -27.609 -18.609 1 98.44 243 LEU B CA 1
ATOM 5288 C C . LEU B 1 243 ? -9.539 -28.922 -17.953 1 98.44 243 LEU B C 1
ATOM 5290 O O . LEU B 1 243 ? -8.523 -29.5 -18.344 1 98.44 243 LEU B O 1
ATOM 5294 N N . LEU B 1 244 ? -10.266 -29.359 -16.922 1 97.69 244 LEU B N 1
ATOM 5295 C CA . LEU B 1 244 ? -9.906 -30.547 -16.156 1 97.69 244 LEU B CA 1
ATOM 5296 C C . LEU B 1 244 ? -10.711 -31.766 -16.625 1 97.69 244 LEU B C 1
ATOM 5298 O O . LEU B 1 244 ? -11.844 -31.625 -17.078 1 97.69 244 LEU B O 1
ATOM 5302 N N . LEU B 1 245 ? -10.039 -32.906 -16.547 1 96.5 245 LEU B N 1
ATOM 5303 C CA . LEU B 1 245 ? -10.789 -34.156 -16.625 1 96.5 245 LEU B CA 1
ATOM 5304 C C . LEU B 1 245 ? -11.852 -34.219 -15.523 1 96.5 245 LEU B C 1
ATOM 5306 O O . LEU B 1 245 ? -11.758 -33.5 -14.523 1 96.5 245 LEU B O 1
ATOM 5310 N N . PRO B 1 246 ? -12.914 -35.031 -15.727 1 94.12 246 PRO B N 1
ATOM 5311 C CA . PRO B 1 246 ? -13.984 -35.094 -14.719 1 94.12 246 PRO B CA 1
ATOM 5312 C C . PRO B 1 246 ? -13.492 -35.625 -13.375 1 94.12 246 PRO B C 1
ATOM 5314 O O . PRO B 1 246 ? -12.508 -36.375 -13.328 1 94.12 246 PRO B O 1
ATOM 5317 N N . PRO B 1 247 ? -14.141 -35.188 -12.312 1 91.06 247 PRO B N 1
ATOM 5318 C CA . PRO B 1 247 ? -13.758 -35.688 -11 1 91.06 247 PRO B CA 1
ATOM 5319 C C . PRO B 1 247 ? -14.039 -37.188 -10.859 1 91.06 247 PRO B C 1
ATOM 5321 O O . PRO B 1 247 ? -14.812 -37.75 -11.633 1 91.06 247 PRO B O 1
ATOM 5324 N N . PRO B 1 248 ? -13.344 -37.781 -9.914 1 80.56 248 PRO B N 1
ATOM 5325 C CA . PRO B 1 248 ? -13.633 -39.188 -9.727 1 80.56 248 PRO B CA 1
ATOM 5326 C C . PRO B 1 248 ? -15.07 -39.469 -9.281 1 80.56 248 PRO B C 1
ATOM 5328 O O . PRO B 1 248 ? -15.641 -38.656 -8.531 1 80.56 248 PRO B O 1
ATOM 5331 N N . ASN B 1 249 ? -16.078 -40.125 -9.914 1 68.06 249 ASN B N 1
ATOM 5332 C CA . ASN B 1 249 ? -17.453 -40.5 -9.562 1 68.06 249 ASN B CA 1
ATOM 5333 C C . ASN B 1 249 ? -17.5 -41.375 -8.328 1 68.06 249 ASN B C 1
ATOM 5335 O O . ASN B 1 249 ? -16.719 -42.344 -8.211 1 68.06 249 ASN B O 1
ATOM 5339 N N . ALA B 1 250 ? -18.203 -40.844 -7.242 1 56.56 250 ALA B N 1
ATOM 5340 C CA . ALA B 1 250 ? -18.438 -41.625 -6.02 1 56.56 250 ALA B CA 1
ATOM 5341 C C . ALA B 1 250 ? -18.969 -43 -6.344 1 56.56 250 ALA B C 1
ATOM 5343 O O . ALA B 1 250 ? -18.859 -43.906 -5.531 1 56.56 250 ALA B O 1
ATOM 5344 N N . GLU B 1 251 ? -20.156 -43.188 -7.152 1 52.25 251 GLU B N 1
ATOM 5345 C CA . GLU B 1 251 ? -20.844 -44.5 -7.254 1 52.25 251 GLU B CA 1
ATOM 5346 C C . GLU B 1 251 ? -19.922 -45.531 -7.875 1 52.25 251 GLU B C 1
ATOM 5348 O O . GLU B 1 251 ? -19.625 -46.562 -7.242 1 52.25 251 GLU B O 1
ATOM 5353 N N . ASP B 1 252 ? -20.344 -46.125 -9.219 1 42.62 252 ASP B N 1
ATOM 5354 C CA . ASP B 1 252 ? -20.234 -47.438 -9.852 1 42.62 252 ASP B CA 1
ATOM 5355 C C . ASP B 1 252 ? -18.797 -47.719 -10.258 1 42.62 252 ASP B C 1
ATOM 5357 O O . ASP B 1 252 ? -18.469 -48.844 -10.633 1 42.62 252 ASP B O 1
ATOM 5361 N N . VAL B 1 253 ? -18.297 -46.906 -11.281 1 46.81 253 VAL B N 1
ATOM 5362 C CA . VAL B 1 253 ? -17.375 -47.625 -12.156 1 46.81 253 VAL B CA 1
ATOM 5363 C C . VAL B 1 253 ? -16.047 -47.844 -11.438 1 46.81 253 VAL B C 1
ATOM 5365 O O . VAL B 1 253 ? -15.625 -47.031 -10.625 1 46.81 253 VAL B O 1
ATOM 5368 N N . PRO B 1 254 ? -15.383 -48.969 -11.695 1 46.31 254 PRO B N 1
ATOM 5369 C CA . PRO B 1 254 ? -14.062 -49.438 -11.266 1 46.31 254 PRO B CA 1
ATOM 5370 C C . PRO B 1 254 ? -13.055 -48.312 -11.102 1 46.31 254 PRO B C 1
ATOM 5372 O O . PRO B 1 254 ? -13.25 -47.219 -11.633 1 46.31 254 PRO B O 1
ATOM 5375 N N . LEU B 1 255 ? -11.742 -48.562 -10.508 1 47.88 255 LEU B N 1
ATOM 5376 C CA . LEU B 1 255 ? -10.477 -47.906 -10.219 1 47.88 255 LEU B CA 1
ATOM 5377 C C . LEU B 1 255 ? -10.141 -46.875 -11.297 1 47.88 255 LEU B C 1
ATOM 5379 O O . LEU B 1 255 ? -9.578 -47.219 -12.336 1 47.88 255 LEU B O 1
ATOM 5383 N N . SER B 1 256 ? -10.961 -46 -11.578 1 53.25 256 SER B N 1
ATOM 5384 C CA . SER B 1 256 ? -10.539 -45.031 -12.594 1 53.25 256 SER B CA 1
ATOM 5385 C C . SER B 1 256 ? -9.141 -44.5 -12.305 1 53.25 256 SER B C 1
ATOM 5387 O O . SER B 1 256 ? -8.805 -44.219 -11.148 1 53.25 256 SER B O 1
ATOM 5389 N N . SER B 1 257 ? -8.156 -44.844 -13.102 1 64.12 257 SER B N 1
ATOM 5390 C CA . SER B 1 257 ? -6.75 -44.469 -13.047 1 64.12 257 SER B CA 1
ATOM 5391 C C . SER B 1 257 ? -6.605 -42.938 -12.922 1 64.12 257 SER B C 1
ATOM 5393 O O . SER B 1 257 ? -7.434 -42.188 -13.438 1 64.12 257 SER B O 1
ATOM 5395 N N . PRO B 1 258 ? -5.891 -42.5 -11.875 1 68.75 258 PRO B N 1
ATOM 5396 C CA . PRO B 1 258 ? -5.625 -41.062 -11.703 1 68.75 258 PRO B CA 1
ATOM 5397 C C . PRO B 1 258 ? -5.422 -40.344 -13.031 1 68.75 258 PRO B C 1
ATOM 5399 O O . PRO B 1 258 ? -5.594 -39.125 -13.109 1 68.75 258 PRO B O 1
ATOM 5402 N N . SER B 1 259 ? -5.207 -41.125 -13.992 1 74.69 259 SER B N 1
ATOM 5403 C CA . SER B 1 259 ? -4.996 -40.5 -15.297 1 74.69 259 SER B CA 1
ATOM 5404 C C . SER B 1 259 ? -6.324 -40.188 -15.984 1 74.69 259 SER B C 1
ATOM 5406 O O . SER B 1 259 ? -6.367 -39.438 -16.953 1 74.69 259 SER B O 1
ATOM 5408 N N . GLN B 1 260 ? -7.336 -40.688 -15.359 1 85.25 260 GLN B N 1
ATOM 5409 C CA . GLN B 1 260 ? -8.617 -40.531 -16.031 1 85.25 260 GLN B CA 1
ATOM 5410 C C . GLN B 1 260 ? -9.523 -39.562 -15.273 1 85.25 260 GLN B C 1
ATOM 5412 O O . GLN B 1 260 ? -10.672 -39.344 -15.664 1 85.25 260 GLN B O 1
ATOM 5417 N N . THR B 1 261 ? -8.961 -39.062 -14.266 1 92.69 261 THR B N 1
ATOM 5418 C CA . THR B 1 261 ? -9.734 -38.125 -13.477 1 92.69 261 THR B CA 1
ATOM 5419 C C . THR B 1 261 ? -8.938 -36.844 -13.211 1 92.69 261 THR B C 1
ATOM 5421 O O . THR B 1 261 ? -7.703 -36.875 -13.273 1 92.69 261 THR B O 1
ATOM 5424 N N . GLY B 1 262 ? -9.711 -35.812 -13.031 1 95.88 262 GLY B N 1
ATOM 5425 C CA . GLY B 1 262 ? -9.078 -34.531 -12.719 1 95.88 262 GLY B CA 1
ATOM 5426 C C . GLY B 1 262 ? -8.797 -34.344 -11.242 1 95.88 262 GLY B C 1
ATOM 5427 O O . GLY B 1 262 ? -9.477 -34.938 -10.398 1 95.88 262 GLY B O 1
ATOM 5428 N N . ARG B 1 263 ? -7.832 -33.562 -10.984 1 96.94 263 ARG B N 1
ATOM 5429 C CA . ARG B 1 263 ? -7.441 -33.25 -9.609 1 96.94 263 ARG B CA 1
ATOM 5430 C C . ARG B 1 263 ? -6.902 -31.812 -9.5 1 96.94 263 ARG B C 1
ATOM 5432 O O . ARG B 1 263 ? -6.359 -31.281 -10.469 1 96.94 263 ARG B O 1
ATOM 5439 N N . VAL B 1 264 ? -7.109 -31.234 -8.289 1 98.38 264 VAL B N 1
ATOM 5440 C CA . VAL B 1 264 ? -6.609 -29.891 -8.039 1 98.38 264 VAL B CA 1
ATOM 5441 C C . VAL B 1 264 ? -5.676 -29.906 -6.836 1 98.38 264 VAL B C 1
ATOM 5443 O O . VAL B 1 264 ? -5.949 -30.562 -5.832 1 98.38 264 VAL B O 1
ATOM 5446 N N . ILE B 1 265 ? -4.562 -29.266 -6.984 1 98.69 265 ILE B N 1
ATOM 5447 C CA . ILE B 1 265 ? -3.688 -28.906 -5.875 1 98.69 265 ILE B CA 1
ATOM 5448 C C . ILE B 1 265 ? -3.621 -27.391 -5.742 1 98.69 265 ILE B C 1
ATOM 5450 O O . ILE B 1 265 ? -3.199 -26.703 -6.672 1 98.69 265 ILE B O 1
ATOM 5454 N N . PRO B 1 266 ? -3.914 -26.859 -4.578 1 98.56 266 PRO B N 1
ATOM 5455 C CA . PRO B 1 266 ? -4.273 -27.5 -3.314 1 98.56 266 PRO B CA 1
ATOM 5456 C C . PRO B 1 266 ? -5.625 -28.203 -3.377 1 98.56 266 PRO B C 1
ATOM 5458 O O . PRO B 1 266 ? -6.52 -27.781 -4.113 1 98.56 266 PRO B O 1
ATOM 5461 N N . ALA B 1 267 ? -5.746 -29.25 -2.561 1 98.38 267 ALA B N 1
ATOM 5462 C CA . ALA B 1 267 ? -6.973 -30.047 -2.539 1 98.38 267 ALA B CA 1
ATOM 5463 C C . ALA B 1 267 ? -8.109 -29.281 -1.864 1 98.38 267 ALA B C 1
ATOM 5465 O O . ALA B 1 267 ? -9.281 -29.484 -2.193 1 98.38 267 ALA B O 1
ATOM 5466 N N . GLY B 1 268 ? -7.777 -28.484 -0.985 1 98 268 GLY B N 1
ATOM 5467 C CA . GLY B 1 268 ? -8.773 -27.719 -0.251 1 98 268 GLY B CA 1
ATOM 5468 C C . GLY B 1 268 ? -8.164 -26.734 0.736 1 98 268 GLY B C 1
ATOM 5469 O O . GLY B 1 268 ? -6.953 -26.531 0.739 1 98 268 GLY B O 1
ATOM 5470 N N . ALA B 1 269 ? -9.047 -26.078 1.488 1 97.56 269 ALA B N 1
ATOM 5471 C CA . ALA B 1 269 ? -8.594 -25.109 2.484 1 97.56 269 ALA B CA 1
ATOM 5472 C C . ALA B 1 269 ? -9.578 -25.016 3.648 1 97.56 269 ALA B C 1
ATOM 5474 O O . ALA B 1 269 ? -10.773 -25.266 3.48 1 97.56 269 ALA B O 1
ATOM 5475 N N . THR B 1 270 ? -9.023 -24.766 4.785 1 96.56 270 THR B N 1
ATOM 5476 C CA . THR B 1 270 ? -9.805 -24.453 5.977 1 96.56 270 THR B CA 1
ATOM 5477 C C . THR B 1 270 ? -9.508 -23.047 6.477 1 96.56 270 THR B C 1
ATOM 5479 O O . THR B 1 270 ? -8.344 -22.672 6.656 1 96.56 270 THR B O 1
ATOM 5482 N N . VAL B 1 271 ? -10.555 -22.266 6.695 1 93.94 271 VAL B N 1
ATOM 5483 C CA . VAL B 1 271 ? -10.406 -20.875 7.137 1 93.94 271 VAL B CA 1
ATOM 5484 C C . VAL B 1 271 ? -10.711 -20.781 8.633 1 93.94 271 VAL B C 1
ATOM 5486 O O . VAL B 1 271 ? -11.695 -21.359 9.109 1 93.94 271 VAL B O 1
ATOM 5489 N N . PHE B 1 272 ? -9.852 -20.094 9.297 1 93.88 272 PHE B N 1
ATOM 5490 C CA . PHE B 1 272 ? -10.008 -19.875 10.734 1 93.88 272 PHE B CA 1
ATOM 5491 C C . PHE B 1 272 ? -10.188 -18.391 11.047 1 93.88 272 PHE B C 1
ATOM 5493 O O . PHE B 1 272 ? -9.742 -17.531 10.281 1 93.88 272 PHE B O 1
ATOM 5500 N N . ALA B 1 273 ? -10.875 -18.062 12.125 1 92 273 ALA B N 1
ATOM 5501 C CA . ALA B 1 273 ? -11.031 -16.703 12.625 1 92 273 ALA B CA 1
ATOM 5502 C C . ALA B 1 273 ? -10.859 -16.641 14.141 1 92 273 ALA B C 1
ATOM 5504 O O . ALA B 1 273 ? -11.102 -17.625 14.828 1 92 273 ALA B O 1
ATOM 5505 N N . MET B 1 274 ? -10.422 -15.539 14.609 1 92.88 274 MET B N 1
ATOM 5506 C CA . MET B 1 274 ? -10.195 -15.312 16.031 1 92.88 274 MET B CA 1
ATOM 5507 C C . MET B 1 274 ? -10.359 -13.836 16.375 1 92.88 274 MET B C 1
ATOM 5509 O O . MET B 1 274 ? -9.82 -12.969 15.688 1 92.88 274 MET B O 1
ATOM 5513 N N . ALA B 1 275 ? -11.211 -13.562 17.375 1 91.88 275 ALA B N 1
ATOM 5514 C CA . ALA B 1 275 ? -11.289 -12.195 17.891 1 91.88 275 ALA B CA 1
ATOM 5515 C C . ALA B 1 275 ? -10.062 -11.859 18.734 1 91.88 275 ALA B C 1
ATOM 5517 O O . ALA B 1 275 ? -9.648 -12.656 19.578 1 91.88 275 ALA B O 1
ATOM 5518 N N . VAL B 1 276 ? -9.508 -10.695 18.469 1 95.12 276 VAL B N 1
ATOM 5519 C CA . VAL B 1 276 ? -8.273 -10.375 19.172 1 95.12 276 VAL B CA 1
ATOM 5520 C C . VAL B 1 276 ? -8.359 -8.969 19.75 1 95.12 276 VAL B C 1
ATOM 5522 O O . VAL B 1 276 ? -9.055 -8.109 19.219 1 95.12 276 VAL B O 1
ATOM 5525 N N . GLU B 1 277 ? -7.777 -8.82 20.906 1 95.62 277 GLU B N 1
ATOM 5526 C CA . GLU B 1 277 ? -7.43 -7.508 21.453 1 95.62 277 GLU B CA 1
ATOM 5527 C C . GLU B 1 277 ? -5.98 -7.148 21.125 1 95.62 277 GLU B C 1
ATOM 5529 O O . GLU B 1 277 ? -5.062 -7.91 21.438 1 95.62 277 GLU B O 1
ATOM 5534 N N . CYS B 1 278 ? -5.816 -6.121 20.422 1 95 278 CYS B N 1
ATOM 5535 C CA . CYS B 1 278 ? -4.484 -5.695 20 1 95 278 CYS B CA 1
ATOM 5536 C C . CYS B 1 278 ? -4.395 -4.176 19.938 1 95 278 CYS B C 1
ATOM 5538 O O . CYS B 1 278 ? -4.969 -3.557 19.031 1 95 278 CYS B O 1
ATOM 5540 N N . HIS B 1 279 ? -3.592 -3.648 20.812 1 92.31 279 HIS B N 1
ATOM 5541 C CA . HIS B 1 279 ? -3.453 -2.201 20.906 1 92.31 279 HIS B CA 1
ATOM 5542 C C . HIS B 1 279 ? -2.902 -1.617 19.609 1 92.31 279 HIS B C 1
ATOM 5544 O O . HIS B 1 279 ? -3.32 -0.54 19.188 1 92.31 279 HIS B O 1
ATOM 5550 N N . GLU B 1 280 ? -1.966 -2.268 19 1 90.19 280 GLU B N 1
ATOM 5551 C CA . GLU B 1 280 ? -1.345 -1.778 17.781 1 90.19 280 GLU B CA 1
ATOM 5552 C C . GLU B 1 280 ? -2.361 -1.685 16.641 1 90.19 280 GLU B C 1
ATOM 5554 O O . GLU B 1 280 ? -2.373 -0.707 15.891 1 90.19 280 GLU B O 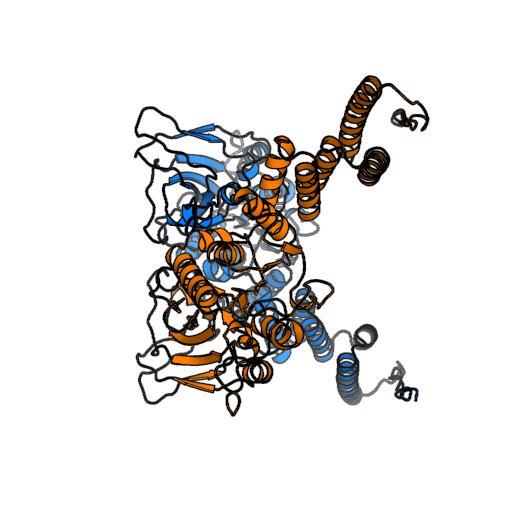1
ATOM 5559 N N . ILE B 1 281 ? -3.176 -2.682 16.484 1 90.88 281 ILE B N 1
ATOM 5560 C CA . ILE B 1 281 ? -4.219 -2.643 15.477 1 90.88 281 ILE B CA 1
ATOM 5561 C C . ILE B 1 281 ? -5.195 -1.508 15.773 1 90.88 281 ILE B C 1
ATOM 5563 O O . ILE B 1 281 ? -5.598 -0.77 14.875 1 90.88 281 ILE B O 1
ATOM 5567 N N . ARG B 1 282 ? -5.52 -1.359 17.016 1 90.5 282 ARG B N 1
ATOM 5568 C CA . ARG B 1 282 ? -6.438 -0.306 17.438 1 90.5 282 ARG B CA 1
ATOM 5569 C C . ARG B 1 282 ? -5.926 1.067 17.016 1 90.5 282 ARG B C 1
ATOM 5571 O O . ARG B 1 282 ? -6.66 1.848 16.406 1 90.5 282 ARG B O 1
ATOM 5578 N N . ARG B 1 283 ? -4.746 1.345 17.312 1 88.25 283 ARG B N 1
ATOM 5579 C CA . ARG B 1 283 ? -4.207 2.682 17.094 1 88.25 283 ARG B CA 1
ATOM 5580 C C . ARG B 1 283 ? -4.031 2.959 15.602 1 88.25 283 ARG B C 1
ATOM 5582 O O . ARG B 1 283 ? -3.922 4.117 15.188 1 88.25 283 ARG B O 1
ATOM 5589 N N . HIS B 1 284 ? -3.971 1.93 14.805 1 86.94 284 HIS B N 1
ATOM 5590 C CA . HIS B 1 284 ? -3.832 2.092 13.359 1 86.94 284 HIS B CA 1
ATOM 5591 C C . HIS B 1 284 ? -5.184 2.34 12.703 1 86.94 284 HIS B C 1
ATOM 5593 O O . HIS B 1 284 ? -5.25 2.848 11.578 1 86.94 284 HIS B O 1
ATOM 5599 N N . HIS B 1 285 ? -6.227 1.97 13.461 1 85.12 285 HIS B N 1
ATOM 5600 C CA . HIS B 1 285 ? -7.484 1.918 12.719 1 85.12 285 HIS B CA 1
ATOM 5601 C C . HIS B 1 285 ? -8.555 2.771 13.383 1 85.12 285 HIS B C 1
ATOM 5603 O O . HIS B 1 285 ? -9.656 2.92 12.852 1 85.12 285 HIS B O 1
ATOM 5609 N N . ARG B 1 286 ? -8.242 3.314 14.461 1 84.38 286 ARG B N 1
ATOM 5610 C CA . ARG B 1 286 ? -9.219 4.188 15.117 1 84.38 286 ARG B CA 1
ATOM 5611 C C . ARG B 1 286 ? -8.523 5.254 15.953 1 84.38 286 ARG B C 1
ATOM 5613 O O . ARG B 1 286 ? -7.367 5.082 16.344 1 84.38 286 ARG B O 1
ATOM 5620 N N . LEU B 1 287 ? -9.172 6.289 16.125 1 86.5 287 LEU B N 1
ATOM 5621 C CA . LEU B 1 287 ? -8.719 7.312 17.062 1 86.5 287 LEU B CA 1
ATOM 5622 C C . LEU B 1 287 ? -8.883 6.848 18.5 1 86.5 287 LEU B C 1
ATOM 5624 O O . LEU B 1 287 ? -9.984 6.457 18.906 1 86.5 287 LEU B O 1
ATOM 5628 N N . CYS B 1 288 ? -7.805 6.832 19.25 1 86.69 288 CYS B N 1
ATOM 5629 C CA . CYS B 1 288 ? -7.816 6.309 20.609 1 86.69 288 CYS B CA 1
ATOM 5630 C C . CYS B 1 288 ? -7.891 7.438 21.625 1 86.69 288 CYS B C 1
ATOM 5632 O O . CYS B 1 288 ? -8.008 7.188 22.828 1 86.69 288 CYS B O 1
ATOM 5634 N N . VAL B 1 289 ? -7.809 8.633 21.094 1 84.81 289 VAL B N 1
ATOM 5635 C CA . VAL B 1 289 ? -7.836 9.781 22 1 84.81 289 VAL B CA 1
ATOM 5636 C C . VAL B 1 289 ? -9.031 10.672 21.656 1 84.81 289 VAL B C 1
ATOM 5638 O O . VAL B 1 289 ? -9.398 10.812 20.5 1 84.81 289 VAL B O 1
ATOM 5641 N N . SER B 1 290 ? -9.633 11.188 22.656 1 82.69 290 SER B N 1
ATOM 5642 C CA . SER B 1 290 ? -10.797 12.047 22.453 1 82.69 290 SER B CA 1
ATOM 5643 C C . SER B 1 290 ? -10.391 13.508 22.312 1 82.69 290 SER B C 1
ATOM 5645 O O . SER B 1 290 ? -11.164 14.336 21.828 1 82.69 290 SER B O 1
ATOM 5647 N N . ALA B 1 291 ? -9.211 13.773 22.781 1 87.12 291 ALA B N 1
ATOM 5648 C CA . ALA B 1 291 ? -8.727 15.156 22.719 1 87.12 291 ALA B CA 1
ATOM 5649 C C . ALA B 1 291 ? -7.203 15.203 22.688 1 87.12 291 ALA B C 1
ATOM 5651 O O . ALA B 1 291 ? -6.535 14.273 23.141 1 87.12 291 ALA B O 1
ATOM 5652 N N . VAL B 1 292 ? -6.699 16.156 22.062 1 81.75 292 VAL B N 1
ATOM 5653 C CA . VAL B 1 292 ? -5.27 16.453 22.062 1 81.75 292 VAL B CA 1
ATOM 5654 C C . VAL B 1 292 ? -5.035 17.875 22.594 1 81.75 292 VAL B C 1
ATOM 5656 O O . VAL B 1 292 ? -5.488 18.844 21.984 1 81.75 292 VAL B O 1
ATOM 5659 N N . GLY B 1 293 ? -4.32 18.016 23.75 1 79.5 293 GLY B N 1
ATOM 5660 C CA . GLY B 1 293 ? -4.047 19.328 24.297 1 79.5 293 GLY B CA 1
ATOM 5661 C C . GLY B 1 293 ? -5.301 20.125 24.594 1 79.5 293 GLY B C 1
ATOM 5662 O O . GLY B 1 293 ? -5.352 21.328 24.312 1 79.5 293 GLY B O 1
ATOM 5663 N N . GLY B 1 294 ? -6.379 19.5 24.922 1 81.94 294 GLY B N 1
ATOM 5664 C CA . GLY B 1 294 ? -7.633 20.172 25.234 1 81.94 294 GLY B CA 1
ATOM 5665 C C . GLY B 1 294 ? -8.5 20.406 24.016 1 81.94 294 GLY B C 1
ATOM 5666 O O . GLY B 1 294 ? -9.594 20.953 24.109 1 81.94 294 GLY B O 1
ATOM 5667 N N . LEU B 1 295 ? -8.023 20.047 22.906 1 87.44 295 LEU B N 1
ATOM 5668 C CA . LEU B 1 295 ? -8.797 20.172 21.672 1 87.44 295 LEU B CA 1
ATOM 5669 C C . LEU B 1 295 ? -9.609 18.922 21.391 1 87.44 295 LEU B C 1
ATOM 5671 O O . LEU B 1 295 ? -9.07 17.812 21.422 1 87.44 295 LEU B O 1
ATOM 5675 N N . ASP B 1 296 ? -10.859 19.078 21.156 1 88.69 296 ASP B N 1
ATOM 5676 C CA . ASP B 1 296 ? -11.797 17.984 20.953 1 88.69 296 ASP B CA 1
ATOM 5677 C C . ASP B 1 296 ? -11.617 17.359 19.562 1 88.69 296 ASP B C 1
ATOM 5679 O O . ASP B 1 296 ? -11.68 18.047 18.547 1 88.69 296 ASP B O 1
ATOM 5683 N N . LEU B 1 297 ? -11.469 16.062 19.578 1 85.25 297 LEU B N 1
ATOM 5684 C CA . LEU B 1 297 ? -11.273 15.359 18.312 1 85.25 297 LEU B CA 1
ATOM 5685 C C . LEU B 1 297 ? -12.461 14.453 18.016 1 85.25 297 LEU B C 1
ATOM 5687 O O . LEU B 1 297 ? -12.367 13.555 17.172 1 85.25 297 LEU B O 1
ATOM 5691 N N . ALA B 1 298 ? -13.562 14.688 18.562 1 79.5 298 ALA B N 1
ATOM 5692 C CA . ALA B 1 298 ? -14.734 13.828 18.406 1 79.5 298 ALA B CA 1
ATOM 5693 C C . ALA B 1 298 ? -15.164 13.734 16.953 1 79.5 298 ALA B C 1
ATOM 5695 O O . ALA B 1 298 ? -15.57 12.664 16.484 1 79.5 298 ALA B O 1
ATOM 5696 N N . ALA B 1 299 ? -15.125 14.828 16.297 1 77.19 299 ALA B N 1
ATOM 5697 C CA . ALA B 1 299 ? -15.523 14.828 14.891 1 77.19 299 ALA B CA 1
ATOM 5698 C C . ALA B 1 299 ? -14.633 13.906 14.07 1 77.19 299 ALA B C 1
ATOM 5700 O O . ALA B 1 299 ? -15.109 13.211 13.172 1 77.19 299 ALA B O 1
ATOM 5701 N N . ALA B 1 300 ? -13.359 13.938 14.414 1 76.19 300 ALA B N 1
ATOM 5702 C CA . ALA B 1 300 ? -12.414 13.062 13.719 1 76.19 300 ALA B CA 1
ATOM 5703 C C . ALA B 1 300 ? -12.602 11.609 14.148 1 76.19 300 ALA B C 1
ATOM 5705 O O . ALA B 1 300 ? -12.203 10.688 13.43 1 76.19 300 ALA B O 1
ATOM 5706 N N . GLY B 1 301 ? -13.195 11.469 15.25 1 74.62 301 GLY B N 1
ATOM 5707 C CA . GLY B 1 301 ? -13.398 10.141 15.797 1 74.62 301 GLY B CA 1
ATOM 5708 C C . GLY B 1 301 ? -14.383 9.312 15.008 1 74.62 301 GLY B C 1
ATOM 5709 O O . GLY B 1 301 ? -14.43 8.086 15.141 1 74.62 301 GLY B O 1
ATOM 5710 N N . HIS B 1 302 ? -15.141 10.016 14.18 1 73 302 HIS B N 1
ATOM 5711 C CA . HIS B 1 302 ? -16.109 9.305 13.359 1 73 302 HIS B CA 1
ATOM 5712 C C . HIS B 1 302 ? -15.422 8.594 12.188 1 73 302 HIS B C 1
ATOM 5714 O O . HIS B 1 302 ? -16.016 7.719 11.555 1 73 302 HIS B O 1
ATOM 5720 N N . ILE B 1 303 ? -14.227 9.039 12.016 1 69.56 303 ILE B N 1
ATOM 5721 C CA . ILE B 1 303 ? -13.477 8.406 10.938 1 69.56 303 ILE B CA 1
ATOM 5722 C C . ILE B 1 303 ? -12.875 7.09 11.43 1 69.56 303 ILE B C 1
ATOM 5724 O O . ILE B 1 303 ? -12.25 7.047 12.492 1 69.56 303 ILE B O 1
ATOM 5728 N N . ARG B 1 304 ? -13.234 6.074 10.773 1 66.81 304 ARG B N 1
ATOM 5729 C CA . ARG B 1 304 ? -12.711 4.746 11.078 1 66.81 304 ARG B CA 1
ATOM 5730 C C . ARG B 1 304 ? -12.203 4.047 9.82 1 66.81 304 ARG B C 1
ATOM 5732 O O . ARG B 1 304 ? -12.609 4.395 8.711 1 66.81 304 ARG B O 1
ATOM 5739 N N . SER B 1 305 ? -11.039 3.418 9.977 1 60 305 SER B N 1
ATOM 5740 C CA . SER B 1 305 ? -10.547 2.699 8.812 1 60 305 SER B CA 1
ATOM 5741 C C . SER B 1 305 ? -11.625 1.808 8.211 1 60 305 SER B C 1
ATOM 5743 O O . SER B 1 305 ? -12.375 1.154 8.938 1 60 305 SER B O 1
ATOM 5745 N N . PRO B 1 306 ? -11.93 2.102 6.891 1 52.16 306 PRO B N 1
ATOM 5746 C CA . PRO B 1 306 ? -13.008 1.324 6.277 1 52.16 306 PRO B CA 1
ATOM 5747 C C . PRO B 1 306 ? -12.742 -0.18 6.312 1 52.16 306 PRO B C 1
ATOM 5749 O O . PRO B 1 306 ? -11.609 -0.617 6.105 1 52.16 306 PRO B O 1
ATOM 5752 N N . VAL B 1 307 ? -12.914 -0.907 7.449 1 48.53 307 VAL B N 1
ATOM 5753 C CA . VAL B 1 307 ? -12.953 -2.34 7.168 1 48.53 307 VAL B CA 1
ATOM 5754 C C . VAL B 1 307 ? -14.195 -2.676 6.352 1 48.53 307 VAL B C 1
ATOM 5756 O O . VAL B 1 307 ? -15.289 -2.197 6.652 1 48.53 307 VAL B O 1
ATOM 5759 N N . ARG B 1 308 ? -14.023 -2.668 5.082 1 43.75 308 ARG B N 1
ATOM 5760 C CA . ARG B 1 308 ? -15.133 -2.918 4.164 1 43.75 308 ARG B CA 1
ATOM 5761 C C . ARG B 1 308 ? -16.047 -4.016 4.699 1 43.75 308 ARG B C 1
ATOM 5763 O O . ARG B 1 308 ? -15.766 -5.203 4.535 1 43.75 308 ARG B O 1
ATOM 5770 N N . CYS B 1 309 ? -16.547 -4.012 5.977 1 34.66 309 CYS B N 1
ATOM 5771 C CA . CYS B 1 309 ? -17.531 -5.066 6.164 1 34.66 309 CYS B CA 1
ATOM 5772 C C . CYS B 1 309 ? -18.672 -4.922 5.164 1 34.66 309 CYS B C 1
ATOM 5774 O O . CYS B 1 309 ? -19.594 -5.738 5.148 1 34.66 309 CYS B O 1
ATOM 5776 N N . SER B 1 310 ? -19.203 -3.729 5.062 1 33.97 310 SER B N 1
ATOM 5777 C CA . SER B 1 310 ? -20.547 -3.709 4.512 1 33.97 310 SER B CA 1
ATOM 5778 C C . SER B 1 310 ? -20.547 -4.043 3.023 1 33.97 310 SER B C 1
ATOM 5780 O O . SER B 1 310 ? -19.516 -3.896 2.354 1 33.97 310 SER B O 1
ATOM 5782 N N . GLY B 1 311 ? -21.609 -4.562 2.533 1 32.97 311 GLY B N 1
ATOM 5783 C CA . GLY B 1 311 ? -22.141 -5.059 1.27 1 32.97 311 GLY B CA 1
ATOM 5784 C C . GLY B 1 311 ? -21.797 -4.16 0.092 1 32.97 311 GLY B C 1
ATOM 5785 O O . GLY B 1 311 ? -22.25 -4.406 -1.028 1 32.97 311 GLY B O 1
ATOM 5786 N N . ASP B 1 312 ? -21.719 -2.857 0.31 1 36.31 312 ASP B N 1
ATOM 5787 C CA . ASP B 1 312 ? -21.672 -2.137 -0.959 1 36.31 312 ASP B CA 1
ATOM 5788 C C . ASP B 1 312 ? -20.312 -2.307 -1.631 1 36.31 312 ASP B C 1
ATOM 5790 O O . ASP B 1 312 ? -19.281 -1.961 -1.052 1 36.31 312 ASP B O 1
ATOM 5794 N N . ALA B 1 313 ? -20.188 -3.336 -2.373 1 36.19 313 ALA B N 1
ATOM 5795 C CA . ALA B 1 313 ? -19.219 -3.975 -3.254 1 36.19 313 ALA B CA 1
ATOM 5796 C C . ALA B 1 313 ? -18.359 -2.936 -3.971 1 36.19 313 ALA B C 1
ATOM 5798 O O . ALA B 1 313 ? -18.719 -2.469 -5.055 1 36.19 313 ALA B O 1
ATOM 5799 N N . ASP B 1 314 ? -18.016 -1.757 -3.584 1 38.25 314 ASP B N 1
ATOM 5800 C CA . ASP B 1 314 ? -17.047 -1.336 -4.602 1 38.25 314 ASP B CA 1
ATOM 5801 C C . ASP B 1 314 ? -15.93 -2.361 -4.754 1 38.25 314 ASP B C 1
ATOM 5803 O O . ASP B 1 314 ? -15.359 -2.812 -3.762 1 38.25 314 ASP B O 1
ATOM 5807 N N . GLU B 1 315 ? -15.898 -3.25 -5.73 1 41.72 315 GLU B N 1
ATOM 5808 C CA . GLU B 1 315 ? -15.188 -4.41 -6.254 1 41.72 315 GLU B CA 1
ATOM 5809 C C . GLU B 1 315 ? -13.711 -4.375 -5.863 1 41.72 315 GLU B C 1
ATOM 5811 O O . GLU B 1 315 ? -13.086 -5.426 -5.688 1 41.72 315 GLU B O 1
ATOM 5816 N N . SER B 1 316 ? -13.023 -3.168 -5.844 1 43.16 316 SER B N 1
ATOM 5817 C CA . SER B 1 316 ? -11.578 -3.271 -5.984 1 43.16 316 SER B CA 1
ATOM 5818 C C . SER B 1 316 ? -10.898 -3.352 -4.625 1 43.16 316 SER B C 1
ATOM 5820 O O . SER B 1 316 ? -9.758 -3.82 -4.52 1 43.16 316 SER B O 1
ATOM 5822 N N . SER B 1 317 ? -11.461 -2.816 -3.439 1 50.34 317 SER B N 1
ATOM 5823 C CA . SER B 1 317 ? -10.602 -2.715 -2.264 1 50.34 317 SER B CA 1
ATOM 5824 C C . SER B 1 317 ? -10.875 -3.85 -1.281 1 50.34 317 SER B C 1
ATOM 5826 O O . SER B 1 317 ? -12.031 -4.227 -1.064 1 50.34 317 SER B O 1
ATOM 5828 N N . GLU B 1 318 ? -9.891 -4.695 -1 1 59.5 318 GLU B N 1
ATOM 5829 C CA . GLU B 1 318 ? -9.969 -5.766 -0.013 1 59.5 318 GLU B CA 1
ATOM 5830 C C . GLU B 1 318 ? -10.523 -5.254 1.314 1 59.5 318 GLU B C 1
ATOM 5832 O O . GLU B 1 318 ? -10.117 -4.191 1.793 1 59.5 318 GLU B O 1
ATOM 5837 N N . PRO B 1 319 ? -11.602 -5.879 1.811 1 67.06 319 PRO B N 1
ATOM 5838 C CA . PRO B 1 319 ? -12.266 -5.438 3.039 1 67.06 319 PRO B CA 1
ATOM 5839 C C . PRO B 1 319 ? -11.398 -5.617 4.281 1 67.06 319 PRO B C 1
ATOM 5841 O O . PRO B 1 319 ? -11.867 -5.418 5.402 1 67.06 319 PRO B O 1
ATOM 5844 N N . TYR B 1 320 ? -10.133 -6.117 4.062 1 79.56 320 TYR B N 1
ATOM 5845 C CA . TYR B 1 320 ? -9.25 -6.344 5.199 1 79.56 320 TYR B CA 1
ATOM 5846 C C . TYR B 1 320 ? -7.859 -5.781 4.934 1 79.56 320 TYR B C 1
ATOM 5848 O O . TYR B 1 320 ? -7.523 -5.457 3.791 1 79.56 320 TYR B O 1
ATOM 5856 N N . THR B 1 321 ? -7.195 -5.523 5.977 1 85.5 321 THR B N 1
ATOM 5857 C CA . THR B 1 321 ? -5.754 -5.301 5.914 1 85.5 321 THR B CA 1
ATOM 5858 C C . THR B 1 321 ? -4.996 -6.547 6.363 1 85.5 321 THR B C 1
ATOM 5860 O O . THR B 1 321 ? -5.605 -7.574 6.672 1 85.5 321 THR B O 1
ATOM 5863 N N . THR B 1 322 ? -3.711 -6.52 6.258 1 90.25 322 THR B N 1
ATOM 5864 C CA . THR B 1 322 ? -2.922 -7.684 6.641 1 90.25 322 THR B CA 1
ATOM 5865 C C . THR B 1 322 ? -1.9 -7.312 7.715 1 90.25 322 THR B C 1
ATOM 5867 O O . THR B 1 322 ? -1.401 -6.188 7.742 1 90.25 322 THR B O 1
ATOM 5870 N N . GLU B 1 323 ? -1.733 -8.234 8.664 1 90.81 323 GLU B N 1
ATOM 5871 C CA . GLU B 1 323 ? -0.722 -8.109 9.703 1 90.81 323 GLU B CA 1
ATOM 5872 C C . GLU B 1 323 ? -0.085 -9.461 10.023 1 90.81 323 GLU B C 1
ATOM 5874 O O . GLU B 1 323 ? -0.717 -10.5 9.859 1 90.81 323 GLU B O 1
ATOM 5879 N N . ARG B 1 324 ? 1.171 -9.32 10.383 1 89.94 324 ARG B N 1
ATOM 5880 C CA . ARG B 1 324 ? 1.773 -10.461 11.062 1 89.94 324 ARG B CA 1
ATOM 5881 C C . ARG B 1 324 ? 1.552 -10.383 12.57 1 89.94 324 ARG B C 1
ATOM 5883 O O . ARG B 1 324 ? 2.344 -9.766 13.281 1 89.94 324 ARG B O 1
ATOM 5890 N N . LEU B 1 325 ? 0.596 -11.086 13.031 1 92.19 325 LEU B N 1
ATOM 5891 C CA . LEU B 1 325 ? 0.13 -10.945 14.406 1 92.19 325 LEU B CA 1
ATOM 5892 C C . LEU B 1 325 ? 1.252 -11.258 15.391 1 92.19 325 LEU B C 1
ATOM 5894 O O . LEU B 1 325 ? 1.386 -10.578 16.422 1 92.19 325 LEU B O 1
ATOM 5898 N N . SER B 1 326 ? 2.027 -12.242 15.094 1 87.5 326 SER B N 1
ATOM 5899 C CA . SER B 1 326 ? 3.07 -12.695 16.016 1 87.5 326 SER B CA 1
ATOM 5900 C C . SER B 1 326 ? 4.152 -11.633 16.188 1 87.5 326 SER B C 1
ATOM 5902 O O . SER B 1 326 ? 4.98 -11.727 17.094 1 87.5 326 SER B O 1
ATOM 5904 N N . ARG B 1 327 ? 4.047 -10.648 15.398 1 84.19 327 ARG B N 1
ATOM 5905 C CA . ARG B 1 327 ? 5.145 -9.688 15.414 1 84.19 327 ARG B CA 1
ATOM 5906 C C . ARG B 1 327 ? 4.645 -8.289 15.766 1 84.19 327 ARG B C 1
ATOM 5908 O O . ARG B 1 327 ? 5.406 -7.324 15.727 1 84.19 327 ARG B O 1
ATOM 5915 N N . LEU B 1 328 ? 3.428 -8.164 16.047 1 87.62 328 LEU B N 1
ATOM 5916 C CA . LEU B 1 328 ? 2.877 -6.855 16.391 1 87.62 328 LEU B CA 1
ATOM 5917 C C . LEU B 1 328 ? 3.441 -6.363 17.719 1 87.62 328 LEU B C 1
ATOM 5919 O O . LEU B 1 328 ? 3.568 -7.141 18.672 1 87.62 328 LEU B O 1
ATOM 5923 N N . PRO B 1 329 ? 3.826 -5.09 17.75 1 81.88 329 PRO B N 1
ATOM 5924 C CA . PRO B 1 329 ? 4.27 -4.543 19.047 1 81.88 329 PRO B CA 1
ATOM 5925 C C . PRO B 1 329 ? 3.23 -4.719 20.141 1 81.88 329 PRO B C 1
ATOM 5927 O O . PRO B 1 329 ? 2.045 -4.453 19.938 1 81.88 329 PRO B O 1
ATOM 5930 N N . GLY B 1 330 ? 3.73 -5.18 21.328 1 86.69 330 GLY B N 1
ATOM 5931 C CA . GLY B 1 330 ? 2.834 -5.398 22.453 1 86.69 330 GLY B CA 1
ATOM 5932 C C . GLY B 1 330 ? 2.051 -6.695 22.344 1 86.69 330 GLY B C 1
ATOM 5933 O O . GLY B 1 330 ? 1.386 -7.105 23.297 1 86.69 330 GLY B O 1
ATOM 5934 N N . GLY B 1 331 ? 2.189 -7.332 21.141 1 89.88 331 GLY B N 1
ATOM 5935 C CA . GLY B 1 331 ? 1.506 -8.602 20.938 1 89.88 331 GLY B CA 1
ATOM 5936 C C . GLY B 1 331 ? 0 -8.453 20.828 1 89.88 331 GLY B C 1
ATOM 5937 O O . GLY B 1 331 ? -0.508 -7.352 20.609 1 89.88 331 GLY B O 1
ATOM 5938 N N . PHE B 1 332 ? -0.658 -9.57 20.797 1 95.12 332 PHE B N 1
ATOM 5939 C CA . PHE B 1 332 ? -2.115 -9.609 20.781 1 95.12 332 PHE B CA 1
ATOM 5940 C C . PHE B 1 332 ? -2.639 -10.594 21.828 1 95.12 332 PHE B C 1
ATOM 5942 O O . PHE B 1 332 ? -1.9 -11.461 22.297 1 95.12 332 PHE B O 1
ATOM 5949 N N . THR B 1 333 ? -3.82 -10.336 22.266 1 95.75 333 THR B N 1
ATOM 5950 C CA . THR B 1 333 ? -4.512 -11.25 23.172 1 95.75 333 THR B CA 1
ATOM 5951 C C . THR B 1 333 ? -5.703 -11.898 22.469 1 95.75 333 THR B C 1
ATOM 5953 O O . THR B 1 333 ? -6.594 -11.203 21.984 1 95.75 333 THR B O 1
ATOM 5956 N N . ALA B 1 334 ? -5.621 -13.227 22.453 1 94.94 334 ALA B N 1
ATOM 5957 C CA . ALA B 1 334 ? -6.77 -13.953 21.906 1 94.94 334 ALA B CA 1
ATOM 5958 C C . ALA B 1 334 ? -7.977 -13.844 22.844 1 94.94 334 ALA B C 1
ATOM 5960 O O . ALA B 1 334 ? -7.879 -14.148 24.031 1 94.94 334 ALA B O 1
ATOM 5961 N N . LEU B 1 335 ? -9.078 -13.367 22.297 1 93.5 335 LEU B N 1
ATOM 5962 C CA . LEU B 1 335 ? -10.297 -13.25 23.078 1 93.5 335 LEU B CA 1
ATOM 5963 C C . LEU B 1 335 ? -11.195 -14.461 22.875 1 93.5 335 LEU B C 1
ATOM 5965 O O . LEU B 1 335 ? -12.078 -14.734 23.703 1 93.5 335 LEU B O 1
ATOM 5969 N N . THR B 1 336 ? -11.055 -15.133 21.734 1 90.69 336 THR B N 1
ATOM 5970 C CA . THR B 1 336 ? -11.719 -16.391 21.406 1 90.69 336 THR B CA 1
ATOM 5971 C C . THR B 1 336 ? -10.711 -17.438 20.953 1 90.69 336 THR B C 1
ATOM 5973 O O . THR B 1 336 ? -9.586 -17.109 20.578 1 90.69 336 THR B O 1
ATOM 5976 N N . GLU B 1 337 ? -11.125 -18.719 21.078 1 90.69 337 GLU B N 1
ATOM 5977 C CA . GLU B 1 337 ? -10.344 -19.734 20.391 1 90.69 337 GLU B CA 1
ATOM 5978 C C . GLU B 1 337 ? -10.484 -19.641 18.875 1 90.69 337 GLU B C 1
ATOM 5980 O O . GLU B 1 337 ? -11.5 -19.156 18.375 1 90.69 337 GLU B O 1
ATOM 5985 N N . PRO B 1 338 ? -9.328 -20 18.188 1 92.38 338 PRO B N 1
ATOM 5986 C CA . PRO B 1 338 ? -9.523 -20.094 16.734 1 92.38 338 PRO B CA 1
ATOM 5987 C C . PRO B 1 338 ? -10.711 -20.969 16.344 1 92.38 338 PRO B C 1
ATOM 5989 O O . PRO B 1 338 ? -10.836 -22.094 16.859 1 92.38 338 PRO B O 1
ATOM 5992 N N . CYS B 1 339 ? -11.586 -20.453 15.602 1 89.94 339 CYS B N 1
ATOM 5993 C CA . CYS B 1 339 ? -12.766 -21.188 15.164 1 89.94 339 CYS B CA 1
ATOM 5994 C C . CYS B 1 339 ? -12.734 -21.422 13.664 1 89.94 339 CYS B C 1
ATOM 5996 O O . CYS B 1 339 ? -12.328 -20.547 12.898 1 89.94 339 CYS B O 1
ATOM 5998 N N . ARG B 1 340 ? -13.117 -22.594 13.273 1 90.31 340 ARG B N 1
ATOM 5999 C CA . ARG B 1 340 ? -13.234 -22.906 11.859 1 90.31 340 ARG B CA 1
ATOM 6000 C C . ARG B 1 340 ? -14.453 -22.219 11.242 1 90.31 340 ARG B C 1
ATOM 6002 O O . ARG B 1 340 ? -15.586 -22.453 11.68 1 90.31 340 ARG B O 1
ATOM 6009 N N . VAL B 1 341 ? -14.203 -21.422 10.297 1 85.81 341 VAL B N 1
ATOM 6010 C CA . VAL B 1 341 ? -15.281 -20.641 9.711 1 85.81 341 VAL B CA 1
ATOM 6011 C C . VAL B 1 341 ? -15.766 -21.297 8.422 1 85.81 341 VAL B C 1
ATOM 6013 O O . VAL B 1 341 ? -16.953 -21.203 8.086 1 85.81 341 VAL B O 1
ATOM 6016 N N . MET B 1 342 ? -14.812 -21.891 7.754 1 87.88 342 MET B N 1
ATOM 6017 C CA . MET B 1 342 ? -15.164 -22.438 6.453 1 87.88 342 MET B CA 1
ATOM 6018 C C . MET B 1 342 ? -14.195 -23.547 6.051 1 87.88 342 MET B C 1
ATOM 6020 O O . MET B 1 342 ? -13.016 -23.5 6.406 1 87.88 342 MET B O 1
ATOM 6024 N N . ASN B 1 343 ? -14.758 -24.547 5.445 1 92.38 343 ASN B N 1
ATOM 6025 C CA . ASN B 1 343 ? -13.992 -25.594 4.77 1 92.38 343 ASN B CA 1
ATOM 6026 C C . ASN B 1 343 ? -14.359 -25.688 3.291 1 92.38 343 ASN B C 1
ATOM 6028 O O . ASN B 1 343 ? -15.539 -25.719 2.938 1 92.38 343 ASN B O 1
ATOM 6032 N N . ILE B 1 344 ? -13.359 -25.656 2.486 1 94.62 344 ILE B N 1
ATOM 6033 C CA . ILE B 1 344 ? -13.602 -25.703 1.05 1 94.62 344 ILE B CA 1
ATOM 6034 C C . ILE B 1 344 ? -12.867 -26.875 0.428 1 94.62 344 ILE B C 1
ATOM 6036 O O . ILE B 1 344 ? -11.68 -27.094 0.696 1 94.62 344 ILE B O 1
ATOM 6040 N N . ASP B 1 345 ? -13.562 -27.672 -0.327 1 96.38 345 ASP B N 1
ATOM 6041 C CA . ASP B 1 345 ? -12.977 -28.734 -1.141 1 96.38 345 ASP B CA 1
ATOM 6042 C C . ASP B 1 345 ? -12.812 -28.281 -2.592 1 96.38 345 ASP B C 1
ATOM 6044 O O . ASP B 1 345 ? -13.789 -28.234 -3.344 1 96.38 345 ASP B O 1
ATOM 6048 N N . PHE B 1 346 ? -11.617 -28.031 -3.014 1 97.44 346 PHE B N 1
ATOM 6049 C CA . PHE B 1 346 ? -11.359 -27.516 -4.355 1 97.44 346 PHE B CA 1
ATOM 6050 C C . PHE B 1 346 ? -11.547 -28.625 -5.398 1 97.44 346 PHE B C 1
ATOM 6052 O O . PHE B 1 346 ? -11.555 -28.344 -6.598 1 97.44 346 PHE B O 1
ATOM 6059 N N . ASN B 1 347 ? -11.703 -29.828 -4.965 1 97.19 347 ASN B N 1
ATOM 6060 C CA . ASN B 1 347 ? -11.914 -30.953 -5.879 1 97.19 347 ASN B CA 1
ATOM 6061 C C . ASN B 1 347 ? -13.383 -31.344 -5.957 1 97.19 347 ASN B C 1
ATOM 6063 O O . ASN B 1 347 ? -13.719 -32.438 -6.449 1 97.19 347 ASN B O 1
ATOM 6067 N N . ASN B 1 348 ? -14.25 -30.578 -5.422 1 95.06 348 ASN B N 1
ATOM 6068 C CA . ASN B 1 348 ? -15.695 -30.734 -5.512 1 95.06 348 ASN B CA 1
ATOM 6069 C C . ASN B 1 348 ? -16.344 -29.578 -6.266 1 95.06 348 ASN B C 1
ATOM 6071 O O . ASN B 1 348 ? -16.781 -28.594 -5.652 1 95.06 348 ASN B O 1
ATOM 6075 N N . PRO B 1 349 ? -16.5 -29.797 -7.555 1 94.38 349 PRO B N 1
ATOM 6076 C CA . PRO B 1 349 ? -17.016 -28.688 -8.367 1 94.38 349 PRO B CA 1
ATOM 6077 C C . PRO B 1 349 ? -18.406 -28.234 -7.918 1 94.38 349 PRO B C 1
ATOM 6079 O O . PRO B 1 349 ? -18.719 -27.047 -8 1 94.38 349 PRO B O 1
ATOM 6082 N N . GLN B 1 350 ? -19.219 -29.109 -7.434 1 91.44 350 GLN B N 1
ATOM 6083 C CA . GLN B 1 350 ? -20.547 -28.734 -6.961 1 91.44 350 GLN B CA 1
ATOM 6084 C C . GLN B 1 350 ? -20.469 -27.812 -5.746 1 91.44 350 GLN B C 1
ATOM 6086 O O . GLN B 1 350 ? -21.188 -26.828 -5.656 1 91.44 350 GLN B O 1
ATOM 6091 N N . GLU B 1 351 ? -19.609 -28.203 -4.906 1 91.38 351 GLU B N 1
ATOM 6092 C CA . GLU B 1 351 ? -19.406 -27.375 -3.729 1 91.38 351 GLU B CA 1
ATOM 6093 C C . GLU B 1 351 ? -18.875 -26 -4.113 1 91.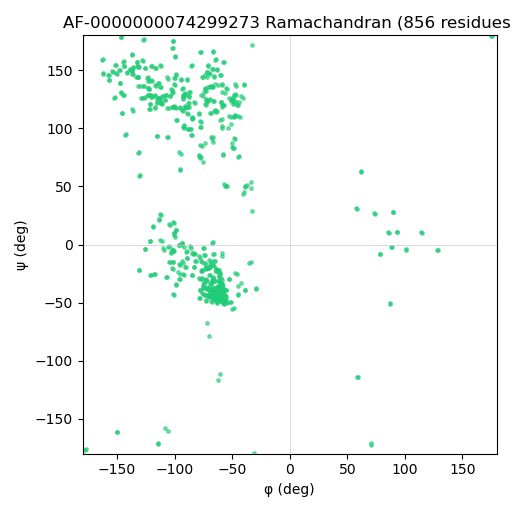38 351 GLU B C 1
ATOM 6095 O O . GLU B 1 351 ? -19.297 -24.984 -3.549 1 91.38 351 GLU B O 1
ATOM 6100 N N . LEU B 1 352 ? -17.984 -25.953 -5.035 1 93.31 352 LEU B N 1
ATOM 6101 C CA . LEU B 1 352 ? -17.391 -24.688 -5.488 1 93.31 352 LEU B CA 1
ATOM 6102 C C . LEU B 1 352 ? -18.469 -23.781 -6.078 1 93.31 352 LEU B C 1
ATOM 6104 O O . LEU B 1 352 ? -18.484 -22.578 -5.781 1 93.31 352 LEU B O 1
ATOM 6108 N N . GLU B 1 353 ? -19.297 -24.281 -6.824 1 90.62 353 GLU B N 1
ATOM 6109 C CA . GLU B 1 353 ? -20.359 -23.5 -7.441 1 90.62 353 GLU B CA 1
ATOM 6110 C C . GLU B 1 353 ? -21.344 -22.984 -6.387 1 90.62 353 GLU B C 1
ATOM 6112 O O . GLU B 1 353 ? -21.891 -21.891 -6.539 1 90.62 353 GLU B O 1
ATOM 6117 N N . GLY B 1 354 ? -21.484 -23.672 -5.324 1 85.75 354 GLY B N 1
ATOM 6118 C CA . GLY B 1 354 ? -22.375 -23.266 -4.246 1 85.75 354 GLY B CA 1
ATOM 6119 C C . GLY B 1 354 ? -21.797 -22.188 -3.363 1 85.75 354 GLY B C 1
ATOM 6120 O O . GLY B 1 354 ? -22.547 -21.438 -2.719 1 85.75 354 GLY B O 1
ATOM 6121 N N . LEU B 1 355 ? -20.516 -22.141 -3.246 1 82.06 355 LEU B N 1
ATOM 6122 C CA . LEU B 1 355 ? -19.844 -21.156 -2.4 1 82.06 355 LEU B CA 1
ATOM 6123 C C . LEU B 1 355 ? -20.156 -19.734 -2.865 1 82.06 355 LEU B C 1
ATOM 6125 O O . LEU B 1 355 ? -20.266 -18.828 -2.045 1 82.06 355 LEU B O 1
ATOM 6129 N N . CYS B 1 356 ? -20.312 -19.484 -4.07 1 63.91 356 CYS B N 1
ATOM 6130 C CA . CYS B 1 356 ? -20.578 -18.172 -4.641 1 63.91 356 CYS B CA 1
ATOM 6131 C C . CYS B 1 356 ? -21.984 -17.703 -4.27 1 63.91 356 CYS B C 1
ATOM 6133 O O . CYS B 1 356 ? -22.266 -16.5 -4.301 1 63.91 356 CYS B O 1
ATOM 6135 N N . LEU B 1 357 ? -22.734 -18.578 -3.795 1 60.5 357 LEU B N 1
ATOM 6136 C CA . LEU B 1 357 ? -24.141 -18.266 -3.514 1 60.5 357 LEU B CA 1
ATOM 6137 C C . LEU B 1 357 ? -24.391 -18.219 -2.01 1 60.5 357 LEU B C 1
ATOM 6139 O O . LEU B 1 357 ? -25.484 -17.828 -1.573 1 60.5 357 LEU B O 1
ATOM 6143 N N . ARG B 1 358 ? -23.422 -18.5 -1.363 1 61.69 358 ARG B N 1
ATOM 6144 C CA . ARG B 1 358 ? -23.625 -18.641 0.075 1 61.69 358 ARG B CA 1
ATOM 6145 C C . ARG B 1 358 ? -23.797 -17.266 0.732 1 61.69 358 ARG B C 1
ATOM 6147 O O . ARG B 1 358 ? -23.125 -16.312 0.367 1 61.69 358 ARG B O 1
ATOM 6154 N N . GLU B 1 359 ? -24.844 -17.109 1.568 1 60.53 359 GLU B N 1
ATOM 6155 C CA . GLU B 1 359 ? -25.125 -15.922 2.357 1 60.53 359 GLU B CA 1
ATOM 6156 C C . GLU B 1 359 ? -24.219 -15.836 3.586 1 60.53 359 GLU B C 1
ATOM 6158 O O . GLU B 1 359 ? -23.562 -16.812 3.943 1 60.53 359 GLU B O 1
ATOM 6163 N N . ALA B 1 360 ? -24.25 -14.672 4.125 1 61.56 360 ALA B N 1
ATOM 6164 C CA . ALA B 1 360 ? -23.484 -14.438 5.344 1 61.56 360 ALA B CA 1
ATOM 6165 C C . ALA B 1 360 ? -23.891 -15.398 6.449 1 61.56 360 ALA B C 1
ATOM 6167 O O . ALA B 1 360 ? -25.078 -15.711 6.598 1 61.56 360 ALA B O 1
ATOM 6168 N N . THR B 1 361 ? -22.828 -16.203 6.887 1 63.09 361 THR B N 1
ATOM 6169 C CA . THR B 1 361 ? -23.078 -17.125 7.992 1 63.09 361 THR B CA 1
ATOM 6170 C C . THR B 1 361 ? -22.703 -16.484 9.32 1 63.09 361 THR B C 1
ATOM 6172 O O . THR B 1 361 ? -21.75 -15.711 9.398 1 63.09 361 THR B O 1
ATOM 6175 N N . ARG B 1 362 ? -23.609 -16.641 10.281 1 67.94 362 ARG B N 1
ATOM 6176 C CA . ARG B 1 362 ? -23.344 -16.203 11.648 1 67.94 362 ARG B CA 1
ATOM 6177 C C . ARG B 1 362 ? -22.641 -17.297 12.445 1 67.94 362 ARG B C 1
ATOM 6179 O O . ARG B 1 362 ? -23 -18.469 12.352 1 67.94 362 ARG B O 1
ATOM 6186 N N . LEU B 1 363 ? -21.5 -16.953 12.938 1 71.12 363 LEU B N 1
ATOM 6187 C CA . LEU B 1 363 ? -20.781 -17.922 13.75 1 71.12 363 LEU B CA 1
ATOM 6188 C C . LEU B 1 363 ? -20.75 -17.484 15.211 1 71.12 363 LEU B C 1
ATOM 6190 O O . LEU B 1 363 ? -20.562 -16.312 15.516 1 71.12 363 LEU B O 1
ATOM 6194 N N . ARG B 1 364 ? -21.172 -18.422 16.016 1 74.44 364 ARG B N 1
ATOM 6195 C CA . ARG B 1 364 ? -21.062 -18.219 17.453 1 74.44 364 ARG B CA 1
ATOM 6196 C C . ARG B 1 364 ? -19.734 -18.75 17.984 1 74.44 364 ARG B C 1
ATOM 6198 O O . ARG B 1 364 ? -19.422 -19.938 17.828 1 74.44 364 ARG B O 1
ATOM 6205 N N . VAL B 1 365 ? -18.969 -17.859 18.516 1 78 365 VAL B N 1
ATOM 6206 C CA . VAL B 1 365 ? -17.672 -18.266 19.016 1 78 365 VAL B CA 1
ATOM 6207 C C . VAL B 1 365 ? -17.578 -17.953 20.516 1 78 365 VAL B C 1
ATOM 6209 O O . VAL B 1 365 ? -17.906 -16.859 20.938 1 78 365 VAL B O 1
ATOM 6212 N N . PRO B 1 366 ? -17.219 -18.969 21.281 1 81.44 366 PRO B N 1
ATOM 6213 C CA . PRO B 1 366 ? -17.078 -18.719 22.719 1 81.44 366 PRO B CA 1
ATOM 6214 C C . PRO B 1 366 ? -15.945 -17.734 23.031 1 81.44 366 PRO B C 1
ATOM 6216 O O . PRO B 1 366 ? -14.867 -17.812 22.422 1 81.44 366 PRO B O 1
ATOM 6219 N N . VAL B 1 367 ? -16.25 -16.844 23.969 1 87.88 367 VAL B N 1
ATOM 6220 C CA . VAL B 1 367 ? -15.25 -15.898 24.453 1 87.88 367 VAL B CA 1
ATOM 6221 C C . VAL B 1 367 ? -14.461 -16.531 25.609 1 87.88 367 VAL B C 1
ATOM 6223 O O . VAL B 1 367 ? -15.055 -17.031 26.562 1 87.88 367 VAL B O 1
ATOM 6226 N N . ILE B 1 368 ? -13.188 -16.531 25.516 1 90.56 368 ILE B N 1
ATOM 6227 C CA . ILE B 1 368 ? -12.375 -17.219 26.516 1 90.56 368 ILE B CA 1
ATOM 6228 C C . ILE B 1 368 ? -11.734 -16.203 27.453 1 90.56 368 ILE B C 1
ATOM 6230 O O . ILE B 1 368 ? -11.203 -16.578 28.5 1 90.56 368 ILE B O 1
ATOM 6234 N N . ARG B 1 369 ? -11.719 -14.953 27.094 1 90.62 369 ARG B N 1
ATOM 6235 C CA . ARG B 1 369 ? -11.102 -13.906 27.906 1 90.62 369 ARG B CA 1
ATOM 6236 C C . ARG B 1 369 ? -11.844 -12.578 27.75 1 90.62 369 ARG B C 1
ATOM 6238 O O . ARG B 1 369 ? -12.266 -12.227 26.641 1 90.62 369 ARG B O 1
ATOM 6245 N N . ASP B 1 370 ? -12 -11.891 28.922 1 90.69 370 ASP B N 1
ATOM 6246 C CA . ASP B 1 370 ? -12.57 -10.547 28.859 1 90.69 370 ASP B CA 1
ATOM 6247 C C . ASP B 1 370 ? -11.609 -9.578 28.172 1 90.69 370 ASP B C 1
ATOM 6249 O O . ASP B 1 370 ? -10.391 -9.688 28.312 1 90.69 370 ASP B O 1
ATOM 6253 N N . GLY B 1 371 ? -12.18 -8.766 27.312 1 92 371 GLY B N 1
ATOM 6254 C CA . GLY B 1 371 ? -11.336 -7.754 26.688 1 92 371 GLY B CA 1
ATOM 6255 C C . GLY B 1 371 ? -12.062 -6.941 25.625 1 92 371 GLY B C 1
ATOM 6256 O O . GLY B 1 371 ? -13.266 -7.094 25.438 1 92 371 GLY B O 1
ATOM 6257 N N . ASP B 1 372 ? -11.375 -6.02 25.047 1 91.06 372 ASP B N 1
ATOM 6258 C CA . ASP B 1 372 ? -11.883 -5.199 23.953 1 91.06 372 ASP B CA 1
ATOM 6259 C C . ASP B 1 372 ? -11.531 -5.809 22.594 1 91.06 372 ASP B C 1
ATOM 6261 O O . ASP B 1 372 ? -10.359 -6.086 22.328 1 91.06 372 ASP B O 1
ATOM 6265 N N . VAL B 1 373 ? -12.57 -6.012 21.781 1 90.5 373 VAL B N 1
ATOM 6266 C CA . VAL B 1 373 ? -12.328 -6.582 20.469 1 90.5 373 VAL B CA 1
ATOM 6267 C C . VAL B 1 373 ? -11.805 -5.504 19.516 1 90.5 373 VAL B C 1
ATOM 6269 O O . VAL B 1 373 ? -12.547 -4.594 19.141 1 90.5 373 VAL B O 1
ATOM 6272 N N . ASP B 1 374 ? -10.602 -5.633 19.125 1 91.62 374 ASP B N 1
ATOM 6273 C CA . ASP B 1 374 ? -10.008 -4.664 18.203 1 91.62 374 ASP B CA 1
ATOM 6274 C C . ASP B 1 374 ? -10.102 -5.141 16.766 1 91.62 374 ASP B C 1
ATOM 6276 O O . ASP B 1 374 ? -10.18 -4.328 15.836 1 91.62 374 ASP B O 1
ATOM 6280 N N . ALA B 1 375 ? -10.086 -6.465 16.578 1 91.62 375 ALA B N 1
ATOM 6281 C CA . ALA B 1 375 ? -10.148 -6.992 15.219 1 91.62 375 ALA B CA 1
ATOM 6282 C C . ALA B 1 375 ? -10.547 -8.469 15.219 1 91.62 375 ALA B C 1
ATOM 6284 O O . ALA B 1 375 ? -10.469 -9.133 16.25 1 91.62 375 ALA B O 1
ATOM 6285 N N . LEU B 1 376 ? -11.008 -8.836 14.102 1 90.12 376 LEU B N 1
ATOM 6286 C CA . LEU B 1 376 ? -11.078 -10.258 13.766 1 90.12 376 LEU B CA 1
ATOM 6287 C C . LEU B 1 376 ? -9.906 -10.664 12.883 1 90.12 376 LEU B C 1
ATOM 6289 O O . LEU B 1 376 ? -9.703 -10.102 11.805 1 90.12 376 LEU B O 1
ATOM 6293 N N . ALA B 1 377 ? -9.125 -11.562 13.398 1 94.06 377 ALA B N 1
ATOM 6294 C CA . ALA B 1 377 ? -8.016 -12.109 12.617 1 94.06 377 ALA B CA 1
ATOM 6295 C C . ALA B 1 377 ? -8.438 -13.375 11.883 1 94.06 377 ALA B C 1
ATOM 6297 O O . ALA B 1 377 ? -9.008 -14.289 12.477 1 94.06 377 ALA B O 1
ATOM 6298 N N . VAL B 1 378 ? -8.164 -13.391 10.594 1 93.06 378 VAL B N 1
ATOM 6299 C CA . VAL B 1 378 ? -8.547 -14.523 9.758 1 93.06 378 VAL B CA 1
ATOM 6300 C C . VAL B 1 378 ? -7.309 -15.094 9.07 1 93.06 378 VAL B C 1
ATOM 6302 O O . VAL B 1 378 ? -6.438 -14.344 8.617 1 93.06 378 VAL B O 1
ATOM 6305 N N . TRP B 1 379 ? -7.18 -16.375 9.07 1 96.31 379 TRP B N 1
ATOM 6306 C CA . TRP B 1 379 ? -6.125 -17.062 8.344 1 96.31 379 TRP B CA 1
ATOM 6307 C C . TRP B 1 379 ? -6.621 -18.422 7.832 1 96.31 379 TRP B C 1
ATOM 6309 O O . TRP B 1 379 ? -7.805 -18.75 7.965 1 96.31 379 TRP B O 1
ATOM 6319 N N . PHE B 1 380 ? -5.754 -19.172 7.105 1 97.06 380 PHE B N 1
ATOM 6320 C CA . PHE B 1 380 ? -6.234 -20.438 6.551 1 97.06 380 PHE B CA 1
ATOM 6321 C C . PHE B 1 380 ? -5.137 -21.5 6.562 1 97.06 380 PHE B C 1
ATOM 6323 O O . PHE B 1 380 ? -3.973 -21.188 6.82 1 97.06 380 PHE B O 1
ATOM 6330 N N . GLN B 1 381 ? -5.562 -22.703 6.52 1 97.44 381 GLN B N 1
ATOM 6331 C CA . GLN B 1 381 ? -4.723 -23.859 6.211 1 97.44 381 GLN B CA 1
ATOM 6332 C C . GLN B 1 381 ? -5.012 -24.391 4.809 1 97.44 381 GLN B C 1
ATOM 6334 O O . GLN B 1 381 ? -6.152 -24.719 4.492 1 97.44 381 GLN B O 1
ATOM 6339 N N . LEU B 1 382 ? -4.043 -24.328 4.02 1 97.81 382 LEU B N 1
ATOM 6340 C CA . LEU B 1 382 ? -4.152 -24.875 2.672 1 97.81 382 LEU B CA 1
ATOM 6341 C C . LEU B 1 382 ? -3.785 -26.359 2.652 1 97.81 382 LEU B C 1
ATOM 6343 O O . LEU B 1 382 ? -2.672 -26.734 3.033 1 97.81 382 LEU B O 1
ATOM 6347 N N . HIS B 1 383 ? -4.723 -27.172 2.283 1 98.5 383 HIS B N 1
ATOM 6348 C CA . HIS B 1 383 ? -4.465 -28.609 2.174 1 98.5 383 HIS B CA 1
ATOM 6349 C C . HIS B 1 383 ? -4.02 -28.984 0.764 1 98.5 383 HIS B C 1
ATOM 6351 O O . HIS B 1 383 ? -4.844 -29.094 -0.146 1 98.5 383 HIS B O 1
ATOM 6357 N N . LEU B 1 384 ? -2.721 -29.188 0.636 1 98.44 384 LEU B N 1
ATOM 6358 C CA . LEU B 1 384 ? -2.189 -29.5 -0.687 1 98.44 384 LEU B CA 1
ATOM 6359 C C . LEU B 1 384 ? -2.576 -30.922 -1.107 1 98.44 384 LEU B C 1
ATOM 6361 O O . LEU B 1 384 ? -3.018 -31.125 -2.238 1 98.44 384 LEU B O 1
ATOM 6365 N N . ASP B 1 385 ? -2.389 -31.859 -0.286 1 96.25 385 ASP B N 1
ATOM 6366 C CA . ASP B 1 385 ? -2.85 -33.219 -0.431 1 96.25 385 ASP B CA 1
ATOM 6367 C C . ASP B 1 385 ? -3.131 -33.875 0.931 1 96.25 385 ASP B C 1
ATOM 6369 O O . ASP B 1 385 ? -3.428 -33.156 1.898 1 96.25 385 ASP B O 1
ATOM 6373 N N . GLN B 1 386 ? -3.195 -35.156 1.029 1 92.88 386 GLN B N 1
ATOM 6374 C CA . GLN B 1 386 ? -3.607 -35.844 2.252 1 92.88 386 GLN B CA 1
ATOM 6375 C C . GLN B 1 386 ? -2.562 -35.688 3.352 1 92.88 386 GLN B C 1
ATOM 6377 O O . GLN B 1 386 ? -2.893 -35.719 4.539 1 92.88 386 GLN B O 1
ATOM 6382 N N . GLU B 1 387 ? -1.298 -35.344 2.998 1 93.88 387 GLU B N 1
ATOM 6383 C CA . GLU B 1 387 ? -0.212 -35.375 3.973 1 93.88 387 GLU B CA 1
ATOM 6384 C C . GLU B 1 387 ? 0.378 -33.969 4.172 1 93.88 387 GLU B C 1
ATOM 6386 O O . GLU B 1 387 ? 0.971 -33.688 5.215 1 93.88 387 GLU B O 1
ATOM 6391 N N . ASN B 1 388 ? 0.233 -33.188 3.184 1 96.06 388 ASN B N 1
ATOM 6392 C CA . ASN B 1 388 ? 0.925 -31.906 3.201 1 96.06 388 ASN B CA 1
ATOM 6393 C C . ASN B 1 388 ? -0.056 -30.75 3.297 1 96.06 388 ASN B C 1
ATOM 6395 O O . ASN B 1 388 ? -1.003 -30.656 2.512 1 96.06 388 ASN B O 1
ATOM 6399 N N . SER B 1 389 ? 0.167 -29.906 4.32 1 97.19 389 SER B N 1
ATOM 6400 C CA . SER B 1 389 ? -0.633 -28.688 4.477 1 97.19 389 SER B CA 1
ATOM 6401 C C . SER B 1 389 ? 0.238 -27.5 4.848 1 97.19 389 SER B C 1
ATOM 6403 O O . SER B 1 389 ? 1.319 -27.656 5.414 1 97.19 389 SER B O 1
ATOM 6405 N N . ILE B 1 390 ? -0.203 -26.344 4.422 1 96.75 390 ILE B N 1
ATOM 6406 C CA . ILE B 1 390 ? 0.459 -25.078 4.758 1 96.75 390 ILE B CA 1
ATOM 6407 C C . ILE B 1 390 ? -0.474 -24.219 5.602 1 96.75 390 ILE B C 1
ATOM 6409 O O . ILE B 1 390 ? -1.587 -23.891 5.176 1 96.75 390 ILE B O 1
ATOM 6413 N N . SER B 1 391 ? -0.043 -23.859 6.777 1 96.25 391 SER B N 1
ATOM 6414 C CA . SER B 1 391 ? -0.824 -22.969 7.637 1 96.25 391 SER B CA 1
ATOM 6415 C C . SER B 1 391 ? -0.319 -21.531 7.562 1 96.25 391 SER B C 1
ATOM 6417 O O . SER B 1 391 ? 0.89 -21.297 7.516 1 96.25 391 SER B O 1
ATOM 6419 N N . THR B 1 392 ? -1.266 -20.594 7.5 1 95.88 392 THR B N 1
ATOM 6420 C CA . THR B 1 392 ? -0.921 -19.172 7.512 1 95.88 392 THR B CA 1
ATOM 6421 C C . THR B 1 392 ? -1.218 -18.547 8.875 1 95.88 392 THR B C 1
ATOM 6423 O O . THR B 1 392 ? -1.294 -17.328 9.008 1 95.88 392 THR B O 1
ATOM 6426 N N . GLY B 1 393 ? -1.377 -19.359 9.867 1 95.69 393 GLY B N 1
ATOM 6427 C CA . GLY B 1 393 ? -1.742 -18.906 11.195 1 95.69 393 GLY B CA 1
ATOM 6428 C C . GLY B 1 393 ? -0.665 -18.078 11.859 1 95.69 393 GLY B C 1
ATOM 6429 O O . GLY B 1 393 ? 0.477 -18.047 11.398 1 95.69 393 GLY B O 1
ATOM 6430 N N . PRO B 1 394 ? -1.025 -17.406 12.93 1 93.06 394 PRO B N 1
ATOM 6431 C CA . PRO B 1 394 ? -0.13 -16.438 13.578 1 93.06 394 PRO B CA 1
ATOM 6432 C C . PRO B 1 394 ? 1.121 -17.094 14.156 1 93.06 394 PRO B C 1
ATOM 6434 O O . PRO B 1 394 ? 2.156 -16.438 14.305 1 93.06 394 PRO B O 1
ATOM 6437 N N . ASP B 1 395 ? 1.113 -18.328 14.438 1 90.06 395 ASP B N 1
ATOM 6438 C CA . ASP B 1 395 ? 2.254 -18.969 15.07 1 90.06 395 ASP B CA 1
ATOM 6439 C C . ASP B 1 395 ? 3.191 -19.578 14.023 1 90.06 395 ASP B C 1
ATOM 6441 O O . ASP B 1 395 ? 4.227 -20.156 14.367 1 90.06 395 ASP B O 1
ATOM 6445 N N . GLU B 1 396 ? 2.816 -19.438 12.797 1 90 396 GLU B N 1
ATOM 6446 C CA . GLU B 1 396 ? 3.615 -20.016 11.719 1 90 396 GLU B CA 1
ATOM 6447 C C . GLU B 1 396 ? 4.676 -19.031 11.227 1 90 396 GLU B C 1
ATOM 6449 O O . GLU B 1 396 ? 4.449 -17.828 11.211 1 90 396 GLU B O 1
ATOM 6454 N N . ASP B 1 397 ? 5.828 -19.547 10.922 1 83.75 397 ASP B N 1
ATOM 6455 C CA . ASP B 1 397 ? 6.859 -18.766 10.25 1 83.75 397 ASP B CA 1
ATOM 6456 C C . ASP B 1 397 ? 6.809 -18.969 8.734 1 83.75 397 ASP B C 1
ATOM 6458 O O . ASP B 1 397 ? 7.562 -19.781 8.188 1 83.75 397 ASP B O 1
ATOM 6462 N N . THR B 1 398 ? 5.895 -18.328 8.102 1 86.75 398 THR B N 1
ATOM 6463 C CA . THR B 1 398 ? 5.672 -18.453 6.664 1 86.75 398 THR B CA 1
ATOM 6464 C C . THR B 1 398 ? 5.676 -17.062 6.008 1 86.75 398 THR B C 1
ATOM 6466 O O . THR B 1 398 ? 5.875 -16.047 6.676 1 86.75 398 THR B O 1
ATOM 6469 N N . CYS B 1 399 ? 5.551 -17.062 4.762 1 87.19 399 CYS B N 1
ATOM 6470 C CA . CYS B 1 399 ? 5.508 -15.82 3.996 1 87.19 399 CYS B CA 1
ATOM 6471 C C . CYS B 1 399 ? 4.156 -15.133 4.145 1 87.19 399 CYS B C 1
ATOM 6473 O O . CYS B 1 399 ? 4 -13.977 3.756 1 87.19 399 CYS B O 1
ATOM 6475 N N . TRP B 1 400 ? 3.248 -15.727 4.832 1 89.75 400 TRP B N 1
ATOM 6476 C CA . TRP B 1 400 ? 1.872 -15.234 4.848 1 89.75 400 TRP B CA 1
ATOM 6477 C C . TRP B 1 400 ? 1.595 -14.422 6.102 1 89.75 400 TRP B C 1
ATOM 6479 O O . TRP B 1 400 ? 2.137 -14.711 7.172 1 89.75 400 TRP B O 1
ATOM 6489 N N . GLU B 1 401 ? 0.812 -13.414 5.898 1 91.69 401 GLU B N 1
ATOM 6490 C CA . GLU B 1 401 ? 0.218 -12.633 6.984 1 91.69 401 GLU B CA 1
ATOM 6491 C C . GLU B 1 401 ? -1.241 -13.023 7.207 1 91.69 401 GLU B C 1
ATOM 6493 O O . GLU B 1 401 ? -1.787 -13.852 6.473 1 91.69 401 GLU B O 1
ATOM 6498 N N . GLN B 1 402 ? -1.768 -12.539 8.281 1 95.12 402 GLN B N 1
ATOM 6499 C CA . GLN B 1 402 ? -3.178 -12.781 8.562 1 95.12 402 GLN B CA 1
ATOM 6500 C C . GLN B 1 402 ? -4.047 -11.633 8.055 1 95.12 402 GLN B C 1
ATOM 6502 O O . GLN B 1 402 ? -3.619 -10.477 8.055 1 95.12 402 GLN B O 1
ATOM 6507 N N . ALA B 1 403 ? -5.203 -11.977 7.539 1 92.62 403 ALA B N 1
ATOM 6508 C CA . ALA B 1 403 ? -6.191 -10.961 7.191 1 92.62 403 ALA B CA 1
ATOM 6509 C C . ALA B 1 403 ? -6.828 -10.359 8.445 1 92.62 403 ALA B C 1
ATOM 6511 O O . ALA B 1 403 ? -7.34 -11.094 9.297 1 92.62 403 ALA B O 1
ATOM 6512 N N . ILE B 1 404 ? -6.762 -9.062 8.562 1 91.75 404 ILE B N 1
ATOM 6513 C CA . ILE B 1 404 ? -7.25 -8.375 9.758 1 91.75 404 ILE B CA 1
ATOM 6514 C C . ILE B 1 404 ? -8.492 -7.555 9.414 1 91.75 404 ILE B C 1
ATOM 6516 O O . ILE B 1 404 ? -8.453 -6.711 8.516 1 91.75 404 ILE B O 1
ATOM 6520 N N . TYR B 1 405 ? -9.531 -7.852 10.078 1 86.94 405 TYR B N 1
ATOM 6521 C CA . TYR B 1 405 ? -10.766 -7.074 9.992 1 86.94 405 TYR B CA 1
ATOM 6522 C C . TYR B 1 405 ? -10.961 -6.223 11.242 1 86.94 405 TYR B C 1
ATOM 6524 O O . TYR B 1 405 ? -11.523 -6.688 12.234 1 86.94 405 TYR B O 1
ATOM 6532 N N . PRO B 1 406 ? -10.5 -5.008 11.195 1 86.44 406 PRO B N 1
ATOM 6533 C CA . PRO B 1 406 ? -10.609 -4.168 12.391 1 86.44 406 PRO B CA 1
ATOM 6534 C C . PRO B 1 406 ? -12.055 -3.85 12.758 1 86.44 406 PRO B C 1
ATOM 6536 O O . PRO B 1 406 ? -12.891 -3.676 11.875 1 86.44 406 PRO B O 1
ATOM 6539 N N . VAL B 1 407 ? -12.312 -3.777 14.016 1 80.56 407 VAL B N 1
ATOM 6540 C CA . VAL B 1 407 ? -13.617 -3.375 14.523 1 80.56 407 VAL B CA 1
ATOM 6541 C C . VAL B 1 407 ? -13.656 -1.862 14.727 1 80.56 407 VAL B C 1
ATOM 6543 O O . VAL B 1 407 ? -12.844 -1.314 15.477 1 80.56 407 VAL B O 1
ATOM 6546 N N . PRO B 1 408 ? -14.547 -1.26 14.023 1 71.88 408 PRO B N 1
ATOM 6547 C CA . PRO B 1 408 ? -14.523 0.204 13.992 1 71.88 408 PRO B CA 1
ATOM 6548 C C . PRO B 1 408 ? -14.922 0.826 15.336 1 71.88 408 PRO B C 1
ATOM 6550 O O . PRO B 1 408 ? -14.539 1.962 15.625 1 71.88 408 PRO B O 1
ATOM 6553 N N . THR B 1 409 ? -15.797 0.236 16.047 1 73.19 409 THR B N 1
ATOM 6554 C CA . THR B 1 409 ? -16.266 0.814 17.297 1 73.19 409 THR B CA 1
ATOM 6555 C C . THR B 1 409 ? -15.82 -0.031 18.484 1 73.19 409 THR B C 1
ATOM 6557 O O . THR B 1 409 ? -15.5 -1.211 18.328 1 73.19 409 THR B O 1
ATOM 6560 N N . HIS B 1 410 ? -15.766 0.762 19.547 1 76.88 410 HIS B N 1
ATOM 6561 C CA . HIS B 1 410 ? -15.391 0.061 20.766 1 76.88 410 HIS B CA 1
ATOM 6562 C C . HIS B 1 410 ? -16.391 -1.052 21.094 1 76.88 410 HIS B C 1
ATOM 6564 O O . HIS B 1 410 ? -17.594 -0.829 21.094 1 76.88 410 HIS B O 1
ATOM 6570 N N . TYR B 1 411 ? -15.883 -2.238 21.188 1 78.69 411 TYR B N 1
ATOM 6571 C CA . TYR B 1 411 ? -16.672 -3.428 21.469 1 78.69 411 TYR B CA 1
ATOM 6572 C C . TYR B 1 411 ? -15.977 -4.305 22.5 1 78.69 411 TYR B C 1
ATOM 6574 O O . TYR B 1 411 ? -14.844 -4.754 22.281 1 78.69 411 TYR B O 1
ATOM 6582 N N . SER B 1 412 ? -16.609 -4.434 23.641 1 83.06 412 SER B N 1
ATOM 6583 C CA . SER B 1 412 ? -16.047 -5.25 24.703 1 83.06 412 SER B CA 1
ATOM 6584 C C . SER B 1 412 ? -16.781 -6.574 24.844 1 83.06 412 SER B C 1
ATOM 6586 O O . SER B 1 412 ? -17.984 -6.652 24.578 1 83.06 412 SER B O 1
ATOM 6588 N N . VAL B 1 413 ? -16.031 -7.648 25.141 1 81.44 413 VAL B N 1
ATOM 6589 C CA . VAL B 1 413 ? -16.625 -8.969 25.344 1 81.44 413 VAL B CA 1
ATOM 6590 C C . VAL B 1 413 ? -16.25 -9.492 26.734 1 81.44 413 VAL B C 1
ATOM 6592 O O . VAL B 1 413 ? -15.242 -9.086 27.297 1 81.44 413 VAL B O 1
ATOM 6595 N N . LYS B 1 414 ? -17.109 -10.203 27.422 1 80.25 414 LYS B N 1
ATOM 6596 C CA . LYS B 1 414 ? -16.875 -10.852 28.703 1 80.25 414 LYS B CA 1
ATOM 6597 C C . LYS B 1 414 ? -17 -12.367 28.578 1 80.25 414 LYS B C 1
ATOM 6599 O O . LYS B 1 414 ? -17.797 -12.875 27.797 1 80.25 414 LYS B O 1
ATOM 6604 N N . ARG B 1 415 ? -15.891 -12.883 29.359 1 75.94 415 ARG B N 1
ATOM 6605 C CA . ARG B 1 415 ? -15.93 -14.336 29.422 1 75.94 415 ARG B CA 1
ATOM 6606 C C . ARG B 1 415 ? -17.25 -14.828 30 1 75.94 415 ARG B C 1
ATOM 6608 O O . ARG B 1 415 ? -17.719 -14.312 31.016 1 75.94 415 ARG B O 1
ATOM 6615 N N . THR B 1 416 ? -18.25 -14.508 29.609 1 58.94 416 THR B N 1
ATOM 6616 C CA . THR B 1 416 ? -19.484 -15.195 30 1 58.94 416 THR B CA 1
ATOM 6617 C C . THR B 1 416 ? -20.031 -16.016 28.828 1 58.94 416 THR B C 1
ATOM 6619 O O . THR B 1 416 ? -19.531 -15.922 27.703 1 58.94 416 THR B O 1
ATOM 6622 N N . VAL B 1 417 ? -21.391 -16.312 28.875 1 49.41 417 VAL B N 1
ATOM 6623 C CA . VAL B 1 417 ? -22.266 -17.031 27.953 1 49.41 417 VAL B CA 1
ATOM 6624 C C . VAL B 1 417 ? -22.25 -16.359 26.578 1 49.41 417 VAL B C 1
ATOM 6626 O O . VAL B 1 417 ? -22.938 -16.812 25.656 1 49.41 417 VAL B O 1
ATOM 6629 N N . MET B 1 418 ? -21.672 -15.172 26.406 1 47.16 418 MET B N 1
ATOM 6630 C CA . MET B 1 418 ? -22.109 -14.484 25.203 1 47.16 418 MET B CA 1
ATOM 6631 C C . MET B 1 418 ? -21.297 -14.938 24 1 47.16 418 MET B C 1
ATOM 6633 O O . MET B 1 418 ? -20.062 -15.008 24.062 1 47.16 418 MET B O 1
ATOM 6637 N N . ASN B 1 419 ? -22 -15.656 23.234 1 51.12 419 ASN B N 1
ATOM 6638 C CA . ASN B 1 419 ? -21.641 -16.016 21.875 1 51.12 419 ASN B CA 1
ATOM 6639 C C . ASN B 1 419 ? -21.438 -14.789 21 1 51.12 419 ASN B C 1
ATOM 6641 O O . ASN B 1 419 ? -22.188 -13.812 21.109 1 51.12 419 ASN B O 1
ATOM 6645 N N . CYS B 1 420 ? -20.234 -14.398 20.766 1 52.53 420 CYS B N 1
ATOM 6646 C CA . CYS B 1 420 ? -20.031 -13.359 19.766 1 52.53 420 CYS B CA 1
ATOM 6647 C C . CYS B 1 420 ? -20.453 -13.844 18.375 1 52.53 420 CYS B C 1
ATOM 6649 O O . CYS B 1 420 ? -20.109 -14.961 17.984 1 52.53 420 CYS B O 1
ATOM 6651 N N . TRP B 1 421 ? -21.531 -13.164 17.906 1 52.91 421 TRP B N 1
ATOM 6652 C CA . TRP B 1 421 ? -21.969 -13.445 16.547 1 52.91 421 TRP B CA 1
ATOM 6653 C C . TRP B 1 421 ? -21.188 -12.609 15.539 1 52.91 421 TRP B C 1
ATOM 6655 O O . TRP B 1 421 ? -21.016 -11.398 15.734 1 52.91 421 TRP B O 1
ATOM 6665 N N . TRP B 1 422 ? -20.391 -13.336 14.875 1 52.56 422 TRP B N 1
ATOM 6666 C CA . TRP B 1 422 ? -19.688 -12.625 13.812 1 52.56 422 TRP B CA 1
ATOM 6667 C C . TRP B 1 422 ? -20.328 -12.914 12.453 1 52.56 422 TRP B C 1
ATOM 6669 O O . TRP B 1 422 ? -20.625 -14.07 12.133 1 52.56 422 TRP B O 1
ATOM 6679 N N . LYS B 1 423 ? -20.844 -11.781 11.812 1 48.44 423 LYS B N 1
ATOM 6680 C CA . LYS B 1 423 ? -21.312 -11.922 10.438 1 48.44 423 LYS B CA 1
ATOM 6681 C C . LYS B 1 423 ? -20.172 -11.727 9.445 1 48.44 423 LYS B C 1
ATOM 6683 O O . LYS B 1 423 ? -19.5 -10.695 9.461 1 48.44 423 LYS B O 1
ATOM 6688 N N . PHE B 1 424 ? -19.641 -12.781 8.977 1 46.53 424 PHE B N 1
ATOM 6689 C CA . PHE B 1 424 ? -18.625 -12.68 7.938 1 46.53 424 PHE B CA 1
ATOM 6690 C C . PHE B 1 424 ? -19.266 -12.391 6.586 1 46.53 424 PHE B C 1
ATOM 6692 O O . PHE B 1 424 ? -20.188 -13.109 6.16 1 46.53 424 PHE B O 1
ATOM 6699 N N . PRO B 1 425 ? -19.109 -11.164 6.172 1 45.09 425 PRO B N 1
ATOM 6700 C CA . PRO B 1 425 ? -19.703 -10.867 4.875 1 45.09 425 PRO B CA 1
ATOM 6701 C C . PRO B 1 425 ? -19.391 -11.922 3.818 1 45.09 425 PRO B C 1
ATOM 6703 O O . PRO B 1 425 ? -18.328 -12.539 3.854 1 45.09 425 PRO B O 1
ATOM 6706 N N . ALA B 1 426 ? -20.5 -12.172 3.137 1 43.41 426 ALA B N 1
ATOM 6707 C CA . ALA B 1 426 ? -20.391 -13.055 1.98 1 43.41 426 ALA B CA 1
ATOM 6708 C C . ALA B 1 426 ? -19.188 -12.68 1.11 1 43.41 426 ALA B C 1
ATOM 6710 O O . ALA B 1 426 ? -18.562 -13.547 0.491 1 43.41 426 ALA B O 1
ATOM 6711 N N . GLU B 1 427 ? -18.875 -11.469 1.253 1 45.62 427 GLU B N 1
ATOM 6712 C CA . GLU B 1 427 ? -17.828 -10.961 0.37 1 45.62 427 GLU B CA 1
ATOM 6713 C C . GLU B 1 427 ? -16.453 -11.461 0.805 1 45.62 427 GLU B C 1
ATOM 6715 O O . GLU B 1 427 ? -15.523 -11.516 -0.001 1 45.62 427 GLU B O 1
ATOM 6720 N N . MET B 1 428 ? -16.359 -11.5 2.045 1 42.88 428 MET B N 1
ATOM 6721 C CA . MET B 1 428 ? -15.133 -12.172 2.473 1 42.88 428 MET B CA 1
ATOM 6722 C C . MET B 1 428 ? -15.008 -13.547 1.826 1 42.88 428 MET B C 1
ATOM 6724 O O . MET B 1 428 ? -13.906 -14.078 1.692 1 42.88 428 MET B O 1
ATOM 6728 N N . LEU B 1 429 ? -16.188 -14.125 1.566 1 39.59 429 LEU B N 1
ATOM 6729 C CA . LEU B 1 429 ? -16.219 -15.5 1.077 1 39.59 429 LEU B CA 1
ATOM 6730 C C . LEU B 1 429 ? -16.312 -15.531 -0.446 1 39.59 429 LEU B C 1
ATOM 6732 O O . LEU B 1 429 ? -16.141 -16.594 -1.058 1 39.59 429 LEU B O 1
ATOM 6736 N N . THR B 1 430 ? -16.688 -14.406 -1.102 1 36.81 430 THR B N 1
ATOM 6737 C CA . THR B 1 430 ? -16.828 -14.461 -2.553 1 36.81 430 THR B CA 1
ATOM 6738 C C . THR B 1 430 ? -15.852 -13.5 -3.221 1 36.81 430 THR B C 1
ATOM 6740 O O . THR B 1 430 ? -15.57 -12.422 -2.691 1 36.81 430 THR B O 1
#

Secondary structure (DSSP, 8-state):
---------------TT----HHHHHHHHHHHHHHHHHHHHHHHHTT-HHHHHHHHHHHHHH-TT-HHHHHHHHHHHHHTT-HHHHHHHHHHHHHH-TT-HHHHHHHHHHHHHHS-THHHHHHH-HHHHHHHHHHHHHHHHTT--EEEEES-TTSHHHHHHHHHT-SEEEEE-S-HHHHHHHHHHHHHTT-TTTEEEE-S-GGG--TTTTSSS-BSEEEE----TTSSTT-HHHHHHHHHHHTBPPP--SSSS----GGGS-EEES-EEEEEEEEEE-HHHHHHHS---SEETTEE-TTGGG-------SS---TTS-S-EEE-GGGSTT--EESB--EEEEEEETT-HHHHHHHTTPPPEEEEEEB-S-EE--EEEEEEEEE-SSS-EEE-STT--SSPPEEEEE-SS--EE-SSS-EEEEEE-HHHH-/---------------TT----HHHHHHHHHHHHHHHHHHHHHHHHTT-HHHHHHHHHHHHHH-TT-HHHHHHHHHHHHHTT-HHHHHHHHHHHHHH-TT-HHHHHHHHHHHHHHS-THHHHHHH-HHHHHHHHHHHHHHHHTT--EEEEET-TTSHHHHHHHHHT-SEEEEE-S-HHHHHHHHHHHHHTT-TTTEEEE-S-GGG--TTTTSSS-BSEEEE----TTSSTT-HHHHHHHHHHHTBPPP--SSSS----GGGS-EEES-EEEEEEEEEE-HHHHHHHS---SEETTEE-HHHHT-------SS---TTS-S-EEE-GGGSTT--EESB--EEEEEEETT-HHHHHHHTTPPPEEEEEEB-S-EE--EEEEEEEEE-SSS-EEE-STT--SSPPEEEEE-SS--EE-SSS-EEEEEE-HHHH-

Solvent-accessible surface area (backbone atoms only — not comparable to full-atom values): 45394 Å² total; per-residue (Å²): 130,84,77,80,82,72,85,78,76,70,80,70,76,75,74,88,74,69,82,51,55,72,68,51,45,48,50,48,46,51,52,48,50,52,49,48,53,52,50,38,52,52,29,55,73,72,62,43,52,68,60,35,50,48,52,49,52,52,47,36,69,78,43,72,81,38,37,67,61,39,27,50,51,16,52,53,32,40,74,72,63,40,47,69,63,13,32,51,27,12,47,50,16,23,71,71,34,78,82,39,62,68,28,50,53,50,23,36,57,43,43,14,68,70,54,62,50,65,56,25,26,50,71,51,24,59,69,63,52,50,45,52,43,52,42,42,31,51,45,29,70,59,36,24,36,28,37,36,16,44,62,32,51,63,32,60,67,41,47,40,33,46,75,49,60,29,78,40,32,32,30,24,16,64,52,63,68,41,36,54,47,14,51,48,21,35,42,75,62,73,31,56,89,60,39,50,73,41,81,35,51,72,80,73,60,45,69,55,81,71,41,76,63,60,23,17,28,38,37,49,74,47,54,45,50,66,44,39,79,60,43,40,61,61,46,48,50,46,32,55,74,62,41,33,31,55,60,78,74,87,82,79,77,74,87,69,50,45,58,65,17,25,44,37,34,43,30,24,38,36,33,34,37,27,40,24,30,28,68,55,61,34,36,44,35,25,59,79,52,60,53,60,98,86,40,57,32,59,63,58,50,59,38,25,51,60,35,50,62,66,80,79,66,63,84,82,66,71,39,49,48,73,41,56,54,73,53,39,68,94,39,66,43,70,25,27,63,78,37,80,74,43,76,46,54,62,66,33,64,68,58,50,62,47,48,72,68,48,65,59,51,73,42,75,43,63,34,73,32,65,47,51,42,26,26,38,40,28,27,39,35,38,26,38,46,97,86,38,67,49,61,28,42,61,88,48,94,56,68,54,38,24,20,32,34,54,46,69,55,96,40,75,50,53,55,47,90,51,55,46,71,43,73,47,43,35,58,66,66,82,131,84,78,80,82,74,83,76,78,70,82,70,76,74,73,86,76,69,80,51,54,72,67,50,44,49,52,48,45,50,52,48,50,53,51,48,53,53,49,39,50,52,29,54,74,71,63,42,52,69,61,34,51,48,53,51,52,53,47,37,70,78,41,73,82,38,37,65,61,38,27,51,52,16,53,52,32,39,73,72,62,40,46,68,62,14,32,50,28,11,46,52,16,24,71,71,34,78,82,38,62,66,28,50,52,50,23,35,57,43,42,14,68,70,54,63,50,66,56,25,28,50,71,51,26,59,71,64,52,50,46,52,43,52,41,41,30,50,45,29,70,59,38,24,37,28,37,35,16,44,62,32,51,63,33,60,67,41,49,41,34,45,74,49,62,28,76,39,34,32,30,24,16,65,51,64,68,41,35,55,47,13,51,48,22,34,42,74,61,73,32,54,88,59,40,51,73,41,82,35,53,74,80,71,61,45,68,55,80,72,39,77,64,59,22,18,27,38,38,48,76,45,54,45,52,65,44,38,79,60,41,40,61,62,46,49,50,44,31,55,75,62,40,34,32,54,59,76,75,86,83,81,75,73,88,70,52,43,57,65,17,26,43,38,34,42,32,25,38,38,32,33,36,26,40,25,30,28,68,55,60,34,36,46,35,25,58,80,51,61,51,62,96,84,39,57,34,61,64,58,49,59,38,26,51,59,36,50,62,66,82,78,68,66,83,82,65,72,38,45,50,75,40,54,55,74,54,38,68,95,38,66,42,69,25,26,62,78,36,81,74,46,77,46,53,62,66,34,64,69,58,50,63,47,49,72,68,47,67,60,52,75,42,73,42,62,35,73,32,64,45,50,43,27,25,38,39,29,26,38,34,39,27,39,45,99,85,38,68,47,60,28,43,62,89,47,93,58,68,55,36,23,19,32,35,54,46,69,55,96,41,75,48,52,56,47,91,51,53,46,71,43,73,48,44,36,58,66,65,79

Sequence (860 aa):
MPLPAGPRHRVRPLPPGLNLAPALKDLARDSFRFTLLKWADELDGVGRIQELFDCYEQALELFPKDEVIVNSMGEHLFRMGFRDEAAAHFYKALKLKPDFPEAKENFYRVANWLVERWHFLMLNDNGRNRKYQLAIQRAVQDGCRSVLDIGTGTGILGMCAKKAGASEVYACELSKTMYELACEVVSANGMADSIKILHKKSLEMEIPRDIPNRVSLVVTETVDAGLLGEGIVESLIHAWKHLLLPPPNAEDVPLSSPSQTGRVIPAGATVFAMAVECHEIRRHHRLCVSAVGGLDLAAAGHIRSPVRCSGDADESSEPYTTERLSRLPGGFTALTEPCRVMNIDFNNPQELEGLCLREATRLRVPVIRDGDVDALAVWFQLHLDQENSISTGPDEDTCWEQAIYPVPTHYSVKRTVMNCWWKFPAEMLTMPLPAGPRHRVRPLPPGLNLAPALKDLARDSFRFTLLKWADELDGVGRIQELFDCYEQALELFPKDEVIVNSMGEHLFRMGFRDEAAAHFYKALKLKPDFPEAKENFYRVANWLVERWHFLMLNDNGRNRKYQLAIQRAVQDGCRSVLDIGTGTGILGMCAKKAGASEVYACELSKTMYELACEVVSANGMADSIKILHKKSLEMEIPRDIPNRVSLVVTETVDAGLLGEGIVESLIHAWKHLLLPPPNAEDVPLSSPSQTGRVIPAGATVFAMAVECHEIRRHHRLCVSAVGGLDLAAAGHIRSPVRCSGDADESSEPYTTERLSRLPGGFTALTEPCRVMNIDFNNPQELEGLCLREATRLRVPVIRDGDVDALAVWFQLHLDQENSISTGPDEDTCWEQAIYPVPTHYSVKRTVMNCWWKFPAEMLT

Nearest PDB structures (foldseek):
  8rbk-assembly1_A  TM=7.867E-01  e=2.617E-48  Bos taurus
  9ay9-assembly3_C  TM=9.433E-01  e=2.439E-38  Homo sapiens
  9ay9-assembly1_A  TM=9.239E-01  e=3.592E-38  Homo sapiens
  7rbq-assembly1_A  TM=9.001E-01  e=2.308E-38  Homo sapiens
  6pdm-assembly1_A  TM=9.167E-01  e=1.762E-35  Homo sapiens

InterPro domains:
  IPR011990 Tetratricopeptide-like helical domain superfamily [G3DSA:1.25.40.10] (45-114)
  IPR011990 Tetratricopeptide-like helical domain superfamily [SSF48452] (46-106)
  IPR019734 Tetratricopeptide repeat [PS50005] (67-100)
  IPR025799 Protein arginine N-methyltransferase [PS51678] (103-430)
  IPR025799 Protein arginine N-methyltransferase [PTHR11006] (67-415)
  IPR029063 S-adenosyl-L-methionine-dependent methyltransferase superfamily [G3DSA:3.40.50.150] (115-254)
  IPR029063 S-adenosyl-L-methionine-dependent methyltransferase superfamily [SSF53335] (117-414)
  IPR055135 Protein arginine N-methyltransferase domain [PF22528] (333-415)

pLDDT: mean 82.48, std 18.5, range [22.55, 98.88]

Organism: Pangasianodon hypophthalmus (NCBI:txid310915)

Radius of gyration: 31.57 Å; Cα contacts (8 Å, |Δi|>4): 1660; chains: 2; bounding box: 88×96×84 Å